Protein 6M6E (pdb70)

Organism: Homo sapiens (NCBI:txid9606)

Radius of gyration: 13.68 Å; Cα contacts (8 Å, |Δi|>4): 289; chains: 1; bounding box: 31×34×41 Å

InterPro domains:
  IPR002209 Fibroblast growth factor family [PF00167] (55-140)
  IPR002209 Fibroblast growth factor family [PR00263] (81-95)
  IPR002209 Fibroblast growth factor family [PR00263] (118-137)
  IPR002209 Fibroblast growth factor family [PS00247] (108-132)
  IPR002209 Fibroblast growth factor family [PTHR11486] (35-166)
  IPR002209 Fibroblast growth factor family [SM00442] (43-168)
  IPR008996 Cytokine IL1/FGF [SSF50353] (43-172)
  IPR035444 Fibroblast growth factor 15/19/21 [PIRSF037961] (11-208)

Secondary structure (DSSP, 8-state):
--EEEEEEEEGGGGSS--EEEE-TTS-EEEESS--GGGEEEEEEEETTEEEEEETTT--EEEE-TTS-EEEESS--HHHH-EEEEE-TTS-EEEE-TTT-PBP--TT---SSS--S--PPPPEEEEE-

Nearest PDB structures (foldseek):
  6m6e-assembly1_A  TM=9.588E-01  e=4.450E-23  Homo sapiens
  6m6f-assembly1_A  TM=9.032E-01  e=1.555E-20  Homo sapiens
  5w21-assembly1_B  TM=8.613E-01  e=1.515E-10  Homo sapiens
  2p23-assembly1_A  TM=8.622E-01  e=3.550E-10  Homo sapiens
  2p39-assembly1_A  TM=8.482E-01  e=6.046E-10  Homo sapiens

Solvent-accessible surface area: 7706 Å² total; per-residue (Å²): 93,156,74,149,95,58,38,9,43,5,49,97,8,120,140,98,117,22,26,1,21,0,91,108,126,5,69,7,7,35,16,92,102,101,30,82,26,0,24,2,24,31,86,64,67,121,146,32,14,6,5,8,31,1,66,118,17,62,46,44,0,0,5,108,108,95,2,35,7,76,6,20,100,153,95,69,72,106,14,0,1,0,118,77,58,111,65,184,117,42,69,24,7,12,39,3,84,32,145,37,42,29,2,21,44,51,67,61,112,98,84,186,201,103,88,103,103,146,51,58,23,100,0,58,22,45,121,59

Foldseek 3Di:
DQKFKWFKAFPCVVVNGWGWFADLVFAIATDNDPDLRRIWIWHDDDVQKIFTAGPVNRFTWFADPVLATTTHNDDDLLTRIWGWDADPVGWIATAGPNVRRGHAYPPPDDDPDDPPDDDGTTIDIGGD

Sequence (128 aa):
GQVRQRYLYTDDAQQTEAHLEIREDGTVGGAADQSPESLLQLKALKPGVIQILGVKTSRFLCQRPDGALYGSLHFDPEACSFRELLLEDGYNVYQSEAHGLPLHLPGNKSPHRDPAPRGPARFLPLPGGQVRQRYLYTDDAQQTEAHLEIREDGTVGGAADQSPESLLQLKALKPGVIQILGVKTSRFLCQRPDGALYGSLHFDPEACSFRELLLEDGYNVYQSEAHGLPLHLPGNKSPHRDPAPRGPARFLPLPGGQVRQRYLYTDDAQQTEAHLEIREDGTVGGAADQSPESLLQLKALKPGVIQILGVKTSRFLCQRPDGALYGSLHFDPEACSFRELLLEDGYNVYQSEAHGLPLHLPGNKSPHRDPAPRGPARFLPLPGGQVRQRYLYTDDAQQTEAHLEIREDGTVGGAADQSPESLLQLKALKPGVIQILGVKTSRFLCQRPDGALYGSLHFDPEACSFRELLLEDGYNVYQSEAHGLPLHLPGNKSPHRDPAPRGPARFLPLPGGQVRQRYLYTDDAQQTEAHLEIREDGTVGGAADQSPESLLQLKALKPGVIQILGVKTSRFLCQRPDGALYGSLHFDPEACSFRELLLEDGYNVYQSEAHGLPLHLPGNKSPHRDPAPRGPARFLPLPGGQVRQRYLYTDDAQQTEAHLEIREDGTVGGAADQSPESLLQLKALKPGVIQILGVKTSRFLCQRPDGALYGSLHFDPEACSFRELLLEDGYNVYQSEAHGLPLHLPGNKSPHRDPAPRGPARFLPLPGGQVRQRYLYTDDAQQTEAHLEIREDGTVGGAADQSPESLLQLKALKPGVIQILGVKTSRFLCQRPDGALYGSLHFDPEACSFRELLLEDGYNVYQSEAHGLPLHLPGNKSPHRDPAPRGPARFLPLPGGQVRQRYLYTDDAQQTEAHLEIREDGTVGGAADQSPESLLQLKALKPGVIQILGVKTSRFLCQRPDGALYGSLHFDPEACSFRELLLEDGYNVYQSEAHGLPLHLPGNKSPHRDPAPRGPARFLPLPGGQVRQRYLYTDDAQQTEAHLEIREDGTVGGAADQSPESLLQLKALKPGVIQILGVKTSRFLCQRPDGALYGSLHFDPEACSFRELLLEDGYNVYQSEAHGLPLHLPGNKSPHRDPAPRGPARFLPLPGGQVRQRYLYTDDAQQTEAHLEIREDGTVGGAADQSPESLLQLKALKPGVIQILGVKTSRFLCQRPDGALYGSLHFDPEACSFRELLLEDGYNVYQSEAHGLPLHLPGNKSPHRDPAPRGPARFLPLPG

Structure (mmCIF, N/CA/C/O backbone):
data_6M6E
#
_entry.id   6M6E
#
loop_
_atom_site.group_PDB
_atom_site.id
_atom_site.type_symbol
_atom_site.label_atom_id
_atom_site.label_alt_id
_atom_site.label_comp_id
_atom_site.label_asym_id
_atom_site.label_entity_id
_atom_site.label_seq_id
_atom_site.pdbx_PDB_ins_code
_atom_site.Cartn_x
_atom_site.Cartn_y
_atom_site.Cartn_z
_atom_site.occupancy
_atom_site.B_iso_or_equiv
_atom_site.auth_seq_id
_atom_site.auth_comp_id
_atom_site.auth_asym_id
_atom_site.auth_atom_id
_atom_site.pdbx_PDB_model_num
ATOM 1 N N . GLY A 1 1 ? 91.118 -16.662 -15.369 1.00 0.00 14 GLY A N 1
ATOM 2 C CA . GLY A 1 1 ? 91.113 -17.195 -13.977 1.00 0.00 14 GLY A CA 1
ATOM 3 C C . GLY A 1 1 ? 92.425 -16.836 -13.290 1.00 0.00 14 GLY A C 1
ATOM 4 O O . GLY A 1 1 ? 92.934 -17.598 -12.467 1.00 0.00 14 GLY A O 1
ATOM 10 N N . GLN A 1 2 ? 92.970 -15.672 -13.632 1.00 0.00 15 GLN A N 1
ATOM 11 C CA . GLN A 1 2 ? 94.225 -15.228 -13.038 1.00 0.00 15 GLN A CA 1
ATOM 12 C C . GLN A 1 2 ? 94.055 -15.042 -11.534 1.00 0.00 15 GLN A C 1
ATOM 13 O O . GLN A 1 2 ? 94.940 -15.387 -10.750 1.00 0.00 15 GLN A O 1
ATOM 27 N N . VAL A 1 3 ? 92.903 -14.504 -11.136 1.00 0.00 16 VAL A N 1
ATOM 28 C CA . VAL A 1 3 ? 92.599 -14.283 -9.723 1.00 0.00 16 VAL A CA 1
ATOM 29 C C . VAL A 1 3 ? 91.204 -14.804 -9.398 1.00 0.00 16 VAL A C 1
ATOM 30 O O . VAL A 1 3 ? 90.272 -14.664 -10.192 1.00 0.00 16 VAL A O 1
ATOM 43 N N . ARG A 1 4 ? 91.074 -15.415 -8.223 1.00 0.00 17 ARG A N 1
ATOM 44 C CA . ARG A 1 4 ? 89.793 -15.974 -7.780 1.00 0.00 17 ARG A CA 1
ATOM 45 C C . ARG A 1 4 ? 89.546 -15.666 -6.307 1.00 0.00 17 ARG A C 1
ATOM 46 O O . ARG A 1 4 ? 90.483 -15.497 -5.530 1.00 0.00 17 ARG A O 1
ATOM 67 N N . GLN A 1 5 ? 88.267 -15.596 -5.934 1.00 0.00 18 GLN A N 1
ATOM 68 C CA . GLN A 1 5 ? 87.881 -15.310 -4.551 1.00 0.00 18 GLN A CA 1
ATOM 69 C C . GLN A 1 5 ? 87.444 -16.589 -3.847 1.00 0.00 18 GLN A C 1
ATOM 70 O O . GLN A 1 5 ? 86.491 -17.240 -4.273 1.00 0.00 18 GLN A O 1
ATOM 84 N N . ARG A 1 6 ? 88.130 -16.951 -2.762 1.00 0.00 19 ARG A N 1
ATOM 85 C CA . ARG A 1 6 ? 87.767 -18.162 -2.022 1.00 0.00 19 ARG A CA 1
ATOM 86 C C . ARG A 1 6 ? 88.082 -18.023 -0.531 1.00 0.00 19 ARG A C 1
ATOM 87 O O . ARG A 1 6 ? 89.007 -17.309 -0.146 1.00 0.00 19 ARG A O 1
ATOM 108 N N . TYR A 1 7 ? 87.317 -18.736 0.302 1.00 0.00 20 TYR A N 1
ATOM 109 C CA . TYR A 1 7 ? 87.533 -18.713 1.749 1.00 0.00 20 TYR A CA 1
ATOM 110 C C . TYR A 1 7 ? 88.503 -19.820 2.126 1.00 0.00 20 TYR A C 1
ATOM 111 O O . TYR A 1 7 ? 88.402 -20.926 1.609 1.00 0.00 20 TYR A O 1
ATOM 129 N N . LEU A 1 8 ? 89.427 -19.538 3.036 1.00 0.00 21 LEU A N 1
ATOM 130 C CA . LEU A 1 8 ? 90.392 -20.555 3.466 1.00 0.00 21 LEU A CA 1
ATOM 131 C C . LEU A 1 8 ? 89.900 -21.261 4.731 1.00 0.00 21 LEU A C 1
ATOM 132 O O . LEU A 1 8 ? 89.814 -20.656 5.801 1.00 0.00 21 LEU A O 1
ATOM 148 N N . TYR A 1 9 ? 89.594 -22.552 4.594 1.00 0.00 22 TYR A N 1
ATOM 149 C CA . TYR A 1 9 ? 89.126 -23.361 5.723 1.00 0.00 22 TYR A CA 1
ATOM 150 C C . TYR A 1 9 ? 89.900 -24.668 5.765 1.00 0.00 22 TYR A C 1
ATOM 151 O O . TYR A 1 9 ? 90.079 -25.319 4.741 1.00 0.00 22 TYR A O 1
ATOM 169 N N . THR A 1 10 ? 90.362 -25.045 6.957 1.00 0.00 23 THR A N 1
ATOM 170 C CA . THR A 1 10 ? 91.135 -26.288 7.115 1.00 0.00 23 THR A CA 1
ATOM 171 C C . THR A 1 10 ? 90.369 -27.326 7.928 1.00 0.00 23 THR A C 1
ATOM 172 O O . THR A 1 10 ? 89.485 -26.992 8.717 1.00 0.00 23 THR A O 1
ATOM 183 N N . ASP A 1 11 ? 90.716 -28.595 7.710 1.00 0.00 24 ASP A N 1
ATOM 184 C CA . ASP A 1 11 ? 90.060 -29.697 8.407 1.00 0.00 24 ASP A CA 1
ATOM 185 C C . ASP A 1 11 ? 90.492 -29.749 9.867 1.00 0.00 24 ASP A C 1
ATOM 186 O O . ASP A 1 11 ? 89.847 -30.398 10.690 1.00 0.00 24 ASP A O 1
ATOM 195 N N . ASP A 1 12 ? 91.576 -29.052 10.188 1.00 0.00 25 ASP A N 1
ATOM 196 C CA . ASP A 1 12 ? 92.064 -29.022 11.558 1.00 0.00 25 ASP A CA 1
ATOM 197 C C . ASP A 1 12 ? 90.996 -28.403 12.448 1.00 0.00 25 ASP A C 1
ATOM 198 O O . ASP A 1 12 ? 90.839 -28.770 13.612 1.00 0.00 25 ASP A O 1
ATOM 207 N N . ALA A 1 13 ? 90.264 -27.461 11.869 1.00 0.00 26 ALA A N 1
ATOM 208 C CA . ALA A 1 13 ? 89.194 -26.775 12.574 1.00 0.00 26 ALA A CA 1
ATOM 209 C C . ALA A 1 13 ? 88.058 -27.739 12.903 1.00 0.00 26 ALA A C 1
ATOM 210 O O . ALA A 1 13 ? 87.125 -27.386 13.615 1.00 0.00 26 ALA A O 1
ATOM 217 N N . GLN A 1 14 ? 88.123 -28.953 12.368 1.00 0.00 27 GLN A N 1
ATOM 218 C CA . GLN A 1 14 ? 87.064 -29.924 12.623 1.00 0.00 27 GLN A CA 1
ATOM 219 C C . GLN A 1 14 ? 86.809 -30.037 14.124 1.00 0.00 27 GLN A C 1
ATOM 220 O O . GLN A 1 14 ? 85.661 -30.137 14.560 1.00 0.00 27 GLN A O 1
ATOM 234 N N . GLN A 1 15 ? 87.876 -29.993 14.916 1.00 0.00 28 GLN A N 1
ATOM 235 C CA . GLN A 1 15 ? 87.733 -30.065 16.368 1.00 0.00 28 GLN A CA 1
ATOM 236 C C . GLN A 1 15 ? 86.979 -28.832 16.862 1.00 0.00 28 GLN A C 1
ATOM 237 O O . GLN A 1 15 ? 86.117 -28.918 17.735 1.00 0.00 28 GLN A O 1
ATOM 251 N N . THR A 1 16 ? 87.310 -27.684 16.271 1.00 0.00 29 THR A N 1
ATOM 252 C CA . THR A 1 16 ? 86.668 -26.413 16.614 1.00 0.00 29 THR A CA 1
ATOM 253 C C . THR A 1 16 ? 86.370 -25.644 15.333 1.00 0.00 29 THR A C 1
ATOM 254 O O . THR A 1 16 ? 87.226 -24.924 14.817 1.00 0.00 29 THR A O 1
ATOM 265 N N . GLU A 1 17 ? 85.162 -25.824 14.805 1.00 0.00 30 GLU A N 1
ATOM 266 C CA . GLU A 1 17 ? 84.774 -25.167 13.560 1.00 0.00 30 GLU A CA 1
ATOM 267 C C . GLU A 1 17 ? 85.260 -23.723 13.524 1.00 0.00 30 GLU A C 1
ATOM 268 O O . GLU A 1 17 ? 84.918 -22.913 14.385 1.00 0.00 30 GLU A O 1
ATOM 280 N N . ALA A 1 18 ? 86.066 -23.417 12.510 1.00 0.00 31 ALA A N 1
ATOM 281 C CA . ALA A 1 18 ? 86.607 -22.075 12.348 1.00 0.00 31 ALA A CA 1
ATOM 282 C C . ALA A 1 18 ? 87.264 -21.917 10.981 1.00 0.00 31 ALA A C 1
ATOM 283 O O . ALA A 1 18 ? 87.721 -22.892 10.384 1.00 0.00 31 ALA A O 1
ATOM 290 N N . HIS A 1 19 ? 87.314 -20.675 10.501 1.00 0.00 32 HIS A N 1
ATOM 291 C CA . HIS A 1 19 ? 87.922 -20.361 9.207 1.00 0.00 32 HIS A CA 1
ATOM 292 C C . HIS A 1 19 ? 89.014 -19.314 9.399 1.00 0.00 32 HIS A C 1
ATOM 293 O O . HIS A 1 19 ? 88.953 -18.517 10.334 1.00 0.00 32 HIS A O 1
ATOM 307 N N . LEU A 1 20 ? 90.007 -19.307 8.517 1.00 0.00 33 LEU A N 1
ATOM 308 C CA . LEU A 1 20 ? 91.085 -18.333 8.632 1.00 0.00 33 LEU A CA 1
ATOM 309 C C . LEU A 1 20 ? 90.508 -16.935 8.492 1.00 0.00 33 LEU A C 1
ATOM 310 O O . LEU A 1 20 ? 89.766 -16.657 7.553 1.00 0.00 33 LEU A O 1
ATOM 326 N N . GLU A 1 21 ? 90.834 -16.061 9.441 1.00 0.00 34 GLU A N 1
ATOM 327 C CA . GLU A 1 21 ? 90.325 -14.689 9.424 1.00 0.00 34 GLU A CA 1
ATOM 328 C C . GLU A 1 21 ? 91.454 -13.687 9.641 1.00 0.00 34 GLU A C 1
ATOM 329 O O . GLU A 1 21 ? 92.303 -13.874 10.513 1.00 0.00 34 GLU A O 1
ATOM 341 N N . ILE A 1 22 ? 91.444 -12.604 8.857 1.00 0.00 35 ILE A N 1
ATOM 342 C CA . ILE A 1 22 ? 92.463 -11.556 8.991 1.00 0.00 35 ILE A CA 1
ATOM 343 C C . ILE A 1 22 ? 91.863 -10.347 9.699 1.00 0.00 35 ILE A C 1
ATOM 344 O O . ILE A 1 22 ? 90.828 -9.820 9.286 1.00 0.00 35 ILE A O 1
ATOM 360 N N . ARG A 1 23 ? 92.515 -9.924 10.772 1.00 0.00 36 ARG A N 1
ATOM 361 C CA . ARG A 1 23 ? 92.045 -8.784 11.550 1.00 0.00 36 ARG A CA 1
ATOM 362 C C . ARG A 1 23 ? 92.418 -7.473 10.869 1.00 0.00 36 ARG A C 1
ATOM 363 O O . ARG A 1 23 ? 93.368 -7.410 10.089 1.00 0.00 36 ARG A O 1
ATOM 384 N N . GLU A 1 24 ? 91.666 -6.431 11.191 1.00 0.00 37 GLU A N 1
ATOM 385 C CA . GLU A 1 24 ? 91.918 -5.111 10.634 1.00 0.00 37 GLU A CA 1
ATOM 386 C C . GLU A 1 24 ? 93.220 -4.580 11.196 1.00 0.00 37 GLU A C 1
ATOM 387 O O . GLU A 1 24 ? 93.903 -3.767 10.572 1.00 0.00 37 GLU A O 1
ATOM 399 N N . ASP A 1 25 ? 93.550 -5.054 12.389 1.00 0.00 38 ASP A N 1
ATOM 400 C CA . ASP A 1 25 ? 94.771 -4.641 13.056 1.00 0.00 38 ASP A CA 1
ATOM 401 C C . ASP A 1 25 ? 95.968 -5.290 12.381 1.00 0.00 38 ASP A C 1
ATOM 402 O O . ASP A 1 25 ? 97.119 -4.960 12.669 1.00 0.00 38 ASP A O 1
ATOM 411 N N . GLY A 1 26 ? 95.681 -6.217 11.469 1.00 0.00 39 GLY A N 1
ATOM 412 C CA . GLY A 1 26 ? 96.734 -6.920 10.737 1.00 0.00 39 GLY A CA 1
ATOM 413 C C . GLY A 1 26 ? 97.034 -8.279 11.362 1.00 0.00 39 GLY A C 1
ATOM 414 O O . GLY A 1 26 ? 97.853 -9.036 10.843 1.00 0.00 39 GLY A O 1
ATOM 418 N N . THR A 1 27 ? 96.361 -8.599 12.467 1.00 0.00 40 THR A N 1
ATOM 419 C CA . THR A 1 27 ? 96.579 -9.890 13.116 1.00 0.00 40 THR A CA 1
ATOM 420 C C . THR A 1 27 ? 95.782 -10.970 12.388 1.00 0.00 40 THR A C 1
ATOM 421 O O . THR A 1 27 ? 94.912 -10.663 11.573 1.00 0.00 40 THR A O 1
ATOM 432 N N . VAL A 1 28 ? 96.101 -12.235 12.659 1.00 0.00 41 VAL A N 1
ATOM 433 C CA . VAL A 1 28 ? 95.421 -13.353 11.996 1.00 0.00 41 VAL A CA 1
ATOM 434 C C . VAL A 1 28 ? 94.965 -14.389 13.016 1.00 0.00 41 VAL A C 1
ATOM 435 O O . VAL A 1 28 ? 95.463 -14.432 14.140 1.00 0.00 41 VAL A O 1
ATOM 448 N N . GLY A 1 29 ? 94.008 -15.221 12.612 1.00 0.00 42 GLY A N 1
ATOM 449 C CA . GLY A 1 29 ? 93.489 -16.253 13.498 1.00 0.00 42 GLY A CA 1
ATOM 450 C C . GLY A 1 29 ? 92.185 -16.827 12.960 1.00 0.00 42 GLY A C 1
ATOM 451 O O . GLY A 1 29 ? 91.727 -16.450 11.882 1.00 0.00 42 GLY A O 1
ATOM 455 N N . GLY A 1 30 ? 91.589 -17.741 13.718 1.00 0.00 43 GLY A N 1
ATOM 456 C CA . GLY A 1 30 ? 90.333 -18.359 13.309 1.00 0.00 43 GLY A CA 1
ATOM 457 C C . GLY A 1 30 ? 89.147 -17.502 13.736 1.00 0.00 43 GLY A C 1
ATOM 458 O O . GLY A 1 30 ? 89.309 -16.519 14.459 1.00 0.00 43 GLY A O 1
ATOM 462 N N . ALA A 1 31 ? 87.953 -17.882 13.286 1.00 0.00 44 ALA A N 1
ATOM 463 C CA . ALA A 1 31 ? 86.735 -17.145 13.624 1.00 0.00 44 ALA A CA 1
ATOM 464 C C . ALA A 1 31 ? 85.591 -18.113 13.902 1.00 0.00 44 ALA A C 1
ATOM 465 O O . ALA A 1 31 ? 85.629 -19.269 13.482 1.00 0.00 44 ALA A O 1
ATOM 472 N N . ALA A 1 32 ? 84.582 -17.640 14.621 1.00 0.00 45 ALA A N 1
ATOM 473 C CA . ALA A 1 32 ? 83.441 -18.481 14.956 1.00 0.00 45 ALA A CA 1
ATOM 474 C C . ALA A 1 32 ? 82.747 -18.986 13.696 1.00 0.00 45 ALA A C 1
ATOM 475 O O . ALA A 1 32 ? 82.334 -20.143 13.627 1.00 0.00 45 ALA A O 1
ATOM 482 N N . ASP A 1 33 ? 82.622 -18.109 12.701 1.00 0.00 46 ASP A N 1
ATOM 483 C CA . ASP A 1 33 ? 81.972 -18.466 11.436 1.00 0.00 46 ASP A CA 1
ATOM 484 C C . ASP A 1 33 ? 82.655 -17.762 10.269 1.00 0.00 46 ASP A C 1
ATOM 485 O O . ASP A 1 33 ? 83.594 -16.988 10.463 1.00 0.00 46 ASP A O 1
ATOM 494 N N . GLN A 1 34 ? 82.170 -18.020 9.059 1.00 0.00 47 GLN A N 1
ATOM 495 C CA . GLN A 1 34 ? 82.740 -17.386 7.876 1.00 0.00 47 GLN A CA 1
ATOM 496 C C . GLN A 1 34 ? 82.540 -15.878 7.959 1.00 0.00 47 GLN A C 1
ATOM 497 O O . GLN A 1 34 ? 81.427 -15.380 7.784 1.00 0.00 47 GLN A O 1
ATOM 511 N N . SER A 1 35 ? 83.620 -15.154 8.247 1.00 0.00 48 SER A N 1
ATOM 512 C CA . SER A 1 35 ? 83.555 -13.698 8.372 1.00 0.00 48 SER A CA 1
ATOM 513 C C . SER A 1 35 ? 84.045 -13.031 7.077 1.00 0.00 48 SER A C 1
ATOM 514 O O . SER A 1 35 ? 84.778 -13.651 6.308 1.00 0.00 48 SER A O 1
ATOM 522 N N . PRO A 1 36 ? 83.677 -11.793 6.809 1.00 0.00 49 PRO A N 1
ATOM 523 C CA . PRO A 1 36 ? 84.131 -11.090 5.566 1.00 0.00 49 PRO A CA 1
ATOM 524 C C . PRO A 1 36 ? 85.655 -11.110 5.417 1.00 0.00 49 PRO A C 1
ATOM 525 O O . PRO A 1 36 ? 86.179 -11.186 4.306 1.00 0.00 49 PRO A O 1
ATOM 536 N N . GLU A 1 37 ? 86.353 -11.017 6.542 1.00 0.00 50 GLU A N 1
ATOM 537 C CA . GLU A 1 37 ? 87.818 -10.998 6.526 1.00 0.00 50 GLU A CA 1
ATOM 538 C C . GLU A 1 37 ? 88.389 -12.378 6.188 1.00 0.00 50 GLU A C 1
ATOM 539 O O . GLU A 1 37 ? 89.591 -12.512 5.966 1.00 0.00 50 GLU A O 1
ATOM 551 N N . SER A 1 38 ? 87.533 -13.397 6.129 1.00 0.00 51 SER A N 1
ATOM 552 C CA . SER A 1 38 ? 88.000 -14.736 5.790 1.00 0.00 51 SER A CA 1
ATOM 553 C C . SER A 1 38 ? 88.118 -14.865 4.278 1.00 0.00 51 SER A C 1
ATOM 554 O O . SER A 1 38 ? 88.676 -15.834 3.762 1.00 0.00 51 SER A O 1
ATOM 562 N N . LEU A 1 39 ? 87.589 -13.868 3.576 1.00 0.00 52 LEU A N 1
ATOM 563 C CA . LEU A 1 39 ? 87.630 -13.847 2.122 1.00 0.00 52 LEU A CA 1
ATOM 564 C C . LEU A 1 39 ? 88.995 -13.342 1.663 1.00 0.00 52 LEU A C 1
ATOM 565 O O . LEU A 1 39 ? 89.383 -12.216 1.977 1.00 0.00 52 LEU A O 1
ATOM 581 N N . LEU A 1 40 ? 89.721 -14.180 0.927 1.00 0.00 53 LEU A N 1
ATOM 582 C CA . LEU A 1 40 ? 91.052 -13.810 0.442 1.00 0.00 53 LEU A CA 1
ATOM 583 C C . LEU A 1 40 ? 91.122 -13.908 -1.075 1.00 0.00 53 LEU A C 1
ATOM 584 O O . LEU A 1 40 ? 90.773 -14.937 -1.656 1.00 0.00 53 LEU A O 1
ATOM 600 N N . GLN A 1 41 ? 91.597 -12.844 -1.710 1.00 0.00 54 GLN A N 1
ATOM 601 C CA . GLN A 1 41 ? 91.732 -12.847 -3.164 1.00 0.00 54 GLN A CA 1
ATOM 602 C C . GLN A 1 41 ? 92.937 -13.685 -3.550 1.00 0.00 54 GLN A C 1
ATOM 603 O O . GLN A 1 41 ? 94.076 -13.272 -3.338 1.00 0.00 54 GLN A O 1
ATOM 617 N N . LEU A 1 42 ? 92.695 -14.852 -4.129 1.00 0.00 55 LEU A N 1
ATOM 618 C CA . LEU A 1 42 ? 93.789 -15.709 -4.542 1.00 0.00 55 LEU A CA 1
ATOM 619 C C . LEU A 1 42 ? 94.315 -15.222 -5.878 1.00 0.00 55 LEU A C 1
ATOM 620 O O . LEU A 1 42 ? 93.633 -15.310 -6.894 1.00 0.00 55 LEU A O 1
ATOM 636 N N . LYS A 1 43 ? 95.533 -14.686 -5.861 1.00 0.00 56 LYS A N 1
ATOM 637 C CA . LYS A 1 43 ? 96.156 -14.153 -7.071 1.00 0.00 56 LYS A CA 1
ATOM 638 C C . LYS A 1 43 ? 97.367 -14.978 -7.476 1.00 0.00 56 LYS A C 1
ATOM 639 O O . LYS A 1 43 ? 98.156 -15.401 -6.636 1.00 0.00 56 LYS A O 1
ATOM 658 N N . ALA A 1 44 ? 97.500 -15.205 -8.777 1.00 0.00 57 ALA A N 1
ATOM 659 C CA . ALA A 1 44 ? 98.619 -15.985 -9.306 1.00 0.00 57 ALA A CA 1
ATOM 660 C C . ALA A 1 44 ? 99.748 -15.069 -9.771 1.00 0.00 57 ALA A C 1
ATOM 661 O O . ALA A 1 44 ? 99.545 -14.211 -10.630 1.00 0.00 57 ALA A O 1
ATOM 668 N N . LEU A 1 45 ? 100.945 -15.263 -9.214 1.00 0.00 58 LEU A N 1
ATOM 669 C CA . LEU A 1 45 ? 102.099 -14.450 -9.606 1.00 0.00 58 LEU A CA 1
ATOM 670 C C . LEU A 1 45 ? 102.838 -15.138 -10.743 1.00 0.00 58 LEU A C 1
ATOM 671 O O . LEU A 1 45 ? 102.853 -14.669 -11.881 1.00 0.00 58 LEU A O 1
ATOM 687 N N . LYS A 1 46 ? 103.445 -16.270 -10.402 1.00 0.00 59 LYS A N 1
ATOM 688 C CA . LYS A 1 46 ? 104.201 -17.082 -11.352 1.00 0.00 59 LYS A CA 1
ATOM 689 C C . LYS A 1 46 ? 103.721 -18.525 -11.239 1.00 0.00 59 LYS A C 1
ATOM 690 O O . LYS A 1 46 ? 103.272 -18.933 -10.171 1.00 0.00 59 LYS A O 1
ATOM 709 N N . PRO A 1 47 ? 103.796 -19.316 -12.281 1.00 0.00 60 PRO A N 1
ATOM 710 C CA . PRO A 1 47 ? 103.344 -20.727 -12.199 1.00 0.00 60 PRO A CA 1
ATOM 711 C C . PRO A 1 47 ? 103.901 -21.398 -10.939 1.00 0.00 60 PRO A C 1
ATOM 712 O O . PRO A 1 47 ? 105.108 -21.603 -10.815 1.00 0.00 60 PRO A O 1
ATOM 723 N N . GLY A 1 48 ? 103.006 -21.741 -10.012 1.00 0.00 61 GLY A N 1
ATOM 724 C CA . GLY A 1 48 ? 103.404 -22.393 -8.762 1.00 0.00 61 GLY A CA 1
ATOM 725 C C . GLY A 1 48 ? 103.437 -21.410 -7.590 1.00 0.00 61 GLY A C 1
ATOM 726 O O . GLY A 1 48 ? 103.432 -21.827 -6.433 1.00 0.00 61 GLY A O 1
ATOM 730 N N . VAL A 1 49 ? 103.474 -20.106 -7.885 1.00 0.00 62 VAL A N 1
ATOM 731 C CA . VAL A 1 49 ? 103.515 -19.079 -6.835 1.00 0.00 62 VAL A CA 1
ATOM 732 C C . VAL A 1 49 ? 102.271 -18.199 -6.899 1.00 0.00 62 VAL A C 1
ATOM 733 O O . VAL A 1 49 ? 101.843 -17.789 -7.977 1.00 0.00 62 VAL A O 1
ATOM 746 N N . ILE A 1 50 ? 101.679 -17.931 -5.732 1.00 0.00 63 ILE A N 1
ATOM 747 C CA . ILE A 1 50 ? 100.463 -17.120 -5.652 1.00 0.00 63 ILE A CA 1
ATOM 748 C C . ILE A 1 50 ? 100.556 -16.074 -4.538 1.00 0.00 63 ILE A C 1
ATOM 749 O O . ILE A 1 50 ? 101.450 -16.118 -3.693 1.00 0.00 63 ILE A O 1
ATOM 765 N N . GLN A 1 51 ? 99.597 -15.145 -4.547 1.00 0.00 64 GLN A N 1
ATOM 766 C CA . GLN A 1 51 ? 99.511 -14.078 -3.542 1.00 0.00 64 GLN A CA 1
ATOM 767 C C . GLN A 1 51 ? 98.087 -14.041 -2.992 1.00 0.00 64 GLN A C 1
ATOM 768 O O . GLN A 1 51 ? 97.141 -14.418 -3.685 1.00 0.00 64 GLN A O 1
ATOM 782 N N . ILE A 1 52 ? 97.938 -13.591 -1.748 1.00 0.00 65 ILE A N 1
ATOM 783 C CA . ILE A 1 52 ? 96.618 -13.517 -1.114 1.00 0.00 65 ILE A CA 1
ATOM 784 C C . ILE A 1 52 ? 96.391 -12.138 -0.501 1.00 0.00 65 ILE A C 1
ATOM 785 O O . ILE A 1 52 ? 97.183 -11.664 0.315 1.00 0.00 65 ILE A O 1
ATOM 801 N N . LEU A 1 53 ? 95.302 -11.498 -0.925 1.00 0.00 66 LEU A N 1
ATOM 802 C CA . LEU A 1 53 ? 94.942 -10.156 -0.458 1.00 0.00 66 LEU A CA 1
ATOM 803 C C . LEU A 1 53 ? 93.502 -10.156 0.065 1.00 0.00 66 LEU A C 1
ATOM 804 O O . LEU A 1 53 ? 92.563 -10.433 -0.680 1.00 0.00 66 LEU A O 1
ATOM 820 N N . GLY A 1 54 ? 93.341 -9.839 1.350 1.00 0.00 67 GLY A N 1
ATOM 821 C CA . GLY A 1 54 ? 92.015 -9.800 1.968 1.00 0.00 67 GLY A CA 1
ATOM 822 C C . GLY A 1 54 ? 91.202 -8.629 1.427 1.00 0.00 67 GLY A C 1
ATOM 823 O O . GLY A 1 54 ? 91.706 -7.514 1.324 1.00 0.00 67 GLY A O 1
ATOM 827 N N . VAL A 1 55 ? 89.949 -8.887 1.066 1.00 0.00 68 VAL A N 1
ATOM 828 C CA . VAL A 1 55 ? 89.098 -7.839 0.518 1.00 0.00 68 VAL A CA 1
ATOM 829 C C . VAL A 1 55 ? 88.630 -6.852 1.589 1.00 0.00 68 VAL A C 1
ATOM 830 O O . VAL A 1 55 ? 88.627 -5.640 1.367 1.00 0.00 68 VAL A O 1
ATOM 843 N N . LYS A 1 56 ? 88.210 -7.372 2.736 1.00 0.00 69 LYS A N 1
ATOM 844 C CA . LYS A 1 56 ? 87.712 -6.522 3.817 1.00 0.00 69 LYS A CA 1
ATOM 845 C C . LYS A 1 56 ? 88.788 -5.604 4.387 1.00 0.00 69 LYS A C 1
ATOM 846 O O . LYS A 1 56 ? 88.557 -4.409 4.574 1.00 0.00 69 LYS A O 1
ATOM 865 N N . THR A 1 57 ? 89.951 -6.165 4.695 1.00 0.00 70 THR A N 1
ATOM 866 C CA . THR A 1 57 ? 91.037 -5.378 5.282 1.00 0.00 70 THR A CA 1
ATOM 867 C C . THR A 1 57 ? 91.938 -4.774 4.214 1.00 0.00 70 THR A C 1
ATOM 868 O O . THR A 1 57 ? 92.705 -3.853 4.492 1.00 0.00 70 THR A O 1
ATOM 879 N N . SER A 1 58 ? 91.862 -5.296 2.997 1.00 0.00 71 SER A N 1
ATOM 880 C CA . SER A 1 58 ? 92.706 -4.785 1.926 1.00 0.00 71 SER A CA 1
ATOM 881 C C . SER A 1 58 ? 94.172 -4.946 2.312 1.00 0.00 71 SER A C 1
ATOM 882 O O . SER A 1 58 ? 95.037 -4.206 1.842 1.00 0.00 71 SER A O 1
ATOM 890 N N . ARG A 1 59 ? 94.440 -5.928 3.177 1.00 0.00 72 ARG A N 1
ATOM 891 C CA . ARG A 1 59 ? 95.795 -6.209 3.639 1.00 0.00 72 ARG A CA 1
ATOM 892 C C . ARG A 1 59 ? 96.344 -7.442 2.946 1.00 0.00 72 ARG A C 1
ATOM 893 O O . ARG A 1 59 ? 95.614 -8.397 2.684 1.00 0.00 72 ARG A O 1
ATOM 914 N N . PHE A 1 60 ? 97.640 -7.425 2.672 1.00 0.00 73 PHE A N 1
ATOM 915 C CA . PHE A 1 60 ? 98.286 -8.558 2.027 1.00 0.00 73 PHE A CA 1
ATOM 916 C C . PHE A 1 60 ? 98.779 -9.521 3.099 1.00 0.00 73 PHE A C 1
ATOM 917 O O . PHE A 1 60 ? 99.609 -9.161 3.933 1.00 0.00 73 PHE A O 1
ATOM 934 N N . LEU A 1 61 ? 98.251 -10.740 3.088 1.00 0.00 74 LEU A N 1
ATOM 935 C CA . LEU A 1 61 ? 98.641 -11.728 4.084 1.00 0.00 74 LEU A CA 1
ATOM 936 C C . LEU A 1 61 ? 100.056 -12.212 3.793 1.00 0.00 74 LEU A C 1
ATOM 937 O O . LEU A 1 61 ? 100.302 -12.871 2.783 1.00 0.00 74 LEU A O 1
ATOM 953 N N . CYS A 1 62 ? 100.984 -11.877 4.685 1.00 0.00 75 CYS A N 1
ATOM 954 C CA . CYS A 1 62 ? 102.380 -12.275 4.524 1.00 0.00 75 CYS A CA 1
ATOM 955 C C . CYS A 1 62 ? 102.898 -12.897 5.810 1.00 0.00 75 CYS A C 1
ATOM 956 O O . CYS A 1 62 ? 102.451 -12.547 6.901 1.00 0.00 75 CYS A O 1
ATOM 963 N N . GLN A 1 63 ? 103.839 -13.834 5.679 1.00 0.00 76 GLN A N 1
ATOM 964 C CA . GLN A 1 63 ? 104.407 -14.515 6.842 1.00 0.00 76 GLN A CA 1
ATOM 965 C C . GLN A 1 63 ? 105.805 -13.994 7.146 1.00 0.00 76 GLN A C 1
ATOM 966 O O . GLN A 1 63 ? 106.650 -13.885 6.256 1.00 0.00 76 GLN A O 1
ATOM 980 N N . ARG A 1 64 ? 106.038 -13.672 8.414 1.00 0.00 77 ARG A N 1
ATOM 981 C CA . ARG A 1 64 ? 107.331 -13.161 8.840 1.00 0.00 77 ARG A CA 1
ATOM 982 C C . ARG A 1 64 ? 108.349 -14.307 8.905 1.00 0.00 77 ARG A C 1
ATOM 983 O O . ARG A 1 64 ? 107.953 -15.471 8.967 1.00 0.00 77 ARG A O 1
ATOM 1004 N N . PRO A 1 65 ? 109.642 -14.034 8.899 1.00 0.00 78 PRO A N 1
ATOM 1005 C CA . PRO A 1 65 ? 110.662 -15.122 8.968 1.00 0.00 78 PRO A CA 1
ATOM 1006 C C . PRO A 1 65 ? 110.417 -16.058 10.152 1.00 0.00 78 PRO A C 1
ATOM 1007 O O . PRO A 1 65 ? 110.710 -17.250 10.077 1.00 0.00 78 PRO A O 1
ATOM 1018 N N . ASP A 1 66 ? 109.878 -15.515 11.241 1.00 0.00 79 ASP A N 1
ATOM 1019 C CA . ASP A 1 66 ? 109.607 -16.331 12.417 1.00 0.00 79 ASP A CA 1
ATOM 1020 C C . ASP A 1 66 ? 108.529 -17.360 12.096 1.00 0.00 79 ASP A C 1
ATOM 1021 O O . ASP A 1 66 ? 108.435 -18.397 12.750 1.00 0.00 79 ASP A O 1
ATOM 1030 N N . GLY A 1 67 ? 107.730 -17.075 11.064 1.00 0.00 80 GLY A N 1
ATOM 1031 C CA . GLY A 1 67 ? 106.672 -17.998 10.641 1.00 0.00 80 GLY A CA 1
ATOM 1032 C C . GLY A 1 67 ? 105.282 -17.530 11.069 1.00 0.00 80 GLY A C 1
ATOM 1033 O O . GLY A 1 67 ? 104.310 -18.276 10.934 1.00 0.00 80 GLY A O 1
ATOM 1037 N N . ALA A 1 68 ? 105.170 -16.304 11.583 1.00 0.00 81 ALA A N 1
ATOM 1038 C CA . ALA A 1 68 ? 103.860 -15.794 12.008 1.00 0.00 81 ALA A CA 1
ATOM 1039 C C . ALA A 1 68 ? 103.149 -15.107 10.844 1.00 0.00 81 ALA A C 1
ATOM 1040 O O . ALA A 1 68 ? 103.786 -14.492 9.994 1.00 0.00 81 ALA A O 1
ATOM 1047 N N . LEU A 1 69 ? 101.824 -15.225 10.822 1.00 0.00 82 LEU A N 1
ATOM 1048 C CA . LEU A 1 69 ? 101.004 -14.626 9.763 1.00 0.00 82 LEU A CA 1
ATOM 1049 C C . LEU A 1 69 ? 100.470 -13.258 10.190 1.00 0.00 82 LEU A C 1
ATOM 1050 O O . LEU A 1 69 ? 100.016 -13.085 11.322 1.00 0.00 82 LEU A O 1
ATOM 1066 N N . TYR A 1 70 ? 100.521 -12.292 9.274 1.00 0.00 83 TYR A N 1
ATOM 1067 C CA . TYR A 1 70 ? 100.030 -10.947 9.566 1.00 0.00 83 TYR A CA 1
ATOM 1068 C C . TYR A 1 70 ? 99.684 -10.205 8.274 1.00 0.00 83 TYR A C 1
ATOM 1069 O O . TYR A 1 70 ? 100.356 -10.375 7.256 1.00 0.00 83 TYR A O 1
ATOM 1087 N N . GLY A 1 71 ? 98.650 -9.368 8.326 1.00 0.00 84 GLY A N 1
ATOM 1088 C CA . GLY A 1 71 ? 98.251 -8.589 7.157 1.00 0.00 84 GLY A CA 1
ATOM 1089 C C . GLY A 1 71 ? 99.158 -7.371 7.005 1.00 0.00 84 GLY A C 1
ATOM 1090 O O . GLY A 1 71 ? 99.541 -6.751 7.998 1.00 0.00 84 GLY A O 1
ATOM 1094 N N . SER A 1 72 ? 99.509 -7.030 5.763 1.00 0.00 85 SER A N 1
ATOM 1095 C CA . SER A 1 72 ? 100.388 -5.883 5.508 1.00 0.00 85 SER A CA 1
ATOM 1096 C C . SER A 1 72 ? 99.809 -4.971 4.435 1.00 0.00 85 SER A C 1
ATOM 1097 O O . SER A 1 72 ? 99.191 -5.432 3.476 1.00 0.00 85 SER A O 1
ATOM 1105 N N . LEU A 1 73 ? 100.017 -3.671 4.614 1.00 0.00 86 LEU A N 1
ATOM 1106 C CA . LEU A 1 73 ? 99.525 -2.676 3.667 1.00 0.00 86 LEU A CA 1
ATOM 1107 C C . LEU A 1 73 ? 100.289 -2.758 2.348 1.00 0.00 86 LEU A C 1
ATOM 1108 O O . LEU A 1 73 ? 99.718 -2.565 1.273 1.00 0.00 86 LEU A O 1
ATOM 1124 N N . HIS A 1 74 ? 101.592 -3.013 2.443 1.00 0.00 87 HIS A N 1
ATOM 1125 C CA . HIS A 1 74 ? 102.448 -3.084 1.260 1.00 0.00 87 HIS A CA 1
ATOM 1126 C C . HIS A 1 74 ? 102.628 -4.524 0.800 1.00 0.00 87 HIS A C 1
ATOM 1127 O O . HIS A 1 74 ? 102.377 -5.467 1.551 1.00 0.00 87 HIS A O 1
ATOM 1141 N N . PHE A 1 75 ? 103.059 -4.681 -0.450 1.00 0.00 88 PHE A N 1
ATOM 1142 C CA . PHE A 1 75 ? 103.270 -6.005 -1.031 1.00 0.00 88 PHE A CA 1
ATOM 1143 C C . PHE A 1 75 ? 104.737 -6.420 -0.919 1.00 0.00 88 PHE A C 1
ATOM 1144 O O . PHE A 1 75 ? 105.642 -5.643 -1.220 1.00 0.00 88 PHE A O 1
ATOM 1161 N N . ASP A 1 76 ? 104.956 -7.660 -0.489 1.00 0.00 89 ASP A N 1
ATOM 1162 C CA . ASP A 1 76 ? 106.306 -8.208 -0.339 1.00 0.00 89 ASP A CA 1
ATOM 1163 C C . ASP A 1 76 ? 106.310 -9.659 -0.842 1.00 0.00 89 ASP A C 1
ATOM 1164 O O . ASP A 1 76 ? 105.793 -10.533 -0.155 1.00 0.00 89 ASP A O 1
ATOM 1173 N N . PRO A 1 77 ? 106.824 -9.955 -2.017 1.00 0.00 90 PRO A N 1
ATOM 1174 C CA . PRO A 1 77 ? 106.784 -11.353 -2.538 1.00 0.00 90 PRO A CA 1
ATOM 1175 C C . PRO A 1 77 ? 107.633 -12.327 -1.717 1.00 0.00 90 PRO A C 1
ATOM 1176 O O . PRO A 1 77 ? 107.328 -13.515 -1.646 1.00 0.00 90 PRO A O 1
ATOM 1187 N N . GLU A 1 78 ? 108.694 -11.829 -1.103 1.00 0.00 91 GLU A N 1
ATOM 1188 C CA . GLU A 1 78 ? 109.566 -12.690 -0.309 1.00 0.00 91 GLU A CA 1
ATOM 1189 C C . GLU A 1 78 ? 108.806 -13.319 0.858 1.00 0.00 91 GLU A C 1
ATOM 1190 O O . GLU A 1 78 ? 109.195 -14.371 1.362 1.00 0.00 91 GLU A O 1
ATOM 1202 N N . ALA A 1 79 ? 107.724 -12.671 1.293 1.00 0.00 92 ALA A N 1
ATOM 1203 C CA . ALA A 1 79 ? 106.925 -13.180 2.417 1.00 0.00 92 ALA A CA 1
ATOM 1204 C C . ALA A 1 79 ? 105.455 -13.342 2.029 1.00 0.00 92 ALA A C 1
ATOM 1205 O O . ALA A 1 79 ? 104.745 -14.170 2.599 1.00 0.00 92 ALA A O 1
ATOM 1212 N N . CYS A 1 80 ? 104.996 -12.534 1.075 1.00 0.00 93 CYS A N 1
ATOM 1213 C CA . CYS A 1 80 ? 103.600 -12.587 0.641 1.00 0.00 93 CYS A CA 1
ATOM 1214 C C . CYS A 1 80 ? 103.395 -13.604 -0.482 1.00 0.00 93 CYS A C 1
ATOM 1215 O O . CYS A 1 80 ? 102.304 -13.700 -1.047 1.00 0.00 93 CYS A O 1
ATOM 1222 N N . SER A 1 81 ? 104.438 -14.374 -0.797 1.00 0.00 94 SER A N 1
ATOM 1223 C CA . SER A 1 81 ? 104.350 -15.393 -1.846 1.00 0.00 94 SER A CA 1
ATOM 1224 C C . SER A 1 81 ? 104.377 -16.778 -1.220 1.00 0.00 94 SER A C 1
ATOM 1225 O O . SER A 1 81 ? 105.044 -16.996 -0.208 1.00 0.00 94 SER A O 1
ATOM 1233 N N . PHE A 1 82 ? 103.643 -17.715 -1.815 1.00 0.00 95 PHE A N 1
ATOM 1234 C CA . PHE A 1 82 ? 103.586 -19.075 -1.293 1.00 0.00 95 PHE A CA 1
ATOM 1235 C C . PHE A 1 82 ? 103.504 -20.093 -2.419 1.00 0.00 95 PHE A C 1
ATOM 1236 O O . PHE A 1 82 ? 102.910 -19.833 -3.465 1.00 0.00 95 PHE A O 1
ATOM 1253 N N . ARG A 1 83 ? 104.078 -21.267 -2.182 1.00 0.00 96 ARG A N 1
ATOM 1254 C CA . ARG A 1 83 ? 104.039 -22.340 -3.162 1.00 0.00 96 ARG A CA 1
ATOM 1255 C C . ARG A 1 83 ? 102.794 -23.180 -2.902 1.00 0.00 96 ARG A C 1
ATOM 1256 O O . ARG A 1 83 ? 102.519 -23.554 -1.761 1.00 0.00 96 ARG A O 1
ATOM 1277 N N . GLU A 1 84 ? 102.020 -23.445 -3.948 1.00 0.00 97 GLU A N 1
ATOM 1278 C CA . GLU A 1 84 ? 100.782 -24.209 -3.790 1.00 0.00 97 GLU A CA 1
ATOM 1279 C C . GLU A 1 84 ? 101.015 -25.707 -3.967 1.00 0.00 97 GLU A C 1
ATOM 1280 O O . GLU A 1 84 ? 101.386 -26.173 -5.044 1.00 0.00 97 GLU A O 1
ATOM 1292 N N . LEU A 1 85 ? 100.768 -26.460 -2.894 1.00 0.00 98 LEU A N 1
ATOM 1293 C CA . LEU A 1 85 ? 100.922 -27.912 -2.924 1.00 0.00 98 LEU A CA 1
ATOM 1294 C C . LEU A 1 85 ? 99.550 -28.554 -3.050 1.00 0.00 98 LEU A C 1
ATOM 1295 O O . LEU A 1 85 ? 98.771 -28.562 -2.098 1.00 0.00 98 LEU A O 1
ATOM 1311 N N . LEU A 1 86 ? 99.253 -29.088 -4.228 1.00 0.00 99 LEU A N 1
ATOM 1312 C CA . LEU A 1 86 ? 97.958 -29.726 -4.463 1.00 0.00 99 LEU A CA 1
ATOM 1313 C C . LEU A 1 86 ? 98.108 -31.243 -4.351 1.00 0.00 99 LEU A C 1
ATOM 1314 O O . LEU A 1 86 ? 98.916 -31.852 -5.052 1.00 0.00 99 LEU A O 1
ATOM 1330 N N . LEU A 1 87 ? 97.329 -31.839 -3.454 1.00 0.00 100 LEU A N 1
ATOM 1331 C CA . LEU A 1 87 ? 97.377 -33.282 -3.233 1.00 0.00 100 LEU A CA 1
ATOM 1332 C C . LEU A 1 87 ? 96.276 -33.987 -4.015 1.00 0.00 100 LEU A C 1
ATOM 1333 O O . LEU A 1 87 ? 95.159 -33.484 -4.130 1.00 0.00 100 LEU A O 1
ATOM 1349 N N . GLU A 1 88 ? 96.604 -35.159 -4.545 1.00 0.00 101 GLU A N 1
ATOM 1350 C CA . GLU A 1 88 ? 95.639 -35.936 -5.310 1.00 0.00 101 GLU A CA 1
ATOM 1351 C C . GLU A 1 88 ? 94.472 -36.279 -4.409 1.00 0.00 101 GLU A C 1
ATOM 1352 O O . GLU A 1 88 ? 93.353 -36.513 -4.864 1.00 0.00 101 GLU A O 1
ATOM 1364 N N . ASP A 1 89 ? 94.759 -36.290 -3.118 1.00 0.00 102 ASP A N 1
ATOM 1365 C CA . ASP A 1 89 ? 93.750 -36.585 -2.120 1.00 0.00 102 ASP A CA 1
ATOM 1366 C C . ASP A 1 89 ? 92.702 -35.480 -2.116 1.00 0.00 102 ASP A C 1
ATOM 1367 O O . ASP A 1 89 ? 91.652 -35.599 -1.485 1.00 0.00 102 ASP A O 1
ATOM 1376 N N . GLY A 1 90 ? 92.994 -34.406 -2.853 1.00 0.00 103 GLY A N 1
ATOM 1377 C CA . GLY A 1 90 ? 92.071 -33.278 -2.960 1.00 0.00 103 GLY A CA 1
ATOM 1378 C C . GLY A 1 90 ? 92.322 -32.221 -1.887 1.00 0.00 103 GLY A C 1
ATOM 1379 O O . GLY A 1 90 ? 91.432 -31.427 -1.580 1.00 0.00 103 GLY A O 1
ATOM 1383 N N . TYR A 1 91 ? 93.533 -32.198 -1.326 1.00 0.00 104 TYR A N 1
ATOM 1384 C CA . TYR A 1 91 ? 93.878 -31.208 -0.295 1.00 0.00 104 TYR A CA 1
ATOM 1385 C C . TYR A 1 91 ? 94.871 -30.190 -0.847 1.00 0.00 104 TYR A C 1
ATOM 1386 O O . TYR A 1 91 ? 95.760 -30.533 -1.626 1.00 0.00 104 TYR A O 1
ATOM 1404 N N . ASN A 1 92 ? 94.702 -28.929 -0.446 1.00 0.00 105 ASN A N 1
ATOM 1405 C CA . ASN A 1 92 ? 95.575 -27.844 -0.905 1.00 0.00 105 ASN A CA 1
ATOM 1406 C C . ASN A 1 92 ? 96.313 -27.228 0.283 1.00 0.00 105 ASN A C 1
ATOM 1407 O O . ASN A 1 92 ? 95.746 -27.089 1.368 1.00 0.00 105 ASN A O 1
ATOM 1418 N N . VAL A 1 93 ? 97.579 -26.858 0.080 1.00 0.00 106 VAL A N 1
ATOM 1419 C CA . VAL A 1 93 ? 98.377 -26.256 1.154 1.00 0.00 106 VAL A CA 1
ATOM 1420 C C . VAL A 1 93 ? 99.253 -25.130 0.612 1.00 0.00 106 VAL A C 1
ATOM 1421 O O . VAL A 1 93 ? 99.532 -25.068 -0.586 1.00 0.00 106 VAL A O 1
ATOM 1434 N N . TYR A 1 94 ? 99.682 -24.237 1.505 1.00 0.00 107 TYR A N 1
ATOM 1435 C CA . TYR A 1 94 ? 100.527 -23.103 1.117 1.00 0.00 107 TYR A CA 1
ATOM 1436 C C . TYR A 1 94 ? 101.769 -23.022 2.002 1.00 0.00 107 TYR A C 1
ATOM 1437 O O . TYR A 1 94 ? 101.702 -23.239 3.213 1.00 0.00 107 TYR A O 1
ATOM 1455 N N . GLN A 1 95 ? 102.904 -22.711 1.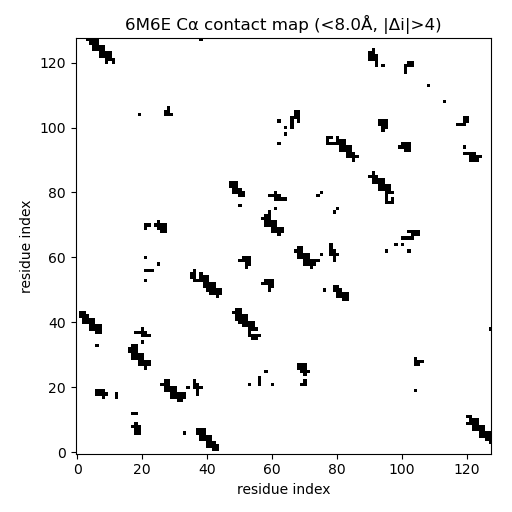380 1.00 0.00 108 GLN A N 1
ATOM 1456 C CA . GLN A 1 95 ? 104.176 -22.603 2.093 1.00 0.00 108 GLN A CA 1
ATOM 1457 C C . GLN A 1 95 ? 105.048 -21.527 1.447 1.00 0.00 108 GLN A C 1
ATOM 1458 O O . GLN A 1 95 ? 105.039 -21.367 0.229 1.00 0.00 108 GLN A O 1
ATOM 1472 N N . SER A 1 96 ? 105.795 -20.790 2.264 1.00 0.00 109 SER A N 1
ATOM 1473 C CA . SER A 1 96 ? 106.656 -19.733 1.738 1.00 0.00 109 SER A CA 1
ATOM 1474 C C . SER A 1 96 ? 107.841 -20.333 0.990 1.00 0.00 109 SER A C 1
ATOM 1475 O O . SER A 1 96 ? 108.506 -21.233 1.492 1.00 0.00 109 SER A O 1
ATOM 1483 N N . GLU A 1 97 ? 108.099 -19.825 -0.212 1.00 0.00 110 GLU A N 1
ATOM 1484 C CA . GLU A 1 97 ? 109.208 -20.319 -1.022 1.00 0.00 110 GLU A CA 1
ATOM 1485 C C . GLU A 1 97 ? 110.511 -19.604 -0.673 1.00 0.00 110 GLU A C 1
ATOM 1486 O O . GLU A 1 97 ? 111.599 -20.081 -0.997 1.00 0.00 110 GLU A O 1
ATOM 1498 N N . ALA A 1 98 ? 110.391 -18.447 -0.036 1.00 0.00 111 ALA A N 1
ATOM 1499 C CA . ALA A 1 98 ? 111.563 -17.656 0.327 1.00 0.00 111 ALA A CA 1
ATOM 1500 C C . ALA A 1 98 ? 112.516 -18.442 1.231 1.00 0.00 111 ALA A C 1
ATOM 1501 O O . ALA A 1 98 ? 113.715 -18.508 0.961 1.00 0.00 111 ALA A O 1
ATOM 1508 N N . HIS A 1 99 ? 111.987 -19.026 2.308 1.00 0.00 112 HIS A N 1
ATOM 1509 C CA . HIS A 1 99 ? 112.812 -19.790 3.247 1.00 0.00 112 HIS A CA 1
ATOM 1510 C C . HIS A 1 99 ? 112.200 -21.160 3.547 1.00 0.00 112 HIS A C 1
ATOM 1511 O O . HIS A 1 99 ? 112.712 -21.902 4.386 1.00 0.00 112 HIS A O 1
ATOM 1525 N N . GLY A 1 100 ? 111.114 -21.497 2.863 1.00 0.00 113 GLY A N 1
ATOM 1526 C CA . GLY A 1 100 ? 110.471 -22.787 3.083 1.00 0.00 113 GLY A CA 1
ATOM 1527 C C . GLY A 1 100 ? 109.692 -22.799 4.395 1.00 0.00 113 GLY A C 1
ATOM 1528 O O . GLY A 1 100 ? 109.481 -23.857 4.990 1.00 0.00 113 GLY A O 1
ATOM 1532 N N . LEU A 1 101 ? 109.259 -21.624 4.842 1.00 0.00 114 LEU A N 1
ATOM 1533 C CA . LEU A 1 101 ? 108.498 -21.529 6.085 1.00 0.00 114 LEU A CA 1
ATOM 1534 C C . LEU A 1 101 ? 107.055 -21.994 5.837 1.00 0.00 114 LEU A C 1
ATOM 1535 O O . LEU A 1 101 ? 106.408 -21.504 4.913 1.00 0.00 114 LEU A O 1
ATOM 1551 N N . PRO A 1 102 ? 106.529 -22.921 6.615 1.00 0.00 115 PRO A N 1
ATOM 1552 C CA . PRO A 1 102 ? 105.136 -23.419 6.413 1.00 0.00 115 PRO A CA 1
ATOM 1553 C C . PRO A 1 102 ? 104.094 -22.405 6.878 1.00 0.00 115 PRO A C 1
ATOM 1554 O O . PRO A 1 102 ? 104.341 -21.628 7.801 1.00 0.00 115 PRO A O 1
ATOM 1565 N N . LEU A 1 103 ? 102.926 -22.421 6.238 1.00 0.00 116 LEU A N 1
ATOM 1566 C CA . LEU A 1 103 ? 101.850 -21.498 6.601 1.00 0.00 116 LEU A CA 1
ATOM 1567 C C . LEU A 1 103 ? 100.965 -22.123 7.673 1.00 0.00 116 LEU A C 1
ATOM 1568 O O . LEU A 1 103 ? 100.465 -23.237 7.509 1.00 0.00 116 LEU A O 1
ATOM 1584 N N . HIS A 1 104 ? 100.776 -21.396 8.773 1.00 0.00 117 HIS A N 1
ATOM 1585 C CA . HIS A 1 104 ? 99.949 -21.884 9.875 1.00 0.00 117 HIS A CA 1
ATOM 1586 C C . HIS A 1 104 ? 99.361 -20.711 10.653 1.00 0.00 117 HIS A C 1
ATOM 1587 O O . HIS A 1 104 ? 99.907 -19.608 10.638 1.00 0.00 117 HIS A O 1
ATOM 1601 N N . LEU A 1 105 ? 98.240 -20.953 11.325 1.00 0.00 118 LEU A N 1
ATOM 1602 C CA . LEU A 1 105 ? 97.585 -19.900 12.093 1.00 0.00 118 LEU A CA 1
ATOM 1603 C C . LEU A 1 105 ? 98.379 -19.577 13.367 1.00 0.00 118 LEU A C 1
ATOM 1604 O O . LEU A 1 105 ? 98.983 -20.469 13.963 1.00 0.00 118 LEU A O 1
ATOM 1620 N N . PRO A 1 106 ? 98.385 -18.334 13.803 1.00 0.00 119 PRO A N 1
ATOM 1621 C CA . PRO A 1 106 ? 99.117 -17.917 15.040 1.00 0.00 119 PRO A CA 1
ATOM 1622 C C . PRO A 1 106 ? 98.419 -18.401 16.309 1.00 0.00 119 PRO A C 1
ATOM 1623 O O . PRO A 1 106 ? 97.211 -18.635 16.314 1.00 0.00 119 PRO A O 1
ATOM 1634 N N . GLY A 1 107 ? 99.195 -18.557 17.381 1.00 0.00 120 GLY A N 1
ATOM 1635 C CA . GLY A 1 107 ? 98.655 -19.023 18.658 1.00 0.00 120 GLY A CA 1
ATOM 1636 C C . GLY A 1 107 ? 98.851 -20.526 18.797 1.00 0.00 120 GLY A C 1
ATOM 1637 O O . GLY A 1 107 ? 98.538 -21.114 19.832 1.00 0.00 120 GLY A O 1
ATOM 1641 N N . ASN A 1 108 ? 99.377 -21.136 17.742 1.00 0.00 121 ASN A N 1
ATOM 1642 C CA . ASN A 1 108 ? 99.624 -22.572 17.733 1.00 0.00 121 ASN A CA 1
ATOM 1643 C C . ASN A 1 108 ? 100.778 -22.924 18.669 1.00 0.00 121 ASN A C 1
ATOM 1644 O O . ASN A 1 108 ? 100.975 -24.089 19.015 1.00 0.00 121 ASN A O 1
ATOM 1655 N N . LYS A 1 109 ? 101.539 -21.909 19.070 1.00 0.00 122 LYS A N 1
ATOM 1656 C CA . LYS A 1 109 ? 102.677 -22.116 19.964 1.00 0.00 122 LYS A CA 1
ATOM 1657 C C . LYS A 1 109 ? 102.228 -22.072 21.421 1.00 0.00 122 LYS A C 1
ATOM 1658 O O . LYS A 1 109 ? 102.823 -21.375 22.243 1.00 0.00 122 LYS A O 1
ATOM 1677 N N . SER A 1 110 ? 101.171 -22.816 21.733 1.00 0.00 123 SER A N 1
ATOM 1678 C CA . SER A 1 110 ? 100.647 -22.852 23.093 1.00 0.00 123 SER A CA 1
ATOM 1679 C C . SER A 1 110 ? 101.594 -23.601 24.038 1.00 0.00 123 SER A C 1
ATOM 1680 O O . SER A 1 110 ? 101.759 -23.207 25.192 1.00 0.00 123 SER A O 1
ATOM 1688 N N . PRO A 1 111 ? 102.215 -24.663 23.581 1.00 0.00 124 PRO A N 1
ATOM 1689 C CA . PRO A 1 111 ? 103.156 -25.462 24.422 1.00 0.00 124 PRO A CA 1
ATOM 1690 C C . PRO A 1 111 ? 104.348 -24.627 24.895 1.00 0.00 124 PRO A C 1
ATOM 1691 O O . PRO A 1 111 ? 104.788 -23.709 24.203 1.00 0.00 124 PRO A O 1
ATOM 1702 N N . HIS A 1 112 ? 104.865 -24.953 26.075 1.00 0.00 125 HIS A N 1
ATOM 1703 C CA . HIS A 1 112 ? 106.006 -24.228 26.621 1.00 0.00 125 HIS A CA 1
ATOM 1704 C C . HIS A 1 112 ? 107.222 -24.410 25.719 1.00 0.00 125 HIS A C 1
ATOM 1705 O O . HIS A 1 112 ? 107.955 -23.460 25.446 1.00 0.00 125 HIS A O 1
ATOM 1719 N N . ARG A 1 113 ? 107.422 -25.640 25.253 1.00 0.00 126 ARG A N 1
ATOM 1720 C CA . ARG A 1 113 ? 108.543 -25.944 24.373 1.00 0.00 126 ARG A CA 1
ATOM 1721 C C . ARG A 1 113 ? 108.240 -25.485 22.952 1.00 0.00 126 ARG A C 1
ATOM 1722 O O . ARG A 1 113 ? 107.079 -25.300 22.585 1.00 0.00 126 ARG A O 1
ATOM 1743 N N . ASP A 1 114 ? 109.291 -25.307 22.150 1.00 0.00 127 ASP A N 1
ATOM 1744 C CA . ASP A 1 114 ? 109.132 -24.873 20.759 1.00 0.00 127 ASP A CA 1
ATOM 1745 C C . ASP A 1 114 ? 109.975 -25.742 19.828 1.00 0.00 127 ASP A C 1
ATOM 1746 O O . ASP A 1 114 ? 111.035 -25.320 19.364 1.00 0.00 127 ASP A O 1
ATOM 1755 N N . PRO A 1 115 ? 109.525 -26.936 19.544 1.00 0.00 128 PRO A N 1
ATOM 1756 C CA . PRO A 1 115 ? 110.256 -27.878 18.642 1.00 0.00 128 PRO A CA 1
ATOM 1757 C C . PRO A 1 115 ? 110.428 -27.289 17.241 1.00 0.00 128 PRO A C 1
ATOM 1758 O O . PRO A 1 115 ? 109.544 -26.595 16.738 1.00 0.00 128 PRO A O 1
ATOM 1769 N N . ALA A 1 116 ? 111.569 -27.564 16.618 1.00 0.00 129 ALA A N 1
ATOM 1770 C CA . ALA A 1 116 ? 111.830 -27.045 15.282 1.00 0.00 129 ALA A CA 1
ATOM 1771 C C . ALA A 1 116 ? 110.857 -27.664 14.276 1.00 0.00 129 ALA A C 1
ATOM 1772 O O . ALA A 1 116 ? 110.280 -26.959 13.449 1.00 0.00 129 ALA A O 1
ATOM 1779 N N . PRO A 1 117 ? 110.657 -28.956 14.336 1.00 0.00 130 PRO A N 1
ATOM 1780 C CA . PRO A 1 117 ? 109.719 -29.659 13.410 1.00 0.00 130 PRO A CA 1
ATOM 1781 C C . PRO A 1 117 ? 108.290 -29.133 13.552 1.00 0.00 130 PRO A C 1
ATOM 1782 O O . PRO A 1 117 ? 107.819 -28.886 14.664 1.00 0.00 130 PRO A O 1
ATOM 1793 N N . ARG A 1 118 ? 107.607 -28.967 12.426 1.00 0.00 131 ARG A N 1
ATOM 1794 C CA . ARG A 1 118 ? 106.235 -28.471 12.442 1.00 0.00 131 ARG A CA 1
ATOM 1795 C C . ARG A 1 118 ? 105.522 -28.853 11.150 1.00 0.00 131 ARG A C 1
ATOM 1796 O O . ARG A 1 118 ? 106.013 -28.566 10.058 1.00 0.00 131 ARG A O 1
ATOM 1817 N N . GLY A 1 119 ? 104.363 -29.494 11.272 1.00 0.00 132 GLY A N 1
ATOM 1818 C CA . GLY A 1 119 ? 103.603 -29.899 10.092 1.00 0.00 132 GLY A CA 1
ATOM 1819 C C . GLY A 1 119 ? 102.657 -28.775 9.652 1.00 0.00 132 GLY A C 1
ATOM 1820 O O . GLY A 1 119 ? 102.059 -28.107 10.496 1.00 0.00 132 GLY A O 1
ATOM 1824 N N . PRO A 1 120 ? 102.495 -28.553 8.366 1.00 0.00 133 PRO A N 1
ATOM 1825 C CA . PRO A 1 120 ? 101.586 -27.486 7.846 1.00 0.00 133 PRO A CA 1
ATOM 1826 C C . PRO A 1 120 ? 100.112 -27.862 7.988 1.00 0.00 133 PRO A C 1
ATOM 1827 O O . PRO A 1 120 ? 99.761 -29.042 8.019 1.00 0.00 133 PRO A O 1
ATOM 1838 N N . ALA A 1 121 ? 99.255 -26.849 8.065 1.00 0.00 134 ALA A N 1
ATOM 1839 C CA . ALA A 1 121 ? 97.819 -27.077 8.195 1.00 0.00 134 ALA A CA 1
ATOM 1840 C C . ALA A 1 121 ? 97.196 -27.273 6.818 1.00 0.00 134 ALA A C 1
ATOM 1841 O O . ALA A 1 121 ? 97.371 -26.443 5.926 1.00 0.00 134 ALA A O 1
ATOM 1848 N N . ARG A 1 122 ? 96.455 -28.365 6.649 1.00 0.00 135 ARG A N 1
ATOM 1849 C CA . ARG A 1 122 ? 95.806 -28.628 5.372 1.00 0.00 135 ARG A CA 1
ATOM 1850 C C . ARG A 1 122 ? 94.646 -27.660 5.199 1.00 0.00 135 ARG A C 1
ATOM 1851 O O . ARG A 1 122 ? 93.808 -27.533 6.090 1.00 0.00 135 ARG A O 1
ATOM 1872 N N . PHE A 1 123 ? 94.603 -26.971 4.057 1.00 0.00 136 PHE A N 1
ATOM 1873 C CA . PHE A 1 123 ? 93.539 -26.000 3.787 1.00 0.00 136 PHE A CA 1
ATOM 1874 C C . PHE A 1 123 ? 92.645 -26.464 2.640 1.00 0.00 136 PHE A C 1
ATOM 1875 O O . PHE A 1 123 ? 93.100 -27.058 1.662 1.00 0.00 136 PHE A O 1
ATOM 1892 N N . LEU A 1 124 ? 91.360 -26.162 2.792 1.00 0.00 137 LEU A N 1
ATOM 1893 C CA . LEU A 1 124 ? 90.340 -26.502 1.811 1.00 0.00 137 LEU A CA 1
ATOM 1894 C C . LEU A 1 124 ? 89.645 -25.214 1.353 1.00 0.00 137 LEU A C 1
ATOM 1895 O O . LEU A 1 124 ? 88.669 -24.784 1.970 1.00 0.00 137 LEU A O 1
ATOM 1911 N N . PRO A 1 125 ? 90.126 -24.578 0.311 1.00 0.00 138 PRO A N 1
ATOM 1912 C CA . PRO A 1 125 ? 89.507 -23.318 -0.192 1.00 0.00 138 PRO A CA 1
ATOM 1913 C C . PRO A 1 125 ? 88.043 -23.517 -0.595 1.00 0.00 138 PRO A C 1
ATOM 1914 O O . PRO A 1 125 ? 87.698 -24.509 -1.237 1.00 0.00 138 PRO A O 1
ATOM 1925 N N . LEU A 1 126 ? 87.185 -22.564 -0.212 1.00 0.00 139 LEU A N 1
ATOM 1926 C CA . LEU A 1 126 ? 85.752 -22.633 -0.537 1.00 0.00 139 LEU A CA 1
ATOM 1927 C C . LEU A 1 126 ? 85.409 -21.528 -1.546 1.00 0.00 139 LEU A C 1
ATOM 1928 O O . LEU A 1 126 ? 85.973 -20.441 -1.466 1.00 0.00 139 LEU A O 1
ATOM 1944 N N . PRO A 1 127 ? 84.500 -21.743 -2.474 1.00 0.00 140 PRO A N 1
ATOM 1945 C CA . PRO A 1 127 ? 84.140 -20.677 -3.454 1.00 0.00 140 PRO A CA 1
ATOM 1946 C C . PRO A 1 127 ? 83.791 -19.361 -2.751 1.00 0.00 140 PRO A C 1
ATOM 1947 O O . PRO A 1 127 ? 82.985 -19.342 -1.820 1.00 0.00 140 PRO A O 1
ATOM 1958 N N . GLY A 1 128 ? 84.395 -18.266 -3.206 1.00 0.00 141 GLY A N 1
ATOM 1959 C CA . GLY A 1 128 ? 84.129 -16.960 -2.612 1.00 0.00 141 GLY A CA 1
ATOM 1960 C C . GLY A 1 128 ? 82.658 -16.590 -2.761 1.00 0.00 141 GLY A C 1
ATOM 1961 O O . GLY A 1 128 ? 82.061 -17.004 -3.742 1.00 0.00 141 GLY A O 1
ATOM 1966 N N . GLY A 1 1 ? 90.157 -17.876 -15.064 1.00 0.00 14 GLY A N 2
ATOM 1967 C CA . GLY A 1 1 ? 90.507 -16.510 -14.579 1.00 0.00 14 GLY A CA 2
ATOM 1968 C C . GLY A 1 1 ? 91.838 -16.551 -13.835 1.00 0.00 14 GLY A C 2
ATOM 1969 O O . GLY A 1 1 ? 92.110 -17.479 -13.073 1.00 0.00 14 GLY A O 2
ATOM 1975 N N . GLN A 1 2 ? 92.660 -15.533 -14.065 1.00 0.00 15 GLN A N 2
ATOM 1976 C CA . GLN A 1 2 ? 93.963 -15.445 -13.416 1.00 0.00 15 GLN A CA 2
ATOM 1977 C C . GLN A 1 2 ? 93.802 -15.267 -11.911 1.00 0.00 15 GLN A C 2
ATOM 1978 O O . GLN A 1 2 ? 94.606 -15.770 -11.127 1.00 0.00 15 GLN A O 2
ATOM 1992 N N . VAL A 1 3 ? 92.758 -14.541 -11.515 1.00 0.00 16 VAL A N 2
ATOM 1993 C CA . VAL A 1 3 ? 92.482 -14.285 -10.100 1.00 0.00 16 VAL A CA 2
ATOM 1994 C C . VAL A 1 3 ? 91.087 -14.773 -9.736 1.00 0.00 16 VAL A C 2
ATOM 1995 O O . VAL A 1 3 ? 90.120 -14.521 -10.454 1.00 0.00 16 VAL A O 2
ATOM 2008 N N . ARG A 1 4 ? 90.995 -15.477 -8.609 1.00 0.00 17 ARG A N 2
ATOM 2009 C CA . ARG A 1 4 ? 89.707 -16.010 -8.142 1.00 0.00 17 ARG A CA 2
ATOM 2010 C C . ARG A 1 4 ? 89.518 -15.757 -6.648 1.00 0.00 17 ARG A C 2
ATOM 2011 O O . ARG A 1 4 ? 90.481 -15.698 -5.882 1.00 0.00 17 ARG A O 2
ATOM 2032 N N . GLN A 1 5 ? 88.256 -15.613 -6.251 1.00 0.00 18 GLN A N 2
ATOM 2033 C CA . GLN A 1 5 ? 87.894 -15.370 -4.857 1.00 0.00 18 GLN A CA 2
ATOM 2034 C C . GLN A 1 5 ? 87.623 -16.689 -4.143 1.00 0.00 18 GLN A C 2
ATOM 2035 O O . GLN A 1 5 ? 86.849 -17.513 -4.629 1.00 0.00 18 GLN A O 2
ATOM 2049 N N . ARG A 1 6 ? 88.262 -16.897 -2.991 1.00 0.00 19 ARG A N 2
ATOM 2050 C CA . ARG A 1 6 ? 88.062 -18.137 -2.240 1.00 0.00 19 ARG A CA 2
ATOM 2051 C C . ARG A 1 6 ? 88.231 -17.919 -0.736 1.00 0.00 19 ARG A C 2
ATOM 2052 O O . ARG A 1 6 ? 89.012 -17.073 -0.302 1.00 0.00 19 ARG A O 2
ATOM 2073 N N . TYR A 1 7 ? 87.522 -18.730 0.052 1.00 0.00 20 TYR A N 2
ATOM 2074 C CA . TYR A 1 7 ? 87.622 -18.670 1.509 1.00 0.00 20 TYR A CA 2
ATOM 2075 C C . TYR A 1 7 ? 88.695 -19.652 1.958 1.00 0.00 20 TYR A C 2
ATOM 2076 O O . TYR A 1 7 ? 88.759 -20.765 1.439 1.00 0.00 20 TYR A O 2
ATOM 2094 N N . LEU A 1 8 ? 89.532 -19.263 2.919 1.00 0.00 21 LEU A N 2
ATOM 2095 C CA . LEU A 1 8 ? 90.580 -20.167 3.398 1.00 0.00 21 LEU A CA 2
ATOM 2096 C C . LEU A 1 8 ? 90.128 -20.822 4.703 1.00 0.00 21 LEU A C 2
ATOM 2097 O O . LEU A 1 8 ? 90.117 -20.192 5.760 1.00 0.00 21 LEU A O 2
ATOM 2113 N N . TYR A 1 9 ? 89.741 -22.091 4.603 1.00 0.00 22 TYR A N 2
ATOM 2114 C CA . TYR A 1 9 ? 89.263 -22.855 5.758 1.00 0.00 22 TYR A CA 2
ATOM 2115 C C . TYR A 1 9 ? 89.934 -24.225 5.793 1.00 0.00 22 TYR A C 2
ATOM 2116 O O . TYR A 1 9 ? 90.146 -24.842 4.754 1.00 0.00 22 TYR A O 2
ATOM 2134 N N . THR A 1 10 ? 90.252 -24.701 6.999 1.00 0.00 23 THR A N 2
ATOM 2135 C CA . THR A 1 10 ? 90.886 -26.014 7.162 1.00 0.00 23 THR A CA 2
ATOM 2136 C C . THR A 1 10 ? 89.900 -27.019 7.743 1.00 0.00 23 THR A C 2
ATOM 2137 O O . THR A 1 10 ? 88.909 -26.645 8.371 1.00 0.00 23 THR A O 2
ATOM 2148 N N . ASP A 1 11 ? 90.173 -28.298 7.508 1.00 0.00 24 ASP A N 2
ATOM 2149 C CA . ASP A 1 11 ? 89.301 -29.367 7.987 1.00 0.00 24 ASP A CA 2
ATOM 2150 C C . ASP A 1 11 ? 89.490 -29.610 9.478 1.00 0.00 24 ASP A C 2
ATOM 2151 O O . ASP A 1 11 ? 89.142 -30.672 9.995 1.00 0.00 24 ASP A O 2
ATOM 2160 N N . ASP A 1 12 ? 90.042 -28.620 10.163 1.00 0.00 25 ASP A N 2
ATOM 2161 C CA . ASP A 1 12 ? 90.273 -28.732 11.599 1.00 0.00 25 ASP A CA 2
ATOM 2162 C C . ASP A 1 12 ? 88.952 -28.653 12.364 1.00 0.00 25 ASP A C 2
ATOM 2163 O O . ASP A 1 12 ? 88.932 -28.349 13.556 1.00 0.00 25 ASP A O 2
ATOM 2172 N N . ALA A 1 13 ? 87.851 -28.927 11.668 1.00 0.00 26 ALA A N 2
ATOM 2173 C CA . ALA A 1 13 ? 86.530 -28.884 12.288 1.00 0.00 26 ALA A CA 2
ATOM 2174 C C . ALA A 1 13 ? 86.364 -30.022 13.290 1.00 0.00 26 ALA A C 2
ATOM 2175 O O . ALA A 1 13 ? 85.421 -30.032 14.082 1.00 0.00 26 ALA A O 2
ATOM 2182 N N . GLN A 1 14 ? 87.283 -30.982 13.250 1.00 0.00 27 GLN A N 2
ATOM 2183 C CA . GLN A 1 14 ? 87.221 -32.121 14.158 1.00 0.00 27 GLN A CA 2
ATOM 2184 C C . GLN A 1 14 ? 87.160 -31.632 15.600 1.00 0.00 27 GLN A C 2
ATOM 2185 O O . GLN A 1 14 ? 86.354 -32.112 16.397 1.00 0.00 27 GLN A O 2
ATOM 2199 N N . GLN A 1 15 ? 88.014 -30.665 15.926 1.00 0.00 28 GLN A N 2
ATOM 2200 C CA . GLN A 1 15 ? 88.047 -30.104 17.273 1.00 0.00 28 GLN A CA 2
ATOM 2201 C C . GLN A 1 15 ? 87.091 -28.920 17.375 1.00 0.00 28 GLN A C 2
ATOM 2202 O O . GLN A 1 15 ? 86.345 -28.792 18.346 1.00 0.00 28 GLN A O 2
ATOM 2216 N N . THR A 1 16 ? 87.118 -28.061 16.363 1.00 0.00 29 THR A N 2
ATOM 2217 C CA . THR A 1 16 ? 86.249 -26.890 16.340 1.00 0.00 29 THR A CA 2
ATOM 2218 C C . THR A 1 16 ? 86.261 -26.244 14.957 1.00 0.00 29 THR A C 2
ATOM 2219 O O . THR A 1 16 ? 87.303 -26.180 14.305 1.00 0.00 29 THR A O 2
ATOM 2230 N N . GLU A 1 17 ? 85.102 -25.768 14.514 1.00 0.00 30 GLU A N 2
ATOM 2231 C CA . GLU A 1 17 ? 85.000 -25.126 13.208 1.00 0.00 30 GLU A CA 2
ATOM 2232 C C . GLU A 1 17 ? 85.603 -23.727 13.261 1.00 0.00 30 GLU A C 2
ATOM 2233 O O . GLU A 1 17 ? 85.377 -22.983 14.215 1.00 0.00 30 GLU A O 2
ATOM 2245 N N . ALA A 1 18 ? 86.366 -23.371 12.233 1.00 0.00 31 ALA A N 2
ATOM 2246 C CA . ALA A 1 18 ? 86.982 -22.052 12.190 1.00 0.00 31 ALA A CA 2
ATOM 2247 C C . ALA A 1 18 ? 87.539 -21.737 10.804 1.00 0.00 31 ALA A C 2
ATOM 2248 O O . ALA A 1 18 ? 88.120 -22.598 10.142 1.00 0.00 31 ALA A O 2
ATOM 2255 N N . HIS A 1 19 ? 87.374 -20.482 10.386 1.00 0.00 32 HIS A N 2
ATOM 2256 C CA . HIS A 1 19 ? 87.871 -20.013 9.089 1.00 0.00 32 HIS A CA 2
ATOM 2257 C C . HIS A 1 19 ? 88.922 -18.933 9.316 1.00 0.00 32 HIS A C 2
ATOM 2258 O O . HIS A 1 19 ? 88.865 -18.215 10.312 1.00 0.00 32 HIS A O 2
ATOM 2272 N N . LEU A 1 20 ? 89.881 -18.813 8.403 1.00 0.00 33 LEU A N 2
ATOM 2273 C CA . LEU A 1 20 ? 90.922 -17.805 8.561 1.00 0.00 33 LEU A CA 2
ATOM 2274 C C . LEU A 1 20 ? 90.329 -16.423 8.325 1.00 0.00 33 LEU A C 2
ATOM 2275 O O . LEU A 1 20 ? 89.593 -16.211 7.363 1.00 0.00 33 LEU A O 2
ATOM 2291 N N . GLU A 1 21 ? 90.643 -15.486 9.219 1.00 0.00 34 GLU A N 2
ATOM 2292 C CA . GLU A 1 21 ? 90.121 -14.121 9.110 1.00 0.00 34 GLU A CA 2
ATOM 2293 C C . GLU A 1 21 ? 91.229 -13.088 9.286 1.00 0.00 34 GLU A C 2
ATOM 2294 O O . GLU A 1 21 ? 92.075 -13.216 10.171 1.00 0.00 34 GLU A O 2
ATOM 2306 N N . ILE A 1 22 ? 91.195 -12.041 8.457 1.00 0.00 35 ILE A N 2
ATOM 2307 C CA . ILE A 1 22 ? 92.176 -10.956 8.550 1.00 0.00 35 ILE A CA 2
ATOM 2308 C C . ILE A 1 22 ? 91.482 -9.707 9.073 1.00 0.00 35 ILE A C 2
ATOM 2309 O O . ILE A 1 22 ? 90.487 -9.257 8.507 1.00 0.00 35 ILE A O 2
ATOM 2325 N N . ARG A 1 23 ? 92.012 -9.146 10.152 1.00 0.00 36 ARG A N 2
ATOM 2326 C CA . ARG A 1 23 ? 91.433 -7.942 10.738 1.00 0.00 36 ARG A CA 2
ATOM 2327 C C . ARG A 1 23 ? 92.020 -6.703 10.075 1.00 0.00 36 ARG A C 2
ATOM 2328 O O . ARG A 1 23 ? 93.106 -6.745 9.496 1.00 0.00 36 ARG A O 2
ATOM 2349 N N . GLU A 1 24 ? 91.295 -5.599 10.180 1.00 0.00 37 GLU A N 2
ATOM 2350 C CA . GLU A 1 24 ? 91.743 -4.343 9.610 1.00 0.00 37 GLU A CA 2
ATOM 2351 C C . GLU A 1 24 ? 92.955 -3.859 10.384 1.00 0.00 37 GLU A C 2
ATOM 2352 O O . GLU A 1 24 ? 93.786 -3.110 9.867 1.00 0.00 37 GLU A O 2
ATOM 2364 N N . ASP A 1 25 ? 93.049 -4.312 11.627 1.00 0.00 38 ASP A N 2
ATOM 2365 C CA . ASP A 1 25 ? 94.161 -3.947 12.483 1.00 0.00 38 ASP A CA 2
ATOM 2366 C C . ASP A 1 25 ? 95.436 -4.580 11.954 1.00 0.00 38 ASP A C 2
ATOM 2367 O O . ASP A 1 25 ? 96.541 -4.220 12.355 1.00 0.00 38 ASP A O 2
ATOM 2376 N N . GLY A 1 26 ? 95.263 -5.537 11.045 1.00 0.00 39 GLY A N 2
ATOM 2377 C CA . GLY A 1 26 ? 96.393 -6.239 10.448 1.00 0.00 39 GLY A CA 2
ATOM 2378 C C . GLY A 1 26 ? 96.669 -7.541 11.184 1.00 0.00 39 GLY A C 2
ATOM 2379 O O . GLY A 1 26 ? 97.615 -8.257 10.856 1.00 0.00 39 GLY A O 2
ATOM 2383 N N . THR A 1 27 ? 95.834 -7.855 12.176 1.00 0.00 40 THR A N 2
ATOM 2384 C CA . THR A 1 27 ? 96.015 -9.094 12.929 1.00 0.00 40 THR A CA 2
ATOM 2385 C C . THR A 1 27 ? 95.384 -10.254 12.164 1.00 0.00 40 THR A C 2
ATOM 2386 O O . THR A 1 27 ? 94.530 -10.046 11.302 1.00 0.00 40 THR A O 2
ATOM 2397 N N . VAL A 1 28 ? 95.824 -11.478 12.463 1.00 0.00 41 VAL A N 2
ATOM 2398 C CA . VAL A 1 28 ? 95.314 -12.670 11.773 1.00 0.00 41 VAL A CA 2
ATOM 2399 C C . VAL A 1 28 ? 94.871 -13.731 12.778 1.00 0.00 41 VAL A C 2
ATOM 2400 O O . VAL A 1 28 ? 95.522 -13.942 13.801 1.00 0.00 41 VAL A O 2
ATOM 2413 N N . GLY A 1 29 ? 93.757 -14.396 12.477 1.00 0.00 42 GLY A N 2
ATOM 2414 C CA . GLY A 1 29 ? 93.247 -15.435 13.365 1.00 0.00 42 GLY A CA 2
ATOM 2415 C C . GLY A 1 29 ? 92.026 -16.127 12.771 1.00 0.00 42 GLY A C 2
ATOM 2416 O O . GLY A 1 29 ? 91.596 -15.811 11.662 1.00 0.00 42 GLY A O 2
ATOM 2420 N N . GLY A 1 30 ? 91.480 -17.084 13.517 1.00 0.00 43 GLY A N 2
ATOM 2421 C CA . GLY A 1 30 ? 90.316 -17.829 13.055 1.00 0.00 43 GLY A CA 2
ATOM 2422 C C . GLY A 1 30 ? 89.026 -17.044 13.276 1.00 0.00 43 GLY A C 2
ATOM 2423 O O . GLY A 1 30 ? 89.035 -15.974 13.886 1.00 0.00 43 GLY A O 2
ATOM 2427 N N . ALA A 1 31 ? 87.916 -17.587 12.775 1.00 0.00 44 ALA A N 2
ATOM 2428 C CA . ALA A 1 31 ? 86.609 -16.937 12.915 1.00 0.00 44 ALA A CA 2
ATOM 2429 C C . ALA A 1 31 ? 85.526 -17.982 13.177 1.00 0.00 44 ALA A C 2
ATOM 2430 O O . ALA A 1 31 ? 85.579 -19.091 12.651 1.00 0.00 44 ALA A O 2
ATOM 2437 N N . ALA A 1 32 ? 84.543 -17.614 13.991 1.00 0.00 45 ALA A N 2
ATOM 2438 C CA . ALA A 1 32 ? 83.452 -18.524 14.318 1.00 0.00 45 ALA A CA 2
ATOM 2439 C C . ALA A 1 32 ? 82.656 -18.898 13.071 1.00 0.00 45 ALA A C 2
ATOM 2440 O O . ALA A 1 32 ? 82.052 -19.969 13.008 1.00 0.00 45 ALA A O 2
ATOM 2447 N N . ASP A 1 33 ? 82.647 -18.003 12.085 1.00 0.00 46 ASP A N 2
ATOM 2448 C CA . ASP A 1 33 ? 81.905 -18.241 10.846 1.00 0.00 46 ASP A CA 2
ATOM 2449 C C . ASP A 1 33 ? 82.593 -17.584 9.656 1.00 0.00 46 ASP A C 2
ATOM 2450 O O . ASP A 1 33 ? 83.562 -16.842 9.815 1.00 0.00 46 ASP A O 2
ATOM 2459 N N . GLN A 1 34 ? 82.070 -17.852 8.463 1.00 0.00 47 GLN A N 2
ATOM 2460 C CA . GLN A 1 34 ? 82.626 -17.271 7.250 1.00 0.00 47 GLN A CA 2
ATOM 2461 C C . GLN A 1 34 ? 82.343 -15.775 7.233 1.00 0.00 47 GLN A C 2
ATOM 2462 O O . GLN A 1 34 ? 81.286 -15.336 6.782 1.00 0.00 47 GLN A O 2
ATOM 2476 N N . SER A 1 35 ? 83.289 -15.000 7.749 1.00 0.00 48 SER A N 2
ATOM 2477 C CA . SER A 1 35 ? 83.141 -13.549 7.816 1.00 0.00 48 SER A CA 2
ATOM 2478 C C . SER A 1 35 ? 83.620 -12.901 6.510 1.00 0.00 48 SER A C 2
ATOM 2479 O O . SER A 1 35 ? 84.490 -13.449 5.840 1.00 0.00 48 SER A O 2
ATOM 2487 N N . PRO A 1 36 ? 83.107 -11.750 6.133 1.00 0.00 49 PRO A N 2
ATOM 2488 C CA . PRO A 1 36 ? 83.561 -11.070 4.883 1.00 0.00 49 PRO A CA 2
ATOM 2489 C C . PRO A 1 36 ? 85.086 -10.962 4.811 1.00 0.00 49 PRO A C 2
ATOM 2490 O O . PRO A 1 36 ? 85.674 -11.047 3.733 1.00 0.00 49 PRO A O 2
ATOM 2501 N N . GLU A 1 37 ? 85.715 -10.760 5.965 1.00 0.00 50 GLU A N 2
ATOM 2502 C CA . GLU A 1 37 ? 87.172 -10.621 6.021 1.00 0.00 50 GLU A CA 2
ATOM 2503 C C . GLU A 1 37 ? 87.871 -11.975 5.828 1.00 0.00 50 GLU A C 2
ATOM 2504 O O . GLU A 1 37 ? 89.095 -12.031 5.721 1.00 0.00 50 GLU A O 2
ATOM 2516 N N . SER A 1 38 ? 87.097 -13.059 5.770 1.00 0.00 51 SER A N 2
ATOM 2517 C CA . SER A 1 38 ? 87.679 -14.383 5.570 1.00 0.00 51 SER A CA 2
ATOM 2518 C C . SER A 1 38 ? 87.930 -14.612 4.088 1.00 0.00 51 SER A C 2
ATOM 2519 O O . SER A 1 38 ? 88.619 -15.554 3.696 1.00 0.00 51 SER A O 2
ATOM 2527 N N . LEU A 1 39 ? 87.354 -13.738 3.272 1.00 0.00 52 LEU A N 2
ATOM 2528 C CA . LEU A 1 39 ? 87.500 -13.832 1.831 1.00 0.00 52 LEU A CA 2
ATOM 2529 C C . LEU A 1 39 ? 88.853 -13.279 1.405 1.00 0.00 52 LEU A C 2
ATOM 2530 O O . LEU A 1 39 ? 89.178 -12.128 1.692 1.00 0.00 52 LEU A O 2
ATOM 2546 N N . LEU A 1 40 ? 89.632 -14.100 0.708 1.00 0.00 53 LEU A N 2
ATOM 2547 C CA . LEU A 1 40 ? 90.947 -13.680 0.234 1.00 0.00 53 LEU A CA 2
ATOM 2548 C C . LEU A 1 40 ? 91.018 -13.787 -1.281 1.00 0.00 53 LEU A C 2
ATOM 2549 O O . LEU A 1 40 ? 90.693 -14.829 -1.851 1.00 0.00 53 LEU A O 2
ATOM 2565 N N . GLN A 1 41 ? 91.464 -12.721 -1.929 1.00 0.00 54 GLN A N 2
ATOM 2566 C CA . GLN A 1 41 ? 91.592 -12.742 -3.380 1.00 0.00 54 GLN A CA 2
ATOM 2567 C C . GLN A 1 41 ? 92.801 -13.581 -3.755 1.00 0.00 54 GLN A C 2
ATOM 2568 O O . GLN A 1 41 ? 93.934 -13.243 -3.416 1.00 0.00 54 GLN A O 2
ATOM 2582 N N . LEU A 1 42 ? 92.551 -14.678 -4.455 1.00 0.00 55 LEU A N 2
ATOM 2583 C CA . LEU A 1 42 ? 93.625 -15.563 -4.872 1.00 0.00 55 LEU A CA 2
ATOM 2584 C C . LEU A 1 42 ? 94.173 -15.075 -6.202 1.00 0.00 55 LEU A C 2
ATOM 2585 O O . LEU A 1 42 ? 93.493 -15.139 -7.222 1.00 0.00 55 LEU A O 2
ATOM 2601 N N . LYS A 1 43 ? 95.409 -14.587 -6.178 1.00 0.00 56 LYS A N 2
ATOM 2602 C CA . LYS A 1 43 ? 96.057 -14.078 -7.387 1.00 0.00 56 LYS A CA 2
ATOM 2603 C C . LYS A 1 43 ? 97.246 -14.949 -7.762 1.00 0.00 56 LYS A C 2
ATOM 2604 O O . LYS A 1 43 ? 98.021 -15.370 -6.904 1.00 0.00 56 LYS A O 2
ATOM 2623 N N . ALA A 1 44 ? 97.379 -15.216 -9.058 1.00 0.00 57 ALA A N 2
ATOM 2624 C CA . ALA A 1 44 ? 98.475 -16.039 -9.560 1.00 0.00 57 ALA A CA 2
ATOM 2625 C C . ALA A 1 44 ? 99.629 -15.158 -10.022 1.00 0.00 57 ALA A C 2
ATOM 2626 O O . ALA A 1 44 ? 99.534 -14.481 -11.045 1.00 0.00 57 ALA A O 2
ATOM 2633 N N . LEU A 1 45 ? 100.716 -15.162 -9.256 1.00 0.00 58 LEU A N 2
ATOM 2634 C CA . LEU A 1 45 ? 101.875 -14.348 -9.597 1.00 0.00 58 LEU A CA 2
ATOM 2635 C C . LEU A 1 45 ? 102.692 -15.026 -10.689 1.00 0.00 58 LEU A C 2
ATOM 2636 O O . LEU A 1 45 ? 102.694 -14.598 -11.843 1.00 0.00 58 LEU A O 2
ATOM 2652 N N . LYS A 1 46 ? 103.385 -16.096 -10.307 1.00 0.00 59 LYS A N 2
ATOM 2653 C CA . LYS A 1 46 ? 104.215 -16.861 -11.239 1.00 0.00 59 LYS A CA 2
ATOM 2654 C C . LYS A 1 46 ? 103.793 -18.330 -11.195 1.00 0.00 59 LYS A C 2
ATOM 2655 O O . LYS A 1 46 ? 103.204 -18.763 -10.209 1.00 0.00 59 LYS A O 2
ATOM 2674 N N . PRO A 1 47 ? 104.074 -19.113 -12.211 1.00 0.00 60 PRO A N 2
ATOM 2675 C CA . PRO A 1 47 ? 103.695 -20.552 -12.199 1.00 0.00 60 PRO A CA 2
ATOM 2676 C C . PRO A 1 47 ? 104.083 -21.219 -10.880 1.00 0.00 60 PRO A C 2
ATOM 2677 O O . PRO A 1 47 ? 105.263 -21.441 -10.607 1.00 0.00 60 PRO A O 2
ATOM 2688 N N . GLY A 1 48 ? 103.076 -21.537 -10.070 1.00 0.00 61 GLY A N 2
ATOM 2689 C CA . GLY A 1 48 ? 103.304 -22.184 -8.778 1.00 0.00 61 GLY A CA 2
ATOM 2690 C C . GLY A 1 48 ? 103.307 -21.171 -7.632 1.00 0.00 61 GLY A C 2
ATOM 2691 O O . GLY A 1 48 ? 103.239 -21.556 -6.466 1.00 0.00 61 GLY A O 2
ATOM 2695 N N . VAL A 1 49 ? 103.385 -19.877 -7.961 1.00 0.00 62 VAL A N 2
ATOM 2696 C CA . VAL A 1 49 ? 103.397 -18.822 -6.937 1.00 0.00 62 VAL A CA 2
ATOM 2697 C C . VAL A 1 49 ? 102.124 -17.995 -7.017 1.00 0.00 62 VAL A C 2
ATOM 2698 O O . VAL A 1 49 ? 101.730 -17.541 -8.093 1.00 0.00 62 VAL A O 2
ATOM 2711 N N . ILE A 1 50 ? 101.481 -17.802 -5.868 1.00 0.00 63 ILE A N 2
ATOM 2712 C CA . ILE A 1 50 ? 100.243 -17.027 -5.800 1.00 0.00 63 ILE A CA 2
ATOM 2713 C C . ILE A 1 50 ? 100.308 -16.010 -4.665 1.00 0.00 63 ILE A C 2
ATOM 2714 O O . ILE A 1 50 ? 101.168 -16.091 -3.788 1.00 0.00 63 ILE A O 2
ATOM 2730 N N . GLN A 1 51 ? 99.374 -15.060 -4.686 1.00 0.00 64 GLN A N 2
ATOM 2731 C CA . GLN A 1 51 ? 99.291 -14.019 -3.653 1.00 0.00 64 GLN A CA 2
ATOM 2732 C C . GLN A 1 51 ? 97.871 -13.974 -3.094 1.00 0.00 64 GLN A C 2
ATOM 2733 O O . GLN A 1 51 ? 96.912 -14.326 -3.781 1.00 0.00 64 GLN A O 2
ATOM 2747 N N . ILE A 1 52 ? 97.747 -13.544 -1.839 1.00 0.00 65 ILE A N 2
ATOM 2748 C CA . ILE A 1 52 ? 96.445 -13.460 -1.173 1.00 0.00 65 ILE A CA 2
ATOM 2749 C C . ILE A 1 52 ? 96.218 -12.054 -0.627 1.00 0.00 65 ILE A C 2
ATOM 2750 O O . ILE A 1 52 ? 97.064 -11.495 0.071 1.00 0.00 65 ILE A O 2
ATOM 2766 N N . LEU A 1 53 ? 95.069 -11.485 -0.984 1.00 0.00 66 LEU A N 2
ATOM 2767 C CA . LEU A 1 53 ? 94.699 -10.130 -0.575 1.00 0.00 66 LEU A CA 2
ATOM 2768 C C . LEU A 1 53 ? 93.253 -10.119 -0.074 1.00 0.00 66 LEU A C 2
ATOM 2769 O O . LEU A 1 53 ? 92.331 -10.469 -0.810 1.00 0.00 66 LEU A O 2
ATOM 2785 N N . GLY A 1 54 ? 93.066 -9.723 1.186 1.00 0.00 67 GLY A N 2
ATOM 2786 C CA . GLY A 1 54 ? 91.728 -9.679 1.785 1.00 0.00 67 GLY A CA 2
ATOM 2787 C C . GLY A 1 54 ? 90.893 -8.550 1.188 1.00 0.00 67 GLY A C 2
ATOM 2788 O O . GLY A 1 54 ? 91.312 -7.395 1.188 1.00 0.00 67 GLY A O 2
ATOM 2792 N N . VAL A 1 55 ? 89.711 -8.884 0.676 1.00 0.00 68 VAL A N 2
ATOM 2793 C CA . VAL A 1 55 ? 88.850 -7.875 0.072 1.00 0.00 68 VAL A CA 2
ATOM 2794 C C . VAL A 1 55 ? 88.325 -6.871 1.097 1.00 0.00 68 VAL A C 2
ATOM 2795 O O . VAL A 1 55 ? 88.261 -5.673 0.822 1.00 0.00 68 VAL A O 2
ATOM 2808 N N . LYS A 1 56 ? 87.918 -7.361 2.261 1.00 0.00 69 LYS A N 2
ATOM 2809 C CA . LYS A 1 56 ? 87.367 -6.485 3.292 1.00 0.00 69 LYS A CA 2
ATOM 2810 C C . LYS A 1 56 ? 88.395 -5.490 3.819 1.00 0.00 69 LYS A C 2
ATOM 2811 O O . LYS A 1 56 ? 88.108 -4.300 3.943 1.00 0.00 69 LYS A O 2
ATOM 2830 N N . THR A 1 57 ? 89.577 -5.986 4.168 1.00 0.00 70 THR A N 2
ATOM 2831 C CA . THR A 1 57 ? 90.624 -5.130 4.733 1.00 0.00 70 THR A CA 2
ATOM 2832 C C . THR A 1 57 ? 91.567 -4.585 3.666 1.00 0.00 70 THR A C 2
ATOM 2833 O O . THR A 1 57 ? 92.294 -3.620 3.910 1.00 0.00 70 THR A O 2
ATOM 2844 N N . SER A 1 58 ? 91.566 -5.195 2.487 1.00 0.00 71 SER A N 2
ATOM 2845 C CA . SER A 1 58 ? 92.444 -4.739 1.416 1.00 0.00 71 SER A CA 2
ATOM 2846 C C . SER A 1 58 ? 93.904 -4.845 1.860 1.00 0.00 71 SER A C 2
ATOM 2847 O O . SER A 1 58 ? 94.757 -4.072 1.422 1.00 0.00 71 SER A O 2
ATOM 2855 N N . ARG A 1 59 ? 94.180 -5.812 2.734 1.00 0.00 72 ARG A N 2
ATOM 2856 C CA . ARG A 1 59 ? 95.529 -6.036 3.248 1.00 0.00 72 ARG A CA 2
ATOM 2857 C C . ARG A 1 59 ? 96.134 -7.300 2.646 1.00 0.00 72 ARG A C 2
ATOM 2858 O O . ARG A 1 59 ? 95.453 -8.313 2.491 1.00 0.00 72 ARG A O 2
ATOM 2879 N N . PHE A 1 60 ? 97.421 -7.232 2.323 1.00 0.00 73 PHE A N 2
ATOM 2880 C CA . PHE A 1 60 ? 98.123 -8.374 1.748 1.00 0.00 73 PHE A CA 2
ATOM 2881 C C . PHE A 1 60 ? 98.668 -9.253 2.866 1.00 0.00 73 PHE A C 2
ATOM 2882 O O . PHE A 1 60 ? 99.541 -8.836 3.626 1.00 0.00 73 PHE A O 2
ATOM 2899 N N . LEU A 1 61 ? 98.135 -10.465 2.974 1.00 0.00 74 LEU A N 2
ATOM 2900 C CA . LEU A 1 61 ? 98.568 -11.379 4.022 1.00 0.00 74 LEU A CA 2
ATOM 2901 C C . LEU A 1 61 ? 100.012 -11.813 3.777 1.00 0.00 74 LEU A C 2
ATOM 2902 O O . LEU A 1 61 ? 100.286 -12.605 2.876 1.00 0.00 74 LEU A O 2
ATOM 2918 N N . CYS A 1 62 ? 100.934 -11.294 4.596 1.00 0.00 75 CYS A N 2
ATOM 2919 C CA . CYS A 1 62 ? 102.355 -11.631 4.470 1.00 0.00 75 CYS A CA 2
ATOM 2920 C C . CYS A 1 62 ? 102.876 -12.223 5.783 1.00 0.00 75 CYS A C 2
ATOM 2921 O O . CYS A 1 62 ? 102.445 -11.827 6.866 1.00 0.00 75 CYS A O 2
ATOM 2928 N N . GLN A 1 63 ? 103.799 -13.185 5.679 1.00 0.00 76 GLN A N 2
ATOM 2929 C CA . GLN A 1 63 ? 104.370 -13.846 6.860 1.00 0.00 76 GLN A CA 2
ATOM 2930 C C . GLN A 1 63 ? 105.787 -13.349 7.142 1.00 0.00 76 GLN A C 2
ATOM 2931 O O . GLN A 1 63 ? 106.623 -13.275 6.244 1.00 0.00 76 GLN A O 2
ATOM 2945 N N . ARG A 1 64 ? 106.048 -13.016 8.405 1.00 0.00 77 ARG A N 2
ATOM 2946 C CA . ARG A 1 64 ? 107.370 -12.527 8.815 1.00 0.00 77 ARG A CA 2
ATOM 2947 C C . ARG A 1 64 ? 108.308 -13.714 9.091 1.00 0.00 77 ARG A C 2
ATOM 2948 O O . ARG A 1 64 ? 107.851 -14.852 9.189 1.00 0.00 77 ARG A O 2
ATOM 2969 N N . PRO A 1 65 ? 109.598 -13.477 9.235 1.00 0.00 78 PRO A N 2
ATOM 2970 C CA . PRO A 1 65 ? 110.579 -14.569 9.526 1.00 0.00 78 PRO A CA 2
ATOM 2971 C C . PRO A 1 65 ? 110.154 -15.420 10.724 1.00 0.00 78 PRO A C 2
ATOM 2972 O O . PRO A 1 65 ? 110.388 -16.628 10.753 1.00 0.00 78 PRO A O 2
ATOM 2983 N N . ASP A 1 66 ? 109.530 -14.781 11.704 1.00 0.00 79 ASP A N 2
ATOM 2984 C CA . ASP A 1 66 ? 109.077 -15.489 12.892 1.00 0.00 79 ASP A CA 2
ATOM 2985 C C . ASP A 1 66 ? 107.956 -16.457 12.527 1.00 0.00 79 ASP A C 2
ATOM 2986 O O . ASP A 1 66 ? 107.533 -17.272 13.347 1.00 0.00 79 ASP A O 2
ATOM 2995 N N . GLY A 1 67 ? 107.481 -16.357 11.288 1.00 0.00 80 GLY A N 2
ATOM 2996 C CA . GLY A 1 67 ? 106.409 -17.224 10.811 1.00 0.00 80 GLY A CA 2
ATOM 2997 C C . GLY A 1 67 ? 105.043 -16.668 11.196 1.00 0.00 80 GLY A C 2
ATOM 2998 O O . GLY A 1 67 ? 104.019 -17.324 11.007 1.00 0.00 80 GLY A O 2
ATOM 3002 N N . ALA A 1 68 ? 105.034 -15.454 11.737 1.00 0.00 81 ALA A N 2
ATOM 3003 C CA . ALA A 1 68 ? 103.785 -14.821 12.145 1.00 0.00 81 ALA A CA 2
ATOM 3004 C C . ALA A 1 68 ? 103.067 -14.234 10.927 1.00 0.00 81 ALA A C 2
ATOM 3005 O O . ALA A 1 68 ? 103.687 -13.633 10.055 1.00 0.00 81 ALA A O 2
ATOM 3012 N N . LEU A 1 69 ? 101.752 -14.419 10.880 1.00 0.00 82 LEU A N 2
ATOM 3013 C CA . LEU A 1 69 ? 100.940 -13.913 9.773 1.00 0.00 82 LEU A CA 2
ATOM 3014 C C . LEU A 1 69 ? 100.322 -12.562 10.130 1.00 0.00 82 LEU A C 2
ATOM 3015 O O . LEU A 1 69 ? 99.792 -12.385 11.227 1.00 0.00 82 LEU A O 2
ATOM 3031 N N . TYR A 1 70 ? 100.380 -11.614 9.193 1.00 0.00 83 TYR A N 2
ATOM 3032 C CA . TYR A 1 70 ? 99.808 -10.289 9.427 1.00 0.00 83 TYR A CA 2
ATOM 3033 C C . TYR A 1 70 ? 99.420 -9.625 8.105 1.00 0.00 83 TYR A C 2
ATOM 3034 O O . TYR A 1 70 ? 100.062 -9.846 7.078 1.00 0.00 83 TYR A O 2
ATOM 3052 N N . GLY A 1 71 ? 98.385 -8.788 8.140 1.00 0.00 84 GLY A N 2
ATOM 3053 C CA . GLY A 1 71 ? 97.949 -8.076 6.942 1.00 0.00 84 GLY A CA 2
ATOM 3054 C C . GLY A 1 71 ? 98.776 -6.807 6.763 1.00 0.00 84 GLY A C 2
ATOM 3055 O O . GLY A 1 71 ? 99.147 -6.158 7.743 1.00 0.00 84 GLY A O 2
ATOM 3059 N N . SER A 1 72 ? 99.079 -6.457 5.512 1.00 0.00 85 SER A N 2
ATOM 3060 C CA . SER A 1 72 ? 99.885 -5.267 5.223 1.00 0.00 85 SER A CA 2
ATOM 3061 C C . SER A 1 72 ? 99.259 -4.436 4.108 1.00 0.00 85 SER A C 2
ATOM 3062 O O . SER A 1 72 ? 98.492 -4.945 3.291 1.00 0.00 85 SER A O 2
ATOM 3070 N N . LEU A 1 73 ? 99.603 -3.149 4.082 1.00 0.00 86 LEU A N 2
ATOM 3071 C CA . LEU A 1 73 ? 99.085 -2.235 3.066 1.00 0.00 86 LEU A CA 2
ATOM 3072 C C . LEU A 1 73 ? 99.985 -2.246 1.837 1.00 0.00 86 LEU A C 2
ATOM 3073 O O . LEU A 1 73 ? 99.627 -1.710 0.788 1.00 0.00 86 LEU A O 2
ATOM 3089 N N . HIS A 1 74 ? 101.166 -2.849 1.977 1.00 0.00 87 HIS A N 2
ATOM 3090 C CA . HIS A 1 74 ? 102.133 -2.918 0.879 1.00 0.00 87 HIS A CA 2
ATOM 3091 C C . HIS A 1 74 ? 102.358 -4.362 0.452 1.00 0.00 87 HIS A C 2
ATOM 3092 O O . HIS A 1 74 ? 102.289 -5.280 1.270 1.00 0.00 87 HIS A O 2
ATOM 3106 N N . PHE A 1 75 ? 102.626 -4.558 -0.837 1.00 0.00 88 PHE A N 2
ATOM 3107 C CA . PHE A 1 75 ? 102.861 -5.897 -1.376 1.00 0.00 88 PHE A CA 2
ATOM 3108 C C . PHE A 1 75 ? 104.353 -6.237 -1.332 1.00 0.00 88 PHE A C 2
ATOM 3109 O O . PHE A 1 75 ? 105.194 -5.450 -1.767 1.00 0.00 88 PHE A O 2
ATOM 3126 N N . ASP A 1 76 ? 104.665 -7.415 -0.789 1.00 0.00 89 ASP A N 2
ATOM 3127 C CA . ASP A 1 76 ? 106.052 -7.874 -0.661 1.00 0.00 89 ASP A CA 2
ATOM 3128 C C . ASP A 1 76 ? 106.163 -9.352 -1.055 1.00 0.00 89 ASP A C 2
ATOM 3129 O O . ASP A 1 76 ? 105.878 -10.226 -0.242 1.00 0.00 89 ASP A O 2
ATOM 3138 N N . PRO A 1 77 ? 106.556 -9.660 -2.272 1.00 0.00 90 PRO A N 2
ATOM 3139 C CA . PRO A 1 77 ? 106.672 -11.079 -2.731 1.00 0.00 90 PRO A CA 2
ATOM 3140 C C . PRO A 1 77 ? 107.526 -11.926 -1.788 1.00 0.00 90 PRO A C 2
ATOM 3141 O O . PRO A 1 77 ? 107.230 -13.091 -1.530 1.00 0.00 90 PRO A O 2
ATOM 3152 N N . GLU A 1 78 ? 108.603 -11.326 -1.314 1.00 0.00 91 GLU A N 2
ATOM 3153 C CA . GLU A 1 78 ? 109.546 -12.007 -0.433 1.00 0.00 91 GLU A CA 2
ATOM 3154 C C . GLU A 1 78 ? 108.864 -12.576 0.811 1.00 0.00 91 GLU A C 2
ATOM 3155 O O . GLU A 1 78 ? 109.413 -13.463 1.465 1.00 0.00 91 GLU A O 2
ATOM 3167 N N . ALA A 1 79 ? 107.679 -12.068 1.149 1.00 0.00 92 ALA A N 2
ATOM 3168 C CA . ALA A 1 79 ? 106.967 -12.551 2.340 1.00 0.00 92 ALA A CA 2
ATOM 3169 C C . ALA A 1 79 ? 105.484 -12.784 2.069 1.00 0.00 92 ALA A C 2
ATOM 3170 O O . ALA A 1 79 ? 104.812 -13.459 2.849 1.00 0.00 92 ALA A O 2
ATOM 3177 N N . CYS A 1 80 ? 104.965 -12.219 0.976 1.00 0.00 93 CYS A N 2
ATOM 3178 C CA . CYS A 1 80 ? 103.543 -12.371 0.641 1.00 0.00 93 CYS A CA 2
ATOM 3179 C C . CYS A 1 80 ? 103.341 -13.320 -0.548 1.00 0.00 93 CYS A C 2
ATOM 3180 O O . CYS A 1 80 ? 102.248 -13.393 -1.110 1.00 0.00 93 CYS A O 2
ATOM 3187 N N . SER A 1 81 ? 104.386 -14.072 -0.905 1.00 0.00 94 SER A N 2
ATOM 3188 C CA . SER A 1 81 ? 104.297 -15.046 -2.000 1.00 0.00 94 SER A CA 2
ATOM 3189 C C . SER A 1 81 ? 104.435 -16.453 -1.427 1.00 0.00 94 SER A C 2
ATOM 3190 O O . SER A 1 81 ? 105.384 -16.739 -0.697 1.00 0.00 94 SER A O 2
ATOM 3198 N N . PHE A 1 82 ? 103.475 -17.326 -1.738 1.00 0.00 95 PHE A N 2
ATOM 3199 C CA . PHE A 1 82 ? 103.498 -18.697 -1.219 1.00 0.00 95 PHE A CA 2
ATOM 3200 C C . PHE A 1 82 ? 103.294 -19.706 -2.341 1.00 0.00 95 PHE A C 2
ATOM 3201 O O . PHE A 1 82 ? 102.550 -19.453 -3.288 1.00 0.00 95 PHE A O 2
ATOM 3218 N N . ARG A 1 83 ? 103.939 -20.864 -2.214 1.00 0.00 96 ARG A N 2
ATOM 3219 C CA . ARG A 1 83 ? 103.798 -21.918 -3.211 1.00 0.00 96 ARG A CA 2
ATOM 3220 C C . ARG A 1 83 ? 102.625 -22.813 -2.836 1.00 0.00 96 ARG A C 2
ATOM 3221 O O . ARG A 1 83 ? 102.345 -23.017 -1.655 1.00 0.00 96 ARG A O 2
ATOM 3242 N N . GLU A 1 84 ? 101.925 -23.327 -3.841 1.00 0.00 97 GLU A N 2
ATOM 3243 C CA . GLU A 1 84 ? 100.760 -24.182 -3.596 1.00 0.00 97 GLU A CA 2
ATOM 3244 C C . GLU A 1 84 ? 101.143 -25.659 -3.588 1.00 0.00 97 GLU A C 2
ATOM 3245 O O . GLU A 1 84 ? 101.667 -26.187 -4.568 1.00 0.00 97 GLU A O 2
ATOM 3257 N N . LEU A 1 85 ? 100.871 -26.326 -2.466 1.00 0.00 98 LEU A N 2
ATOM 3258 C CA . LEU A 1 85 ? 101.179 -27.750 -2.324 1.00 0.00 98 LEU A CA 2
ATOM 3259 C C . LEU A 1 85 ? 99.886 -28.553 -2.317 1.00 0.00 98 LEU A C 2
ATOM 3260 O O . LEU A 1 85 ? 99.118 -28.493 -1.356 1.00 0.00 98 LEU A O 2
ATOM 3276 N N . LEU A 1 86 ? 99.644 -29.308 -3.386 1.00 0.00 99 LEU A N 2
ATOM 3277 C CA . LEU A 1 86 ? 98.429 -30.122 -3.479 1.00 0.00 99 LEU A CA 2
ATOM 3278 C C . LEU A 1 86 ? 98.743 -31.578 -3.149 1.00 0.00 99 LEU A C 2
ATOM 3279 O O . LEU A 1 86 ? 99.553 -32.223 -3.814 1.00 0.00 99 LEU A O 2
ATOM 3295 N N . LEU A 1 87 ? 98.081 -32.084 -2.115 1.00 0.00 100 LEU A N 2
ATOM 3296 C CA . LEU A 1 87 ? 98.274 -33.461 -1.688 1.00 0.00 100 LEU A CA 2
ATOM 3297 C C . LEU A 1 87 ? 97.434 -34.392 -2.547 1.00 0.00 100 LEU A C 2
ATOM 3298 O O . LEU A 1 87 ? 96.322 -34.050 -2.948 1.00 0.00 100 LEU A O 2
ATOM 3314 N N . GLU A 1 88 ? 97.962 -35.575 -2.810 1.00 0.00 101 GLU A N 2
ATOM 3315 C CA . GLU A 1 88 ? 97.235 -36.550 -3.602 1.00 0.00 101 GLU A CA 2
ATOM 3316 C C . GLU A 1 88 ? 95.928 -36.864 -2.900 1.00 0.00 101 GLU A C 2
ATOM 3317 O O . GLU A 1 88 ? 94.960 -37.311 -3.515 1.00 0.00 101 GLU A O 2
ATOM 3329 N N . ASP A 1 89 ? 95.913 -36.599 -1.599 1.00 0.00 102 ASP A N 2
ATOM 3330 C CA . ASP A 1 89 ? 94.726 -36.819 -0.791 1.00 0.00 102 ASP A CA 2
ATOM 3331 C C . ASP A 1 89 ? 93.686 -35.749 -1.115 1.00 0.00 102 ASP A C 2
ATOM 3332 O O . ASP A 1 89 ? 92.505 -35.899 -0.800 1.00 0.00 102 ASP A O 2
ATOM 3341 N N . GLY A 1 90 ? 94.138 -34.672 -1.764 1.00 0.00 103 GLY A N 2
ATOM 3342 C CA . GLY A 1 90 ? 93.249 -33.577 -2.152 1.00 0.00 103 GLY A CA 2
ATOM 3343 C C . GLY A 1 90 ? 93.324 -32.391 -1.190 1.00 0.00 103 GLY A C 2
ATOM 3344 O O . GLY A 1 90 ? 92.491 -31.487 -1.262 1.00 0.00 103 GLY A O 2
ATOM 3348 N N . TYR A 1 91 ? 94.322 -32.371 -0.297 1.00 0.00 104 TYR A N 2
ATOM 3349 C CA . TYR A 1 91 ? 94.460 -31.250 0.641 1.00 0.00 104 TYR A CA 2
ATOM 3350 C C . TYR A 1 91 ? 95.409 -30.207 0.061 1.00 0.00 104 TYR A C 2
ATOM 3351 O O . TYR A 1 91 ? 96.347 -30.548 -0.661 1.00 0.00 104 TYR A O 2
ATOM 3369 N N . ASN A 1 92 ? 95.152 -28.933 0.361 1.00 0.00 105 ASN A N 2
ATOM 3370 C CA . ASN A 1 92 ? 95.980 -27.838 -0.155 1.00 0.00 105 ASN A CA 2
ATOM 3371 C C . ASN A 1 92 ? 96.666 -27.094 0.985 1.00 0.00 105 ASN A C 2
ATOM 3372 O O . ASN A 1 92 ? 96.047 -26.784 2.002 1.00 0.00 105 ASN A O 2
ATOM 3383 N N . VAL A 1 93 ? 97.952 -26.803 0.800 1.00 0.00 106 VAL A N 2
ATOM 3384 C CA . VAL A 1 93 ? 98.730 -26.082 1.807 1.00 0.00 106 VAL A CA 2
ATOM 3385 C C . VAL A 1 93 ? 99.570 -25.002 1.134 1.00 0.00 106 VAL A C 2
ATOM 3386 O O . VAL A 1 93 ? 99.856 -25.082 -0.061 1.00 0.00 106 VAL A O 2
ATOM 3399 N N . TYR A 1 94 ? 99.957 -23.985 1.903 1.00 0.00 107 TYR A N 2
ATOM 3400 C CA . TYR A 1 94 ? 100.763 -22.883 1.367 1.00 0.00 107 TYR A CA 2
ATOM 3401 C C . TYR A 1 94 ? 102.019 -22.671 2.205 1.00 0.00 107 TYR A C 2
ATOM 3402 O O . TYR A 1 94 ? 102.012 -22.875 3.419 1.00 0.00 107 TYR A O 2
ATOM 3420 N N . GLN A 1 95 ? 103.101 -22.280 1.536 1.00 0.00 108 GLN A N 2
ATOM 3421 C CA . GLN A 1 95 ? 104.384 -22.057 2.201 1.00 0.00 108 GLN A CA 2
ATOM 3422 C C . GLN A 1 95 ? 105.154 -20.933 1.509 1.00 0.00 108 GLN A C 2
ATOM 3423 O O . GLN A 1 95 ? 105.239 -20.893 0.283 1.00 0.00 108 GLN A O 2
ATOM 3437 N N . SER A 1 96 ? 105.722 -20.027 2.299 1.00 0.00 109 SER A N 2
ATOM 3438 C CA . SER A 1 96 ? 106.489 -18.917 1.739 1.00 0.00 109 SER A CA 2
ATOM 3439 C C . SER A 1 96 ? 107.678 -19.453 0.946 1.00 0.00 109 SER A C 2
ATOM 3440 O O . SER A 1 96 ? 108.638 -19.956 1.520 1.00 0.00 109 SER A O 2
ATOM 3448 N N . GLU A 1 97 ? 107.595 -19.361 -0.378 1.00 0.00 110 GLU A N 2
ATOM 3449 C CA . GLU A 1 97 ? 108.657 -19.863 -1.247 1.00 0.00 110 GLU A CA 2
ATOM 3450 C C . GLU A 1 97 ? 109.965 -19.094 -1.067 1.00 0.00 110 GLU A C 2
ATOM 3451 O O . GLU A 1 97 ? 111.047 -19.675 -1.161 1.00 0.00 110 GLU A O 2
ATOM 3463 N N . ALA A 1 98 ? 109.871 -17.791 -0.841 1.00 0.00 111 ALA A N 2
ATOM 3464 C CA . ALA A 1 98 ? 111.069 -16.970 -0.690 1.00 0.00 111 ALA A CA 2
ATOM 3465 C C . ALA A 1 98 ? 111.944 -17.440 0.472 1.00 0.00 111 ALA A C 2
ATOM 3466 O O . ALA A 1 98 ? 113.154 -17.600 0.317 1.00 0.00 111 ALA A O 2
ATOM 3473 N N . HIS A 1 99 ? 111.338 -17.636 1.640 1.00 0.00 112 HIS A N 2
ATOM 3474 C CA . HIS A 1 99 ? 112.086 -18.061 2.826 1.00 0.00 112 HIS A CA 2
ATOM 3475 C C . HIS A 1 99 ? 111.833 -19.529 3.165 1.00 0.00 112 HIS A C 2
ATOM 3476 O O . HIS A 1 99 ? 112.585 -20.131 3.930 1.00 0.00 112 HIS A O 2
ATOM 3490 N N . GLY A 1 100 ? 110.771 -20.099 2.608 1.00 0.00 113 GLY A N 2
ATOM 3491 C CA . GLY A 1 100 ? 110.443 -21.496 2.882 1.00 0.00 113 GLY A CA 2
ATOM 3492 C C . GLY A 1 100 ? 109.718 -21.629 4.219 1.00 0.00 113 GLY A C 2
ATOM 3493 O O . GLY A 1 100 ? 109.667 -22.713 4.801 1.00 0.00 113 GLY A O 2
ATOM 3497 N N . LEU A 1 101 ? 109.161 -20.520 4.701 1.00 0.00 114 LEU A N 2
ATOM 3498 C CA . LEU A 1 101 ? 108.445 -20.530 5.973 1.00 0.00 114 LEU A CA 2
ATOM 3499 C C . LEU A 1 101 ? 107.061 -21.175 5.799 1.00 0.00 114 LEU A C 2
ATOM 3500 O O . LEU A 1 101 ? 106.318 -20.785 4.899 1.00 0.00 114 LEU A O 2
ATOM 3516 N N . PRO A 1 102 ? 106.683 -22.134 6.625 1.00 0.00 115 PRO A N 2
ATOM 3517 C CA . PRO A 1 102 ? 105.348 -22.789 6.504 1.00 0.00 115 PRO A CA 2
ATOM 3518 C C . PRO A 1 102 ? 104.224 -21.838 6.905 1.00 0.00 115 PRO A C 2
ATOM 3519 O O . PRO A 1 102 ? 104.395 -21.008 7.797 1.00 0.00 115 PRO A O 2
ATOM 3530 N N . LEU A 1 103 ? 103.074 -21.955 6.243 1.00 0.00 116 LEU A N 2
ATOM 3531 C CA . LEU A 1 103 ? 101.939 -21.085 6.550 1.00 0.00 116 LEU A CA 2
ATOM 3532 C C . LEU A 1 103 ? 101.031 -21.748 7.578 1.00 0.00 116 LEU A C 2
ATOM 3533 O O . LEU A 1 103 ? 100.559 -22.868 7.382 1.00 0.00 116 LEU A O 2
ATOM 3549 N N . HIS A 1 104 ? 100.804 -21.045 8.683 1.00 0.00 117 HIS A N 2
ATOM 3550 C CA . HIS A 1 104 ? 99.967 -21.558 9.761 1.00 0.00 117 HIS A CA 2
ATOM 3551 C C . HIS A 1 104 ? 99.402 -20.404 10.584 1.00 0.00 117 HIS A C 2
ATOM 3552 O O . HIS A 1 104 ? 99.913 -19.285 10.525 1.00 0.00 117 HIS A O 2
ATOM 3566 N N . LEU A 1 105 ? 98.353 -20.676 11.352 1.00 0.00 118 LEU A N 2
ATOM 3567 C CA . LEU A 1 105 ? 97.745 -19.639 12.179 1.00 0.00 118 LEU A CA 2
ATOM 3568 C C . LEU A 1 105 ? 98.701 -19.246 13.310 1.00 0.00 118 LEU A C 2
ATOM 3569 O O . LEU A 1 105 ? 99.486 -20.073 13.772 1.00 0.00 118 LEU A O 2
ATOM 3585 N N . PRO A 1 106 ? 98.665 -18.010 13.759 1.00 0.00 119 PRO A N 2
ATOM 3586 C CA . PRO A 1 106 ? 99.569 -17.527 14.851 1.00 0.00 119 PRO A CA 2
ATOM 3587 C C . PRO A 1 106 ? 99.293 -18.217 16.185 1.00 0.00 119 PRO A C 2
ATOM 3588 O O . PRO A 1 106 ? 98.194 -18.714 16.429 1.00 0.00 119 PRO A O 2
ATOM 3599 N N . GLY A 1 107 ? 100.316 -18.248 17.040 1.00 0.00 120 GLY A N 2
ATOM 3600 C CA . GLY A 1 107 ? 100.210 -18.886 18.352 1.00 0.00 120 GLY A CA 2
ATOM 3601 C C . GLY A 1 107 ? 101.076 -20.136 18.403 1.00 0.00 120 GLY A C 2
ATOM 3602 O O . GLY A 1 107 ? 100.890 -21.001 19.259 1.00 0.00 120 GLY A O 2
ATOM 3606 N N . ASN A 1 108 ? 102.030 -20.219 17.481 1.00 0.00 121 ASN A N 2
ATOM 3607 C CA . ASN A 1 108 ? 102.933 -21.362 17.426 1.00 0.00 121 ASN A CA 2
ATOM 3608 C C . ASN A 1 108 ? 104.063 -21.186 18.432 1.00 0.00 121 ASN A C 2
ATOM 3609 O O . ASN A 1 108 ? 105.237 -21.149 18.065 1.00 0.00 121 ASN A O 2
ATOM 3620 N N . LYS A 1 109 ? 103.695 -21.076 19.704 1.00 0.00 122 LYS A N 2
ATOM 3621 C CA . LYS A 1 109 ? 104.682 -20.904 20.761 1.00 0.00 122 LYS A CA 2
ATOM 3622 C C . LYS A 1 109 ? 105.591 -22.124 20.841 1.00 0.00 122 LYS A C 2
ATOM 3623 O O . LYS A 1 109 ? 106.805 -21.997 21.003 1.00 0.00 122 LYS A O 2
ATOM 3642 N N . SER A 1 110 ? 104.997 -23.309 20.727 1.00 0.00 123 SER A N 2
ATOM 3643 C CA . SER A 1 110 ? 105.769 -24.543 20.791 1.00 0.00 123 SER A CA 2
ATOM 3644 C C . SER A 1 110 ? 106.587 -24.582 22.079 1.00 0.00 123 SER A C 2
ATOM 3645 O O . SER A 1 110 ? 107.786 -24.302 22.072 1.00 0.00 123 SER A O 2
ATOM 3653 N N . PRO A 1 111 ? 105.963 -24.920 23.179 1.00 0.00 124 PRO A N 2
ATOM 3654 C CA . PRO A 1 111 ? 106.650 -24.992 24.503 1.00 0.00 124 PRO A CA 2
ATOM 3655 C C . PRO A 1 111 ? 107.819 -25.976 24.483 1.00 0.00 124 PRO A C 2
ATOM 3656 O O . PRO A 1 111 ? 107.772 -27.000 23.802 1.00 0.00 124 PRO A O 2
ATOM 3667 N N . HIS A 1 112 ? 108.869 -25.651 25.230 1.00 0.00 125 HIS A N 2
ATOM 3668 C CA . HIS A 1 112 ? 110.049 -26.503 25.286 1.00 0.00 125 HIS A CA 2
ATOM 3669 C C . HIS A 1 112 ? 109.643 -27.954 25.517 1.00 0.00 125 HIS A C 2
ATOM 3670 O O . HIS A 1 112 ? 108.504 -28.235 25.889 1.00 0.00 125 HIS A O 2
ATOM 3684 N N . ARG A 1 113 ? 110.574 -28.874 25.283 1.00 0.00 126 ARG A N 2
ATOM 3685 C CA . ARG A 1 113 ? 110.290 -30.293 25.463 1.00 0.00 126 ARG A CA 2
ATOM 3686 C C . ARG A 1 113 ? 109.155 -30.729 24.543 1.00 0.00 126 ARG A C 2
ATOM 3687 O O . ARG A 1 113 ? 108.105 -31.176 25.004 1.00 0.00 126 ARG A O 2
ATOM 3708 N N . ASP A 1 114 ? 109.371 -30.595 23.239 1.00 0.00 127 ASP A N 2
ATOM 3709 C CA . ASP A 1 114 ? 108.357 -30.980 22.255 1.00 0.00 127 ASP A CA 2
ATOM 3710 C C . ASP A 1 114 ? 109.008 -31.527 20.987 1.00 0.00 127 ASP A C 2
ATOM 3711 O O . ASP A 1 114 ? 108.995 -30.877 19.941 1.00 0.00 127 ASP A O 2
ATOM 3720 N N . PRO A 1 115 ? 109.563 -32.707 21.061 1.00 0.00 128 PRO A N 2
ATOM 3721 C CA . PRO A 1 115 ? 110.225 -33.363 19.893 1.00 0.00 128 PRO A CA 2
ATOM 3722 C C . PRO A 1 115 ? 109.232 -33.649 18.761 1.00 0.00 128 PRO A C 2
ATOM 3723 O O . PRO A 1 115 ? 108.068 -33.959 19.011 1.00 0.00 128 PRO A O 2
ATOM 3734 N N . ALA A 1 116 ? 109.705 -33.562 17.523 1.00 0.00 129 ALA A N 2
ATOM 3735 C CA . ALA A 1 116 ? 108.851 -33.834 16.371 1.00 0.00 129 ALA A CA 2
ATOM 3736 C C . ALA A 1 116 ? 107.620 -32.931 16.362 1.00 0.00 129 ALA A C 2
ATOM 3737 O O . ALA A 1 116 ? 106.515 -33.374 16.673 1.00 0.00 129 ALA A O 2
ATOM 3744 N N . PRO A 1 117 ? 107.786 -31.688 15.999 1.00 0.00 130 PRO A N 2
ATOM 3745 C CA . PRO A 1 117 ? 106.659 -30.710 15.930 1.00 0.00 130 PRO A CA 2
ATOM 3746 C C . PRO A 1 117 ? 105.601 -31.144 14.911 1.00 0.00 130 PRO A C 2
ATOM 3747 O O . PRO A 1 117 ? 105.923 -31.776 13.905 1.00 0.00 130 PRO A O 2
ATOM 3758 N N . ARG A 1 118 ? 104.345 -30.797 15.173 1.00 0.00 131 ARG A N 2
ATOM 3759 C CA . ARG A 1 118 ? 103.264 -31.158 14.261 1.00 0.00 131 ARG A CA 2
ATOM 3760 C C . ARG A 1 118 ? 103.371 -30.351 12.970 1.00 0.00 131 ARG A C 2
ATOM 3761 O O . ARG A 1 118 ? 103.782 -29.191 12.982 1.00 0.00 131 ARG A O 2
ATOM 3782 N N . GLY A 1 119 ? 103.005 -30.982 11.860 1.00 0.00 132 GLY A N 2
ATOM 3783 C CA . GLY A 1 119 ? 103.067 -30.326 10.560 1.00 0.00 132 GLY A CA 2
ATOM 3784 C C . GLY A 1 119 ? 102.098 -29.150 10.488 1.00 0.00 132 GLY A C 2
ATOM 3785 O O . GLY A 1 119 ? 101.332 -28.904 11.421 1.00 0.00 132 GLY A O 2
ATOM 3789 N N . PRO A 1 120 ? 102.119 -28.428 9.397 1.00 0.00 133 PRO A N 2
ATOM 3790 C CA . PRO A 1 120 ? 101.225 -27.249 9.187 1.00 0.00 133 PRO A CA 2
ATOM 3791 C C . PRO A 1 120 ? 99.769 -27.674 9.004 1.00 0.00 133 PRO A C 2
ATOM 3792 O O . PRO A 1 120 ? 99.490 -28.791 8.569 1.00 0.00 133 PRO A O 2
ATOM 3803 N N . ALA A 1 121 ? 98.845 -26.781 9.345 1.00 0.00 134 ALA A N 2
ATOM 3804 C CA . ALA A 1 121 ? 97.426 -27.088 9.216 1.00 0.00 134 ALA A CA 2
ATOM 3805 C C . ALA A 1 121 ? 97.036 -27.197 7.747 1.00 0.00 134 ALA A C 2
ATOM 3806 O O . ALA A 1 121 ? 97.376 -26.333 6.939 1.00 0.00 134 ALA A O 2
ATOM 3813 N N . ARG A 1 122 ? 96.309 -28.257 7.410 1.00 0.00 135 ARG A N 2
ATOM 3814 C CA . ARG A 1 122 ? 95.867 -28.459 6.037 1.00 0.00 135 ARG A CA 2
ATOM 3815 C C . ARG A 1 122 ? 94.712 -27.513 5.752 1.00 0.00 135 ARG A C 2
ATOM 3816 O O . ARG A 1 122 ? 93.747 -27.464 6.513 1.00 0.00 135 ARG A O 2
ATOM 3837 N N . PHE A 1 123 ? 94.818 -26.748 4.667 1.00 0.00 136 PHE A N 2
ATOM 3838 C CA . PHE A 1 123 ? 93.777 -25.781 4.313 1.00 0.00 136 PHE A CA 2
ATOM 3839 C C . PHE A 1 123 ? 92.937 -26.250 3.129 1.00 0.00 136 PHE A C 2
ATOM 3840 O O . PHE A 1 123 ? 93.451 -26.688 2.101 1.00 0.00 136 PHE A O 2
ATOM 3857 N N . LEU A 1 124 ? 91.624 -26.132 3.310 1.00 0.00 137 LEU A N 2
ATOM 3858 C CA . LEU A 1 124 ? 90.643 -26.509 2.301 1.00 0.00 137 LEU A CA 2
ATOM 3859 C C . LEU A 1 124 ? 90.048 -25.225 1.701 1.00 0.00 137 LEU A C 2
ATOM 3860 O O . LEU A 1 124 ? 89.216 -24.581 2.341 1.00 0.00 137 LEU A O 2
ATOM 3876 N N . PRO A 1 125 ? 90.459 -24.811 0.523 1.00 0.00 138 PRO A N 2
ATOM 3877 C CA . PRO A 1 125 ? 89.935 -23.557 -0.084 1.00 0.00 138 PRO A CA 2
ATOM 3878 C C . PRO A 1 125 ? 88.528 -23.739 -0.654 1.00 0.00 138 PRO A C 2
ATOM 3879 O O . PRO A 1 125 ? 88.257 -24.711 -1.358 1.00 0.00 138 PRO A O 2
ATOM 3890 N N . LEU A 1 126 ? 87.634 -22.795 -0.341 1.00 0.00 139 LEU A N 2
ATOM 3891 C CA . LEU A 1 126 ? 86.244 -22.851 -0.826 1.00 0.00 139 LEU A CA 2
ATOM 3892 C C . LEU A 1 126 ? 86.023 -21.789 -1.913 1.00 0.00 139 LEU A C 2
ATOM 3893 O O . LEU A 1 126 ? 86.675 -20.748 -1.899 1.00 0.00 139 LEU A O 2
ATOM 3909 N N . PRO A 1 127 ? 85.117 -22.017 -2.839 1.00 0.00 140 PRO A N 2
ATOM 3910 C CA . PRO A 1 127 ? 84.825 -21.030 -3.921 1.00 0.00 140 PRO A CA 2
ATOM 3911 C C . PRO A 1 127 ? 84.181 -19.763 -3.354 1.00 0.00 140 PRO A C 2
ATOM 3912 O O . PRO A 1 127 ? 83.146 -19.829 -2.692 1.00 0.00 140 PRO A O 2
ATOM 3923 N N . GLY A 1 128 ? 84.800 -18.615 -3.617 1.00 0.00 141 GLY A N 2
ATOM 3924 C CA . GLY A 1 128 ? 84.272 -17.349 -3.123 1.00 0.00 141 GLY A CA 2
ATOM 3925 C C . GLY A 1 128 ? 82.774 -17.241 -3.395 1.00 0.00 141 GLY A C 2
ATOM 3926 O O . GLY A 1 128 ? 82.005 -17.634 -2.534 1.00 0.00 141 GLY A O 2
ATOM 3931 N N . GLY A 1 1 ? 91.076 -16.616 -16.074 1.00 0.00 1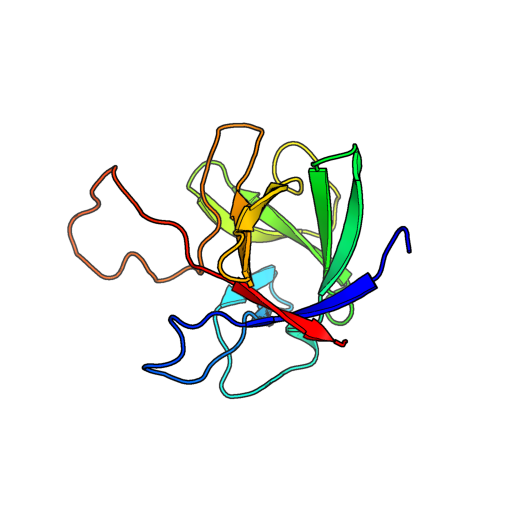4 GLY A N 3
ATOM 3932 C CA . GLY A 1 1 ? 90.641 -15.842 -14.878 1.00 0.00 14 GLY A CA 3
ATOM 3933 C C . GLY A 1 1 ? 91.864 -15.381 -14.092 1.00 0.00 14 GLY A C 3
ATOM 3934 O O . GLY A 1 1 ? 91.844 -14.318 -13.474 1.00 0.00 14 GLY A O 3
ATOM 3940 N N . GLN A 1 2 ? 92.920 -16.194 -14.118 1.00 0.00 15 GLN A N 3
ATOM 3941 C CA . GLN A 1 2 ? 94.155 -15.873 -13.403 1.00 0.00 15 GLN A CA 3
ATOM 3942 C C . GLN A 1 2 ? 93.886 -15.709 -11.910 1.00 0.00 15 GLN A C 3
ATOM 3943 O O . GLN A 1 2 ? 94.254 -16.565 -11.105 1.00 0.00 15 GLN A O 3
ATOM 3957 N N . VAL A 1 3 ? 93.240 -14.605 -11.548 1.00 0.00 16 VAL A N 3
ATOM 3958 C CA . VAL A 1 3 ? 92.918 -14.330 -10.147 1.00 0.00 16 VAL A CA 3
ATOM 3959 C C . VAL A 1 3 ? 91.525 -14.850 -9.811 1.00 0.00 16 VAL A C 3
ATOM 3960 O O . VAL A 1 3 ? 90.575 -14.667 -10.571 1.00 0.00 16 VAL A O 3
ATOM 3973 N N . ARG A 1 4 ? 91.425 -15.509 -8.659 1.00 0.00 17 ARG A N 3
ATOM 3974 C CA . ARG A 1 4 ? 90.152 -16.075 -8.202 1.00 0.00 17 ARG A CA 3
ATOM 3975 C C . ARG A 1 4 ? 89.935 -15.772 -6.724 1.00 0.00 17 ARG A C 3
ATOM 3976 O O . ARG A 1 4 ? 90.883 -15.474 -5.999 1.00 0.00 17 ARG A O 3
ATOM 3997 N N . GLN A 1 5 ? 88.679 -15.851 -6.277 1.00 0.00 18 GLN A N 3
ATOM 3998 C CA . GLN A 1 5 ? 88.345 -15.584 -4.872 1.00 0.00 18 GLN A CA 3
ATOM 3999 C C . GLN A 1 5 ? 87.770 -16.832 -4.201 1.00 0.00 18 GLN A C 3
ATOM 4000 O O . GLN A 1 5 ? 86.829 -17.446 -4.704 1.00 0.00 18 GLN A O 3
ATOM 4014 N N . ARG A 1 6 ? 88.353 -17.209 -3.060 1.00 0.00 19 ARG A N 3
ATOM 4015 C CA . ARG A 1 6 ? 87.898 -18.392 -2.323 1.00 0.00 19 ARG A CA 3
ATOM 4016 C C . ARG A 1 6 ? 88.127 -18.213 -0.820 1.00 0.00 19 ARG A C 3
ATOM 4017 O O . ARG A 1 6 ? 88.988 -17.435 -0.406 1.00 0.00 19 ARG A O 3
ATOM 4038 N N . TYR A 1 7 ? 87.369 -18.951 -0.002 1.00 0.00 20 TYR A N 3
ATOM 4039 C CA . TYR A 1 7 ? 87.522 -18.876 1.452 1.00 0.00 20 TYR A CA 3
ATOM 4040 C C . TYR A 1 7 ? 88.562 -19.888 1.910 1.00 0.00 20 TYR A C 3
ATOM 4041 O O . TYR A 1 7 ? 88.624 -20.997 1.382 1.00 0.00 20 TYR A O 3
ATOM 4059 N N . LEU A 1 8 ? 89.364 -19.522 2.912 1.00 0.00 21 LEU A N 3
ATOM 4060 C CA . LEU A 1 8 ? 90.375 -20.440 3.443 1.00 0.00 21 LEU A CA 3
ATOM 4061 C C . LEU A 1 8 ? 89.845 -21.101 4.713 1.00 0.00 21 LEU A C 3
ATOM 4062 O O . LEU A 1 8 ? 89.641 -20.445 5.734 1.00 0.00 21 LEU A O 3
ATOM 4078 N N . TYR A 1 9 ? 89.632 -22.411 4.629 1.00 0.00 22 TYR A N 3
ATOM 4079 C CA . TYR A 1 9 ? 89.126 -23.193 5.755 1.00 0.00 22 TYR A CA 3
ATOM 4080 C C . TYR A 1 9 ? 89.946 -24.465 5.893 1.00 0.00 22 TYR A C 3
ATOM 4081 O O . TYR A 1 9 ? 90.268 -25.109 4.901 1.00 0.00 22 TYR A O 3
ATOM 4099 N N . THR A 1 10 ? 90.284 -24.821 7.126 1.00 0.00 23 THR A N 3
ATOM 4100 C CA . THR A 1 10 ? 91.087 -26.027 7.382 1.00 0.00 23 THR A CA 3
ATOM 4101 C C . THR A 1 10 ? 90.337 -27.020 8.258 1.00 0.00 23 THR A C 3
ATOM 4102 O O . THR A 1 10 ? 89.441 -26.652 9.011 1.00 0.00 23 THR A O 3
ATOM 4113 N N . ASP A 1 11 ? 90.720 -28.289 8.135 1.00 0.00 24 ASP A N 3
ATOM 4114 C CA . ASP A 1 11 ? 90.097 -29.358 8.905 1.00 0.00 24 ASP A CA 3
ATOM 4115 C C . ASP A 1 11 ? 90.329 -29.143 10.398 1.00 0.00 24 ASP A C 3
ATOM 4116 O O . ASP A 1 11 ? 89.448 -29.409 11.219 1.00 0.00 24 ASP A O 3
ATOM 4125 N N . ASP A 1 12 ? 91.514 -28.652 10.744 1.00 0.00 25 ASP A N 3
ATOM 4126 C CA . ASP A 1 12 ? 91.840 -28.402 12.141 1.00 0.00 25 ASP A CA 3
ATOM 4127 C C . ASP A 1 12 ? 90.758 -27.536 12.765 1.00 0.00 25 ASP A C 3
ATOM 4128 O O . ASP A 1 12 ? 90.679 -27.396 13.986 1.00 0.00 25 ASP A O 3
ATOM 4137 N N . ALA A 1 13 ? 89.926 -26.956 11.907 1.00 0.00 26 ALA A N 3
ATOM 4138 C CA . ALA A 1 13 ? 88.839 -26.099 12.356 1.00 0.00 26 ALA A CA 3
ATOM 4139 C C . ALA A 1 13 ? 87.844 -26.892 13.191 1.00 0.00 26 ALA A C 3
ATOM 4140 O O . ALA A 1 13 ? 87.154 -26.338 14.047 1.00 0.00 26 ALA A O 3
ATOM 4147 N N . GLN A 1 14 ? 87.770 -28.192 12.929 1.00 0.00 27 GLN A N 3
ATOM 4148 C CA . GLN A 1 14 ? 86.853 -29.057 13.654 1.00 0.00 27 GLN A CA 3
ATOM 4149 C C . GLN A 1 14 ? 87.158 -29.016 15.145 1.00 0.00 27 GLN A C 3
ATOM 4150 O O . GLN A 1 14 ? 86.366 -29.481 15.965 1.00 0.00 27 GLN A O 3
ATOM 4164 N N . GLN A 1 15 ? 88.311 -28.450 15.488 1.00 0.00 28 GLN A N 3
ATOM 4165 C CA . GLN A 1 15 ? 88.716 -28.343 16.882 1.00 0.00 28 GLN A CA 3
ATOM 4166 C C . GLN A 1 15 ? 87.709 -27.496 17.653 1.00 0.00 28 GLN A C 3
ATOM 4167 O O . GLN A 1 15 ? 87.408 -27.774 18.812 1.00 0.00 28 GLN A O 3
ATOM 4181 N N . THR A 1 16 ? 87.189 -26.464 16.993 1.00 0.00 29 THR A N 3
ATOM 4182 C CA . THR A 1 16 ? 86.207 -25.583 17.615 1.00 0.00 29 THR A CA 3
ATOM 4183 C C . THR A 1 16 ? 85.459 -24.780 16.556 1.00 0.00 29 THR A C 3
ATOM 4184 O O . THR A 1 16 ? 84.966 -23.685 16.835 1.00 0.00 29 THR A O 3
ATOM 4195 N N . GLU A 1 17 ? 85.380 -25.322 15.342 1.00 0.00 30 GLU A N 3
ATOM 4196 C CA . GLU A 1 17 ? 84.690 -24.633 14.254 1.00 0.00 30 GLU A CA 3
ATOM 4197 C C . GLU A 1 17 ? 85.316 -23.258 14.037 1.00 0.00 30 GLU A C 3
ATOM 4198 O O . GLU A 1 17 ? 85.122 -22.347 14.842 1.00 0.00 30 GLU A O 3
ATOM 4210 N N . ALA A 1 18 ? 86.082 -23.112 12.956 1.00 0.00 31 ALA A N 3
ATOM 4211 C CA . ALA A 1 18 ? 86.737 -21.836 12.677 1.00 0.00 31 ALA A CA 3
ATOM 4212 C C . ALA A 1 18 ? 87.185 -21.713 11.221 1.00 0.00 31 ALA A C 3
ATOM 4213 O O . ALA A 1 18 ? 87.439 -22.708 10.541 1.00 0.00 31 ALA A O 3
ATOM 4220 N N . HIS A 1 19 ? 87.286 -20.462 10.763 1.00 0.00 32 HIS A N 3
ATOM 4221 C CA . HIS A 1 19 ? 87.713 -20.145 9.397 1.00 0.00 32 HIS A CA 3
ATOM 4222 C C . HIS A 1 19 ? 88.777 -19.049 9.453 1.00 0.00 32 HIS A C 3
ATOM 4223 O O . HIS A 1 19 ? 88.719 -18.179 10.320 1.00 0.00 32 HIS A O 3
ATOM 4237 N N . LEU A 1 20 ? 89.750 -19.081 8.543 1.00 0.00 33 LEU A N 3
ATOM 4238 C CA . LEU A 1 20 ? 90.800 -18.061 8.563 1.00 0.00 33 LEU A CA 3
ATOM 4239 C C . LEU A 1 20 ? 90.197 -16.690 8.290 1.00 0.00 33 LEU A C 3
ATOM 4240 O O . LEU A 1 20 ? 89.437 -16.507 7.338 1.00 0.00 33 LEU A O 3
ATOM 4256 N N . GLU A 1 21 ? 90.529 -15.730 9.149 1.00 0.00 34 GLU A N 3
ATOM 4257 C CA . GLU A 1 21 ? 90.001 -14.372 9.021 1.00 0.00 34 GLU A CA 3
ATOM 4258 C C . GLU A 1 21 ? 91.107 -13.329 9.166 1.00 0.00 34 GLU A C 3
ATOM 4259 O O . GLU A 1 21 ? 91.944 -13.420 10.063 1.00 0.00 34 GLU A O 3
ATOM 4271 N N . ILE A 1 22 ? 91.086 -12.314 8.292 1.00 0.00 35 ILE A N 3
ATOM 4272 C CA . ILE A 1 22 ? 92.074 -11.231 8.355 1.00 0.00 35 ILE A CA 3
ATOM 4273 C C . ILE A 1 22 ? 91.396 -9.967 8.879 1.00 0.00 35 ILE A C 3
ATOM 4274 O O . ILE A 1 22 ? 90.363 -9.540 8.359 1.00 0.00 35 ILE A O 3
ATOM 4290 N N . ARG A 1 23 ? 91.975 -9.383 9.924 1.00 0.00 36 ARG A N 3
ATOM 4291 C CA . ARG A 1 23 ? 91.420 -8.177 10.536 1.00 0.00 36 ARG A CA 3
ATOM 4292 C C . ARG A 1 23 ? 92.006 -6.925 9.903 1.00 0.00 36 ARG A C 3
ATOM 4293 O O . ARG A 1 23 ? 93.086 -6.950 9.312 1.00 0.00 36 ARG A O 3
ATOM 4314 N N . GLU A 1 24 ? 91.281 -5.826 10.060 1.00 0.00 37 GLU A N 3
ATOM 4315 C CA . GLU A 1 24 ? 91.718 -4.548 9.541 1.00 0.00 37 GLU A CA 3
ATOM 4316 C C . GLU A 1 24 ? 92.955 -4.106 10.301 1.00 0.00 37 GLU A C 3
ATOM 4317 O O . GLU A 1 24 ? 93.809 -3.396 9.769 1.00 0.00 37 GLU A O 3
ATOM 4329 N N . ASP A 1 25 ? 93.048 -4.548 11.549 1.00 0.00 38 ASP A N 3
ATOM 4330 C CA . ASP A 1 25 ? 94.191 -4.204 12.377 1.00 0.00 38 ASP A CA 3
ATOM 4331 C C . ASP A 1 25 ? 95.433 -4.884 11.826 1.00 0.00 38 ASP A C 3
ATOM 4332 O O . ASP A 1 25 ? 96.558 -4.588 12.230 1.00 0.00 38 ASP A O 3
ATOM 4341 N N . GLY A 1 26 ? 95.209 -5.798 10.885 1.00 0.00 39 GLY A N 3
ATOM 4342 C CA . GLY A 1 26 ? 96.295 -6.531 10.250 1.00 0.00 39 GLY A CA 3
ATOM 4343 C C . GLY A 1 26 ? 96.566 -7.849 10.961 1.00 0.00 39 GLY A C 3
ATOM 4344 O O . GLY A 1 26 ? 97.506 -8.564 10.609 1.00 0.00 39 GLY A O 3
ATOM 4348 N N . THR A 1 27 ? 95.746 -8.185 11.957 1.00 0.00 40 THR A N 3
ATOM 4349 C CA . THR A 1 27 ? 95.944 -9.441 12.676 1.00 0.00 40 THR A CA 3
ATOM 4350 C C . THR A 1 27 ? 95.332 -10.595 11.882 1.00 0.00 40 THR A C 3
ATOM 4351 O O . THR A 1 27 ? 94.460 -10.386 11.038 1.00 0.00 40 THR A O 3
ATOM 4362 N N . VAL A 1 28 ? 95.810 -11.811 12.144 1.00 0.00 41 VAL A N 3
ATOM 4363 C CA . VAL A 1 28 ? 95.325 -13.004 11.436 1.00 0.00 41 VAL A CA 3
ATOM 4364 C C . VAL A 1 28 ? 94.987 -14.117 12.420 1.00 0.00 41 VAL A C 3
ATOM 4365 O O . VAL A 1 28 ? 95.733 -14.367 13.367 1.00 0.00 41 VAL A O 3
ATOM 4378 N N . GLY A 1 29 ? 93.858 -14.780 12.194 1.00 0.00 42 GLY A N 3
ATOM 4379 C CA . GLY A 1 29 ? 93.437 -15.864 13.074 1.00 0.00 42 GLY A CA 3
ATOM 4380 C C . GLY A 1 29 ? 92.094 -16.433 12.637 1.00 0.00 42 GLY A C 3
ATOM 4381 O O . GLY A 1 29 ? 91.532 -16.017 11.625 1.00 0.00 42 GLY A O 3
ATOM 4385 N N . GLY A 1 30 ? 91.587 -17.393 13.403 1.00 0.00 43 GLY A N 3
ATOM 4386 C CA . GLY A 1 30 ? 90.310 -18.017 13.084 1.00 0.00 43 GLY A CA 3
ATOM 4387 C C . GLY A 1 30 ? 89.142 -17.114 13.472 1.00 0.00 43 GLY A C 3
ATOM 4388 O O . GLY A 1 30 ? 89.340 -16.029 14.015 1.00 0.00 43 GLY A O 3
ATOM 4392 N N . ALA A 1 31 ? 87.923 -17.571 13.195 1.00 0.00 44 ALA A N 3
ATOM 4393 C CA . ALA A 1 31 ? 86.720 -16.802 13.519 1.00 0.00 44 ALA A CA 3
ATOM 4394 C C . ALA A 1 31 ? 85.583 -17.744 13.899 1.00 0.00 44 ALA A C 3
ATOM 4395 O O . ALA A 1 31 ? 85.675 -18.945 13.682 1.00 0.00 44 ALA A O 3
ATOM 4402 N N . ALA A 1 32 ? 84.514 -17.196 14.467 1.00 0.00 45 ALA A N 3
ATOM 4403 C CA . ALA A 1 32 ? 83.377 -18.019 14.864 1.00 0.00 45 ALA A CA 3
ATOM 4404 C C . ALA A 1 32 ? 82.792 -18.740 13.653 1.00 0.00 45 ALA A C 3
ATOM 4405 O O . ALA A 1 32 ? 82.325 -19.874 13.760 1.00 0.00 45 ALA A O 3
ATOM 4412 N N . ASP A 1 33 ? 82.816 -18.076 12.503 1.00 0.00 46 ASP A N 3
ATOM 4413 C CA . ASP A 1 33 ? 82.281 -18.670 11.283 1.00 0.00 46 ASP A CA 3
ATOM 4414 C C . ASP A 1 33 ? 82.792 -17.925 10.054 1.00 0.00 46 ASP A C 3
ATOM 4415 O O . ASP A 1 33 ? 83.408 -16.866 10.171 1.00 0.00 46 ASP A O 3
ATOM 4424 N N . GLN A 1 34 ? 82.522 -18.478 8.876 1.00 0.00 47 GLN A N 3
ATOM 4425 C CA . GLN A 1 34 ? 82.948 -17.848 7.638 1.00 0.00 47 GLN A CA 3
ATOM 4426 C C . GLN A 1 34 ? 82.498 -16.394 7.622 1.00 0.00 47 GLN A C 3
ATOM 4427 O O . GLN A 1 34 ? 81.354 -16.089 7.284 1.00 0.00 47 GLN A O 3
ATOM 4441 N N . SER A 1 35 ? 83.406 -15.507 7.999 1.00 0.00 48 SER A N 3
ATOM 4442 C CA . SER A 1 35 ? 83.115 -14.074 8.045 1.00 0.00 48 SER A CA 3
ATOM 4443 C C . SER A 1 35 ? 83.512 -13.420 6.715 1.00 0.00 48 SER A C 3
ATOM 4444 O O . SER A 1 35 ? 84.424 -13.900 6.051 1.00 0.00 48 SER A O 3
ATOM 4452 N N . PRO A 1 36 ? 82.870 -12.346 6.304 1.00 0.00 49 PRO A N 3
ATOM 4453 C CA . PRO A 1 36 ? 83.230 -11.664 5.024 1.00 0.00 49 PRO A CA 3
ATOM 4454 C C . PRO A 1 36 ? 84.741 -11.444 4.880 1.00 0.00 49 PRO A C 3
ATOM 4455 O O . PRO A 1 36 ? 85.267 -11.424 3.767 1.00 0.00 49 PRO A O 3
ATOM 4466 N N . GLU A 1 37 ? 85.429 -11.261 6.007 1.00 0.00 50 GLU A N 3
ATOM 4467 C CA . GLU A 1 37 ? 86.877 -11.023 5.984 1.00 0.00 50 GLU A CA 3
ATOM 4468 C C . GLU A 1 37 ? 87.650 -12.324 5.726 1.00 0.00 50 GLU A C 3
ATOM 4469 O O . GLU A 1 37 ? 88.867 -12.298 5.538 1.00 0.00 50 GLU A O 3
ATOM 4481 N N . SER A 1 38 ? 86.949 -13.457 5.708 1.00 0.00 51 SER A N 3
ATOM 4482 C CA . SER A 1 38 ? 87.602 -14.736 5.456 1.00 0.00 51 SER A CA 3
ATOM 4483 C C . SER A 1 38 ? 87.803 -14.920 3.959 1.00 0.00 51 SER A C 3
ATOM 4484 O O . SER A 1 38 ? 88.479 -15.851 3.516 1.00 0.00 51 SER A O 3
ATOM 4492 N N . LEU A 1 39 ? 87.207 -14.019 3.187 1.00 0.00 52 LEU A N 3
ATOM 4493 C CA . LEU A 1 39 ? 87.309 -14.063 1.739 1.00 0.00 52 LEU A CA 3
ATOM 4494 C C . LEU A 1 39 ? 88.661 -13.506 1.312 1.00 0.00 52 LEU A C 3
ATOM 4495 O O . LEU A 1 39 ? 88.983 -12.352 1.600 1.00 0.00 52 LEU A O 3
ATOM 4511 N N . LEU A 1 40 ? 89.451 -14.328 0.634 1.00 0.00 53 LEU A N 3
ATOM 4512 C CA . LEU A 1 40 ? 90.776 -13.905 0.187 1.00 0.00 53 LEU A CA 3
ATOM 4513 C C . LEU A 1 40 ? 90.904 -14.038 -1.320 1.00 0.00 53 LEU A C 3
ATOM 4514 O O . LEU A 1 40 ? 90.671 -15.110 -1.881 1.00 0.00 53 LEU A O 3
ATOM 4530 N N . GLN A 1 41 ? 91.303 -12.954 -1.968 1.00 0.00 54 GLN A N 3
ATOM 4531 C CA . GLN A 1 41 ? 91.490 -12.979 -3.413 1.00 0.00 54 GLN A CA 3
ATOM 4532 C C . GLN A 1 41 ? 92.828 -13.622 -3.734 1.00 0.00 54 GLN A C 3
ATOM 4533 O O . GLN A 1 41 ? 93.882 -13.129 -3.333 1.00 0.00 54 GLN A O 3
ATOM 4547 N N . LEU A 1 42 ? 92.773 -14.739 -4.451 1.00 0.00 55 LEU A N 3
ATOM 4548 C CA . LEU A 1 42 ? 93.974 -15.469 -4.816 1.00 0.00 55 LEU A CA 3
ATOM 4549 C C . LEU A 1 42 ? 94.521 -14.953 -6.131 1.00 0.00 55 LEU A C 3
ATOM 4550 O O . LEU A 1 42 ? 93.843 -14.988 -7.156 1.00 0.00 55 LEU A O 3
ATOM 4566 N N . LYS A 1 43 ? 95.756 -14.468 -6.089 1.00 0.00 56 LYS A N 3
ATOM 4567 C CA . LYS A 1 43 ? 96.413 -13.932 -7.276 1.00 0.00 56 LYS A CA 3
ATOM 4568 C C . LYS A 1 43 ? 97.661 -14.737 -7.585 1.00 0.00 56 LYS A C 3
ATOM 4569 O O . LYS A 1 43 ? 98.577 -14.826 -6.767 1.00 0.00 56 LYS A O 3
ATOM 4588 N N . ALA A 1 44 ? 97.691 -15.318 -8.770 1.00 0.00 57 ALA A N 3
ATOM 4589 C CA . ALA A 1 44 ? 98.836 -16.112 -9.179 1.00 0.00 57 ALA A CA 3
ATOM 4590 C C . ALA A 1 44 ? 99.994 -15.197 -9.547 1.00 0.00 57 ALA A C 3
ATOM 4591 O O . ALA A 1 44 ? 100.022 -14.635 -10.641 1.00 0.00 57 ALA A O 3
ATOM 4598 N N . LEU A 1 45 ? 100.952 -15.037 -8.633 1.00 0.00 58 LEU A N 3
ATOM 4599 C CA . LEU A 1 45 ? 102.088 -14.170 -8.919 1.00 0.00 58 LEU A CA 3
ATOM 4600 C C . LEU A 1 45 ? 102.916 -14.754 -10.050 1.00 0.00 58 LEU A C 3
ATOM 4601 O O . LEU A 1 45 ? 103.254 -14.070 -11.015 1.00 0.00 58 LEU A O 3
ATOM 4617 N N . LYS A 1 46 ? 103.238 -16.037 -9.911 1.00 0.00 59 LYS A N 3
ATOM 4618 C CA . LYS A 1 46 ? 104.030 -16.753 -10.898 1.00 0.00 59 LYS A CA 3
ATOM 4619 C C . LYS A 1 46 ? 103.614 -18.223 -10.875 1.00 0.00 59 LYS A C 3
ATOM 4620 O O . LYS A 1 46 ? 103.089 -18.688 -9.865 1.00 0.00 59 LYS A O 3
ATOM 4639 N N . PRO A 1 47 ? 103.825 -18.978 -11.925 1.00 0.00 60 PRO A N 3
ATOM 4640 C CA . PRO A 1 47 ? 103.431 -20.412 -11.911 1.00 0.00 60 PRO A CA 3
ATOM 4641 C C . PRO A 1 47 ? 103.969 -21.113 -10.662 1.00 0.00 60 PRO A C 3
ATOM 4642 O O . PRO A 1 47 ? 105.173 -21.332 -10.530 1.00 0.00 60 PRO A O 3
ATOM 4653 N N . GLY A 1 48 ? 103.065 -21.458 -9.746 1.00 0.00 61 GLY A N 3
ATOM 4654 C CA . GLY A 1 48 ? 103.446 -22.129 -8.504 1.00 0.00 61 GLY A CA 3
ATOM 4655 C C . GLY A 1 48 ? 103.446 -21.159 -7.321 1.00 0.00 61 GLY A C 3
ATOM 4656 O O . GLY A 1 48 ? 103.378 -21.582 -6.169 1.00 0.00 61 GLY A O 3
ATOM 4660 N N . VAL A 1 49 ? 103.517 -19.853 -7.609 1.00 0.00 62 VAL A N 3
ATOM 4661 C CA . VAL A 1 49 ? 103.520 -18.831 -6.552 1.00 0.00 62 VAL A CA 3
ATOM 4662 C C . VAL A 1 49 ? 102.220 -18.037 -6.591 1.00 0.00 62 VAL A C 3
ATOM 4663 O O . VAL A 1 49 ? 101.799 -17.571 -7.649 1.00 0.00 62 VAL A O 3
ATOM 4676 N N . ILE A 1 50 ? 101.575 -17.902 -5.431 1.00 0.00 63 ILE A N 3
ATOM 4677 C CA . ILE A 1 50 ? 100.309 -17.177 -5.342 1.00 0.00 63 ILE A CA 3
ATOM 4678 C C . ILE A 1 50 ? 100.334 -16.152 -4.220 1.00 0.00 63 ILE A C 3
ATOM 4679 O O . ILE A 1 50 ? 101.218 -16.163 -3.364 1.00 0.00 63 ILE A O 3
ATOM 4695 N N . GLN A 1 51 ? 99.339 -15.271 -4.244 1.00 0.00 64 GLN A N 3
ATOM 4696 C CA . GLN A 1 51 ? 99.194 -14.215 -3.245 1.00 0.00 64 GLN A CA 3
ATOM 4697 C C . GLN A 1 51 ? 97.735 -14.147 -2.806 1.00 0.00 64 GLN A C 3
ATOM 4698 O O . GLN A 1 51 ? 96.829 -14.359 -3.612 1.00 0.00 64 GLN A O 3
ATOM 4712 N N . ILE A 1 52 ? 97.512 -13.843 -1.528 1.00 0.00 65 ILE A N 3
ATOM 4713 C CA . ILE A 1 52 ? 96.152 -13.738 -0.989 1.00 0.00 65 ILE A CA 3
ATOM 4714 C C . ILE A 1 52 ? 95.908 -12.319 -0.494 1.00 0.00 65 ILE A C 3
ATOM 4715 O O . ILE A 1 52 ? 96.719 -11.751 0.238 1.00 0.00 65 ILE A O 3
ATOM 4731 N N . LEU A 1 53 ? 94.788 -11.749 -0.930 1.00 0.00 66 LEU A N 3
ATOM 4732 C CA . LEU A 1 53 ? 94.417 -10.385 -0.575 1.00 0.00 66 LEU A CA 3
ATOM 4733 C C . LEU A 1 53 ? 92.979 -10.363 -0.058 1.00 0.00 66 LEU A C 3
ATOM 4734 O O . LEU A 1 53 ? 92.050 -10.741 -0.767 1.00 0.00 66 LEU A O 3
ATOM 4750 N N . GLY A 1 54 ? 92.802 -9.920 1.184 1.00 0.00 67 GLY A N 3
ATOM 4751 C CA . GLY A 1 54 ? 91.469 -9.861 1.782 1.00 0.00 67 GLY A CA 3
ATOM 4752 C C . GLY A 1 54 ? 90.656 -8.719 1.182 1.00 0.00 67 GLY A C 3
ATOM 4753 O O . GLY A 1 54 ? 91.115 -7.581 1.136 1.00 0.00 67 GLY A O 3
ATOM 4757 N N . VAL A 1 55 ? 89.452 -9.027 0.712 1.00 0.00 68 VAL A N 3
ATOM 4758 C CA . VAL A 1 55 ? 88.601 -8.014 0.098 1.00 0.00 68 VAL A CA 3
ATOM 4759 C C . VAL A 1 55 ? 88.089 -6.994 1.112 1.00 0.00 68 VAL A C 3
ATOM 4760 O O . VAL A 1 55 ? 87.989 -5.806 0.806 1.00 0.00 68 VAL A O 3
ATOM 4773 N N . LYS A 1 56 ? 87.741 -7.458 2.303 1.00 0.00 69 LYS A N 3
ATOM 4774 C CA . LYS A 1 56 ? 87.214 -6.564 3.332 1.00 0.00 69 LYS A CA 3
ATOM 4775 C C . LYS A 1 56 ? 88.245 -5.541 3.805 1.00 0.00 69 LYS A C 3
ATOM 4776 O O . LYS A 1 56 ? 87.951 -4.350 3.887 1.00 0.00 69 LYS A O 3
ATOM 4795 N N . THR A 1 57 ? 89.438 -6.012 4.153 1.00 0.00 70 THR A N 3
ATOM 4796 C CA . THR A 1 57 ? 90.486 -5.121 4.660 1.00 0.00 70 THR A CA 3
ATOM 4797 C C . THR A 1 57 ? 91.401 -4.614 3.551 1.00 0.00 70 THR A C 3
ATOM 4798 O O . THR A 1 57 ? 92.034 -3.567 3.692 1.00 0.00 70 THR A O 3
ATOM 4809 N N . SER A 1 58 ? 91.480 -5.356 2.456 1.00 0.00 71 SER A N 3
ATOM 4810 C CA . SER A 1 58 ? 92.345 -4.957 1.350 1.00 0.00 71 SER A CA 3
ATOM 4811 C C . SER A 1 58 ? 93.810 -5.107 1.754 1.00 0.00 71 SER A C 3
ATOM 4812 O O . SER A 1 58 ? 94.678 -4.394 1.251 1.00 0.00 71 SER A O 3
ATOM 4820 N N . ARG A 1 59 ? 94.080 -6.043 2.665 1.00 0.00 72 ARG A N 3
ATOM 4821 C CA . ARG A 1 59 ? 95.441 -6.285 3.137 1.00 0.00 72 ARG A CA 3
ATOM 4822 C C . ARG A 1 59 ? 96.022 -7.551 2.515 1.00 0.00 72 ARG A C 3
ATOM 4823 O O . ARG A 1 59 ? 95.338 -8.567 2.390 1.00 0.00 72 ARG A O 3
ATOM 4844 N N . PHE A 1 60 ? 97.299 -7.487 2.156 1.00 0.00 73 PHE A N 3
ATOM 4845 C CA . PHE A 1 60 ? 97.988 -8.638 1.580 1.00 0.00 73 PHE A CA 3
ATOM 4846 C C . PHE A 1 60 ? 98.586 -9.471 2.711 1.00 0.00 73 PHE A C 3
ATOM 4847 O O . PHE A 1 60 ? 99.406 -8.980 3.486 1.00 0.00 73 PHE A O 3
ATOM 4864 N N . LEU A 1 61 ? 98.147 -10.721 2.825 1.00 0.00 74 LEU A N 3
ATOM 4865 C CA . LEU A 1 61 ? 98.624 -11.587 3.901 1.00 0.00 74 LEU A CA 3
ATOM 4866 C C . LEU A 1 61 ? 100.102 -11.929 3.702 1.00 0.00 74 LEU A C 3
ATOM 4867 O O . LEU A 1 61 ? 100.478 -12.540 2.700 1.00 0.00 74 LEU A O 3
ATOM 4883 N N . CYS A 1 62 ? 100.939 -11.533 4.667 1.00 0.00 75 CYS A N 3
ATOM 4884 C CA . CYS A 1 62 ? 102.377 -11.800 4.599 1.00 0.00 75 CYS A CA 3
ATOM 4885 C C . CYS A 1 62 ? 102.882 -12.402 5.907 1.00 0.00 75 CYS A C 3
ATOM 4886 O O . CYS A 1 62 ? 102.390 -12.071 6.986 1.00 0.00 75 CYS A O 3
ATOM 4893 N N . GLN A 1 63 ? 103.866 -13.295 5.794 1.00 0.00 76 GLN A N 3
ATOM 4894 C CA . GLN A 1 63 ? 104.451 -13.959 6.960 1.00 0.00 76 GLN A CA 3
ATOM 4895 C C . GLN A 1 63 ? 105.834 -13.389 7.264 1.00 0.00 76 GLN A C 3
ATOM 4896 O O . GLN A 1 63 ? 106.664 -13.241 6.369 1.00 0.00 76 GLN A O 3
ATOM 4910 N N . ARG A 1 64 ? 106.078 -13.072 8.535 1.00 0.00 77 ARG A N 3
ATOM 4911 C CA . ARG A 1 64 ? 107.374 -12.517 8.945 1.00 0.00 77 ARG A CA 3
ATOM 4912 C C . ARG A 1 64 ? 108.356 -13.658 9.259 1.00 0.00 77 ARG A C 3
ATOM 4913 O O . ARG A 1 64 ? 107.945 -14.813 9.370 1.00 0.00 77 ARG A O 3
ATOM 4934 N N . PRO A 1 65 ? 109.631 -13.365 9.421 1.00 0.00 78 PRO A N 3
ATOM 4935 C CA . PRO A 1 65 ? 110.650 -14.413 9.740 1.00 0.00 78 PRO A CA 3
ATOM 4936 C C . PRO A 1 65 ? 110.237 -15.264 10.941 1.00 0.00 78 PRO A C 3
ATOM 4937 O O . PRO A 1 65 ? 110.543 -16.455 11.003 1.00 0.00 78 PRO A O 3
ATOM 4948 N N . ASP A 1 66 ? 109.540 -14.642 11.886 1.00 0.00 79 ASP A N 3
ATOM 4949 C CA . ASP A 1 66 ? 109.085 -15.346 13.078 1.00 0.00 79 ASP A CA 3
ATOM 4950 C C . ASP A 1 66 ? 108.009 -16.359 12.715 1.00 0.00 79 ASP A C 3
ATOM 4951 O O . ASP A 1 66 ? 107.645 -17.212 13.524 1.00 0.00 79 ASP A O 3
ATOM 4960 N N . GLY A 1 67 ? 107.507 -16.265 11.487 1.00 0.00 80 GLY A N 3
ATOM 4961 C CA . GLY A 1 67 ? 106.473 -17.180 11.015 1.00 0.00 80 GLY A CA 3
ATOM 4962 C C . GLY A 1 67 ? 105.082 -16.646 11.340 1.00 0.00 80 GLY A C 3
ATOM 4963 O O . GLY A 1 67 ? 104.077 -17.304 11.069 1.00 0.00 80 GLY A O 3
ATOM 4967 N N . ALA A 1 68 ? 105.029 -15.451 11.923 1.00 0.00 81 ALA A N 3
ATOM 4968 C CA . ALA A 1 68 ? 103.753 -14.843 12.283 1.00 0.00 81 ALA A CA 3
ATOM 4969 C C . ALA A 1 68 ? 103.065 -14.282 11.040 1.00 0.00 81 ALA A C 3
ATOM 4970 O O . ALA A 1 68 ? 103.717 -13.770 10.134 1.00 0.00 81 ALA A O 3
ATOM 4977 N N . LEU A 1 69 ? 101.740 -14.391 11.005 1.00 0.00 82 LEU A N 3
ATOM 4978 C CA . LEU A 1 69 ? 100.957 -13.903 9.867 1.00 0.00 82 LEU A CA 3
ATOM 4979 C C . LEU A 1 69 ? 100.343 -12.538 10.176 1.00 0.00 82 LEU A C 3
ATOM 4980 O O . LEU A 1 69 ? 99.824 -12.313 11.269 1.00 0.00 82 LEU A O 3
ATOM 4996 N N . TYR A 1 70 ? 100.382 -11.638 9.197 1.00 0.00 83 TYR A N 3
ATOM 4997 C CA . TYR A 1 70 ? 99.800 -10.310 9.373 1.00 0.00 83 TYR A CA 3
ATOM 4998 C C . TYR A 1 70 ? 99.411 -9.715 8.021 1.00 0.00 83 TYR A C 3
ATOM 4999 O O . TYR A 1 70 ? 100.115 -9.899 7.029 1.00 0.00 83 TYR A O 3
ATOM 5017 N N . GLY A 1 71 ? 98.301 -8.986 7.990 1.00 0.00 84 GLY A N 3
ATOM 5018 C CA . GLY A 1 71 ? 97.855 -8.354 6.754 1.00 0.00 84 GLY A CA 3
ATOM 5019 C C . GLY A 1 71 ? 98.602 -7.039 6.544 1.00 0.00 84 GLY A C 3
ATOM 5020 O O . GLY A 1 71 ? 98.866 -6.309 7.500 1.00 0.00 84 GLY A O 3
ATOM 5024 N N . SER A 1 72 ? 98.963 -6.743 5.294 1.00 0.00 85 SER A N 3
ATOM 5025 C CA . SER A 1 72 ? 99.706 -5.517 4.987 1.00 0.00 85 SER A CA 3
ATOM 5026 C C . SER A 1 72 ? 99.151 -4.821 3.749 1.00 0.00 85 SER A C 3
ATOM 5027 O O . SER A 1 72 ? 98.723 -5.468 2.798 1.00 0.00 85 SER A O 3
ATOM 5035 N N . LEU A 1 73 ? 99.182 -3.495 3.761 1.00 0.00 86 LEU A N 3
ATOM 5036 C CA . LEU A 1 73 ? 98.693 -2.719 2.628 1.00 0.00 86 LEU A CA 3
ATOM 5037 C C . LEU A 1 73 ? 99.660 -2.831 1.444 1.00 0.00 86 LEU A C 3
ATOM 5038 O O . LEU A 1 73 ? 99.241 -2.777 0.288 1.00 0.00 86 LEU A O 3
ATOM 5054 N N . HIS A 1 74 ? 100.953 -2.957 1.739 1.00 0.00 87 HIS A N 3
ATOM 5055 C CA . HIS A 1 74 ? 101.970 -3.044 0.688 1.00 0.00 87 HIS A CA 3
ATOM 5056 C C . HIS A 1 74 ? 102.382 -4.489 0.413 1.00 0.00 87 HIS A C 3
ATOM 5057 O O . HIS A 1 74 ? 102.718 -5.240 1.329 1.00 0.00 87 HIS A O 3
ATOM 5071 N N . PHE A 1 75 ? 102.359 -4.857 -0.865 1.00 0.00 88 PHE A N 3
ATOM 5072 C CA . PHE A 1 75 ? 102.736 -6.200 -1.297 1.00 0.00 88 PHE A CA 3
ATOM 5073 C C . PHE A 1 75 ? 104.251 -6.388 -1.226 1.00 0.00 88 PHE A C 3
ATOM 5074 O O . PHE A 1 75 ? 105.014 -5.537 -1.684 1.00 0.00 88 PHE A O 3
ATOM 5091 N N . ASP A 1 76 ? 104.674 -7.515 -0.649 1.00 0.00 89 ASP A N 3
ATOM 5092 C CA . ASP A 1 76 ? 106.097 -7.828 -0.513 1.00 0.00 89 ASP A CA 3
ATOM 5093 C C . ASP A 1 76 ? 106.346 -9.309 -0.841 1.00 0.00 89 ASP A C 3
ATOM 5094 O O . ASP A 1 76 ? 106.086 -10.172 -0.007 1.00 0.00 89 ASP A O 3
ATOM 5103 N N . PRO A 1 77 ? 106.827 -9.628 -2.025 1.00 0.00 90 PRO A N 3
ATOM 5104 C CA . PRO A 1 77 ? 107.081 -11.049 -2.427 1.00 0.00 90 PRO A CA 3
ATOM 5105 C C . PRO A 1 77 ? 107.913 -11.813 -1.397 1.00 0.00 90 PRO A C 3
ATOM 5106 O O . PRO A 1 77 ? 107.674 -12.990 -1.139 1.00 0.00 90 PRO A O 3
ATOM 5117 N N . GLU A 1 78 ? 108.906 -11.142 -0.840 1.00 0.00 91 GLU A N 3
ATOM 5118 C CA . GLU A 1 78 ? 109.792 -11.773 0.136 1.00 0.00 91 GLU A CA 3
ATOM 5119 C C . GLU A 1 78 ? 109.038 -12.328 1.343 1.00 0.00 91 GLU A C 3
ATOM 5120 O O . GLU A 1 78 ? 109.557 -13.192 2.053 1.00 0.00 91 GLU A O 3
ATOM 5132 N N . ALA A 1 79 ? 107.829 -11.831 1.595 1.00 0.00 92 ALA A N 3
ATOM 5133 C CA . ALA A 1 79 ? 107.046 -12.299 2.747 1.00 0.00 92 ALA A CA 3
ATOM 5134 C C . ALA A 1 79 ? 105.587 -12.550 2.378 1.00 0.00 92 ALA A C 3
ATOM 5135 O O . ALA A 1 79 ? 104.837 -13.133 3.161 1.00 0.00 92 ALA A O 3
ATOM 5142 N N . CYS A 1 80 ? 105.180 -12.085 1.199 1.00 0.00 93 CYS A N 3
ATOM 5143 C CA . CYS A 1 80 ? 103.793 -12.237 0.752 1.00 0.00 93 CYS A CA 3
ATOM 5144 C C . CYS A 1 80 ? 103.662 -13.268 -0.374 1.00 0.00 93 CYS A C 3
ATOM 5145 O O . CYS A 1 80 ? 102.588 -13.422 -0.953 1.00 0.00 93 CYS A O 3
ATOM 5152 N N . SER A 1 81 ? 104.748 -13.984 -0.674 1.00 0.00 94 SER A N 3
ATOM 5153 C CA . SER A 1 81 ? 104.723 -15.010 -1.725 1.00 0.00 94 SER A CA 3
ATOM 5154 C C . SER A 1 81 ? 104.769 -16.398 -1.103 1.00 0.00 94 SER A C 3
ATOM 5155 O O . SER A 1 81 ? 105.515 -16.635 -0.152 1.00 0.00 94 SER A O 3
ATOM 5163 N N . PHE A 1 82 ? 103.963 -17.317 -1.636 1.00 0.00 95 PHE A N 3
ATOM 5164 C CA . PHE A 1 82 ? 103.921 -18.680 -1.111 1.00 0.00 95 PHE A CA 3
ATOM 5165 C C . PHE A 1 82 ? 103.797 -19.697 -2.234 1.00 0.00 95 PHE A C 3
ATOM 5166 O O . PHE A 1 82 ? 103.091 -19.474 -3.216 1.00 0.00 95 PHE A O 3
ATOM 5183 N N . ARG A 1 83 ? 104.459 -20.835 -2.064 1.00 0.00 96 ARG A N 3
ATOM 5184 C CA . ARG A 1 83 ? 104.382 -21.898 -3.056 1.00 0.00 96 ARG A CA 3
ATOM 5185 C C . ARG A 1 83 ? 103.095 -22.686 -2.857 1.00 0.00 96 ARG A C 3
ATOM 5186 O O . ARG A 1 83 ? 102.646 -22.884 -1.726 1.00 0.00 96 ARG A O 3
ATOM 5207 N N . GLU A 1 84 ? 102.497 -23.114 -3.963 1.00 0.00 97 GLU A N 3
ATOM 5208 C CA . GLU A 1 84 ? 101.246 -23.864 -3.914 1.00 0.00 97 GLU A CA 3
ATOM 5209 C C . GLU A 1 84 ? 101.528 -25.355 -3.827 1.00 0.00 97 GLU A C 3
ATOM 5210 O O . GLU A 1 84 ? 102.133 -25.937 -4.728 1.00 0.00 97 GLU A O 3
ATOM 5222 N N . LEU A 1 85 ? 101.072 -25.970 -2.737 1.00 0.00 98 LEU A N 3
ATOM 5223 C CA . LEU A 1 85 ? 101.261 -27.404 -2.522 1.00 0.00 98 LEU A CA 3
ATOM 5224 C C . LEU A 1 85 ? 99.925 -28.106 -2.688 1.00 0.00 98 LEU A C 3
ATOM 5225 O O . LEU A 1 85 ? 98.960 -27.764 -2.011 1.00 0.00 98 LEU A O 3
ATOM 5241 N N . LEU A 1 86 ? 99.865 -29.081 -3.593 1.00 0.00 99 LEU A N 3
ATOM 5242 C CA . LEU A 1 86 ? 98.621 -29.818 -3.842 1.00 0.00 99 LEU A CA 3
ATOM 5243 C C . LEU A 1 86 ? 98.806 -31.290 -3.467 1.00 0.00 99 LEU A C 3
ATOM 5244 O O . LEU A 1 86 ? 99.659 -31.980 -4.024 1.00 0.00 99 LEU A O 3
ATOM 5260 N N . LEU A 1 87 ? 97.989 -31.761 -2.526 1.00 0.00 100 LEU A N 3
ATOM 5261 C CA . LEU A 1 87 ? 98.056 -33.152 -2.086 1.00 0.00 100 LEU A CA 3
ATOM 5262 C C . LEU A 1 87 ? 97.197 -34.029 -2.984 1.00 0.00 100 LEU A C 3
ATOM 5263 O O . LEU A 1 87 ? 96.169 -33.593 -3.503 1.00 0.00 100 LEU A O 3
ATOM 5279 N N . GLU A 1 88 ? 97.621 -35.272 -3.142 1.00 0.00 101 GLU A N 3
ATOM 5280 C CA . GLU A 1 88 ? 96.884 -36.226 -3.950 1.00 0.00 101 GLU A CA 3
ATOM 5281 C C . GLU A 1 88 ? 95.552 -36.487 -3.284 1.00 0.00 101 GLU A C 3
ATOM 5282 O O . GLU A 1 88 ? 94.558 -36.805 -3.937 1.00 0.00 101 GLU A O 3
ATOM 5294 N N . ASP A 1 89 ? 95.555 -36.342 -1.966 1.00 0.00 102 ASP A N 3
ATOM 5295 C CA . ASP A 1 89 ? 94.350 -36.553 -1.183 1.00 0.00 102 ASP A CA 3
ATOM 5296 C C . ASP A 1 89 ? 93.331 -35.459 -1.478 1.00 0.00 102 ASP A C 3
ATOM 5297 O O . ASP A 1 89 ? 92.179 -35.542 -1.055 1.00 0.00 102 ASP A O 3
ATOM 5306 N N . GLY A 1 90 ? 93.760 -34.435 -2.218 1.00 0.00 103 GLY A N 3
ATOM 5307 C CA . GLY A 1 90 ? 92.865 -33.333 -2.574 1.00 0.00 103 GLY A CA 3
ATOM 5308 C C . GLY A 1 90 ? 92.942 -32.181 -1.574 1.00 0.00 103 GLY A C 3
ATOM 5309 O O . GLY A 1 90 ? 92.021 -31.368 -1.490 1.00 0.00 103 GLY A O 3
ATOM 5313 N N . TYR A 1 91 ? 94.049 -32.094 -0.831 1.00 0.00 104 TYR A N 3
ATOM 5314 C CA . TYR A 1 91 ? 94.236 -31.010 0.142 1.00 0.00 104 TYR A CA 3
ATOM 5315 C C . TYR A 1 91 ? 95.331 -30.071 -0.347 1.00 0.00 104 TYR A C 3
ATOM 5316 O O . TYR A 1 91 ? 96.235 -30.488 -1.068 1.00 0.00 104 TYR A O 3
ATOM 5334 N N . ASN A 1 92 ? 95.236 -28.795 0.032 1.00 0.00 105 ASN A N 3
ATOM 5335 C CA . ASN A 1 92 ? 96.221 -27.799 -0.394 1.00 0.00 105 ASN A CA 3
ATOM 5336 C C . ASN A 1 92 ? 96.788 -27.032 0.797 1.00 0.00 105 ASN A C 3
ATOM 5337 O O . ASN A 1 92 ? 96.099 -26.800 1.789 1.00 0.00 105 ASN A O 3
ATOM 5348 N N . VAL A 1 93 ? 98.058 -26.642 0.677 1.00 0.00 106 VAL A N 3
ATOM 5349 C CA . VAL A 1 93 ? 98.742 -25.895 1.729 1.00 0.00 106 VAL A CA 3
ATOM 5350 C C . VAL A 1 93 ? 99.635 -24.825 1.095 1.00 0.00 106 VAL A C 3
ATOM 5351 O O . VAL A 1 93 ? 99.947 -24.901 -0.093 1.00 0.00 106 VAL A O 3
ATOM 5364 N N . TYR A 1 94 ? 100.036 -23.826 1.883 1.00 0.00 107 TYR A N 3
ATOM 5365 C CA . TYR A 1 94 ? 100.889 -22.741 1.376 1.00 0.00 107 TYR A CA 3
ATOM 5366 C C . TYR A 1 94 ? 102.111 -22.556 2.270 1.00 0.00 107 TYR A C 3
ATOM 5367 O O . TYR A 1 94 ? 102.024 -22.681 3.491 1.00 0.00 107 TYR A O 3
ATOM 5385 N N . GLN A 1 95 ? 103.256 -22.265 1.652 1.00 0.00 108 GLN A N 3
ATOM 5386 C CA . GLN A 1 95 ? 104.503 -22.074 2.399 1.00 0.00 108 GLN A CA 3
ATOM 5387 C C . GLN A 1 95 ? 105.329 -20.938 1.804 1.00 0.00 108 GLN A C 3
ATOM 5388 O O . GLN A 1 95 ? 105.471 -20.831 0.587 1.00 0.00 108 GLN A O 3
ATOM 5402 N N . SER A 1 96 ? 105.885 -20.096 2.672 1.00 0.00 109 SER A N 3
ATOM 5403 C CA . SER A 1 96 ? 106.707 -18.981 2.222 1.00 0.00 109 SER A CA 3
ATOM 5404 C C . SER A 1 96 ? 107.970 -19.510 1.548 1.00 0.00 109 SER A C 3
ATOM 5405 O O . SER A 1 96 ? 108.829 -20.095 2.204 1.00 0.00 109 SER A O 3
ATOM 5413 N N . GLU A 1 97 ? 108.070 -19.318 0.235 1.00 0.00 110 GLU A N 3
ATOM 5414 C CA . GLU A 1 97 ? 109.226 -19.799 -0.508 1.00 0.00 110 GLU A CA 3
ATOM 5415 C C . GLU A 1 97 ? 110.490 -19.003 -0.182 1.00 0.00 110 GLU A C 3
ATOM 5416 O O . GLU A 1 97 ? 111.585 -19.563 -0.151 1.00 0.00 110 GLU A O 3
ATOM 5428 N N . ALA A 1 98 ? 110.353 -17.697 0.033 1.00 0.00 111 ALA A N 3
ATOM 5429 C CA . ALA A 1 98 ? 111.524 -16.871 0.321 1.00 0.00 111 ALA A CA 3
ATOM 5430 C C . ALA A 1 98 ? 112.214 -17.292 1.617 1.00 0.00 111 ALA A C 3
ATOM 5431 O O . ALA A 1 98 ? 113.442 -17.377 1.670 1.00 0.00 111 ALA A O 3
ATOM 5438 N N . HIS A 1 99 ? 111.429 -17.527 2.668 1.00 0.00 112 HIS A N 3
ATOM 5439 C CA . HIS A 1 99 ? 111.985 -17.907 3.970 1.00 0.00 112 HIS A CA 3
ATOM 5440 C C . HIS A 1 99 ? 111.824 -19.398 4.256 1.00 0.00 112 HIS A C 3
ATOM 5441 O O . HIS A 1 99 ? 112.528 -19.946 5.103 1.00 0.00 112 HIS A O 3
ATOM 5455 N N . GLY A 1 100 ? 110.902 -20.055 3.564 1.00 0.00 113 GLY A N 3
ATOM 5456 C CA . GLY A 1 100 ? 110.686 -21.481 3.787 1.00 0.00 113 GLY A CA 3
ATOM 5457 C C . GLY A 1 100 ? 109.943 -21.721 5.098 1.00 0.00 113 GLY A C 3
ATOM 5458 O O . GLY A 1 100 ? 110.008 -22.809 5.669 1.00 0.00 113 GLY A O 3
ATOM 5462 N N . LEU A 1 101 ? 109.231 -20.700 5.569 1.00 0.00 114 LEU A N 3
ATOM 5463 C CA . LEU A 1 101 ? 108.472 -20.812 6.812 1.00 0.00 114 LEU A CA 3
ATOM 5464 C C . LEU A 1 101 ? 107.054 -21.319 6.509 1.00 0.00 114 LEU A C 3
ATOM 5465 O O . LEU A 1 101 ? 106.286 -20.605 5.865 1.00 0.00 114 LEU A O 3
ATOM 5481 N N . PRO A 1 102 ? 106.665 -22.503 6.949 1.00 0.00 115 PRO A N 3
ATOM 5482 C CA . PRO A 1 102 ? 105.283 -23.001 6.683 1.00 0.00 115 PRO A CA 3
ATOM 5483 C C . PRO A 1 102 ? 104.226 -22.017 7.178 1.00 0.00 115 PRO A C 3
ATOM 5484 O O . PRO A 1 102 ? 104.412 -21.347 8.194 1.00 0.00 115 PRO A O 3
ATOM 5495 N N . LEU A 1 103 ? 103.123 -21.931 6.445 1.00 0.00 116 LEU A N 3
ATOM 5496 C CA . LEU A 1 103 ? 102.038 -21.024 6.811 1.00 0.00 116 LEU A CA 3
ATOM 5497 C C . LEU A 1 103 ? 101.131 -21.680 7.847 1.00 0.00 116 LEU A C 3
ATOM 5498 O O . LEU A 1 103 ? 100.678 -22.811 7.666 1.00 0.00 116 LEU A O 3
ATOM 5514 N N . HIS A 1 104 ? 100.876 -20.966 8.943 1.00 0.00 117 HIS A N 3
ATOM 5515 C CA . HIS A 1 104 ? 100.030 -21.497 10.009 1.00 0.00 117 HIS A CA 3
ATOM 5516 C C . HIS A 1 104 ? 99.355 -20.376 10.796 1.00 0.00 117 HIS A C 3
ATOM 5517 O O . HIS A 1 104 ? 99.776 -19.221 10.745 1.00 0.00 117 HIS A O 3
ATOM 5531 N N . LEU A 1 105 ? 98.315 -20.739 11.542 1.00 0.00 118 LEU A N 3
ATOM 5532 C CA . LEU A 1 105 ? 97.593 -19.770 12.360 1.00 0.00 118 LEU A CA 3
ATOM 5533 C C . LEU A 1 105 ? 98.444 -19.403 13.584 1.00 0.00 118 LEU A C 3
ATOM 5534 O O . LEU A 1 105 ? 99.396 -20.121 13.896 1.00 0.00 118 LEU A O 3
ATOM 5550 N N . PRO A 1 106 ? 98.157 -18.321 14.292 1.00 0.00 119 PRO A N 3
ATOM 5551 C CA . PRO A 1 106 ? 98.975 -17.933 15.484 1.00 0.00 119 PRO A CA 3
ATOM 5552 C C . PRO A 1 106 ? 98.988 -19.021 16.559 1.00 0.00 119 PRO A C 3
ATOM 5553 O O . PRO A 1 106 ? 98.016 -19.755 16.732 1.00 0.00 119 PRO A O 3
ATOM 5564 N N . GLY A 1 107 ? 100.105 -19.112 17.279 1.00 0.00 120 GLY A N 3
ATOM 5565 C CA . GLY A 1 107 ? 100.261 -20.107 18.340 1.00 0.00 120 GLY A CA 3
ATOM 5566 C C . GLY A 1 107 ? 101.162 -21.250 17.884 1.00 0.00 120 GLY A C 3
ATOM 5567 O O . GLY A 1 107 ? 101.707 -21.985 18.708 1.00 0.00 120 GLY A O 3
ATOM 5571 N N . ASN A 1 108 ? 101.323 -21.376 16.564 1.00 0.00 121 ASN A N 3
ATOM 5572 C CA . ASN A 1 108 ? 102.172 -22.416 15.971 1.00 0.00 121 ASN A CA 3
ATOM 5573 C C . ASN A 1 108 ? 102.239 -23.675 16.840 1.00 0.00 121 ASN A C 3
ATOM 5574 O O . ASN A 1 108 ? 101.298 -24.469 16.881 1.00 0.00 121 ASN A O 3
ATOM 5585 N N . LYS A 1 109 ? 103.369 -23.848 17.522 1.00 0.00 122 LYS A N 3
ATOM 5586 C CA . LYS A 1 109 ? 103.586 -25.007 18.388 1.00 0.00 122 LYS A CA 3
ATOM 5587 C C . LYS A 1 109 ? 104.417 -24.605 19.603 1.00 0.00 122 LYS A C 3
ATOM 5588 O O . LYS A 1 109 ? 104.995 -23.519 19.637 1.00 0.00 122 LYS A O 3
ATOM 5607 N N . SER A 1 110 ? 104.466 -25.485 20.598 1.00 0.00 123 SER A N 3
ATOM 5608 C CA . SER A 1 110 ? 105.223 -25.216 21.820 1.00 0.00 123 SER A CA 3
ATOM 5609 C C . SER A 1 110 ? 106.536 -24.478 21.509 1.00 0.00 123 SER A C 3
ATOM 5610 O O . SER A 1 110 ? 107.187 -24.770 20.505 1.00 0.00 123 SER A O 3
ATOM 5618 N N . PRO A 1 111 ? 106.943 -23.546 22.345 1.00 0.00 124 PRO A N 3
ATOM 5619 C CA . PRO A 1 111 ? 108.215 -22.781 22.141 1.00 0.00 124 PRO A CA 3
ATOM 5620 C C . PRO A 1 111 ? 109.448 -23.633 22.445 1.00 0.00 124 PRO A C 3
ATOM 5621 O O . PRO A 1 111 ? 109.363 -24.616 23.179 1.00 0.00 124 PRO A O 3
ATOM 5632 N N . HIS A 1 112 ? 110.595 -23.242 21.893 1.00 0.00 125 HIS A N 3
ATOM 5633 C CA . HIS A 1 112 ? 111.834 -23.976 22.136 1.00 0.00 125 HIS A CA 3
ATOM 5634 C C . HIS A 1 112 ? 111.677 -25.450 21.768 1.00 0.00 125 HIS A C 3
ATOM 5635 O O . HIS A 1 112 ? 111.770 -25.820 20.598 1.00 0.00 125 HIS A O 3
ATOM 5649 N N . ARG A 1 113 ? 111.442 -26.288 22.772 1.00 0.00 126 ARG A N 3
ATOM 5650 C CA . ARG A 1 113 ? 111.282 -27.718 22.534 1.00 0.00 126 ARG A CA 3
ATOM 5651 C C . ARG A 1 113 ? 109.900 -27.996 21.954 1.00 0.00 126 ARG A C 3
ATOM 5652 O O . ARG A 1 113 ? 108.902 -27.432 22.405 1.00 0.00 126 ARG A O 3
ATOM 5673 N N . ASP A 1 114 ? 109.850 -28.862 20.943 1.00 0.00 127 ASP A N 3
ATOM 5674 C CA . ASP A 1 114 ? 108.587 -29.211 20.287 1.00 0.00 127 ASP A CA 3
ATOM 5675 C C . ASP A 1 114 ? 108.426 -30.733 20.204 1.00 0.00 127 ASP A C 3
ATOM 5676 O O . ASP A 1 114 ? 108.823 -31.343 19.209 1.00 0.00 127 ASP A O 3
ATOM 5685 N N . PRO A 1 115 ? 107.860 -31.361 21.211 1.00 0.00 128 PRO A N 3
ATOM 5686 C CA . PRO A 1 115 ? 107.664 -32.838 21.213 1.00 0.00 128 PRO A CA 3
ATOM 5687 C C . PRO A 1 115 ? 106.459 -33.242 20.366 1.00 0.00 128 PRO A C 3
ATOM 5688 O O . PRO A 1 115 ? 105.572 -32.427 20.112 1.00 0.00 128 PRO A O 3
ATOM 5699 N N . ALA A 1 116 ? 106.433 -34.493 19.921 1.00 0.00 129 ALA A N 3
ATOM 5700 C CA . ALA A 1 116 ? 105.328 -34.960 19.095 1.00 0.00 129 ALA A CA 3
ATOM 5701 C C . ALA A 1 116 ? 105.188 -34.054 17.869 1.00 0.00 129 ALA A C 3
ATOM 5702 O O . ALA A 1 116 ? 104.423 -33.090 17.891 1.00 0.00 129 ALA A O 3
ATOM 5709 N N . PRO A 1 117 ? 105.929 -34.325 16.820 1.00 0.00 130 PRO A N 3
ATOM 5710 C CA . PRO A 1 117 ? 105.904 -33.494 15.574 1.00 0.00 130 PRO A CA 3
ATOM 5711 C C . PRO A 1 117 ? 104.510 -33.352 14.959 1.00 0.00 130 PRO A C 3
ATOM 5712 O O . PRO A 1 117 ? 103.715 -34.293 14.947 1.00 0.00 130 PRO A O 3
ATOM 5723 N N . ARG A 1 118 ? 104.241 -32.157 14.436 1.00 0.00 131 ARG A N 3
ATOM 5724 C CA . ARG A 1 118 ? 102.962 -31.853 13.795 1.00 0.00 131 ARG A CA 3
ATOM 5725 C C . ARG A 1 118 ? 103.209 -31.098 12.491 1.00 0.00 131 ARG A C 3
ATOM 5726 O O . ARG A 1 118 ? 104.030 -30.183 12.444 1.00 0.00 131 ARG A O 3
ATOM 5747 N N . GLY A 1 119 ? 102.509 -31.491 11.432 1.00 0.00 132 GLY A N 3
ATOM 5748 C CA . GLY A 1 119 ? 102.680 -30.841 10.135 1.00 0.00 132 GLY A CA 3
ATOM 5749 C C . GLY A 1 119 ? 101.865 -29.555 10.048 1.00 0.00 132 GLY A C 3
ATOM 5750 O O . GLY A 1 119 ? 101.102 -29.229 10.956 1.00 0.00 132 GLY A O 3
ATOM 5754 N N . PRO A 1 120 ? 102.012 -28.826 8.973 1.00 0.00 133 PRO A N 3
ATOM 5755 C CA . PRO A 1 120 ? 101.271 -27.546 8.761 1.00 0.00 133 PRO A CA 3
ATOM 5756 C C . PRO A 1 120 ? 99.767 -27.781 8.636 1.00 0.00 133 PRO A C 3
ATOM 5757 O O . PRO A 1 120 ? 99.329 -28.865 8.251 1.00 0.00 133 PRO A O 3
ATOM 5768 N N . ALA A 1 121 ? 98.985 -26.762 8.971 1.00 0.00 134 ALA A N 3
ATOM 5769 C CA . ALA A 1 121 ? 97.535 -26.878 8.897 1.00 0.00 134 ALA A CA 3
ATOM 5770 C C . ALA A 1 121 ? 97.085 -27.091 7.457 1.00 0.00 134 ALA A C 3
ATOM 5771 O O . ALA A 1 121 ? 97.480 -26.352 6.555 1.00 0.00 134 ALA A O 3
ATOM 5778 N N . ARG A 1 122 ? 96.239 -28.092 7.253 1.00 0.00 135 ARG A N 3
ATOM 5779 C CA . ARG A 1 122 ? 95.720 -28.380 5.925 1.00 0.00 135 ARG A CA 3
ATOM 5780 C C . ARG A 1 122 ? 94.586 -27.409 5.629 1.00 0.00 135 ARG A C 3
ATOM 5781 O O . ARG A 1 122 ? 93.660 -27.283 6.429 1.00 0.00 135 ARG A O 3
ATOM 5802 N N . PHE A 1 123 ? 94.656 -26.709 4.494 1.00 0.00 136 PHE A N 3
ATOM 5803 C CA . PHE A 1 123 ? 93.617 -25.734 4.131 1.00 0.00 136 PHE A CA 3
ATOM 5804 C C . PHE A 1 123 ? 92.862 -26.160 2.873 1.00 0.00 136 PHE A C 3
ATOM 5805 O O . PHE A 1 123 ? 93.442 -26.688 1.926 1.00 0.00 136 PHE A O 3
ATOM 5822 N N . LEU A 1 124 ? 91.553 -25.908 2.894 1.00 0.00 137 LEU A N 3
ATOM 5823 C CA . LEU A 1 124 ? 90.666 -26.236 1.786 1.00 0.00 137 LEU A CA 3
ATOM 5824 C C . LEU A 1 124 ? 90.064 -24.938 1.214 1.00 0.00 137 LEU A C 3
ATOM 5825 O O . LEU A 1 124 ? 89.326 -24.247 1.917 1.00 0.00 137 LEU A O 3
ATOM 5841 N N . PRO A 1 125 ? 90.343 -24.581 -0.021 1.00 0.00 138 PRO A N 3
ATOM 5842 C CA . PRO A 1 125 ? 89.790 -23.334 -0.622 1.00 0.00 138 PRO A CA 3
ATOM 5843 C C . PRO A 1 125 ? 88.349 -23.531 -1.095 1.00 0.00 138 PRO A C 3
ATOM 5844 O O . PRO A 1 125 ? 88.096 -24.307 -2.017 1.00 0.00 138 PRO A O 3
ATOM 5855 N N . LEU A 1 126 ? 87.404 -22.829 -0.455 1.00 0.00 139 LEU A N 3
ATOM 5856 C CA . LEU A 1 126 ? 85.989 -22.947 -0.827 1.00 0.00 139 LEU A CA 3
ATOM 5857 C C . LEU A 1 126 ? 85.635 -21.896 -1.897 1.00 0.00 139 LEU A C 3
ATOM 5858 O O . LEU A 1 126 ? 86.026 -20.735 -1.761 1.00 0.00 139 LEU A O 3
ATOM 5874 N N . PRO A 1 127 ? 84.903 -22.240 -2.938 1.00 0.00 140 PRO A N 3
ATOM 5875 C CA . PRO A 1 127 ? 84.523 -21.240 -3.977 1.00 0.00 140 PRO A CA 3
ATOM 5876 C C . PRO A 1 127 ? 83.983 -19.951 -3.351 1.00 0.00 140 PRO A C 3
ATOM 5877 O O . PRO A 1 127 ? 83.085 -19.990 -2.510 1.00 0.00 140 PRO A O 3
ATOM 5888 N N . GLY A 1 128 ? 84.534 -18.814 -3.764 1.00 0.00 141 GLY A N 3
ATOM 5889 C CA . GLY A 1 128 ? 84.095 -17.527 -3.230 1.00 0.00 141 GLY A CA 3
ATOM 5890 C C . GLY A 1 128 ? 82.575 -17.418 -3.261 1.00 0.00 141 GLY A C 3
ATOM 5891 O O . GLY A 1 128 ? 81.951 -18.275 -3.864 1.00 0.00 141 GLY A O 3
ATOM 5896 N N . GLY A 1 1 ? 90.776 -13.266 -15.786 1.00 0.00 14 GLY A N 4
ATOM 5897 C CA . GLY A 1 1 ? 91.314 -12.671 -14.530 1.00 0.00 14 GLY A CA 4
ATOM 5898 C C . GLY A 1 1 ? 92.206 -13.692 -13.829 1.00 0.00 14 GLY A C 4
ATOM 5899 O O . GLY A 1 1 ? 91.759 -14.785 -13.486 1.00 0.00 14 GLY A O 4
ATOM 5905 N N . GLN A 1 2 ? 93.468 -13.329 -13.622 1.00 0.00 15 GLN A N 4
ATOM 5906 C CA . GLN A 1 2 ? 94.408 -14.228 -12.962 1.00 0.00 15 GLN A CA 4
ATOM 5907 C C . GLN A 1 2 ? 94.150 -14.258 -11.459 1.00 0.00 15 GLN A C 4
ATOM 5908 O O . GLN A 1 2 ? 94.879 -14.904 -10.705 1.00 0.00 15 GLN A O 4
ATOM 5922 N N . VAL A 1 3 ? 93.112 -13.540 -11.028 1.00 0.00 16 VAL A N 4
ATOM 5923 C CA . VAL A 1 3 ? 92.751 -13.463 -9.613 1.00 0.00 16 VAL A CA 4
ATOM 5924 C C . VAL A 1 3 ? 91.298 -13.878 -9.398 1.00 0.00 16 VAL A C 4
ATOM 5925 O O . VAL A 1 3 ? 90.412 -13.532 -10.179 1.00 0.00 16 VAL A O 4
ATOM 5938 N N . ARG A 1 4 ? 91.073 -14.626 -8.319 1.00 0.00 17 ARG A N 4
ATOM 5939 C CA . ARG A 1 4 ? 89.733 -15.102 -7.972 1.00 0.00 17 ARG A CA 4
ATOM 5940 C C . ARG A 1 4 ? 89.504 -15.000 -6.465 1.00 0.00 17 ARG A C 4
ATOM 5941 O O . ARG A 1 4 ? 90.439 -15.131 -5.676 1.00 0.00 17 ARG A O 4
ATOM 5962 N N . GLN A 1 5 ? 88.255 -14.747 -6.074 1.00 0.00 18 GLN A N 4
ATOM 5963 C CA . GLN A 1 5 ? 87.909 -14.607 -4.658 1.00 0.00 18 GLN A CA 4
ATOM 5964 C C . GLN A 1 5 ? 87.467 -15.943 -4.068 1.00 0.00 18 GLN A C 4
ATOM 5965 O O . GLN A 1 5 ? 86.547 -16.578 -4.584 1.00 0.00 18 GLN A O 4
ATOM 5979 N N . ARG A 1 6 ? 88.118 -16.369 -2.982 1.00 0.00 19 ARG A N 4
ATOM 5980 C CA . ARG A 1 6 ? 87.758 -17.634 -2.338 1.00 0.00 19 ARG A CA 4
ATOM 5981 C C . ARG A 1 6 ? 88.050 -17.602 -0.833 1.00 0.00 19 ARG A C 4
ATOM 5982 O O . ARG A 1 6 ? 88.939 -16.885 -0.375 1.00 0.00 19 ARG A O 4
ATOM 6003 N N . TYR A 1 7 ? 87.307 -18.414 -0.077 1.00 0.00 20 TYR A N 4
ATOM 6004 C CA . TYR A 1 7 ? 87.493 -18.513 1.371 1.00 0.00 20 TYR A CA 4
ATOM 6005 C C . TYR A 1 7 ? 88.492 -19.624 1.678 1.00 0.00 20 TYR A C 4
ATOM 6006 O O . TYR A 1 7 ? 88.483 -20.655 1.008 1.00 0.00 20 TYR A O 4
ATOM 6024 N N . LEU A 1 8 ? 89.336 -19.439 2.700 1.00 0.00 21 LEU A N 4
ATOM 6025 C CA . LEU A 1 8 ? 90.305 -20.480 3.070 1.00 0.00 21 LEU A CA 4
ATOM 6026 C C . LEU A 1 8 ? 89.837 -21.153 4.362 1.00 0.00 21 LEU A C 4
ATOM 6027 O O . LEU A 1 8 ? 89.729 -20.510 5.407 1.00 0.00 21 LEU A O 4
ATOM 6043 N N . TYR A 1 9 ? 89.534 -22.447 4.267 1.00 0.00 22 TYR A N 4
ATOM 6044 C CA . TYR A 1 9 ? 89.045 -23.220 5.415 1.00 0.00 22 TYR A CA 4
ATOM 6045 C C . TYR A 1 9 ? 89.842 -24.512 5.567 1.00 0.00 22 TYR A C 4
ATOM 6046 O O . TYR A 1 9 ? 90.204 -25.147 4.580 1.00 0.00 22 TYR A O 4
ATOM 6064 N N . THR A 1 10 ? 90.115 -24.890 6.811 1.00 0.00 23 THR A N 4
ATOM 6065 C CA . THR A 1 10 ? 90.882 -26.108 7.095 1.00 0.00 23 THR A CA 4
ATOM 6066 C C . THR A 1 10 ? 90.126 -27.009 8.063 1.00 0.00 23 THR A C 4
ATOM 6067 O O . THR A 1 10 ? 89.246 -26.554 8.794 1.00 0.00 23 THR A O 4
ATOM 6078 N N . ASP A 1 11 ? 90.466 -28.294 8.051 1.00 0.00 24 ASP A N 4
ATOM 6079 C CA . ASP A 1 11 ? 89.806 -29.262 8.920 1.00 0.00 24 ASP A CA 4
ATOM 6080 C C . ASP A 1 11 ? 89.841 -28.794 10.368 1.00 0.00 24 ASP A C 4
ATOM 6081 O O . ASP A 1 11 ? 90.910 -28.659 10.966 1.00 0.00 24 ASP A O 4
ATOM 6090 N N . ASP A 1 12 ? 88.658 -28.548 10.927 1.00 0.00 25 ASP A N 4
ATOM 6091 C CA . ASP A 1 12 ? 88.538 -28.094 12.310 1.00 0.00 25 ASP A CA 4
ATOM 6092 C C . ASP A 1 12 ? 88.297 -29.278 13.240 1.00 0.00 25 ASP A C 4
ATOM 6093 O O . ASP A 1 12 ? 88.086 -29.106 14.439 1.00 0.00 25 ASP A O 4
ATOM 6102 N N . ALA A 1 13 ? 88.323 -30.481 12.677 1.00 0.00 26 ALA A N 4
ATOM 6103 C CA . ALA A 1 13 ? 88.103 -31.689 13.464 1.00 0.00 26 ALA A CA 4
ATOM 6104 C C . ALA A 1 13 ? 89.375 -32.100 14.201 1.00 0.00 26 ALA A C 4
ATOM 6105 O O . ALA A 1 13 ? 89.349 -32.367 15.402 1.00 0.00 26 ALA A O 4
ATOM 6112 N N . GLN A 1 14 ? 90.486 -32.160 13.469 1.00 0.00 27 GLN A N 4
ATOM 6113 C CA . GLN A 1 14 ? 91.769 -32.555 14.054 1.00 0.00 27 GLN A CA 4
ATOM 6114 C C . GLN A 1 14 ? 92.557 -31.337 14.539 1.00 0.00 27 GLN A C 4
ATOM 6115 O O . GLN A 1 14 ? 93.137 -31.358 15.624 1.00 0.00 27 GLN A O 4
ATOM 6129 N N . GLN A 1 15 ? 92.587 -30.288 13.724 1.00 0.00 28 GLN A N 4
ATOM 6130 C CA . GLN A 1 15 ? 93.325 -29.079 14.080 1.00 0.00 28 GLN A CA 4
ATOM 6131 C C . GLN A 1 15 ? 92.561 -28.257 15.118 1.00 0.00 28 GLN A C 4
ATOM 6132 O O . GLN A 1 15 ? 93.135 -27.396 15.784 1.00 0.00 28 GLN A O 4
ATOM 6146 N N . THR A 1 16 ? 91.265 -28.525 15.246 1.00 0.00 29 THR A N 4
ATOM 6147 C CA . THR A 1 16 ? 90.430 -27.801 16.202 1.00 0.00 29 THR A CA 4
ATOM 6148 C C . THR A 1 16 ? 90.548 -26.295 15.989 1.00 0.00 29 THR A C 4
ATOM 6149 O O . THR A 1 16 ? 90.938 -25.557 16.895 1.00 0.00 29 THR A O 4
ATOM 6160 N N . GLU A 1 17 ? 90.202 -25.846 14.782 1.00 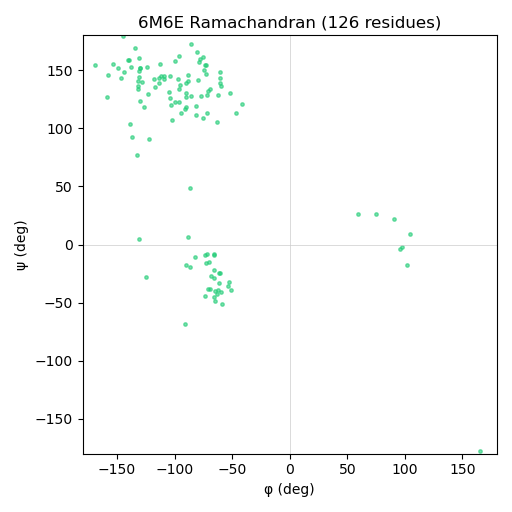0.00 30 GLU A N 4
ATOM 6161 C CA . GLU A 1 17 ? 90.259 -24.423 14.432 1.00 0.00 30 GLU A CA 4
ATOM 6162 C C . GLU A 1 17 ? 89.042 -24.048 13.582 1.00 0.00 30 GLU A C 4
ATOM 6163 O O . GLU A 1 17 ? 87.972 -24.635 13.743 1.00 0.00 30 GLU A O 4
ATOM 6175 N N . ALA A 1 18 ? 89.189 -23.068 12.692 1.00 0.00 31 ALA A N 4
ATOM 6176 C CA . ALA A 1 18 ? 88.066 -22.649 11.861 1.00 0.00 31 ALA A CA 4
ATOM 6177 C C . ALA A 1 18 ? 88.523 -21.757 10.712 1.00 0.00 31 ALA A C 4
ATOM 6178 O O . ALA A 1 18 ? 89.713 -21.486 10.553 1.00 0.00 31 ALA A O 4
ATOM 6185 N N . HIS A 1 19 ? 87.556 -21.309 9.912 1.00 0.00 32 HIS A N 4
ATOM 6186 C CA . HIS A 1 19 ? 87.838 -20.449 8.763 1.00 0.00 32 HIS A CA 4
ATOM 6187 C C . HIS A 1 19 ? 88.919 -19.428 9.106 1.00 0.00 32 HIS A C 4
ATOM 6188 O O . HIS A 1 19 ? 88.879 -18.795 10.159 1.00 0.00 32 HIS A O 4
ATOM 6202 N N . LEU A 1 20 ? 89.886 -19.289 8.209 1.00 0.00 33 LEU A N 4
ATOM 6203 C CA . LEU A 1 20 ? 90.993 -18.366 8.417 1.00 0.00 33 LEU A CA 4
ATOM 6204 C C . LEU A 1 20 ? 90.556 -16.931 8.153 1.00 0.00 33 LEU A C 4
ATOM 6205 O O . LEU A 1 20 ? 90.044 -16.618 7.079 1.00 0.00 33 LEU A O 4
ATOM 6221 N N . GLU A 1 21 ? 90.769 -16.056 9.138 1.00 0.00 34 GLU A N 4
ATOM 6222 C CA . GLU A 1 21 ? 90.400 -14.643 8.997 1.00 0.00 34 GLU A CA 4
ATOM 6223 C C . GLU A 1 21 ? 91.560 -13.732 9.362 1.00 0.00 34 GLU A C 4
ATOM 6224 O O . GLU A 1 21 ? 92.320 -14.012 10.288 1.00 0.00 34 GLU A O 4
ATOM 6236 N N . ILE A 1 22 ? 91.676 -12.625 8.633 1.00 0.00 35 ILE A N 4
ATOM 6237 C CA . ILE A 1 22 ? 92.737 -11.651 8.891 1.00 0.00 35 ILE A CA 4
ATOM 6238 C C . ILE A 1 22 ? 92.180 -10.459 9.658 1.00 0.00 35 ILE A C 4
ATOM 6239 O O . ILE A 1 22 ? 91.297 -9.751 9.177 1.00 0.00 35 ILE A O 4
ATOM 6255 N N . ARG A 1 23 ? 92.709 -10.248 10.857 1.00 0.00 36 ARG A N 4
ATOM 6256 C CA . ARG A 1 23 ? 92.274 -9.141 11.701 1.00 0.00 36 ARG A CA 4
ATOM 6257 C C . ARG A 1 23 ? 92.847 -7.826 11.187 1.00 0.00 36 ARG A C 4
ATOM 6258 O O . ARG A 1 23 ? 93.894 -7.800 10.539 1.00 0.00 36 ARG A O 4
ATOM 6279 N N . GLU A 1 24 ? 92.162 -6.736 11.505 1.00 0.00 37 GLU A N 4
ATOM 6280 C CA . GLU A 1 24 ? 92.611 -5.417 11.102 1.00 0.00 37 GLU A CA 4
ATOM 6281 C C . GLU A 1 24 ? 93.903 -5.087 11.829 1.00 0.00 37 GLU A C 4
ATOM 6282 O O . GLU A 1 24 ? 94.723 -4.307 11.348 1.00 0.00 37 GLU A O 4
ATOM 6294 N N . ASP A 1 25 ? 94.072 -5.694 13.000 1.00 0.00 38 ASP A N 4
ATOM 6295 C CA . ASP A 1 25 ? 95.262 -5.467 13.798 1.00 0.00 38 ASP A CA 4
ATOM 6296 C C . ASP A 1 25 ? 96.461 -6.132 13.139 1.00 0.00 38 ASP A C 4
ATOM 6297 O O . ASP A 1 25 ? 97.605 -5.920 13.540 1.00 0.00 38 ASP A O 4
ATOM 6306 N N . GLY A 1 26 ? 96.183 -6.941 12.120 1.00 0.00 39 GLY A N 4
ATOM 6307 C CA . GLY A 1 26 ? 97.233 -7.644 11.392 1.00 0.00 39 GLY A CA 4
ATOM 6308 C C . GLY A 1 26 ? 97.458 -9.038 11.966 1.00 0.00 39 GLY A C 4
ATOM 6309 O O . GLY A 1 26 ? 98.361 -9.752 11.534 1.00 0.00 39 GLY A O 4
ATOM 6313 N N . THR A 1 27 ? 96.625 -9.436 12.929 1.00 0.00 40 THR A N 4
ATOM 6314 C CA . THR A 1 27 ? 96.757 -10.766 13.522 1.00 0.00 40 THR A CA 4
ATOM 6315 C C . THR A 1 27 ? 96.013 -11.784 12.661 1.00 0.00 40 THR A C 4
ATOM 6316 O O . THR A 1 27 ? 95.115 -11.423 11.900 1.00 0.00 40 THR A O 4
ATOM 6327 N N . VAL A 1 28 ? 96.405 -13.056 12.762 1.00 0.00 41 VAL A N 4
ATOM 6328 C CA . VAL A 1 28 ? 95.782 -14.119 11.959 1.00 0.00 41 VAL A CA 4
ATOM 6329 C C . VAL A 1 28 ? 95.358 -15.298 12.835 1.00 0.00 41 VAL A C 4
ATOM 6330 O O . VAL A 1 28 ? 96.090 -15.720 13.729 1.00 0.00 41 VAL A O 4
ATOM 6343 N N . GLY A 1 29 ? 94.168 -15.824 12.558 1.00 0.00 42 GLY A N 4
ATOM 6344 C CA . GLY A 1 29 ? 93.638 -16.957 13.308 1.00 0.00 42 GLY A CA 4
ATOM 6345 C C . GLY A 1 29 ? 92.345 -17.456 12.673 1.00 0.00 42 GLY A C 4
ATOM 6346 O O . GLY A 1 29 ? 91.990 -17.040 11.571 1.00 0.00 42 GLY A O 4
ATOM 6350 N N . GLY A 1 30 ? 91.644 -18.351 13.362 1.00 0.00 43 GLY A N 4
ATOM 6351 C CA . GLY A 1 30 ? 90.396 -18.893 12.836 1.00 0.00 43 GLY A CA 4
ATOM 6352 C C . GLY A 1 30 ? 89.241 -17.919 13.051 1.00 0.00 43 GLY A C 4
ATOM 6353 O O . GLY A 1 30 ? 89.423 -16.840 13.615 1.00 0.00 43 GLY A O 4
ATOM 6357 N N . ALA A 1 31 ? 88.050 -18.303 12.589 1.00 0.00 44 ALA A N 4
ATOM 6358 C CA . ALA A 1 31 ? 86.863 -17.456 12.724 1.00 0.00 44 ALA A CA 4
ATOM 6359 C C . ALA A 1 31 ? 85.648 -18.286 13.133 1.00 0.00 44 ALA A C 4
ATOM 6360 O O . ALA A 1 31 ? 85.529 -19.450 12.761 1.00 0.00 44 ALA A O 4
ATOM 6367 N N . ALA A 1 32 ? 84.747 -17.677 13.895 1.00 0.00 45 ALA A N 4
ATOM 6368 C CA . ALA A 1 32 ? 83.548 -18.374 14.339 1.00 0.00 45 ALA A CA 4
ATOM 6369 C C . ALA A 1 32 ? 82.702 -18.808 13.145 1.00 0.00 45 ALA A C 4
ATOM 6370 O O . ALA A 1 32 ? 82.097 -19.879 13.162 1.00 0.00 45 ALA A O 4
ATOM 6377 N N . ASP A 1 33 ? 82.657 -17.969 12.111 1.00 0.00 46 ASP A N 4
ATOM 6378 C CA . ASP A 1 33 ? 81.869 -18.282 10.917 1.00 0.00 46 ASP A CA 4
ATOM 6379 C C . ASP A 1 33 ? 82.486 -17.654 9.672 1.00 0.00 46 ASP A C 4
ATOM 6380 O O . ASP A 1 33 ? 83.443 -16.883 9.759 1.00 0.00 46 ASP A O 4
ATOM 6389 N N . GLN A 1 34 ? 81.927 -17.991 8.514 1.00 0.00 47 GLN A N 4
ATOM 6390 C CA . GLN A 1 34 ? 82.421 -17.457 7.250 1.00 0.00 47 GLN A CA 4
ATOM 6391 C C . GLN A 1 34 ? 81.884 -16.049 7.014 1.00 0.00 47 GLN A C 4
ATOM 6392 O O . GLN A 1 34 ? 80.714 -15.874 6.673 1.00 0.00 47 GLN A O 4
ATOM 6406 N N . SER A 1 35 ? 82.748 -15.048 7.189 1.00 0.00 48 SER A N 4
ATOM 6407 C CA . SER A 1 35 ? 82.359 -13.648 6.983 1.00 0.00 48 SER A CA 4
ATOM 6408 C C . SER A 1 35 ? 83.325 -12.975 5.997 1.00 0.00 48 SER A C 4
ATOM 6409 O O . SER A 1 35 ? 84.382 -13.527 5.690 1.00 0.00 48 SER A O 4
ATOM 6417 N N . PRO A 1 36 ? 83.000 -11.796 5.513 1.00 0.00 49 PRO A N 4
ATOM 6418 C CA . PRO A 1 36 ? 83.888 -11.055 4.567 1.00 0.00 49 PRO A CA 4
ATOM 6419 C C . PRO A 1 36 ? 85.332 -11.022 5.067 1.00 0.00 49 PRO A C 4
ATOM 6420 O O . PRO A 1 36 ? 86.280 -11.013 4.281 1.00 0.00 49 PRO A O 4
ATOM 6431 N N . GLU A 1 37 ? 85.476 -11.007 6.384 1.00 0.00 50 GLU A N 4
ATOM 6432 C CA . GLU A 1 37 ? 86.788 -10.981 7.017 1.00 0.00 50 GLU A CA 4
ATOM 6433 C C . GLU A 1 37 ? 87.618 -12.196 6.593 1.00 0.00 50 GLU A C 4
ATOM 6434 O O . GLU A 1 37 ? 88.850 -12.152 6.597 1.00 0.00 50 GLU A O 4
ATOM 6446 N N . SER A 1 38 ? 86.931 -13.289 6.247 1.00 0.00 51 SER A N 4
ATOM 6447 C CA . SER A 1 38 ? 87.603 -14.523 5.841 1.00 0.00 51 SER A CA 4
ATOM 6448 C C . SER A 1 38 ? 87.861 -14.547 4.336 1.00 0.00 51 SER A C 4
ATOM 6449 O O . SER A 1 38 ? 88.608 -15.390 3.840 1.00 0.00 51 SER A O 4
ATOM 6457 N N . LEU A 1 39 ? 87.237 -13.625 3.621 1.00 0.00 52 LEU A N 4
ATOM 6458 C CA . LEU A 1 39 ? 87.397 -13.546 2.178 1.00 0.00 52 LEU A CA 4
ATOM 6459 C C . LEU A 1 39 ? 88.804 -13.076 1.834 1.00 0.00 52 LEU A C 4
ATOM 6460 O O . LEU A 1 39 ? 89.248 -12.023 2.296 1.00 0.00 52 LEU A O 4
ATOM 6476 N N . LEU A 1 40 ? 89.496 -13.858 1.014 1.00 0.00 53 LEU A N 4
ATOM 6477 C CA . LEU A 1 40 ? 90.854 -13.520 0.603 1.00 0.00 53 LEU A CA 4
ATOM 6478 C C . LEU A 1 40 ? 90.966 -13.530 -0.916 1.00 0.00 53 LEU A C 4
ATOM 6479 O O . LEU A 1 40 ? 90.623 -14.517 -1.566 1.00 0.00 53 LEU A O 4
ATOM 6495 N N . GLN A 1 41 ? 91.467 -12.434 -1.472 1.00 0.00 54 GLN A N 4
ATOM 6496 C CA . GLN A 1 41 ? 91.645 -12.340 -2.919 1.00 0.00 54 GLN A CA 4
ATOM 6497 C C . GLN A 1 41 ? 92.935 -13.038 -3.315 1.00 0.00 54 GLN A C 4
ATOM 6498 O O . GLN A 1 41 ? 94.024 -12.566 -2.998 1.00 0.00 54 GLN A O 4
ATOM 6512 N N . LEU A 1 42 ? 92.805 -14.166 -4.002 1.00 0.00 55 LEU A N 4
ATOM 6513 C CA . LEU A 1 42 ? 93.962 -14.936 -4.431 1.00 0.00 55 LEU A CA 4
ATOM 6514 C C . LEU A 1 42 ? 94.437 -14.433 -5.791 1.00 0.00 55 LEU A C 4
ATOM 6515 O O . LEU A 1 42 ? 93.684 -14.435 -6.759 1.00 0.00 55 LEU A O 4
ATOM 6531 N N . LYS A 1 43 ? 95.703 -14.017 -5.854 1.00 0.00 56 LYS A N 4
ATOM 6532 C CA . LYS A 1 43 ? 96.289 -13.526 -7.100 1.00 0.00 56 LYS A CA 4
ATOM 6533 C C . LYS A 1 43 ? 97.515 -14.355 -7.442 1.00 0.00 56 LYS A C 4
ATOM 6534 O O . LYS A 1 43 ? 98.341 -14.644 -6.577 1.00 0.00 56 LYS A O 4
ATOM 6553 N N . ALA A 1 44 ? 97.626 -14.740 -8.705 1.00 0.00 57 ALA A N 4
ATOM 6554 C CA . ALA A 1 44 ? 98.757 -15.549 -9.154 1.00 0.00 57 ALA A CA 4
ATOM 6555 C C . ALA A 1 44 ? 99.885 -14.667 -9.679 1.00 0.00 57 ALA A C 4
ATOM 6556 O O . ALA A 1 44 ? 99.669 -13.826 -10.552 1.00 0.00 57 ALA A O 4
ATOM 6563 N N . LEU A 1 45 ? 101.094 -14.867 -9.145 1.00 0.00 58 LEU A N 4
ATOM 6564 C CA . LEU A 1 45 ? 102.253 -14.084 -9.580 1.00 0.00 58 LEU A CA 4
ATOM 6565 C C . LEU A 1 45 ? 102.995 -14.838 -10.679 1.00 0.00 58 LEU A C 4
ATOM 6566 O O . LEU A 1 45 ? 103.215 -14.324 -11.775 1.00 0.00 58 LEU A O 4
ATOM 6582 N N . LYS A 1 46 ? 103.372 -16.070 -10.355 1.00 0.00 59 LYS A N 4
ATOM 6583 C CA . LYS A 1 46 ? 104.093 -16.944 -11.276 1.00 0.00 59 LYS A CA 4
ATOM 6584 C C . LYS A 1 46 ? 103.485 -18.342 -11.207 1.00 0.00 59 LYS A C 4
ATOM 6585 O O . LYS A 1 46 ? 102.913 -18.711 -10.182 1.00 0.00 59 LYS A O 4
ATOM 6604 N N . PRO A 1 47 ? 103.582 -19.132 -12.248 1.00 0.00 60 PRO A N 4
ATOM 6605 C CA . PRO A 1 47 ? 103.007 -20.505 -12.231 1.00 0.00 60 PRO A CA 4
ATOM 6606 C C . PRO A 1 47 ? 103.450 -21.281 -10.988 1.00 0.00 60 PRO A C 4
ATOM 6607 O O . PRO A 1 47 ? 104.608 -21.685 -10.871 1.00 0.00 60 PRO A O 4
ATOM 6618 N N . GLY A 1 48 ? 102.508 -21.489 -10.068 1.00 0.00 61 GLY A N 4
ATOM 6619 C CA . GLY A 1 48 ? 102.781 -22.223 -8.831 1.00 0.00 61 GLY A CA 4
ATOM 6620 C C . GLY A 1 48 ? 102.907 -21.286 -7.626 1.00 0.00 61 GLY A C 4
ATOM 6621 O O . GLY A 1 48 ? 102.772 -21.725 -6.483 1.00 0.00 61 GLY A O 4
ATOM 6625 N N . VAL A 1 49 ? 103.170 -19.998 -7.875 1.00 0.00 62 VAL A N 4
ATOM 6626 C CA . VAL A 1 49 ? 103.316 -19.025 -6.786 1.00 0.00 62 VAL A CA 4
ATOM 6627 C C . VAL A 1 49 ? 102.141 -18.062 -6.766 1.00 0.00 62 VAL A C 4
ATOM 6628 O O . VAL A 1 49 ? 101.773 -17.491 -7.793 1.00 0.00 62 VAL A O 4
ATOM 6641 N N . ILE A 1 50 ? 101.545 -17.893 -5.586 1.00 0.00 63 ILE A N 4
ATOM 6642 C CA . ILE A 1 50 ? 100.396 -17.005 -5.436 1.00 0.00 63 ILE A CA 4
ATOM 6643 C C . ILE A 1 50 ? 100.483 -16.196 -4.149 1.00 0.00 63 ILE A C 4
ATOM 6644 O O . ILE A 1 50 ? 101.247 -16.525 -3.242 1.00 0.00 63 ILE A O 4
ATOM 6660 N N . GLN A 1 51 ? 99.640 -15.169 -4.057 1.00 0.00 64 GLN A N 4
ATOM 6661 C CA . GLN A 1 51 ? 99.559 -14.341 -2.851 1.00 0.00 64 GLN A CA 4
ATOM 6662 C C . GLN A 1 51 ? 98.090 -14.067 -2.552 1.00 0.00 64 GLN A C 4
ATOM 6663 O O . GLN A 1 51 ? 97.245 -14.146 -3.444 1.00 0.00 64 GLN A O 4
ATOM 6677 N N . ILE A 1 52 ? 97.784 -13.750 -1.295 1.00 0.00 65 ILE A N 4
ATOM 6678 C CA . ILE A 1 52 ? 96.402 -13.476 -0.889 1.00 0.00 65 ILE A CA 4
ATOM 6679 C C . ILE A 1 52 ? 96.282 -12.092 -0.240 1.00 0.00 65 ILE A C 4
ATOM 6680 O O . ILE A 1 52 ? 97.141 -11.675 0.537 1.00 0.00 65 ILE A O 4
ATOM 6696 N N . LEU A 1 53 ? 95.195 -11.393 -0.583 1.00 0.00 66 LEU A N 4
ATOM 6697 C CA . LEU A 1 53 ? 94.917 -10.051 -0.064 1.00 0.00 66 LEU A CA 4
ATOM 6698 C C . LEU A 1 53 ? 93.476 -10.008 0.462 1.00 0.00 66 LEU A C 4
ATOM 6699 O O . LEU A 1 53 ? 92.532 -10.301 -0.272 1.00 0.00 66 LEU A O 4
ATOM 6715 N N . GLY A 1 54 ? 93.319 -9.676 1.744 1.00 0.00 67 GLY A N 4
ATOM 6716 C CA . GLY A 1 54 ? 91.992 -9.637 2.371 1.00 0.00 67 GLY A CA 4
ATOM 6717 C C . GLY A 1 54 ? 91.171 -8.436 1.920 1.00 0.00 67 GLY A C 4
ATOM 6718 O O . GLY A 1 54 ? 91.652 -7.308 1.929 1.00 0.00 67 GLY A O 4
ATOM 6722 N N . VAL A 1 55 ? 89.919 -8.687 1.536 1.00 0.00 68 VAL A N 4
ATOM 6723 C CA . VAL A 1 55 ? 89.048 -7.608 1.089 1.00 0.00 68 VAL A CA 4
ATOM 6724 C C . VAL A 1 55 ? 88.674 -6.690 2.247 1.00 0.00 68 VAL A C 4
ATOM 6725 O O . VAL A 1 55 ? 88.645 -5.468 2.100 1.00 0.00 68 VAL A O 4
ATOM 6738 N N . LYS A 1 56 ? 88.364 -7.292 3.389 1.00 0.00 69 LYS A N 4
ATOM 6739 C CA . LYS A 1 56 ? 87.960 -6.532 4.566 1.00 0.00 69 LYS A CA 4
ATOM 6740 C C . LYS A 1 56 ? 89.068 -5.629 5.101 1.00 0.00 69 LYS A C 4
ATOM 6741 O O . LYS A 1 56 ? 88.831 -4.457 5.396 1.00 0.00 69 LYS A O 4
ATOM 6760 N N . THR A 1 57 ? 90.258 -6.189 5.287 1.00 0.00 70 THR A N 4
ATOM 6761 C CA . THR A 1 57 ? 91.371 -5.427 5.861 1.00 0.00 70 THR A CA 4
ATOM 6762 C C . THR A 1 57 ? 92.302 -4.836 4.804 1.00 0.00 70 THR A C 4
ATOM 6763 O O . THR A 1 57 ? 93.117 -3.971 5.119 1.00 0.00 70 THR A O 4
ATOM 6774 N N . SER A 1 58 ? 92.211 -5.321 3.568 1.00 0.00 71 SER A N 4
ATOM 6775 C CA . SER A 1 58 ? 93.092 -4.834 2.506 1.00 0.00 71 SER A CA 4
ATOM 6776 C C . SER A 1 58 ? 94.547 -5.089 2.891 1.00 0.00 71 SER A C 4
ATOM 6777 O O . SER A 1 58 ? 95.447 -4.348 2.498 1.00 0.00 71 SER A O 4
ATOM 6785 N N . ARG A 1 59 ? 94.760 -6.156 3.662 1.00 0.00 72 ARG A N 4
ATOM 6786 C CA . ARG A 1 59 ? 96.095 -6.541 4.113 1.00 0.00 72 ARG A CA 4
ATOM 6787 C C . ARG A 1 59 ? 96.607 -7.743 3.324 1.00 0.00 72 ARG A C 4
ATOM 6788 O O . ARG A 1 59 ? 95.866 -8.693 3.075 1.00 0.00 72 ARG A O 4
ATOM 6809 N N . PHE A 1 60 ? 97.889 -7.718 2.975 1.00 0.00 73 PHE A N 4
ATOM 6810 C CA . PHE A 1 60 ? 98.495 -8.833 2.258 1.00 0.00 73 PHE A CA 4
ATOM 6811 C C . PHE A 1 60 ? 99.035 -9.823 3.284 1.00 0.00 73 PHE A C 4
ATOM 6812 O O . PHE A 1 60 ? 99.854 -9.463 4.130 1.00 0.00 73 PHE A O 4
ATOM 6829 N N . LEU A 1 61 ? 98.548 -11.060 3.235 1.00 0.00 74 LEU A N 4
ATOM 6830 C CA . LEU A 1 61 ? 98.976 -12.067 4.203 1.00 0.00 74 LEU A CA 4
ATOM 6831 C C . LEU A 1 61 ? 100.405 -12.519 3.894 1.00 0.00 74 LEU A C 4
ATOM 6832 O O . LEU A 1 61 ? 100.681 -13.046 2.816 1.00 0.00 74 LEU A O 4
ATOM 6848 N N . CYS A 1 62 ? 101.311 -12.300 4.848 1.00 0.00 75 CYS A N 4
ATOM 6849 C CA . CYS A 1 62 ? 102.715 -12.676 4.681 1.00 0.00 75 CYS A CA 4
ATOM 6850 C C . CYS A 1 62 ? 103.230 -13.398 5.924 1.00 0.00 75 CYS A C 4
ATOM 6851 O O . CYS A 1 62 ? 102.814 -13.101 7.043 1.00 0.00 75 CYS A O 4
ATOM 6858 N N . GLN A 1 63 ? 104.122 -14.366 5.708 1.00 0.00 76 GLN A N 4
ATOM 6859 C CA . GLN A 1 63 ? 104.688 -15.166 6.798 1.00 0.00 76 GLN A CA 4
ATOM 6860 C C . GLN A 1 63 ? 106.120 -14.738 7.101 1.00 0.00 76 GLN A C 4
ATOM 6861 O O . GLN A 1 63 ? 106.940 -14.589 6.196 1.00 0.00 76 GLN A O 4
ATOM 6875 N N . ARG A 1 64 ? 106.409 -14.527 8.386 1.00 0.00 77 ARG A N 4
ATOM 6876 C CA . ARG A 1 64 ? 107.745 -14.094 8.813 1.00 0.00 77 ARG A CA 4
ATOM 6877 C C . ARG A 1 64 ? 108.663 -15.310 9.016 1.00 0.00 77 ARG A C 4
ATOM 6878 O O . ARG A 1 64 ? 108.197 -16.449 8.986 1.00 0.00 77 ARG A O 4
ATOM 6899 N N . PRO A 1 65 ? 109.947 -15.095 9.228 1.00 0.00 78 PRO A N 4
ATOM 6900 C CA . PRO A 1 65 ? 110.916 -16.215 9.445 1.00 0.00 78 PRO A CA 4
ATOM 6901 C C . PRO A 1 65 ? 110.494 -17.132 10.594 1.00 0.00 78 PRO A C 4
ATOM 6902 O O . PRO A 1 65 ? 110.780 -18.330 10.581 1.00 0.00 78 PRO A O 4
ATOM 6913 N N . ASP A 1 66 ? 109.828 -16.557 11.594 1.00 0.00 79 ASP A N 4
ATOM 6914 C CA . ASP A 1 66 ? 109.390 -17.327 12.750 1.00 0.00 79 ASP A CA 4
ATOM 6915 C C . ASP A 1 66 ? 108.232 -18.243 12.375 1.00 0.00 79 ASP A C 4
ATOM 6916 O O . ASP A 1 66 ? 107.815 -19.089 13.167 1.00 0.00 79 ASP A O 4
ATOM 6925 N N . GLY A 1 67 ? 107.724 -18.074 11.161 1.00 0.00 80 GLY A N 4
ATOM 6926 C CA . GLY A 1 67 ? 106.621 -18.894 10.679 1.00 0.00 80 GLY A CA 4
ATOM 6927 C C . GLY A 1 67 ? 105.272 -18.325 11.105 1.00 0.00 80 GLY A C 4
ATOM 6928 O O . GLY A 1 67 ? 104.236 -18.964 10.923 1.00 0.00 80 GLY A O 4
ATOM 6932 N N . ALA A 1 68 ? 105.284 -17.119 11.665 1.00 0.00 81 ALA A N 4
ATOM 6933 C CA . ALA A 1 68 ? 104.044 -16.481 12.101 1.00 0.00 81 ALA A CA 4
ATOM 6934 C C . ALA A 1 68 ? 103.368 -15.790 10.921 1.00 0.00 81 ALA A C 4
ATOM 6935 O O . ALA A 1 68 ? 104.033 -15.353 9.986 1.00 0.00 81 ALA A O 4
ATOM 6942 N N . LEU A 1 69 ? 102.039 -15.709 10.961 1.00 0.00 82 LEU A N 4
ATOM 6943 C CA . LEU A 1 69 ? 101.267 -15.081 9.880 1.00 0.00 82 LEU A CA 4
ATOM 6944 C C . LEU A 1 69 ? 100.734 -13.718 10.316 1.00 0.00 82 LEU A C 4
ATOM 6945 O O . LEU A 1 69 ? 100.232 -13.564 11.430 1.00 0.00 82 LEU A O 4
ATOM 6961 N N . TYR A 1 70 ? 100.833 -12.734 9.422 1.00 0.00 83 TYR A N 4
ATOM 6962 C CA . TYR A 1 70 ? 100.344 -11.391 9.719 1.00 0.00 83 TYR A CA 4
ATOM 6963 C C . TYR A 1 70 ? 99.908 -10.683 8.438 1.00 0.00 83 TYR A C 4
ATOM 6964 O O . TYR A 1 70 ? 100.469 -10.914 7.368 1.00 0.00 83 TYR A O 4
ATOM 6982 N N . GLY A 1 71 ? 98.915 -9.804 8.560 1.00 0.00 84 GLY A N 4
ATOM 6983 C CA . GLY A 1 71 ? 98.416 -9.044 7.415 1.00 0.00 84 GLY A CA 4
ATOM 6984 C C . GLY A 1 71 ? 99.040 -7.650 7.397 1.00 0.00 84 GLY A C 4
ATOM 6985 O O . GLY A 1 71 ? 99.182 -7.016 8.443 1.00 0.00 84 GLY A O 4
ATOM 6989 N N . SER A 1 72 ? 99.433 -7.180 6.209 1.00 0.00 85 SER A N 4
ATOM 6990 C CA . SER A 1 72 ? 100.065 -5.863 6.081 1.00 0.00 85 SER A CA 4
ATOM 6991 C C . SER A 1 72 ? 99.585 -5.134 4.829 1.00 0.00 85 SER A C 4
ATOM 6992 O O . SER A 1 72 ? 99.147 -5.754 3.868 1.00 0.00 85 SER A O 4
ATOM 7000 N N . LEU A 1 73 ? 99.693 -3.809 4.840 1.00 0.00 86 LEU A N 4
ATOM 7001 C CA . LEU A 1 73 ? 99.282 -3.014 3.684 1.00 0.00 86 LEU A CA 4
ATOM 7002 C C . LEU A 1 73 ? 100.346 -3.098 2.590 1.00 0.00 86 LEU A C 4
ATOM 7003 O O . LEU A 1 73 ? 100.094 -2.736 1.440 1.00 0.00 86 LEU A O 4
ATOM 7019 N N . HIS A 1 74 ? 101.538 -3.570 2.956 1.00 0.00 87 HIS A N 4
ATOM 7020 C CA . HIS A 1 74 ? 102.641 -3.687 1.999 1.00 0.00 87 HIS A CA 4
ATOM 7021 C C . HIS A 1 74 ? 102.776 -5.115 1.480 1.00 0.00 87 HIS A C 4
ATOM 7022 O O . HIS A 1 74 ? 102.543 -6.082 2.205 1.00 0.00 87 HIS A O 4
ATOM 7036 N N . PHE A 1 75 ? 103.156 -5.227 0.208 1.00 0.00 88 PHE A N 4
ATOM 7037 C CA . PHE A 1 75 ? 103.332 -6.526 -0.445 1.00 0.00 88 PHE A CA 4
ATOM 7038 C C . PHE A 1 75 ? 104.818 -6.894 -0.500 1.00 0.00 88 PHE A C 4
ATOM 7039 O O . PHE A 1 75 ? 105.655 -6.081 -0.891 1.00 0.00 88 PHE A O 4
ATOM 7056 N N . ASP A 1 76 ? 105.136 -8.127 -0.095 1.00 0.00 89 ASP A N 4
ATOM 7057 C CA . ASP A 1 76 ? 106.522 -8.608 -0.088 1.00 0.00 89 ASP A CA 4
ATOM 7058 C C . ASP A 1 76 ? 106.580 -10.061 -0.577 1.00 0.00 89 ASP A C 4
ATOM 7059 O O . ASP A 1 76 ? 106.322 -10.975 0.197 1.00 0.00 89 ASP A O 4
ATOM 7068 N N . PRO A 1 77 ? 106.895 -10.300 -1.830 1.00 0.00 90 PRO A N 4
ATOM 7069 C CA . PRO A 1 77 ? 106.945 -11.689 -2.379 1.00 0.00 90 PRO A CA 4
ATOM 7070 C C . PRO A 1 77 ? 107.786 -12.640 -1.524 1.00 0.00 90 PRO A C 4
ATOM 7071 O O . PRO A 1 77 ? 107.428 -13.800 -1.331 1.00 0.00 90 PRO A O 4
ATOM 7082 N N . GLU A 1 78 ? 108.914 -12.144 -1.042 1.00 0.00 91 GLU A N 4
ATOM 7083 C CA . GLU A 1 78 ? 109.820 -12.962 -0.233 1.00 0.00 91 GLU A CA 4
ATOM 7084 C C . GLU A 1 78 ? 109.142 -13.505 1.025 1.00 0.00 91 GLU A C 4
ATOM 7085 O O . GLU A 1 78 ? 109.633 -14.456 1.635 1.00 0.00 91 GLU A O 4
ATOM 7097 N N . ALA A 1 79 ? 108.019 -12.908 1.414 1.00 0.00 92 ALA A N 4
ATOM 7098 C CA . ALA A 1 79 ? 107.289 -13.355 2.609 1.00 0.00 92 ALA A CA 4
ATOM 7099 C C . ALA A 1 79 ? 105.796 -13.461 2.325 1.00 0.00 92 ALA A C 4
ATOM 7100 O O . ALA A 1 79 ? 105.033 -13.975 3.143 1.00 0.00 92 ALA A O 4
ATOM 7107 N N . CYS A 1 80 ? 105.383 -12.951 1.169 1.00 0.00 93 CYS A N 4
ATOM 7108 C CA . CYS A 1 80 ? 103.977 -12.963 0.778 1.00 0.00 93 CYS A CA 4
ATOM 7109 C C . CYS A 1 80 ? 103.729 -13.954 -0.356 1.00 0.00 93 CYS A C 4
ATOM 7110 O O . CYS A 1 80 ? 102.623 -14.033 -0.891 1.00 0.00 93 CYS A O 4
ATOM 7117 N N . SER A 1 81 ? 104.761 -14.723 -0.711 1.00 0.00 94 SER A N 4
ATOM 7118 C CA . SER A 1 81 ? 104.644 -15.722 -1.776 1.00 0.00 94 SER A CA 4
ATOM 7119 C C . SER A 1 81 ? 104.621 -17.126 -1.185 1.00 0.00 94 SER A C 4
ATOM 7120 O O . SER A 1 81 ? 105.319 -17.410 -0.212 1.00 0.00 94 SER A O 4
ATO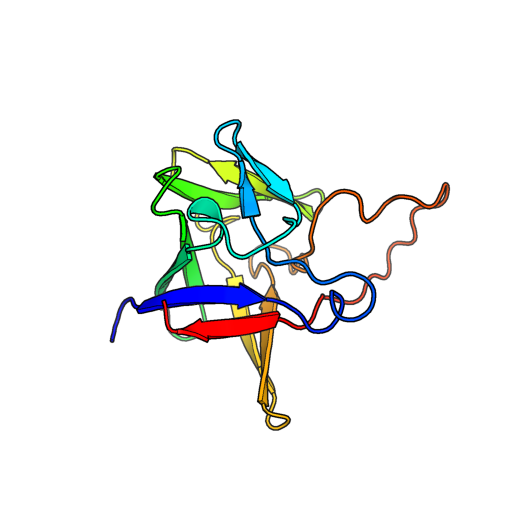M 7128 N N . PHE A 1 82 ? 103.819 -18.006 -1.782 1.00 0.00 95 PHE A N 4
ATOM 7129 C CA . PHE A 1 82 ? 103.723 -19.384 -1.308 1.00 0.00 95 PHE A CA 4
ATOM 7130 C C . PHE A 1 82 ? 103.488 -20.336 -2.473 1.00 0.00 95 PHE A C 4
ATOM 7131 O O . PHE A 1 82 ? 102.816 -19.989 -3.445 1.00 0.00 95 PHE A O 4
ATOM 7148 N N . ARG A 1 83 ? 104.024 -21.547 -2.360 1.00 0.00 96 ARG A N 4
ATOM 7149 C CA . ARG A 1 83 ? 103.844 -22.554 -3.401 1.00 0.00 96 ARG A CA 4
ATOM 7150 C C . ARG A 1 83 ? 102.577 -23.353 -3.121 1.00 0.00 96 ARG A C 4
ATOM 7151 O O . ARG A 1 83 ? 102.294 -23.694 -1.972 1.00 0.00 96 ARG A O 4
ATOM 7172 N N . GLU A 1 84 ? 101.809 -23.646 -4.167 1.00 0.00 97 GLU A N 4
ATOM 7173 C CA . GLU A 1 84 ? 100.567 -24.400 -3.999 1.00 0.00 97 GLU A CA 4
ATOM 7174 C C . GLU A 1 84 ? 100.839 -25.895 -4.105 1.00 0.00 97 GLU A C 4
ATOM 7175 O O . GLU A 1 84 ? 101.513 -26.353 -5.028 1.00 0.00 97 GLU A O 4
ATOM 7187 N N . LEU A 1 85 ? 100.320 -26.653 -3.139 1.00 0.00 98 LEU A N 4
ATOM 7188 C CA . LEU A 1 85 ? 100.513 -28.104 -3.108 1.00 0.00 98 LEU A CA 4
ATOM 7189 C C . LEU A 1 85 ? 99.157 -28.799 -3.163 1.00 0.00 98 LEU A C 4
ATOM 7190 O O . LEU A 1 85 ? 98.205 -28.337 -2.543 1.00 0.00 98 LEU A O 4
ATOM 7206 N N . LEU A 1 86 ? 99.072 -29.912 -3.897 1.00 0.00 99 LEU A N 4
ATOM 7207 C CA . LEU A 1 86 ? 97.811 -30.666 -4.007 1.00 0.00 99 LEU A CA 4
ATOM 7208 C C . LEU A 1 86 ? 97.980 -32.067 -3.422 1.00 0.00 99 LEU A C 4
ATOM 7209 O O . LEU A 1 86 ? 98.939 -32.775 -3.730 1.00 0.00 99 LEU A O 4
ATOM 7225 N N . LEU A 1 87 ? 97.030 -32.453 -2.573 1.00 0.00 100 LEU A N 4
ATOM 7226 C CA . LEU A 1 87 ? 97.055 -33.767 -1.931 1.00 0.00 100 LEU A CA 4
ATOM 7227 C C . LEU A 1 87 ? 96.106 -34.729 -2.640 1.00 0.00 100 LEU A C 4
ATOM 7228 O O . LEU A 1 87 ? 95.102 -34.317 -3.222 1.00 0.00 100 LEU A O 4
ATOM 7244 N N . GLU A 1 88 ? 96.434 -36.014 -2.580 1.00 0.00 101 GLU A N 4
ATOM 7245 C CA . GLU A 1 88 ? 95.610 -37.037 -3.214 1.00 0.00 101 GLU A CA 4
ATOM 7246 C C . GLU A 1 88 ? 94.197 -37.003 -2.648 1.00 0.00 101 GLU A C 4
ATOM 7247 O O . GLU A 1 88 ? 93.229 -37.305 -3.346 1.00 0.00 101 GLU A O 4
ATOM 7259 N N . ASP A 1 89 ? 94.086 -36.633 -1.378 1.00 0.00 102 ASP A N 4
ATOM 7260 C CA . ASP A 1 89 ? 92.788 -36.562 -0.725 1.00 0.00 102 ASP A CA 4
ATOM 7261 C C . ASP A 1 89 ? 91.966 -35.403 -1.284 1.00 0.00 102 ASP A C 4
ATOM 7262 O O . ASP A 1 89 ? 90.778 -35.277 -0.991 1.00 0.00 102 ASP A O 4
ATOM 7271 N N . GLY A 1 90 ? 92.602 -34.560 -2.098 1.00 0.00 103 GLY A N 4
ATOM 7272 C CA . GLY A 1 90 ? 91.913 -33.419 -2.699 1.00 0.00 103 GLY A CA 4
ATOM 7273 C C . GLY A 1 90 ? 92.031 -32.175 -1.826 1.00 0.00 103 GLY A C 4
ATOM 7274 O O . GLY A 1 90 ? 91.231 -31.248 -1.942 1.00 0.00 103 GLY A O 4
ATOM 7278 N N . TYR A 1 91 ? 93.046 -32.152 -0.962 1.00 0.00 104 TYR A N 4
ATOM 7279 C CA . TYR A 1 91 ? 93.279 -31.005 -0.081 1.00 0.00 104 TYR A CA 4
ATOM 7280 C C . TYR A 1 91 ? 94.452 -30.194 -0.613 1.00 0.00 104 TYR A C 4
ATOM 7281 O O . TYR A 1 91 ? 95.411 -30.759 -1.141 1.00 0.00 104 TYR A O 4
ATOM 7299 N N . ASN A 1 92 ? 94.372 -28.868 -0.486 1.00 0.00 105 ASN A N 4
ATOM 7300 C CA . ASN A 1 92 ? 95.438 -27.988 -0.977 1.00 0.00 105 ASN A CA 4
ATOM 7301 C C . ASN A 1 92 ? 96.127 -27.285 0.183 1.00 0.00 105 ASN A C 4
ATOM 7302 O O . ASN A 1 92 ? 95.487 -26.911 1.166 1.00 0.00 105 ASN A O 4
ATOM 7313 N N . VAL A 1 93 ? 97.443 -27.119 0.066 1.00 0.00 106 VAL A N 4
ATOM 7314 C CA . VAL A 1 93 ? 98.229 -26.472 1.115 1.00 0.00 106 VAL A CA 4
ATOM 7315 C C . VAL A 1 93 ? 99.177 -25.434 0.518 1.00 0.00 106 VAL A C 4
ATOM 7316 O O . VAL A 1 93 ? 99.452 -25.447 -0.683 1.00 0.00 106 VAL A O 4
ATOM 7329 N N . TYR A 1 94 ? 99.663 -24.526 1.364 1.00 0.00 107 TYR A N 4
ATOM 7330 C CA . TYR A 1 94 ? 100.571 -23.464 0.922 1.00 0.00 107 TYR A CA 4
ATOM 7331 C C . TYR A 1 94 ? 101.843 -23.451 1.771 1.00 0.00 107 TYR A C 4
ATOM 7332 O O . TYR A 1 94 ? 101.812 -23.768 2.961 1.00 0.00 107 TYR A O 4
ATOM 7350 N N . GLN A 1 95 ? 102.963 -23.092 1.142 1.00 0.00 108 GLN A N 4
ATOM 7351 C CA . GLN A 1 95 ? 104.256 -23.049 1.831 1.00 0.00 108 GLN A CA 4
ATOM 7352 C C . GLN A 1 95 ? 105.147 -21.962 1.224 1.00 0.00 108 GLN A C 4
ATOM 7353 O O . GLN A 1 95 ? 105.188 -21.798 0.005 1.00 0.00 108 GLN A O 4
ATOM 7367 N N . SER A 1 96 ? 105.856 -21.218 2.076 1.00 0.00 109 SER A N 4
ATOM 7368 C CA . SER A 1 96 ? 106.728 -20.149 1.592 1.00 0.00 109 SER A CA 4
ATOM 7369 C C . SER A 1 96 ? 107.914 -20.731 0.833 1.00 0.00 109 SER A C 4
ATOM 7370 O O . SER A 1 96 ? 108.615 -21.598 1.341 1.00 0.00 109 SER A O 4
ATOM 7378 N N . GLU A 1 97 ? 108.132 -20.250 -0.388 1.00 0.00 110 GLU A N 4
ATOM 7379 C CA . GLU A 1 97 ? 109.234 -20.738 -1.208 1.00 0.00 110 GLU A CA 4
ATOM 7380 C C . GLU A 1 97 ? 110.549 -20.049 -0.848 1.00 0.00 110 GLU A C 4
ATOM 7381 O O . GLU A 1 97 ? 111.630 -20.586 -1.093 1.00 0.00 110 GLU A O 4
ATOM 7393 N N . ALA A 1 98 ? 110.452 -18.848 -0.292 1.00 0.00 111 ALA A N 4
ATOM 7394 C CA . ALA A 1 98 ? 111.647 -18.089 0.064 1.00 0.00 111 ALA A CA 4
ATOM 7395 C C . ALA A 1 98 ? 112.498 -18.820 1.101 1.00 0.00 111 ALA A C 4
ATOM 7396 O O . ALA A 1 98 ? 113.720 -18.884 0.970 1.00 0.00 111 ALA A O 4
ATOM 7403 N N . HIS A 1 99 ? 111.856 -19.345 2.146 1.00 0.00 112 HIS A N 4
ATOM 7404 C CA . HIS A 1 99 ? 112.575 -20.041 3.218 1.00 0.00 112 HIS A CA 4
ATOM 7405 C C . HIS A 1 99 ? 112.125 -21.495 3.365 1.00 0.00 112 HIS A C 4
ATOM 7406 O O . HIS A 1 99 ? 112.810 -22.295 4.001 1.00 0.00 112 HIS A O 4
ATOM 7420 N N . GLY A 1 100 ? 110.979 -21.840 2.785 1.00 0.00 113 GLY A N 4
ATOM 7421 C CA . GLY A 1 100 ? 110.478 -23.212 2.882 1.00 0.00 113 GLY A CA 4
ATOM 7422 C C . GLY A 1 100 ? 109.720 -23.430 4.189 1.00 0.00 113 GLY A C 4
ATOM 7423 O O . GLY A 1 100 ? 109.521 -24.568 4.617 1.00 0.00 113 GLY A O 4
ATOM 7427 N N . LEU A 1 101 ? 109.292 -22.337 4.817 1.00 0.00 114 LEU A N 4
ATOM 7428 C CA . LEU A 1 101 ? 108.552 -22.426 6.073 1.00 0.00 114 LEU A CA 4
ATOM 7429 C C . LEU A 1 101 ? 107.109 -22.863 5.784 1.00 0.00 114 LEU A C 4
ATOM 7430 O O . LEU A 1 101 ? 106.472 -22.308 4.889 1.00 0.00 114 LEU A O 4
ATOM 7446 N N . PRO A 1 102 ? 106.571 -23.830 6.499 1.00 0.00 115 PRO A N 4
ATOM 7447 C CA . PRO A 1 102 ? 105.175 -24.298 6.257 1.00 0.00 115 PRO A CA 4
ATOM 7448 C C . PRO A 1 102 ? 104.151 -23.273 6.733 1.00 0.00 115 PRO A C 4
ATOM 7449 O O . PRO A 1 102 ? 104.372 -22.578 7.726 1.00 0.00 115 PRO A O 4
ATOM 7460 N N . LEU A 1 103 ? 103.034 -23.177 6.020 1.00 0.00 116 LEU A N 4
ATOM 7461 C CA . LEU A 1 103 ? 101.992 -22.221 6.386 1.00 0.00 116 LEU A CA 4
ATOM 7462 C C . LEU A 1 103 ? 101.039 -22.830 7.407 1.00 0.00 116 LEU A C 4
ATOM 7463 O O . LEU A 1 103 ? 100.454 -23.889 7.176 1.00 0.00 116 LEU A O 4
ATOM 7479 N N . HIS A 1 104 ? 100.897 -22.153 8.544 1.00 0.00 117 HIS A N 4
ATOM 7480 C CA . HIS A 1 104 ? 100.023 -22.628 9.611 1.00 0.00 117 HIS A CA 4
ATOM 7481 C C . HIS A 1 104 ? 99.601 -21.472 10.513 1.00 0.00 117 HIS A C 4
ATOM 7482 O O . HIS A 1 104 ? 100.304 -20.468 10.622 1.00 0.00 117 HIS A O 4
ATOM 7496 N N . LEU A 1 105 ? 98.448 -21.623 11.156 1.00 0.00 118 LEU A N 4
ATOM 7497 C CA . LEU A 1 105 ? 97.930 -20.589 12.047 1.00 0.00 118 LEU A CA 4
ATOM 7498 C C . LEU A 1 105 ? 98.858 -20.414 13.258 1.00 0.00 118 LEU A C 4
ATOM 7499 O O . LEU A 1 105 ? 99.506 -21.371 13.683 1.00 0.00 118 LEU A O 4
ATOM 7515 N N . PRO A 1 106 ? 98.945 -19.223 13.816 1.00 0.00 119 PRO A N 4
ATOM 7516 C CA . PRO A 1 106 ? 99.827 -18.950 14.995 1.00 0.00 119 PRO A CA 4
ATOM 7517 C C . PRO A 1 106 ? 99.323 -19.622 16.273 1.00 0.00 119 PRO A C 4
ATOM 7518 O O . PRO A 1 106 ? 98.133 -19.910 16.409 1.00 0.00 119 PRO A O 4
ATOM 7529 N N . GLY A 1 107 ? 100.246 -19.880 17.197 1.00 0.00 120 GLY A N 4
ATOM 7530 C CA . GLY A 1 107 ? 99.901 -20.532 18.457 1.00 0.00 120 GLY A CA 4
ATOM 7531 C C . GLY A 1 107 ? 99.960 -22.045 18.299 1.00 0.00 120 GLY A C 4
ATOM 7532 O O . GLY A 1 107 ? 99.391 -22.790 19.098 1.00 0.00 120 GLY A O 4
ATOM 7536 N N . ASN A 1 108 ? 100.651 -22.489 17.255 1.00 0.00 121 ASN A N 4
ATOM 7537 C CA . ASN A 1 108 ? 100.788 -23.915 16.977 1.00 0.00 121 ASN A CA 4
ATOM 7538 C C . ASN A 1 108 ? 101.038 -24.703 18.263 1.00 0.00 121 ASN A C 4
ATOM 7539 O O . ASN A 1 108 ? 102.009 -24.457 18.978 1.00 0.00 121 ASN A O 4
ATOM 7550 N N . LYS A 1 109 ? 100.151 -25.652 18.535 1.00 0.00 122 LYS A N 4
ATOM 7551 C CA . LYS A 1 109 ? 100.259 -26.493 19.723 1.00 0.00 122 LYS A CA 4
ATOM 7552 C C . LYS A 1 109 ? 100.574 -25.669 20.973 1.00 0.00 122 LYS A C 4
ATOM 7553 O O . LYS A 1 109 ? 99.665 -25.168 21.635 1.00 0.00 122 LYS A O 4
ATOM 7572 N N . SER A 1 110 ? 101.857 -25.547 21.312 1.00 0.00 123 SER A N 4
ATOM 7573 C CA . SER A 1 110 ? 102.247 -24.798 22.505 1.00 0.00 123 SER A CA 4
ATOM 7574 C C . SER A 1 110 ? 102.154 -23.288 22.256 1.00 0.00 123 SER A C 4
ATOM 7575 O O . SER A 1 110 ? 101.988 -22.862 21.113 1.00 0.00 123 SER A O 4
ATOM 7583 N N . PRO A 1 111 ? 102.260 -22.463 23.283 1.00 0.00 124 PRO A N 4
ATOM 7584 C CA . PRO A 1 111 ? 102.183 -20.978 23.118 1.00 0.00 124 PRO A CA 4
ATOM 7585 C C . PRO A 1 111 ? 103.383 -20.418 22.347 1.00 0.00 124 PRO A C 4
ATOM 7586 O O . PRO A 1 111 ? 104.159 -21.165 21.752 1.00 0.00 124 PRO A O 4
ATOM 7597 N N . HIS A 1 112 ? 103.520 -19.096 22.372 1.00 0.00 125 HIS A N 4
ATOM 7598 C CA . HIS A 1 112 ? 104.620 -18.430 21.686 1.00 0.00 125 HIS A CA 4
ATOM 7599 C C . HIS A 1 112 ? 105.922 -18.628 22.466 1.00 0.00 125 HIS A C 4
ATOM 7600 O O . HIS A 1 112 ? 106.002 -19.504 23.326 1.00 0.00 125 HIS A O 4
ATOM 7614 N N . ARG A 1 113 ? 106.936 -17.819 22.158 1.00 0.00 126 ARG A N 4
ATOM 7615 C CA . ARG A 1 113 ? 108.230 -17.915 22.834 1.00 0.00 126 ARG A CA 4
ATOM 7616 C C . ARG A 1 113 ? 108.984 -19.159 22.368 1.00 0.00 126 ARG A C 4
ATOM 7617 O O . ARG A 1 113 ? 110.207 -19.140 22.222 1.00 0.00 126 ARG A O 4
ATOM 7638 N N . ASP A 1 114 ? 108.244 -20.239 22.137 1.00 0.00 127 ASP A N 4
ATOM 7639 C CA . ASP A 1 114 ? 108.843 -21.494 21.688 1.00 0.00 127 ASP A CA 4
ATOM 7640 C C . ASP A 1 114 ? 107.868 -22.263 20.804 1.00 0.00 127 ASP A C 4
ATOM 7641 O O . ASP A 1 114 ? 107.280 -23.258 21.229 1.00 0.00 127 ASP A O 4
ATOM 7650 N N . PRO A 1 115 ? 107.689 -21.820 19.588 1.00 0.00 128 PRO A N 4
ATOM 7651 C CA . PRO A 1 115 ? 106.763 -22.477 18.617 1.00 0.00 128 PRO A CA 4
ATOM 7652 C C . PRO A 1 115 ? 107.149 -23.933 18.352 1.00 0.00 128 PRO A C 4
ATOM 7653 O O . PRO A 1 115 ? 108.330 -24.277 18.312 1.00 0.00 128 PRO A O 4
ATOM 7664 N N . ALA A 1 116 ? 106.136 -24.779 18.173 1.00 0.00 129 ALA A N 4
ATOM 7665 C CA . ALA A 1 116 ? 106.348 -26.204 17.913 1.00 0.00 129 ALA A CA 4
ATOM 7666 C C . ALA A 1 116 ? 105.750 -26.585 16.559 1.00 0.00 129 ALA A C 4
ATOM 7667 O O . ALA A 1 116 ? 104.689 -27.204 16.501 1.00 0.00 129 ALA A O 4
ATOM 7674 N N . PRO A 1 117 ? 106.393 -26.223 15.476 1.00 0.00 130 PRO A N 4
ATOM 7675 C CA . PRO A 1 117 ? 105.885 -26.535 14.110 1.00 0.00 130 PRO A CA 4
ATOM 7676 C C . PRO A 1 117 ? 106.085 -28.004 13.744 1.00 0.00 130 PRO A C 4
ATOM 7677 O O . PRO A 1 117 ? 106.982 -28.670 14.260 1.00 0.00 130 PRO A O 4
ATOM 7688 N N . ARG A 1 118 ? 105.237 -28.498 12.850 1.00 0.00 131 ARG A N 4
ATOM 7689 C CA . ARG A 1 118 ? 105.313 -29.887 12.416 1.00 0.00 131 ARG A CA 4
ATOM 7690 C C . ARG A 1 118 ? 104.583 -30.054 11.085 1.00 0.00 131 ARG A C 4
ATOM 7691 O O . ARG A 1 118 ? 104.974 -29.457 10.082 1.00 0.00 131 ARG A O 4
ATOM 7712 N N . GLY A 1 119 ? 103.519 -30.849 11.078 1.00 0.00 132 GLY A N 4
ATOM 7713 C CA . GLY A 1 119 ? 102.752 -31.049 9.856 1.00 0.00 132 GLY A CA 4
ATOM 7714 C C . GLY A 1 119 ? 101.989 -29.766 9.516 1.00 0.00 132 GLY A C 4
ATOM 7715 O O . GLY A 1 119 ? 101.509 -29.081 10.419 1.00 0.00 132 GLY A O 4
ATOM 7719 N N . PRO A 1 120 ? 101.868 -29.407 8.258 1.00 0.00 133 PRO A N 4
ATOM 7720 C CA . PRO A 1 120 ? 101.147 -28.162 7.857 1.00 0.00 133 PRO A CA 4
ATOM 7721 C C . PRO A 1 120 ? 99.627 -28.329 7.914 1.00 0.00 133 PRO A C 4
ATOM 7722 O O . PRO A 1 120 ? 99.109 -29.439 7.793 1.00 0.00 133 PRO A O 4
ATOM 7733 N N . ALA A 1 121 ? 98.921 -27.215 8.078 1.00 0.00 134 ALA A N 4
ATOM 7734 C CA . ALA A 1 121 ? 97.464 -27.245 8.130 1.00 0.00 134 ALA A CA 4
ATOM 7735 C C . ALA A 1 121 ? 96.887 -27.441 6.730 1.00 0.00 134 ALA A C 4
ATOM 7736 O O . ALA A 1 121 ? 97.275 -26.746 5.791 1.00 0.00 134 ALA A O 4
ATOM 7743 N N . ARG A 1 122 ? 95.944 -28.371 6.596 1.00 0.00 135 ARG A N 4
ATOM 7744 C CA . ARG A 1 122 ? 95.311 -28.618 5.303 1.00 0.00 135 ARG A CA 4
ATOM 7745 C C . ARG A 1 122 ? 94.192 -27.608 5.102 1.00 0.00 135 ARG A C 4
ATOM 7746 O O . ARG A 1 122 ? 93.398 -27.374 6.007 1.00 0.00 135 ARG A O 4
ATOM 7767 N N . PHE A 1 123 ? 94.143 -26.997 3.920 1.00 0.00 136 PHE A N 4
ATOM 7768 C CA . PHE A 1 123 ? 93.128 -25.983 3.618 1.00 0.00 136 PHE A CA 4
ATOM 7769 C C . PHE A 1 123 ? 92.306 -26.365 2.386 1.00 0.00 136 PHE A C 4
ATOM 7770 O O . PHE A 1 123 ? 92.771 -27.088 1.504 1.00 0.00 136 PHE A O 4
ATOM 7787 N N . LEU A 1 124 ? 91.074 -25.855 2.349 1.00 0.00 137 LEU A N 4
ATOM 7788 C CA . LEU A 1 124 ? 90.144 -26.103 1.251 1.00 0.00 137 LEU A CA 4
ATOM 7789 C C . LEU A 1 124 ? 89.616 -24.753 0.729 1.00 0.00 137 LEU A C 4
ATOM 7790 O O . LEU A 1 124 ? 88.934 -24.042 1.468 1.00 0.00 137 LEU A O 4
ATOM 7806 N N . PRO A 1 125 ? 89.901 -24.367 -0.496 1.00 0.00 138 PRO A N 4
ATOM 7807 C CA . PRO A 1 125 ? 89.414 -23.065 -1.037 1.00 0.00 138 PRO A CA 4
ATOM 7808 C C . PRO A 1 125 ? 87.950 -23.135 -1.475 1.00 0.00 138 PRO A C 4
ATOM 7809 O O . PRO A 1 125 ? 87.591 -23.928 -2.344 1.00 0.00 138 PRO A O 4
ATOM 7820 N N . LEU A 1 126 ? 87.106 -22.293 -0.866 1.00 0.00 139 LEU A N 4
ATOM 7821 C CA . LEU A 1 126 ? 85.675 -22.261 -1.201 1.00 0.00 139 LEU A CA 4
ATOM 7822 C C . LEU A 1 126 ? 85.386 -21.037 -2.084 1.00 0.00 139 LEU A C 4
ATOM 7823 O O . LEU A 1 126 ? 86.039 -20.009 -1.930 1.00 0.00 139 LEU A O 4
ATOM 7839 N N . PRO A 1 127 ? 84.433 -21.095 -2.991 1.00 0.00 140 PRO A N 4
ATOM 7840 C CA . PRO A 1 127 ? 84.126 -19.919 -3.858 1.00 0.00 140 PRO A CA 4
ATOM 7841 C C . PRO A 1 127 ? 83.899 -18.650 -3.032 1.00 0.00 140 PRO A C 4
ATOM 7842 O O . PRO A 1 127 ? 83.182 -18.670 -2.030 1.00 0.00 140 PRO A O 4
ATOM 7853 N N . GLY A 1 128 ? 84.513 -17.551 -3.457 1.00 0.00 141 GLY A N 4
ATOM 7854 C CA . GLY A 1 128 ? 84.367 -16.285 -2.747 1.00 0.00 141 GLY A CA 4
ATOM 7855 C C . GLY A 1 128 ? 82.896 -15.905 -2.618 1.00 0.00 141 GLY A C 4
ATOM 7856 O O . GLY A 1 128 ? 82.626 -14.790 -2.201 1.00 0.00 141 GLY A O 4
ATOM 7861 N N . GLY A 1 1 ? 91.686 -18.024 -13.580 1.00 0.00 14 GLY A N 5
ATOM 7862 C CA . GLY A 1 1 ? 91.318 -16.648 -14.020 1.00 0.00 14 GLY A CA 5
ATOM 7863 C C . GLY A 1 1 ? 92.254 -15.635 -13.372 1.00 0.00 14 GLY A C 5
ATOM 7864 O O . GLY A 1 1 ? 91.819 -14.569 -12.943 1.00 0.00 14 GLY A O 5
ATOM 7870 N N . GLN A 1 2 ? 93.539 -15.983 -13.308 1.00 0.00 15 GLN A N 5
ATOM 7871 C CA . GLN A 1 2 ? 94.551 -15.110 -12.712 1.00 0.00 15 GLN A CA 5
ATOM 7872 C C . GLN A 1 2 ? 94.284 -14.915 -11.222 1.00 0.00 15 GLN A C 5
ATOM 7873 O O . GLN A 1 2 ? 95.094 -15.305 -10.382 1.00 0.00 15 GLN A O 5
ATOM 7887 N N . VAL A 1 3 ? 93.140 -14.310 -10.901 1.00 0.00 16 VAL A N 5
ATOM 7888 C CA . VAL A 1 3 ? 92.760 -14.059 -9.509 1.00 0.00 16 VAL A CA 5
ATOM 7889 C C . VAL A 1 3 ? 91.389 -14.655 -9.216 1.00 0.00 16 VAL A C 5
ATOM 7890 O O . VAL A 1 3 ? 90.482 -14.605 -10.047 1.00 0.00 16 VAL A O 5
ATOM 7903 N N . ARG A 1 4 ? 91.258 -15.236 -8.028 1.00 0.00 17 ARG A N 5
ATOM 7904 C CA . ARG A 1 4 ? 89.998 -15.871 -7.617 1.00 0.00 17 ARG A CA 5
ATOM 7905 C C . ARG A 1 4 ? 89.690 -15.582 -6.149 1.00 0.00 17 ARG A C 5
ATOM 7906 O O . ARG A 1 4 ? 90.597 -15.357 -5.347 1.00 0.00 17 ARG A O 5
ATOM 7927 N N . GLN A 1 5 ? 88.399 -15.595 -5.801 1.00 0.00 18 GLN A N 5
ATOM 7928 C CA . GLN A 1 5 ? 87.966 -15.339 -4.421 1.00 0.00 18 GLN A CA 5
ATOM 7929 C C . GLN A 1 5 ? 87.448 -16.622 -3.779 1.00 0.00 18 GLN A C 5
ATOM 7930 O O . GLN A 1 5 ? 86.485 -17.225 -4.250 1.00 0.00 18 GLN A O 5
ATOM 7944 N N . ARG A 1 6 ? 88.119 -17.054 -2.709 1.00 0.00 19 ARG A N 5
ATOM 7945 C CA . ARG A 1 6 ? 87.744 -18.286 -2.012 1.00 0.00 19 ARG A CA 5
ATOM 7946 C C . ARG A 1 6 ? 88.050 -18.169 -0.516 1.00 0.00 19 ARG A C 5
ATOM 7947 O O . ARG A 1 6 ? 88.899 -17.378 -0.108 1.00 0.00 19 ARG A O 5
ATOM 7968 N N . TYR A 1 7 ? 87.358 -18.969 0.298 1.00 0.00 20 TYR A N 5
ATOM 7969 C CA . TYR A 1 7 ? 87.568 -18.959 1.748 1.00 0.00 20 TYR A CA 5
ATOM 7970 C C . TYR A 1 7 ? 88.618 -19.995 2.139 1.00 0.00 20 TYR A C 5
ATOM 7971 O O . TYR A 1 7 ? 88.641 -21.097 1.591 1.00 0.00 20 TYR A O 5
ATOM 7989 N N . LEU A 1 8 ? 89.473 -19.658 3.106 1.00 0.00 21 LEU A N 5
ATOM 7990 C CA . LEU A 1 8 ? 90.498 -20.598 3.573 1.00 0.00 21 LEU A CA 5
ATOM 7991 C C . LEU A 1 8 ? 90.027 -21.281 4.859 1.00 0.00 21 LEU A C 5
ATOM 7992 O O . LEU A 1 8 ? 89.867 -20.640 5.897 1.00 0.00 21 LEU A O 5
ATOM 8008 N N . TYR A 1 9 ? 89.807 -22.589 4.766 1.00 0.00 22 TYR A N 5
ATOM 8009 C CA . TYR A 1 9 ? 89.345 -23.385 5.906 1.00 0.00 22 TYR A CA 5
ATOM 8010 C C . TYR A 1 9 ? 90.142 -24.681 5.993 1.00 0.00 22 TYR A C 5
ATOM 8011 O O . TYR A 1 9 ? 90.472 -25.280 4.975 1.00 0.00 22 TYR A O 5
ATOM 8029 N N . THR A 1 10 ? 90.443 -25.113 7.218 1.00 0.00 23 THR A N 5
ATOM 8030 C CA . THR A 1 10 ? 91.210 -26.352 7.423 1.00 0.00 23 THR A CA 5
ATOM 8031 C C . THR A 1 10 ? 90.444 -27.332 8.306 1.00 0.00 23 THR A C 5
ATOM 8032 O O . THR A 1 10 ? 89.646 -26.935 9.153 1.00 0.00 23 THR A O 5
ATOM 8043 N N . ASP A 1 11 ? 90.694 -28.620 8.083 1.00 0.00 24 ASP A N 5
ATOM 8044 C CA . ASP A 1 11 ? 90.025 -29.673 8.841 1.00 0.00 24 ASP A CA 5
ATOM 8045 C C . ASP A 1 11 ? 90.452 -29.662 10.304 1.00 0.00 24 ASP A C 5
ATOM 8046 O O . ASP A 1 11 ? 89.727 -30.149 11.171 1.00 0.00 24 ASP A O 5
ATOM 8055 N N . ASP A 1 12 ? 91.625 -29.103 10.581 1.00 0.00 25 ASP A N 5
ATOM 8056 C CA . ASP A 1 12 ? 92.112 -29.038 11.954 1.00 0.00 25 ASP A CA 5
ATOM 8057 C C . ASP A 1 12 ? 91.158 -28.195 12.789 1.00 0.00 25 ASP A C 5
ATOM 8058 O O . ASP A 1 12 ? 90.905 -28.484 13.959 1.00 0.00 25 ASP A O 5
ATOM 8067 N N . ALA A 1 13 ? 90.639 -27.143 12.168 1.00 0.00 26 ALA A N 5
ATOM 8068 C CA . ALA A 1 13 ? 89.711 -26.238 12.832 1.00 0.00 26 ALA A CA 5
ATOM 8069 C C . ALA A 1 13 ? 88.311 -26.845 12.901 1.00 0.00 26 ALA A C 5
ATOM 8070 O O . ALA A 1 13 ? 87.428 -26.300 13.554 1.00 0.00 26 ALA A O 5
ATOM 8077 N N . GLN A 1 14 ? 88.109 -27.960 12.209 1.00 0.00 27 GLN A N 5
ATOM 8078 C CA . GLN A 1 14 ? 86.801 -28.610 12.193 1.00 0.00 27 GLN A CA 5
ATOM 8079 C C . GLN A 1 14 ? 86.315 -28.904 13.611 1.00 0.00 27 GLN A C 5
ATOM 8080 O O . GLN A 1 14 ? 85.122 -28.804 13.897 1.00 0.00 27 GLN A O 5
ATOM 8094 N N . GLN A 1 15 ? 87.239 -29.273 14.489 1.00 0.00 28 GLN A N 5
ATOM 8095 C CA . GLN A 1 15 ? 86.885 -29.585 15.871 1.00 0.00 28 GLN A CA 5
ATOM 8096 C C . GLN A 1 15 ? 86.250 -28.379 16.557 1.00 0.00 28 GLN A C 5
ATOM 8097 O O . GLN A 1 15 ? 85.306 -28.520 17.333 1.00 0.00 28 GLN A O 5
ATOM 8111 N N . THR A 1 16 ? 86.772 -27.190 16.261 1.00 0.00 29 THR A N 5
ATOM 8112 C CA . THR A 1 16 ? 86.252 -25.950 16.848 1.00 0.00 29 THR A CA 5
ATOM 8113 C C . THR A 1 16 ? 85.450 -25.163 15.815 1.00 0.00 29 THR A C 5
ATOM 8114 O O . THR A 1 16 ? 84.917 -24.095 16.113 1.00 0.00 29 THR A O 5
ATOM 8125 N N . GLU A 1 17 ? 85.380 -25.692 14.599 1.00 0.00 30 GLU A N 5
ATOM 8126 C CA . GLU A 1 17 ? 84.653 -25.024 13.526 1.00 0.00 30 GLU A CA 5
ATOM 8127 C C . GLU A 1 17 ? 85.110 -23.574 13.408 1.00 0.00 30 GLU A C 5
ATOM 8128 O O . GLU A 1 17 ? 84.493 -22.673 13.977 1.00 0.00 30 GLU A O 5
ATOM 8140 N N . ALA A 1 18 ? 86.202 -23.356 12.676 1.00 0.00 31 ALA A N 5
ATOM 8141 C CA . ALA A 1 18 ? 86.743 -22.009 12.499 1.00 0.00 31 ALA A CA 5
ATOM 8142 C C . ALA A 1 18 ? 87.398 -21.857 11.129 1.00 0.00 31 ALA A C 5
ATOM 8143 O O . ALA A 1 18 ? 87.868 -22.828 10.537 1.00 0.00 31 ALA A O 5
ATOM 8150 N N . HIS A 1 19 ? 87.429 -20.619 10.641 1.00 0.00 32 HIS A N 5
ATOM 8151 C CA . HIS A 1 19 ? 88.030 -20.305 9.342 1.00 0.00 32 HIS A CA 5
ATOM 8152 C C . HIS A 1 19 ? 89.094 -19.226 9.520 1.00 0.00 32 HIS A C 5
ATOM 8153 O O . HIS A 1 19 ? 89.021 -18.427 10.455 1.00 0.00 32 HIS A O 5
ATOM 8167 N N . LEU A 1 20 ? 90.076 -19.201 8.628 1.00 0.00 33 LEU A N 5
ATOM 8168 C CA . LEU A 1 20 ? 91.138 -18.205 8.717 1.00 0.00 33 LEU A CA 5
ATOM 8169 C C . LEU A 1 20 ? 90.549 -16.810 8.547 1.00 0.00 33 LEU A C 5
ATOM 8170 O O . LEU A 1 20 ? 89.757 -16.571 7.639 1.00 0.00 33 LEU A O 5
ATOM 8186 N N . GLU A 1 21 ? 90.931 -15.895 9.437 1.00 0.00 34 GLU A N 5
ATOM 8187 C CA . GLU A 1 21 ? 90.431 -14.519 9.394 1.00 0.00 34 GLU A CA 5
ATOM 8188 C C . GLU A 1 21 ? 91.581 -13.530 9.528 1.00 0.00 34 GLU A C 5
ATOM 8189 O O . GLU A 1 21 ? 92.578 -13.810 10.195 1.00 0.00 34 GLU A O 5
ATOM 8201 N N . ILE A 1 22 ? 91.427 -12.360 8.898 1.00 0.00 35 ILE A N 5
ATOM 8202 C CA . ILE A 1 22 ? 92.455 -11.316 8.966 1.00 0.00 35 ILE A CA 5
ATOM 8203 C C . ILE A 1 22 ? 91.866 -10.039 9.540 1.00 0.00 35 ILE A C 5
ATOM 8204 O O . ILE A 1 22 ? 90.832 -9.554 9.082 1.00 0.00 35 ILE A O 5
ATOM 8220 N N . ARG A 1 23 ? 92.534 -9.503 10.551 1.00 0.00 36 ARG A N 5
ATOM 8221 C CA . ARG A 1 23 ? 92.083 -8.277 11.198 1.00 0.00 36 ARG A CA 5
ATOM 8222 C C . ARG A 1 23 ? 92.631 -7.063 10.464 1.00 0.00 36 ARG A C 5
ATOM 8223 O O . ARG A 1 23 ? 93.656 -7.141 9.786 1.00 0.00 36 ARG A O 5
ATOM 8244 N N . GLU A 1 24 ? 91.956 -5.936 10.631 1.00 0.00 37 GLU A N 5
ATOM 8245 C CA . GLU A 1 24 ? 92.403 -4.700 10.004 1.00 0.00 37 GLU A CA 5
ATOM 8246 C C . GLU A 1 24 ? 93.648 -4.206 10.735 1.00 0.00 37 GLU A C 5
ATOM 8247 O O . GLU A 1 24 ? 94.437 -3.433 10.193 1.00 0.00 37 GLU A O 5
ATOM 8259 N N . ASP A 1 25 ? 93.820 -4.681 11.966 1.00 0.00 38 ASP A N 5
ATOM 8260 C CA . ASP A 1 25 ? 94.977 -4.307 12.763 1.00 0.00 38 ASP A CA 5
ATOM 8261 C C . ASP A 1 25 ? 96.214 -4.998 12.211 1.00 0.00 38 ASP A C 5
ATOM 8262 O O . ASP A 1 25 ? 97.339 -4.712 12.620 1.00 0.00 38 ASP A O 5
ATOM 8271 N N . GLY A 1 26 ? 95.987 -5.910 11.267 1.00 0.00 39 GLY A N 5
ATOM 8272 C CA . GLY A 1 26 ? 97.077 -6.649 10.639 1.00 0.00 39 GLY A CA 5
ATOM 8273 C C . GLY A 1 26 ? 97.321 -7.988 11.326 1.00 0.00 39 GLY A C 5
ATOM 8274 O O . GLY A 1 26 ? 98.207 -8.741 10.919 1.00 0.00 39 GLY A O 5
ATOM 8278 N N . THR A 1 27 ? 96.533 -8.301 12.356 1.00 0.00 40 THR A N 5
ATOM 8279 C CA . THR A 1 27 ? 96.703 -9.576 13.053 1.00 0.00 40 THR A CA 5
ATOM 8280 C C . THR A 1 27 ? 95.983 -10.686 12.291 1.00 0.00 40 THR A C 5
ATOM 8281 O O . THR A 1 27 ? 95.150 -10.415 11.427 1.00 0.00 40 THR A O 5
ATOM 8292 N N . VAL A 1 28 ? 96.319 -11.937 12.603 1.00 0.00 41 VAL A N 5
ATOM 8293 C CA . VAL A 1 28 ? 95.709 -13.087 11.926 1.00 0.00 41 VAL A CA 5
ATOM 8294 C C . VAL A 1 28 ? 95.241 -14.121 12.944 1.00 0.00 41 VAL A C 5
ATOM 8295 O O . VAL A 1 28 ? 95.727 -14.161 14.075 1.00 0.00 41 VAL A O 5
ATOM 8308 N N . GLY A 1 29 ? 94.302 -14.964 12.528 1.00 0.00 42 GLY A N 5
ATOM 8309 C CA . GLY A 1 29 ? 93.781 -16.003 13.406 1.00 0.00 42 GLY A CA 5
ATOM 8310 C C . GLY A 1 29 ? 92.469 -16.563 12.872 1.00 0.00 42 GLY A C 5
ATOM 8311 O O . GLY A 1 29 ? 91.959 -16.110 11.847 1.00 0.00 42 GLY A O 5
ATOM 8315 N N . GLY A 1 30 ? 91.927 -17.554 13.574 1.00 0.00 43 GLY A N 5
ATOM 8316 C CA . GLY A 1 30 ? 90.674 -18.172 13.161 1.00 0.00 43 GLY A CA 5
ATOM 8317 C C . GLY A 1 30 ? 89.485 -17.288 13.526 1.00 0.00 43 GLY A C 5
ATOM 8318 O O . GLY A 1 30 ? 89.649 -16.232 14.136 1.00 0.00 43 GLY A O 5
ATOM 8322 N N . ALA A 1 31 ? 88.287 -17.732 13.147 1.00 0.00 44 ALA A N 5
ATOM 8323 C CA . ALA A 1 31 ? 87.063 -16.978 13.436 1.00 0.00 44 ALA A CA 5
ATOM 8324 C C . ALA A 1 31 ? 85.936 -17.925 13.834 1.00 0.00 44 ALA A C 5
ATOM 8325 O O . ALA A 1 31 ? 85.936 -19.100 13.468 1.00 0.00 44 ALA A O 5
ATOM 8332 N N . ALA A 1 32 ? 84.981 -17.403 14.595 1.00 0.00 45 ALA A N 5
ATOM 8333 C CA . ALA A 1 32 ? 83.854 -18.206 15.053 1.00 0.00 45 ALA A CA 5
ATOM 8334 C C . ALA A 1 32 ? 83.000 -18.682 13.882 1.00 0.00 45 ALA A C 5
ATOM 8335 O O . ALA A 1 32 ? 82.483 -19.800 13.900 1.00 0.00 45 ALA A O 5
ATOM 8342 N N . ASP A 1 33 ? 82.842 -17.832 12.868 1.00 0.00 46 ASP A N 5
ATOM 8343 C CA . ASP A 1 33 ? 82.031 -18.189 11.704 1.00 0.00 46 ASP A CA 5
ATOM 8344 C C . ASP A 1 33 ? 82.621 -17.598 10.430 1.00 0.00 46 ASP A C 5
ATOM 8345 O O . ASP A 1 33 ? 83.330 -16.592 10.468 1.00 0.00 46 ASP A O 5
ATOM 8354 N N . GLN A 1 34 ? 82.308 -18.222 9.300 1.00 0.00 47 GLN A N 5
ATOM 8355 C CA . GLN A 1 34 ? 82.792 -17.745 8.019 1.00 0.00 47 GLN A CA 5
ATOM 8356 C C . GLN A 1 34 ? 82.287 -16.330 7.773 1.00 0.00 47 GLN A C 5
ATOM 8357 O O . GLN A 1 34 ? 81.099 -16.120 7.530 1.00 0.00 47 GLN A O 5
ATOM 8371 N N . SER A 1 35 ? 83.194 -15.360 7.847 1.00 0.00 48 SER A N 5
ATOM 8372 C CA . SER A 1 35 ? 82.833 -13.952 7.642 1.00 0.00 48 SER A CA 5
ATOM 8373 C C . SER A 1 35 ? 83.665 -13.354 6.506 1.00 0.00 48 SER A C 5
ATOM 8374 O O . SER A 1 35 ? 84.779 -13.808 6.264 1.00 0.00 48 SER A O 5
ATOM 8382 N N . PRO A 1 36 ? 83.175 -12.347 5.812 1.00 0.00 49 PRO A N 5
ATOM 8383 C CA . PRO A 1 36 ? 83.947 -11.710 4.708 1.00 0.00 49 PRO A CA 5
ATOM 8384 C C . PRO A 1 36 ? 85.408 -11.485 5.099 1.00 0.00 49 PRO A C 5
ATOM 8385 O O . PRO A 1 36 ? 86.277 -11.322 4.243 1.00 0.00 49 PRO A O 5
ATOM 8396 N N . GLU A 1 37 ? 85.662 -11.474 6.404 1.00 0.00 50 GLU A N 5
ATOM 8397 C CA . GLU A 1 37 ? 87.014 -11.265 6.913 1.00 0.00 50 GLU A CA 5
ATOM 8398 C C . GLU A 1 37 ? 87.910 -12.426 6.500 1.00 0.00 50 GLU A C 5
ATOM 8399 O O . GLU A 1 37 ? 89.126 -12.279 6.380 1.00 0.00 50 GLU A O 5
ATOM 8411 N N . SER A 1 38 ? 87.292 -13.589 6.309 1.00 0.00 51 SER A N 5
ATOM 8412 C CA . SER A 1 38 ? 88.019 -14.791 5.934 1.00 0.00 51 SER A CA 5
ATOM 8413 C C . SER A 1 38 ? 88.158 -14.903 4.420 1.00 0.00 51 SER A C 5
ATOM 8414 O O . SER A 1 38 ? 88.871 -15.771 3.919 1.00 0.00 51 SER A O 5
ATOM 8422 N N . LEU A 1 39 ? 87.469 -14.028 3.697 1.00 0.00 52 LEU A N 5
ATOM 8423 C CA . LEU A 1 39 ? 87.517 -14.046 2.244 1.00 0.00 52 LEU A CA 5
ATOM 8424 C C . LEU A 1 39 ? 88.866 -13.520 1.762 1.00 0.00 52 LEU A C 5
ATOM 8425 O O . LEU A 1 39 ? 89.242 -12.386 2.060 1.00 0.00 52 LEU A O 5
ATOM 8441 N N . LEU A 1 40 ? 89.586 -14.348 1.012 1.00 0.00 53 LEU A N 5
ATOM 8442 C CA . LEU A 1 40 ? 90.892 -13.958 0.485 1.00 0.00 53 LEU A CA 5
ATOM 8443 C C . LEU A 1 40 ? 90.907 -14.074 -1.027 1.00 0.00 53 LEU A C 5
ATOM 8444 O O . LEU A 1 40 ? 90.691 -15.157 -1.572 1.00 0.00 53 LEU A O 5
ATOM 8460 N N . GLN A 1 41 ? 91.210 -12.974 -1.710 1.00 0.00 54 GLN A N 5
ATOM 8461 C CA . GLN A 1 41 ? 91.299 -13.013 -3.170 1.00 0.00 54 GLN A CA 5
ATOM 8462 C C . GLN A 1 41 ? 92.745 -13.249 -3.546 1.00 0.00 54 GLN A C 5
ATOM 8463 O O . GLN A 1 41 ? 93.584 -12.353 -3.461 1.00 0.00 54 GLN A O 5
ATOM 8477 N N . LEU A 1 42 ? 93.035 -14.489 -3.920 1.00 0.00 55 LEU A N 5
ATOM 8478 C CA . LEU A 1 42 ? 94.391 -14.872 -4.264 1.00 0.00 55 LEU A CA 5
ATOM 8479 C C . LEU A 1 42 ? 94.732 -14.479 -5.690 1.00 0.00 55 LEU A C 5
ATOM 8480 O O . LEU A 1 42 ? 93.992 -14.780 -6.620 1.00 0.00 55 LEU A O 5
ATOM 8496 N N . LYS A 1 43 ? 95.871 -13.811 -5.857 1.00 0.00 56 LYS A N 5
ATOM 8497 C CA . LYS A 1 43 ? 96.321 -13.385 -7.184 1.00 0.00 56 LYS A CA 5
ATOM 8498 C C . LYS A 1 43 ? 97.483 -14.256 -7.640 1.00 0.00 56 LYS A C 5
ATOM 8499 O O . LYS A 1 43 ? 98.282 -14.719 -6.826 1.00 0.00 56 LYS A O 5
ATOM 8518 N N . ALA A 1 44 ? 97.564 -14.484 -8.945 1.00 0.00 57 ALA A N 5
ATOM 8519 C CA . ALA A 1 44 ? 98.625 -15.312 -9.512 1.00 0.00 57 ALA A CA 5
ATOM 8520 C C . ALA A 1 44 ? 99.796 -14.448 -9.973 1.00 0.00 57 ALA A C 5
ATOM 8521 O O . ALA A 1 44 ? 99.643 -13.601 -10.853 1.00 0.00 57 ALA A O 5
ATOM 8528 N N . LEU A 1 45 ? 100.972 -14.672 -9.380 1.00 0.00 58 LEU A N 5
ATOM 8529 C CA . LEU A 1 45 ? 102.163 -13.906 -9.752 1.00 0.00 58 LEU A CA 5
ATOM 8530 C C . LEU A 1 45 ? 102.935 -14.649 -10.833 1.00 0.00 58 LEU A C 5
ATOM 8531 O O . LEU A 1 45 ? 103.115 -14.154 -11.946 1.00 0.00 58 LEU A O 5
ATOM 8547 N N . LYS A 1 46 ? 103.385 -15.850 -10.483 1.00 0.00 59 LYS A N 5
ATOM 8548 C CA . LYS A 1 46 ? 104.142 -16.700 -11.398 1.00 0.00 59 LYS A CA 5
ATOM 8549 C C . LYS A 1 46 ? 103.585 -18.121 -11.338 1.00 0.00 59 LYS A C 5
ATOM 8550 O O . LYS A 1 46 ? 103.051 -18.523 -10.306 1.00 0.00 59 LYS A O 5
ATOM 8569 N N . PRO A 1 47 ? 103.688 -18.897 -12.390 1.00 0.00 60 PRO A N 5
ATOM 8570 C CA . PRO A 1 47 ? 103.170 -20.291 -12.376 1.00 0.00 60 PRO A CA 5
ATOM 8571 C C . PRO A 1 47 ? 103.524 -21.018 -11.077 1.00 0.00 60 PRO A C 5
ATOM 8572 O O . PRO A 1 47 ? 104.678 -21.384 -10.854 1.00 0.00 60 PRO A O 5
ATOM 8583 N N . GLY A 1 48 ? 102.518 -21.231 -10.231 1.00 0.00 61 GLY A N 5
ATOM 8584 C CA . GLY A 1 48 ? 102.716 -21.928 -8.959 1.00 0.00 61 GLY A CA 5
ATOM 8585 C C . GLY A 1 48 ? 102.820 -20.958 -7.781 1.00 0.00 61 GLY A C 5
ATOM 8586 O O . GLY A 1 48 ? 102.601 -21.352 -6.639 1.00 0.00 61 GLY A O 5
ATOM 8590 N N . VAL A 1 49 ? 103.146 -19.693 -8.056 1.00 0.00 62 VAL A N 5
ATOM 8591 C CA . VAL A 1 49 ? 103.269 -18.687 -6.993 1.00 0.00 62 VAL A CA 5
ATOM 8592 C C . VAL A 1 49 ? 102.078 -17.747 -7.016 1.00 0.00 62 VAL A C 5
ATOM 8593 O O . VAL A 1 49 ? 101.759 -17.151 -8.045 1.00 0.00 62 VAL A O 5
ATOM 8606 N N . ILE A 1 50 ? 101.416 -17.623 -5.869 1.00 0.00 63 ILE A N 5
ATOM 8607 C CA . ILE A 1 50 ? 100.249 -16.760 -5.748 1.00 0.00 63 ILE A CA 5
ATOM 8608 C C . ILE A 1 50 ? 100.362 -15.861 -4.520 1.00 0.00 63 ILE A C 5
ATOM 8609 O O . ILE A 1 50 ? 101.143 -16.122 -3.606 1.00 0.00 63 ILE A O 5
ATOM 8625 N N . GLN A 1 51 ? 99.554 -14.812 -4.519 1.00 0.00 64 GLN A N 5
ATOM 8626 C CA . GLN A 1 51 ? 99.508 -13.846 -3.418 1.00 0.00 64 GLN A CA 5
ATOM 8627 C C . GLN A 1 51 ? 98.140 -13.949 -2.760 1.00 0.00 64 GLN A C 5
ATOM 8628 O O . GLN A 1 51 ? 97.212 -14.429 -3.386 1.00 0.00 64 GLN A O 5
ATOM 8642 N N . ILE A 1 52 ? 98.010 -13.493 -1.514 1.00 0.00 65 ILE A N 5
ATOM 8643 C CA . ILE A 1 52 ? 96.719 -13.533 -0.816 1.00 0.00 65 ILE A CA 5
ATOM 8644 C C . ILE A 1 52 ? 96.411 -12.158 -0.224 1.00 0.00 65 ILE A C 5
ATOM 8645 O O . ILE A 1 52 ? 97.218 -11.584 0.508 1.00 0.00 65 ILE A O 5
ATOM 8661 N N . LEU A 1 53 ? 95.243 -11.630 -0.586 1.00 0.00 66 LEU A N 5
ATOM 8662 C CA . LEU A 1 53 ? 94.807 -10.306 -0.141 1.00 0.00 66 LEU A CA 5
ATOM 8663 C C . LEU A 1 53 ? 93.348 -10.368 0.323 1.00 0.00 66 LEU A C 5
ATOM 8664 O O . LEU A 1 53 ? 92.470 -10.785 -0.428 1.00 0.00 66 LEU A O 5
ATOM 8680 N N . GLY A 1 54 ? 93.099 -9.960 1.566 1.00 0.00 67 GLY A N 5
ATOM 8681 C CA . GLY A 1 54 ? 91.742 -9.979 2.116 1.00 0.00 67 GLY A CA 5
ATOM 8682 C C . GLY A 1 54 ? 90.912 -8.829 1.556 1.00 0.00 67 GLY A C 5
ATOM 8683 O O . GLY A 1 54 ? 91.346 -7.680 1.572 1.00 0.00 67 GLY A O 5
ATOM 8687 N N . VAL A 1 55 ? 89.721 -9.141 1.051 1.00 0.00 68 VAL A N 5
ATOM 8688 C CA . VAL A 1 55 ? 88.860 -8.113 0.473 1.00 0.00 68 VAL A CA 5
ATOM 8689 C C . VAL A 1 55 ? 88.319 -7.150 1.530 1.00 0.00 68 VAL A C 5
ATOM 8690 O O . VAL A 1 55 ? 88.257 -5.940 1.308 1.00 0.00 68 VAL A O 5
ATOM 8703 N N . LYS A 1 56 ? 87.901 -7.697 2.663 1.00 0.00 69 LYS A N 5
ATOM 8704 C CA . LYS A 1 56 ? 87.332 -6.884 3.736 1.00 0.00 69 LYS A CA 5
ATOM 8705 C C . LYS A 1 56 ? 88.341 -5.900 4.328 1.00 0.00 69 LYS A C 5
ATOM 8706 O O . LYS A 1 56 ? 88.018 -4.733 4.552 1.00 0.00 69 LYS A O 5
ATOM 8725 N N . THR A 1 57 ? 89.540 -6.382 4.635 1.00 0.00 70 THR A N 5
ATOM 8726 C CA . THR A 1 57 ? 90.562 -5.538 5.264 1.00 0.00 70 THR A CA 5
ATOM 8727 C C . THR A 1 57 ? 91.620 -5.058 4.272 1.00 0.00 70 THR A C 5
ATOM 8728 O O . THR A 1 57 ? 92.550 -4.350 4.659 1.00 0.00 70 THR A O 5
ATOM 8739 N N . SER A 1 58 ? 91.495 -5.439 3.003 1.00 0.00 71 SER A N 5
ATOM 8740 C CA . SER A 1 58 ? 92.483 -5.020 2.003 1.00 0.00 71 SER A CA 5
ATOM 8741 C C . SER A 1 58 ? 93.891 -5.176 2.572 1.00 0.00 71 SER A C 5
ATOM 8742 O O . SER A 1 58 ? 94.782 -4.367 2.309 1.00 0.00 71 SER A O 5
ATOM 8750 N N . ARG A 1 59 ? 94.066 -6.223 3.375 1.00 0.00 72 ARG A N 5
ATOM 8751 C CA . ARG A 1 59 ? 95.346 -6.511 4.022 1.00 0.00 72 ARG A CA 5
ATOM 8752 C C . ARG A 1 59 ? 96.055 -7.644 3.275 1.00 0.00 72 ARG A C 5
ATOM 8753 O O . ARG A 1 59 ? 95.441 -8.662 2.957 1.00 0.00 72 ARG A O 5
ATOM 8774 N N . PHE A 1 60 ? 97.349 -7.477 3.018 1.00 0.00 73 PHE A N 5
ATOM 8775 C CA . PHE A 1 60 ? 98.115 -8.512 2.329 1.00 0.00 73 PHE A CA 5
ATOM 8776 C C . PHE A 1 60 ? 98.695 -9.469 3.359 1.00 0.00 73 PHE A C 5
ATOM 8777 O O . PHE A 1 60 ? 99.538 -9.086 4.170 1.00 0.00 73 PHE A O 5
ATOM 8794 N N . LEU A 1 61 ? 98.225 -10.710 3.338 1.00 0.00 74 LEU A N 5
ATOM 8795 C CA . LEU A 1 61 ? 98.694 -11.698 4.297 1.00 0.00 74 LEU A CA 5
ATOM 8796 C C . LEU A 1 61 ? 100.110 -12.142 3.947 1.00 0.00 74 LEU A C 5
ATOM 8797 O O . LEU A 1 61 ? 100.322 -12.881 2.984 1.00 0.00 74 LEU A O 5
ATOM 8813 N N . CYS A 1 62 ? 101.080 -11.694 4.744 1.00 0.00 75 CYS A N 5
ATOM 8814 C CA . CYS A 1 62 ? 102.481 -12.053 4.528 1.00 0.00 75 CYS A CA 5
ATOM 8815 C C . CYS A 1 62 ? 103.007 -12.826 5.728 1.00 0.00 75 CYS A C 5
ATOM 8816 O O . CYS A 1 62 ? 102.480 -12.708 6.834 1.00 0.00 75 CYS A O 5
ATOM 8823 N N . GLN A 1 63 ? 104.034 -13.644 5.499 1.00 0.00 76 GLN A N 5
ATOM 8824 C CA . GLN A 1 63 ? 104.614 -14.468 6.560 1.00 0.00 76 GLN A CA 5
ATOM 8825 C C . GLN A 1 63 ? 105.945 -13.911 7.045 1.00 0.00 76 GLN A C 5
ATOM 8826 O O . GLN A 1 63 ? 106.814 -13.532 6.262 1.00 0.00 76 GLN A O 5
ATOM 8840 N N . ARG A 1 64 ? 106.075 -13.889 8.358 1.00 0.00 77 ARG A N 5
ATOM 8841 C CA . ARG A 1 64 ? 107.268 -13.407 9.023 1.00 0.00 77 ARG A CA 5
ATOM 8842 C C . ARG A 1 64 ? 108.376 -14.460 8.917 1.00 0.00 77 ARG A C 5
ATOM 8843 O O . ARG A 1 64 ? 108.088 -15.650 9.026 1.00 0.00 77 ARG A O 5
ATOM 8864 N N . PRO A 1 65 ? 109.624 -14.087 8.720 1.00 0.00 78 PRO A N 5
ATOM 8865 C CA . PRO A 1 65 ? 110.723 -15.093 8.633 1.00 0.00 78 PRO A CA 5
ATOM 8866 C C . PRO A 1 65 ? 110.656 -16.095 9.787 1.00 0.00 78 PRO A C 5
ATOM 8867 O O . PRO A 1 65 ? 111.028 -17.259 9.635 1.00 0.00 78 PRO A O 5
ATOM 8878 N N . ASP A 1 66 ? 110.183 -15.631 10.940 1.00 0.00 79 ASP A N 5
ATOM 8879 C CA . ASP A 1 66 ? 110.073 -16.486 12.116 1.00 0.00 79 ASP A CA 5
ATOM 8880 C C . ASP A 1 66 ? 108.958 -17.516 11.942 1.00 0.00 79 ASP A C 5
ATOM 8881 O O . ASP A 1 66 ? 108.847 -18.460 12.723 1.00 0.00 79 ASP A O 5
ATOM 8890 N N . GLY A 1 67 ? 108.139 -17.330 10.907 1.00 0.00 80 GLY A N 5
ATOM 8891 C CA . GLY A 1 67 ? 107.032 -18.251 10.627 1.00 0.00 80 GLY A CA 5
ATOM 8892 C C . GLY A 1 67 ? 105.694 -17.691 11.111 1.00 0.00 80 GLY A C 5
ATOM 8893 O O . GLY A 1 67 ? 104.696 -18.410 11.158 1.00 0.00 80 GLY A O 5
ATOM 8897 N N . ALA A 1 68 ? 105.671 -16.406 11.466 1.00 0.00 81 ALA A N 5
ATOM 8898 C CA . ALA A 1 68 ? 104.437 -15.774 11.939 1.00 0.00 81 ALA A CA 5
ATOM 8899 C C . ALA A 1 68 ? 103.658 -15.189 10.762 1.00 0.00 81 ALA A C 5
ATOM 8900 O O . ALA A 1 68 ? 104.218 -14.945 9.698 1.00 0.00 81 ALA A O 5
ATOM 8907 N N . LEU A 1 69 ? 102.360 -14.976 10.960 1.00 0.00 82 LEU A N 5
ATOM 8908 C CA . LEU A 1 69 ? 101.491 -14.423 9.909 1.00 0.00 82 LEU A CA 5
ATOM 8909 C C . LEU A 1 69 ? 100.931 -13.065 10.331 1.00 0.00 82 LEU A C 5
ATOM 8910 O O . LEU A 1 69 ? 100.600 -12.853 11.498 1.00 0.00 82 LEU A O 5
ATOM 8926 N N . TYR A 1 70 ? 100.826 -12.149 9.370 1.00 0.00 83 TYR A N 5
ATOM 8927 C CA . TYR A 1 70 ? 100.301 -10.818 9.655 1.00 0.00 83 TYR A CA 5
ATOM 8928 C C . TYR A 1 70 ? 99.908 -10.100 8.361 1.00 0.00 83 TYR A C 5
ATOM 8929 O O . TYR A 1 70 ? 100.593 -10.220 7.346 1.00 0.00 83 TYR A O 5
ATOM 8947 N N . GLY A 1 71 ? 98.820 -9.336 8.413 1.00 0.00 84 GLY A N 5
ATOM 8948 C CA . GLY A 1 71 ? 98.370 -8.583 7.247 1.00 0.00 84 GLY A CA 5
ATOM 8949 C C . GLY A 1 71 ? 99.187 -7.300 7.105 1.00 0.00 84 GLY A C 5
ATOM 8950 O O . GLY A 1 71 ? 99.659 -6.748 8.099 1.00 0.00 84 GLY A O 5
ATOM 8954 N N . SER A 1 72 ? 99.368 -6.832 5.869 1.00 0.00 85 SER A N 5
ATOM 8955 C CA . SER A 1 72 ? 100.150 -5.616 5.620 1.00 0.00 85 SER A CA 5
ATOM 8956 C C . SER A 1 72 ? 99.473 -4.724 4.583 1.00 0.00 85 SER A C 5
ATOM 8957 O O . SER A 1 72 ? 98.593 -5.166 3.847 1.00 0.00 85 SER A O 5
ATOM 8965 N N . LEU A 1 73 ? 99.898 -3.459 4.542 1.00 0.00 86 LEU A N 5
ATOM 8966 C CA . LEU A 1 73 ? 99.345 -2.488 3.597 1.00 0.00 86 LEU A CA 5
ATOM 8967 C C . LEU A 1 73 ? 100.174 -2.465 2.317 1.00 0.00 86 LEU A C 5
ATOM 8968 O O . LEU A 1 73 ? 99.863 -1.730 1.380 1.00 0.00 86 LEU A O 5
ATOM 8984 N N . HIS A 1 74 ? 101.244 -3.262 2.288 1.00 0.00 87 HIS A N 5
ATOM 8985 C CA . HIS A 1 74 ? 102.129 -3.315 1.122 1.00 0.00 87 HIS A CA 5
ATOM 8986 C C . HIS A 1 74 ? 102.385 -4.758 0.700 1.00 0.00 87 HIS A C 5
ATOM 8987 O O . HIS A 1 74 ? 102.240 -5.685 1.496 1.00 0.00 87 HIS A O 5
ATOM 9001 N N . PHE A 1 75 ? 102.769 -4.936 -0.563 1.00 0.00 88 PHE A N 5
ATOM 9002 C CA . PHE A 1 75 ? 103.050 -6.268 -1.103 1.00 0.00 88 PHE A CA 5
ATOM 9003 C C . PHE A 1 75 ? 104.551 -6.566 -1.045 1.00 0.00 88 PHE A C 5
ATOM 9004 O O . PHE A 1 75 ? 105.369 -5.793 -1.543 1.00 0.00 88 PHE A O 5
ATOM 9021 N N . ASP A 1 76 ? 104.896 -7.700 -0.433 1.00 0.00 89 ASP A N 5
ATOM 9022 C CA . ASP A 1 76 ? 106.294 -8.124 -0.300 1.00 0.00 89 ASP A CA 5
ATOM 9023 C C . ASP A 1 76 ? 106.447 -9.575 -0.777 1.00 0.00 89 ASP A C 5
ATOM 9024 O O . ASP A 1 76 ? 106.138 -10.498 -0.030 1.00 0.00 89 ASP A O 5
ATOM 9033 N N . PRO A 1 77 ? 106.893 -9.807 -1.994 1.00 0.00 90 PRO A N 5
ATOM 9034 C CA . PRO A 1 77 ? 107.041 -11.196 -2.531 1.00 0.00 90 PRO A CA 5
ATOM 9035 C C . PRO A 1 77 ? 107.846 -12.102 -1.598 1.00 0.00 90 PRO A C 5
ATOM 9036 O O . PRO A 1 77 ? 107.558 -13.289 -1.455 1.00 0.00 90 PRO A O 5
ATOM 9047 N N . GLU A 1 78 ? 108.871 -11.525 -0.998 1.00 0.00 91 GLU A N 5
ATOM 9048 C CA . GLU A 1 78 ? 109.757 -12.265 -0.105 1.00 0.00 91 GLU A CA 5
ATOM 9049 C C . GLU A 1 78 ? 108.992 -12.915 1.045 1.00 0.00 91 GLU A C 5
ATOM 9050 O O . GLU A 1 78 ? 109.407 -13.956 1.551 1.00 0.00 91 GLU A O 5
ATOM 9062 N N . ALA A 1 79 ? 107.898 -12.290 1.484 1.00 0.00 92 ALA A N 5
ATOM 9063 C CA . ALA A 1 79 ? 107.118 -12.825 2.609 1.00 0.00 92 ALA A CA 5
ATOM 9064 C C . ALA A 1 79 ? 105.656 -13.067 2.240 1.00 0.00 92 ALA A C 5
ATOM 9065 O O . ALA A 1 79 ? 104.946 -13.766 2.966 1.00 0.00 92 ALA A O 5
ATOM 9072 N N . CYS A 1 80 ? 105.193 -12.482 1.131 1.00 0.00 93 CYS A N 5
ATOM 9073 C CA . CYS A 1 80 ? 103.791 -12.641 0.716 1.00 0.00 93 CYS A CA 5
ATOM 9074 C C . CYS A 1 80 ? 103.651 -13.532 -0.526 1.00 0.00 93 CYS A C 5
ATOM 9075 O O . CYS A 1 80 ? 102.590 -13.567 -1.149 1.00 0.00 93 CYS A O 5
ATOM 9082 N N . SER A 1 81 ? 104.708 -14.274 -0.866 1.00 0.00 94 SER A N 5
ATOM 9083 C CA . SER A 1 81 ? 104.667 -15.188 -2.013 1.00 0.00 94 SER A CA 5
ATOM 9084 C C . SER A 1 81 ? 104.710 -16.627 -1.515 1.00 0.00 94 SER A C 5
ATOM 9085 O O . SER A 1 81 ? 105.612 -17.003 -0.768 1.00 0.00 94 SER A O 5
ATOM 9093 N N . PHE A 1 82 ? 103.720 -17.430 -1.913 1.00 0.00 95 PHE A N 5
ATOM 9094 C CA . PHE A 1 82 ? 103.654 -18.826 -1.476 1.00 0.00 95 PHE A CA 5
ATOM 9095 C C . PHE A 1 82 ? 103.413 -19.761 -2.654 1.00 0.00 95 PHE A C 5
ATOM 9096 O O . PHE A 1 82 ? 102.710 -19.413 -3.603 1.00 0.00 95 PHE A O 5
ATOM 9113 N N . ARG A 1 83 ? 103.973 -20.965 -2.566 1.00 0.00 96 ARG A N 5
ATOM 9114 C CA . ARG A 1 83 ? 103.788 -21.970 -3.608 1.00 0.00 96 ARG A CA 5
ATOM 9115 C C . ARG A 1 83 ? 102.628 -22.876 -3.209 1.00 0.00 96 ARG A C 5
ATOM 9116 O O . ARG A 1 83 ? 102.425 -23.137 -2.023 1.00 0.00 96 ARG A O 5
ATOM 9137 N N . GLU A 1 84 ? 101.849 -23.337 -4.186 1.00 0.00 97 GLU A N 5
ATOM 9138 C CA . GLU A 1 84 ? 100.700 -24.193 -3.888 1.00 0.00 97 GLU A CA 5
ATOM 9139 C C . GLU A 1 84 ? 101.095 -25.663 -3.906 1.00 0.00 97 GLU A C 5
ATOM 9140 O O . GLU A 1 84 ? 101.752 -26.133 -4.836 1.00 0.00 97 GLU A O 5
ATOM 9152 N N . LEU A 1 85 ? 100.688 -26.388 -2.863 1.00 0.00 98 LEU A N 5
ATOM 9153 C CA . LEU A 1 85 ? 100.996 -27.814 -2.746 1.00 0.00 98 LEU A CA 5
ATOM 9154 C C . LEU A 1 85 ? 99.710 -28.626 -2.762 1.00 0.00 98 LEU A C 5
ATOM 9155 O O . LEU A 1 85 ? 98.932 -28.580 -1.811 1.00 0.00 98 LEU A O 5
ATOM 9171 N N . LEU A 1 86 ? 99.486 -29.377 -3.840 1.00 0.00 99 LEU A N 5
ATOM 9172 C CA . LEU A 1 86 ? 98.279 -30.203 -3.951 1.00 0.00 99 LEU A CA 5
ATOM 9173 C C . LEU A 1 86 ? 98.575 -31.626 -3.487 1.00 0.00 99 LEU A C 5
ATOM 9174 O O . LEU A 1 86 ? 99.425 -32.316 -4.051 1.00 0.00 99 LEU A O 5
ATOM 9190 N N . LEU A 1 87 ? 97.860 -32.049 -2.452 1.00 0.00 100 LEU A N 5
ATOM 9191 C CA . LEU A 1 87 ? 98.033 -33.384 -1.893 1.00 0.00 100 LEU A CA 5
ATOM 9192 C C . LEU A 1 87 ? 97.122 -34.379 -2.601 1.00 0.00 100 LEU A C 5
ATOM 9193 O O . LEU A 1 87 ? 95.996 -34.052 -2.975 1.00 0.00 100 LEU A O 5
ATOM 9209 N N . GLU A 1 88 ? 97.619 -35.596 -2.769 1.00 0.00 101 GLU A N 5
ATOM 9210 C CA . GLU A 1 88 ? 96.846 -36.645 -3.422 1.00 0.00 101 GLU A CA 5
ATOM 9211 C C . GLU A 1 88 ? 95.545 -36.867 -2.667 1.00 0.00 101 GLU A C 5
ATOM 9212 O O . GLU A 1 88 ? 94.553 -37.329 -3.232 1.00 0.00 101 GLU A O 5
ATOM 9224 N N . ASP A 1 89 ? 95.563 -36.529 -1.385 1.00 0.00 102 ASP A N 5
ATOM 9225 C CA . ASP A 1 89 ? 94.390 -36.685 -0.542 1.00 0.00 102 ASP A CA 5
ATOM 9226 C C . ASP A 1 89 ? 93.305 -35.684 -0.933 1.00 0.00 102 ASP A C 5
ATOM 9227 O O . ASP A 1 89 ? 92.176 -35.766 -0.449 1.00 0.00 102 ASP A O 5
ATOM 9236 N N . GLY A 1 90 ? 93.649 -34.738 -1.810 1.00 0.00 103 GLY A N 5
ATOM 9237 C CA . GLY A 1 90 ? 92.685 -33.730 -2.248 1.00 0.00 103 GLY A CA 5
ATOM 9238 C C . GLY A 1 90 ? 92.749 -32.491 -1.363 1.00 0.00 103 GLY A C 5
ATOM 9239 O O . GLY A 1 90 ? 91.797 -31.713 -1.300 1.00 0.00 103 GLY A O 5
ATOM 9243 N N . TYR A 1 91 ? 93.880 -32.309 -0.679 1.00 0.00 104 TYR A N 5
ATOM 9244 C CA . TYR A 1 91 ? 94.067 -31.151 0.205 1.00 0.00 104 TYR A CA 5
ATOM 9245 C C . TYR A 1 91 ? 95.110 -30.209 -0.381 1.00 0.00 104 TYR A C 5
ATOM 9246 O O . TYR A 1 91 ? 96.003 -30.637 -1.114 1.00 0.00 104 TYR A O 5
ATOM 9264 N N . ASN A 1 92 ? 94.989 -28.920 -0.061 1.00 0.00 105 ASN A N 5
ATOM 9265 C CA . ASN A 1 92 ? 95.924 -27.909 -0.563 1.00 0.00 105 ASN A CA 5
ATOM 9266 C C . ASN A 1 92 ? 96.598 -27.188 0.597 1.00 0.00 105 ASN A C 5
ATOM 9267 O O . ASN A 1 92 ? 95.968 -26.898 1.614 1.00 0.00 105 ASN A O 5
ATOM 9278 N N . VAL A 1 93 ? 97.886 -26.893 0.429 1.00 0.00 106 VAL A N 5
ATOM 9279 C CA . VAL A 1 93 ? 98.656 -26.197 1.458 1.00 0.00 106 VAL A CA 5
ATOM 9280 C C . VAL A 1 93 ? 99.515 -25.114 0.815 1.00 0.00 106 VAL A C 5
ATOM 9281 O O . VAL A 1 93 ? 99.797 -25.166 -0.383 1.00 0.00 106 VAL A O 5
ATOM 9294 N N . TYR A 1 94 ? 99.924 -24.129 1.612 1.00 0.00 107 TYR A N 5
ATOM 9295 C CA . TYR A 1 94 ? 100.749 -23.027 1.107 1.00 0.00 107 TYR A CA 5
ATOM 9296 C C . TYR A 1 94 ? 102.039 -22.906 1.911 1.00 0.00 107 TYR A C 5
ATOM 9297 O O . TYR A 1 94 ? 102.050 -23.102 3.127 1.00 0.00 107 TYR A O 5
ATOM 9315 N N . GLN A 1 95 ? 103.127 -22.585 1.215 1.00 0.00 108 GLN A N 5
ATOM 9316 C CA . GLN A 1 95 ? 104.435 -22.438 1.851 1.00 0.00 108 GLN A CA 5
ATOM 9317 C C . GLN A 1 95 ? 105.217 -21.310 1.188 1.00 0.00 108 GLN A C 5
ATOM 9318 O O . GLN A 1 95 ? 105.217 -21.180 -0.036 1.00 0.00 108 GLN A O 5
ATOM 9332 N N . SER A 1 96 ? 105.882 -20.494 2.001 1.00 0.00 109 SER A N 5
ATOM 9333 C CA . SER A 1 96 ? 106.660 -19.383 1.471 1.00 0.00 109 SER A CA 5
ATOM 9334 C C . SER A 1 96 ? 107.859 -19.894 0.684 1.00 0.00 109 SER A C 5
ATOM 9335 O O . SER A 1 96 ? 108.819 -20.409 1.257 1.00 0.00 109 SER A O 5
ATOM 9343 N N . GLU A 1 97 ? 107.797 -19.740 -0.632 1.00 0.00 110 GLU A N 5
ATOM 9344 C CA . GLU A 1 97 ? 108.881 -20.176 -1.495 1.00 0.00 110 GLU A CA 5
ATOM 9345 C C . GLU A 1 97 ? 110.116 -19.320 -1.260 1.00 0.00 110 GLU A C 5
ATOM 9346 O O . GLU A 1 97 ? 111.238 -19.724 -1.569 1.00 0.00 110 GLU A O 5
ATOM 9358 N N . ALA A 1 98 ? 109.896 -18.127 -0.724 1.00 0.00 111 ALA A N 5
ATOM 9359 C CA . ALA A 1 98 ? 110.989 -17.199 -0.462 1.00 0.00 111 ALA A CA 5
ATOM 9360 C C . ALA A 1 98 ? 112.053 -17.839 0.427 1.00 0.00 111 ALA A C 5
ATOM 9361 O O . ALA A 1 98 ? 113.243 -17.784 0.115 1.00 0.00 111 ALA A O 5
ATOM 9368 N N . HIS A 1 99 ? 111.623 -18.445 1.537 1.00 0.00 112 HIS A N 5
ATOM 9369 C CA . HIS A 1 99 ? 112.555 -19.095 2.471 1.00 0.00 112 HIS A CA 5
ATOM 9370 C C . HIS A 1 99 ? 112.172 -20.555 2.708 1.00 0.00 112 HIS A C 5
ATOM 9371 O O . HIS A 1 99 ? 112.958 -21.327 3.257 1.00 0.00 112 HIS A O 5
ATOM 9385 N N . GLY A 1 100 ? 110.965 -20.931 2.291 1.00 0.00 113 GLY A N 5
ATOM 9386 C CA . GLY A 1 100 ? 110.499 -22.308 2.464 1.00 0.00 113 GLY A CA 5
ATOM 9387 C C . GLY A 1 100 ? 109.878 -22.524 3.845 1.00 0.00 113 GLY A C 5
ATOM 9388 O O . GLY A 1 100 ? 109.807 -23.653 4.330 1.00 0.00 113 GLY A O 5
ATOM 9392 N N . LEU A 1 101 ? 109.425 -21.441 4.469 1.00 0.00 114 LEU A N 5
ATOM 9393 C CA . LEU A 1 101 ? 108.805 -21.529 5.791 1.00 0.00 114 LEU A CA 5
ATOM 9394 C C . LEU A 1 101 ? 107.359 -22.053 5.672 1.00 0.00 114 LEU A C 5
ATOM 9395 O O . LEU A 1 101 ? 106.518 -21.372 5.086 1.00 0.00 114 LEU A O 5
ATOM 9411 N N . PRO A 1 102 ? 107.029 -23.221 6.205 1.00 0.00 115 PRO A N 5
ATOM 9412 C CA . PRO A 1 102 ? 105.628 -23.752 6.119 1.00 0.00 115 PRO A CA 5
ATOM 9413 C C . PRO A 1 102 ? 104.604 -22.777 6.711 1.00 0.00 115 PRO A C 5
ATOM 9414 O O . PRO A 1 102 ? 104.891 -22.080 7.684 1.00 0.00 115 PRO A O 5
ATOM 9425 N N . LEU A 1 103 ? 103.412 -22.735 6.115 1.00 0.00 116 LEU A N 5
ATOM 9426 C CA . LEU A 1 103 ? 102.357 -21.840 6.596 1.00 0.00 116 LEU A CA 5
ATOM 9427 C C . LEU A 1 103 ? 101.592 -22.470 7.755 1.00 0.00 116 LEU A C 5
ATOM 9428 O O . LEU A 1 103 ? 101.180 -23.627 7.688 1.00 0.00 116 LEU A O 5
ATOM 9444 N N . HIS A 1 104 ? 101.404 -21.689 8.817 1.00 0.00 117 HIS A N 5
ATOM 9445 C CA . HIS A 1 104 ? 100.681 -22.160 9.996 1.00 0.00 117 HIS A CA 5
ATOM 9446 C C . HIS A 1 104 ? 100.042 -20.979 10.727 1.00 0.00 117 HIS A C 5
ATOM 9447 O O . HIS A 1 104 ? 100.520 -19.849 10.627 1.00 0.00 117 HIS A O 5
ATOM 9461 N N . LEU A 1 105 ? 98.967 -21.245 11.464 1.00 0.00 118 LEU A N 5
ATOM 9462 C CA . LEU A 1 105 ? 98.284 -20.187 12.205 1.00 0.00 118 LEU A CA 5
ATOM 9463 C C . LEU A 1 105 ? 99.048 -19.874 13.497 1.00 0.00 118 LEU A C 5
ATOM 9464 O O . LEU A 1 105 ? 99.729 -20.749 14.032 1.00 0.00 118 LEU A O 5
ATOM 9480 N N . PRO A 1 106 ? 98.949 -18.670 14.028 1.00 0.00 119 PRO A N 5
ATOM 9481 C CA . PRO A 1 106 ? 99.655 -18.317 15.296 1.00 0.00 119 PRO A CA 5
ATOM 9482 C C . PRO A 1 106 ? 99.395 -19.346 16.397 1.00 0.00 119 PRO A C 5
ATOM 9483 O O . PRO A 1 106 ? 98.289 -19.873 16.522 1.00 0.00 119 PRO A O 5
ATOM 9494 N N . GLY A 1 107 ? 100.431 -19.633 17.182 1.00 0.00 120 GLY A N 5
ATOM 9495 C CA . GLY A 1 107 ? 100.326 -20.610 18.264 1.00 0.00 120 GLY A CA 5
ATOM 9496 C C . GLY A 1 107 ? 100.852 -21.963 17.804 1.00 0.00 120 GLY A C 5
ATOM 9497 O O . GLY A 1 107 ? 101.094 -22.858 18.614 1.00 0.00 120 GLY A O 5
ATOM 9501 N N . ASN A 1 108 ? 101.029 -22.102 16.493 1.00 0.00 121 ASN A N 5
ATOM 9502 C CA . ASN A 1 108 ? 101.531 -23.348 15.925 1.00 0.00 121 ASN A CA 5
ATOM 9503 C C . ASN A 1 108 ? 100.821 -24.545 16.557 1.00 0.00 121 ASN A C 5
ATOM 9504 O O . ASN A 1 108 ? 99.603 -24.529 16.735 1.00 0.00 121 ASN A O 5
ATOM 9515 N N . LYS A 1 109 ? 101.587 -25.582 16.901 1.00 0.00 122 LYS A N 5
ATOM 9516 C CA . LYS A 1 109 ? 101.019 -26.784 17.518 1.00 0.00 122 LYS A CA 5
ATOM 9517 C C . LYS A 1 109 ? 101.884 -27.215 18.699 1.00 0.00 122 LYS A C 5
ATOM 9518 O O . LYS A 1 109 ? 103.067 -27.509 18.536 1.00 0.00 122 LYS A O 5
ATOM 9537 N N . SER A 1 110 ? 101.292 -27.249 19.888 1.00 0.00 123 SER A N 5
ATOM 9538 C CA . SER A 1 110 ? 102.034 -27.641 21.079 1.00 0.00 123 SER A CA 5
ATOM 9539 C C . SER A 1 110 ? 103.320 -26.824 21.192 1.00 0.00 123 SER A C 5
ATOM 9540 O O . SER A 1 110 ? 104.415 -27.382 21.252 1.00 0.00 123 SER A O 5
ATOM 9548 N N . PRO A 1 111 ? 103.208 -25.518 21.203 1.00 0.00 124 PRO A N 5
ATOM 9549 C CA . PRO A 1 111 ? 104.392 -24.609 21.295 1.00 0.00 124 PRO A CA 5
ATOM 9550 C C . PRO A 1 111 ? 105.154 -24.785 22.610 1.00 0.00 124 PRO A C 5
ATOM 9551 O O . PRO A 1 111 ? 106.376 -24.644 22.652 1.00 0.00 124 PRO A O 5
ATOM 9562 N N . HIS A 1 112 ? 104.418 -25.095 23.678 1.00 0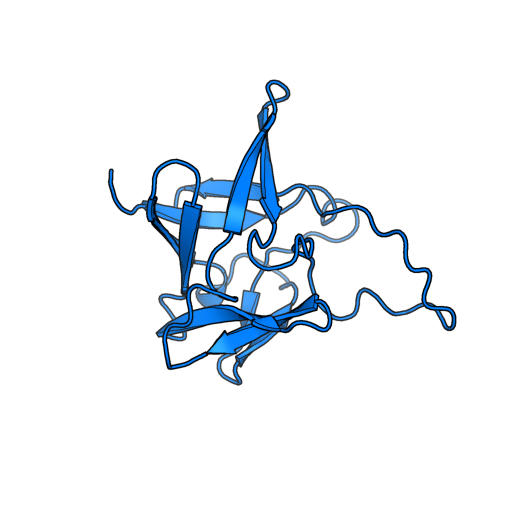.00 125 HIS A N 5
ATOM 9563 C CA . HIS A 1 112 ? 105.019 -25.289 24.999 1.00 0.00 125 HIS A CA 5
ATOM 9564 C C . HIS A 1 112 ? 106.185 -24.324 25.227 1.00 0.00 125 HIS A C 5
ATOM 9565 O O . HIS A 1 112 ? 106.041 -23.113 25.062 1.00 0.00 125 HIS A O 5
ATOM 9579 N N . ARG A 1 113 ? 107.337 -24.870 25.609 1.00 0.00 126 ARG A N 5
ATOM 9580 C CA . ARG A 1 113 ? 108.521 -24.056 25.862 1.00 0.00 126 ARG A CA 5
ATOM 9581 C C . ARG A 1 113 ? 109.095 -23.487 24.567 1.00 0.00 126 ARG A C 5
ATOM 9582 O O . ARG A 1 113 ? 109.601 -22.366 24.547 1.00 0.00 126 ARG A O 5
ATOM 9603 N N . ASP A 1 114 ? 109.028 -24.266 23.490 1.00 0.00 127 ASP A N 5
ATOM 9604 C CA . ASP A 1 114 ? 109.562 -23.824 22.199 1.00 0.00 127 ASP A CA 5
ATOM 9605 C C . ASP A 1 114 ? 108.720 -24.380 21.045 1.00 0.00 127 ASP A C 5
ATOM 9606 O O . ASP A 1 114 ? 108.117 -25.446 21.172 1.00 0.00 127 ASP A O 5
ATOM 9615 N N . PRO A 1 115 ? 108.669 -23.690 19.927 1.00 0.00 128 PRO A N 5
ATOM 9616 C CA . PRO A 1 115 ? 107.882 -24.146 18.741 1.00 0.00 128 PRO A CA 5
ATOM 9617 C C . PRO A 1 115 ? 108.472 -25.419 18.135 1.00 0.00 128 PRO A C 5
ATOM 9618 O O . PRO A 1 115 ? 109.688 -25.615 18.145 1.00 0.00 128 PRO A O 5
ATOM 9629 N N . ALA A 1 116 ? 107.600 -26.280 17.618 1.00 0.00 129 ALA A N 5
ATOM 9630 C CA . ALA A 1 116 ? 108.036 -27.536 17.015 1.00 0.00 129 ALA A CA 5
ATOM 9631 C C . ALA A 1 116 ? 106.849 -28.276 16.411 1.00 0.00 129 ALA A C 5
ATOM 9632 O O . ALA A 1 116 ? 106.615 -29.444 16.722 1.00 0.00 129 ALA A O 5
ATOM 9639 N N . PRO A 1 117 ? 106.097 -27.625 15.565 1.00 0.00 130 PRO A N 5
ATOM 9640 C CA . PRO A 1 117 ? 104.906 -28.244 14.911 1.00 0.00 130 PRO A CA 5
ATOM 9641 C C . PRO A 1 117 ? 105.297 -29.409 14.001 1.00 0.00 130 PRO A C 5
ATOM 9642 O O . PRO A 1 117 ? 106.303 -29.346 13.295 1.00 0.00 130 PRO A O 5
ATOM 9653 N N . ARG A 1 118 ? 104.486 -30.460 14.008 1.00 0.00 131 ARG A N 5
ATOM 9654 C CA . ARG A 1 118 ? 104.758 -31.616 13.161 1.00 0.00 131 ARG A CA 5
ATOM 9655 C C . ARG A 1 118 ? 104.738 -31.196 11.696 1.00 0.00 131 ARG A C 5
ATOM 9656 O O . ARG A 1 118 ? 105.776 -30.882 11.114 1.00 0.00 131 ARG A O 5
ATOM 9677 N N . GLY A 1 119 ? 103.543 -31.177 11.110 1.00 0.00 132 GLY A N 5
ATOM 9678 C CA . GLY A 1 119 ? 103.371 -30.779 9.710 1.00 0.00 132 GLY A CA 5
ATOM 9679 C C . GLY A 1 119 ? 102.481 -29.544 9.616 1.00 0.00 132 GLY A C 5
ATOM 9680 O O . GLY A 1 119 ? 101.832 -29.162 10.590 1.00 0.00 132 GLY A O 5
ATOM 9684 N N . PRO A 1 120 ? 102.440 -28.919 8.470 1.00 0.00 133 PRO A N 5
ATOM 9685 C CA . PRO A 1 120 ? 101.609 -27.698 8.247 1.00 0.00 133 PRO A CA 5
ATOM 9686 C C . PRO A 1 120 ? 100.114 -28.016 8.266 1.00 0.00 133 PRO A C 5
ATOM 9687 O O . PRO A 1 120 ? 99.707 -29.141 7.977 1.00 0.00 133 PRO A O 5
ATOM 9698 N N . ALA A 1 121 ? 99.303 -27.020 8.607 1.00 0.00 134 ALA A N 5
ATOM 9699 C CA . ALA A 1 121 ? 97.861 -27.213 8.653 1.00 0.00 134 ALA A CA 5
ATOM 9700 C C . ALA A 1 121 ? 97.298 -27.280 7.239 1.00 0.00 134 ALA A C 5
ATOM 9701 O O . ALA A 1 121 ? 97.519 -26.379 6.431 1.00 0.00 134 ALA A O 5
ATOM 9708 N N . ARG A 1 122 ? 96.570 -28.352 6.944 1.00 0.00 135 ARG A N 5
ATOM 9709 C CA . ARG A 1 122 ? 95.988 -28.514 5.619 1.00 0.00 135 ARG A CA 5
ATOM 9710 C C . ARG A 1 122 ? 94.798 -27.582 5.450 1.00 0.00 135 ARG A C 5
ATOM 9711 O O . ARG A 1 122 ? 93.910 -27.536 6.298 1.00 0.00 135 ARG A O 5
ATOM 9732 N N . PHE A 1 123 ? 94.789 -26.833 4.347 1.00 0.00 136 PHE A N 5
ATOM 9733 C CA . PHE A 1 123 ? 93.707 -25.884 4.064 1.00 0.00 136 PHE A CA 5
ATOM 9734 C C . PHE A 1 123 ? 92.909 -26.318 2.835 1.00 0.00 136 PHE A C 5
ATOM 9735 O O . PHE A 1 123 ? 93.448 -26.899 1.892 1.00 0.00 136 PHE A O 5
ATOM 9752 N N . LEU A 1 124 ? 91.613 -26.016 2.871 1.00 0.00 137 LEU A N 5
ATOM 9753 C CA . LEU A 1 124 ? 90.690 -26.342 1.789 1.00 0.00 137 LEU A CA 5
ATOM 9754 C C . LEU A 1 124 ? 90.054 -25.039 1.272 1.00 0.00 137 LEU A C 5
ATOM 9755 O O . LEU A 1 124 ? 89.410 -24.330 2.045 1.00 0.00 137 LEU A O 5
ATOM 9771 N N . PRO A 1 125 ? 90.220 -24.689 0.014 1.00 0.00 138 PRO A N 5
ATOM 9772 C CA . PRO A 1 125 ? 89.638 -23.431 -0.536 1.00 0.00 138 PRO A CA 5
ATOM 9773 C C . PRO A 1 125 ? 88.163 -23.592 -0.914 1.00 0.00 138 PRO A C 5
ATOM 9774 O O . PRO A 1 125 ? 87.830 -24.348 -1.827 1.00 0.00 138 PRO A O 5
ATOM 9785 N N . LEU A 1 126 ? 87.279 -22.870 -0.220 1.00 0.00 139 LEU A N 5
ATOM 9786 C CA . LEU A 1 126 ? 85.843 -22.945 -0.521 1.00 0.00 139 LEU A CA 5
ATOM 9787 C C . LEU A 1 126 ? 85.479 -21.842 -1.525 1.00 0.00 139 LEU A C 5
ATOM 9788 O O . LEU A 1 126 ? 86.096 -20.780 -1.522 1.00 0.00 139 LEU A O 5
ATOM 9804 N N . PRO A 1 127 ? 84.502 -22.055 -2.373 1.00 0.00 140 PRO A N 5
ATOM 9805 C CA . PRO A 1 127 ? 84.101 -21.028 -3.381 1.00 0.00 140 PRO A CA 5
ATOM 9806 C C . PRO A 1 127 ? 83.657 -19.725 -2.713 1.00 0.00 140 PRO A C 5
ATOM 9807 O O . PRO A 1 127 ? 82.780 -19.725 -1.849 1.00 0.00 140 PRO A O 5
ATOM 9818 N N . GLY A 1 128 ? 84.275 -18.621 -3.120 1.00 0.00 141 GLY A N 5
ATOM 9819 C CA . GLY A 1 128 ? 83.942 -17.318 -2.554 1.00 0.00 141 GLY A CA 5
ATOM 9820 C C . GLY A 1 128 ? 82.445 -17.047 -2.651 1.00 0.00 141 GLY A C 5
ATOM 9821 O O . GLY A 1 128 ? 81.838 -17.511 -3.603 1.00 0.00 141 GLY A O 5
ATOM 9826 N N . GLY A 1 1 ? 91.250 -13.553 -15.379 1.00 0.00 14 GLY A N 6
ATOM 9827 C CA . GLY A 1 1 ? 91.058 -14.929 -14.837 1.00 0.00 14 GLY A CA 6
ATOM 9828 C C . GLY A 1 1 ? 92.285 -15.334 -14.028 1.00 0.00 14 GLY A C 6
ATOM 9829 O O . GLY A 1 1 ? 92.354 -16.443 -13.499 1.00 0.00 14 GLY A O 6
ATOM 9835 N N . GLN A 1 2 ? 93.253 -14.428 -13.942 1.00 0.00 15 GLN A N 6
ATOM 9836 C CA . GLN A 1 2 ? 94.479 -14.693 -13.199 1.00 0.00 15 GLN A CA 6
ATOM 9837 C C . GLN A 1 2 ? 94.230 -14.630 -11.696 1.00 0.00 15 GLN A C 6
ATOM 9838 O O . GLN A 1 2 ? 95.005 -15.170 -10.906 1.00 0.00 15 GLN A O 6
ATOM 9852 N N . VAL A 1 3 ? 93.148 -13.954 -11.302 1.00 0.00 16 VAL A N 6
ATOM 9853 C CA . VAL A 1 3 ? 92.804 -13.803 -9.886 1.00 0.00 16 VAL A CA 6
ATOM 9854 C C . VAL A 1 3 ? 91.402 -14.328 -9.605 1.00 0.00 16 VAL A C 6
ATOM 9855 O O . VAL A 1 3 ? 90.477 -14.119 -10.391 1.00 0.00 16 VAL A O 6
ATOM 9868 N N . ARG A 1 4 ? 91.257 -15.019 -8.473 1.00 0.00 17 ARG A N 6
ATOM 9869 C CA . ARG A 1 4 ? 89.956 -15.586 -8.087 1.00 0.00 17 ARG A CA 6
ATOM 9870 C C . ARG A 1 4 ? 89.681 -15.380 -6.598 1.00 0.00 17 ARG A C 6
ATOM 9871 O O . ARG A 1 4 ? 90.602 -15.372 -5.780 1.00 0.00 17 ARG A O 6
ATOM 9892 N N . GLN A 1 5 ? 88.399 -15.230 -6.255 1.00 0.00 18 GLN A N 6
ATOM 9893 C CA . GLN A 1 5 ? 87.990 -15.043 -4.864 1.00 0.00 18 GLN A CA 6
ATOM 9894 C C . GLN A 1 5 ? 87.699 -16.395 -4.223 1.00 0.00 18 GLN A C 6
ATOM 9895 O O . GLN A 1 5 ? 86.880 -17.158 -4.735 1.00 0.00 18 GLN A O 6
ATOM 9909 N N . ARG A 1 6 ? 88.364 -16.699 -3.107 1.00 0.00 19 ARG A N 6
ATOM 9910 C CA . ARG A 1 6 ? 88.140 -17.979 -2.434 1.00 0.00 19 ARG A CA 6
ATOM 9911 C C . ARG A 1 6 ? 88.341 -17.863 -0.920 1.00 0.00 19 ARG A C 6
ATOM 9912 O O . ARG A 1 6 ? 89.124 -17.042 -0.444 1.00 0.00 19 ARG A O 6
ATOM 9933 N N . TYR A 1 7 ? 87.642 -18.722 -0.178 1.00 0.00 20 TYR A N 6
ATOM 9934 C CA . TYR A 1 7 ? 87.750 -18.760 1.280 1.00 0.00 20 TYR A CA 6
ATOM 9935 C C . TYR A 1 7 ? 88.790 -19.803 1.676 1.00 0.00 20 TYR A C 6
ATOM 9936 O O . TYR A 1 7 ? 88.855 -20.866 1.060 1.00 0.00 20 TYR A O 6
ATOM 9954 N N . LEU A 1 8 ? 89.590 -19.523 2.708 1.00 0.00 21 LEU A N 6
ATOM 9955 C CA . LEU A 1 8 ? 90.597 -20.491 3.160 1.00 0.00 21 LEU A CA 6
ATOM 9956 C C . LEU A 1 8 ? 90.077 -21.191 4.417 1.00 0.00 21 LEU A C 6
ATOM 9957 O O . LEU A 1 8 ? 89.848 -20.555 5.445 1.00 0.00 21 LEU A O 6
ATOM 9973 N N . TYR A 1 9 ? 89.866 -22.504 4.312 1.00 0.00 22 TYR A N 6
ATOM 9974 C CA . TYR A 1 9 ? 89.338 -23.295 5.428 1.00 0.00 22 TYR A CA 6
ATOM 9975 C C . TYR A 1 9 ? 90.157 -24.567 5.637 1.00 0.00 22 TYR A C 6
ATOM 9976 O O . TYR A 1 9 ? 90.575 -25.213 4.685 1.00 0.00 22 TYR A O 6
ATOM 9994 N N . THR A 1 10 ? 90.379 -24.913 6.900 1.00 0.00 23 THR A N 6
ATOM 9995 C CA . THR A 1 10 ? 91.154 -26.108 7.258 1.00 0.00 23 THR A CA 6
ATOM 9996 C C . THR A 1 10 ? 90.340 -27.008 8.190 1.00 0.00 23 THR A C 6
ATOM 9997 O O . THR A 1 10 ? 89.389 -26.562 8.831 1.00 0.00 23 THR A O 6
ATOM 10008 N N . ASP A 1 11 ? 90.733 -28.277 8.260 1.00 0.00 24 ASP A N 6
ATOM 10009 C CA . ASP A 1 11 ? 90.046 -29.236 9.117 1.00 0.00 24 ASP A CA 6
ATOM 10010 C C . ASP A 1 11 ? 90.270 -28.882 10.578 1.00 0.00 24 ASP A C 6
ATOM 10011 O O . ASP A 1 11 ? 91.279 -29.254 11.180 1.00 0.00 24 ASP A O 6
ATOM 10020 N N . ASP A 1 12 ? 89.317 -28.145 11.131 1.00 0.00 25 ASP A N 6
ATOM 10021 C CA . ASP A 1 12 ? 89.374 -27.698 12.522 1.00 0.00 25 ASP A CA 6
ATOM 10022 C C . ASP A 1 12 ? 88.370 -28.457 13.382 1.00 0.00 25 ASP A C 6
ATOM 10023 O O . ASP A 1 12 ? 87.919 -27.949 14.403 1.00 0.00 25 ASP A O 6
ATOM 10032 N N . ALA A 1 13 ? 88.008 -29.661 12.959 1.00 0.00 26 ALA A N 6
ATOM 10033 C CA . ALA A 1 13 ? 87.037 -30.454 13.705 1.00 0.00 26 ALA A CA 6
ATOM 10034 C C . ALA A 1 13 ? 87.366 -30.455 15.195 1.00 0.00 26 ALA A C 6
ATOM 10035 O O . ALA A 1 13 ? 86.474 -30.334 16.034 1.00 0.00 26 ALA A O 6
ATOM 10042 N N . GLN A 1 14 ? 88.646 -30.591 15.520 1.00 0.00 27 GLN A N 6
ATOM 10043 C CA . GLN A 1 14 ? 89.068 -30.603 16.915 1.00 0.00 27 GLN A CA 6
ATOM 10044 C C . GLN A 1 14 ? 88.815 -29.243 17.564 1.00 0.00 27 GLN A C 6
ATOM 10045 O O . GLN A 1 14 ? 88.330 -29.164 18.693 1.00 0.00 27 GLN A O 6
ATOM 10059 N N . GLN A 1 15 ? 89.141 -28.174 16.839 1.00 0.00 28 GLN A N 6
ATOM 10060 C CA . GLN A 1 15 ? 88.941 -26.814 17.344 1.00 0.00 28 GLN A CA 6
ATOM 10061 C C . GLN A 1 15 ? 87.535 -26.315 17.023 1.00 0.00 28 GLN A C 6
ATOM 10062 O O . GLN A 1 15 ? 87.173 -25.202 17.395 1.00 0.00 28 GLN A O 6
ATOM 10076 N N . THR A 1 16 ? 86.766 -27.143 16.320 1.00 0.00 29 THR A N 6
ATOM 10077 C CA . THR A 1 16 ? 85.397 -26.803 15.919 1.00 0.00 29 THR A CA 6
ATOM 10078 C C . THR A 1 16 ? 85.402 -25.877 14.705 1.00 0.00 29 THR A C 6
ATOM 10079 O O . THR A 1 16 ? 86.436 -25.320 14.337 1.00 0.00 29 THR A O 6
ATOM 10090 N N . GLU A 1 17 ? 84.239 -25.741 14.076 1.00 0.00 30 GLU A N 6
ATOM 10091 C CA . GLU A 1 17 ? 84.105 -24.906 12.885 1.00 0.00 30 GLU A CA 6
ATOM 10092 C C . GLU A 1 17 ? 84.867 -23.592 13.047 1.00 0.00 30 GLU A C 6
ATOM 10093 O O . GLU A 1 17 ? 84.631 -22.835 13.989 1.00 0.00 30 GLU A O 6
ATOM 10105 N N . ALA A 1 18 ? 85.778 -23.329 12.112 1.00 0.00 31 ALA A N 6
ATOM 10106 C CA . ALA A 1 18 ? 86.570 -22.104 12.145 1.00 0.00 31 ALA A CA 6
ATOM 10107 C C . ALA A 1 18 ? 87.297 -21.901 10.817 1.00 0.00 31 ALA A C 6
ATOM 10108 O O . ALA A 1 18 ? 87.871 -22.836 10.262 1.00 0.00 31 ALA A O 6
ATOM 10115 N N . HIS A 1 19 ? 87.273 -20.668 10.316 1.00 0.00 32 HIS A N 6
ATOM 10116 C CA . HIS A 1 19 ? 87.933 -20.332 9.052 1.00 0.00 32 HIS A CA 6
ATOM 10117 C C . HIS A 1 19 ? 89.073 -19.355 9.320 1.00 0.00 32 HIS A C 6
ATOM 10118 O O . HIS A 1 19 ? 89.209 -18.849 10.433 1.00 0.00 32 HIS A O 6
ATOM 10132 N N . LEU A 1 20 ? 89.897 -19.095 8.312 1.00 0.00 33 LEU A N 6
ATOM 10133 C CA . LEU A 1 20 ? 91.016 -18.176 8.491 1.00 0.00 33 LEU A CA 6
ATOM 10134 C C . LEU A 1 20 ? 90.515 -16.740 8.378 1.00 0.00 33 LEU A C 6
ATOM 10135 O O . LEU A 1 20 ? 89.884 -16.366 7.390 1.00 0.00 33 LEU A O 6
ATOM 10151 N N . GLU A 1 21 ? 90.775 -15.948 9.420 1.00 0.00 34 GLU A N 6
ATOM 10152 C CA . GLU A 1 21 ? 90.322 -14.552 9.467 1.00 0.00 34 GLU A CA 6
ATOM 10153 C C . GLU A 1 21 ? 91.485 -13.587 9.665 1.00 0.00 34 GLU A C 6
ATOM 10154 O O . GLU A 1 21 ? 92.374 -13.828 10.481 1.00 0.00 34 GLU A O 6
ATOM 10166 N N . ILE A 1 22 ? 91.446 -12.465 8.939 1.00 0.00 35 ILE A N 6
ATOM 10167 C CA . ILE A 1 22 ? 92.479 -11.433 9.072 1.00 0.00 35 ILE A CA 6
ATOM 10168 C C . ILE A 1 22 ? 91.890 -10.216 9.774 1.00 0.00 35 ILE A C 6
ATOM 10169 O O . ILE A 1 22 ? 90.918 -9.623 9.306 1.00 0.00 35 ILE A O 6
ATOM 10185 N N . ARG A 1 23 ? 92.490 -9.849 10.898 1.00 0.00 36 ARG A N 6
ATOM 10186 C CA . ARG A 1 23 ? 92.029 -8.701 11.667 1.00 0.00 36 ARG A CA 6
ATOM 10187 C C . ARG A 1 23 ? 92.467 -7.405 11.005 1.00 0.00 36 ARG A C 6
ATOM 10188 O O . ARG A 1 23 ? 93.426 -7.379 10.233 1.00 0.00 36 ARG A O 6
ATOM 10209 N N . GLU A 1 24 ? 91.772 -6.328 11.334 1.00 0.00 37 GLU A N 6
ATOM 10210 C CA . GLU A 1 24 ? 92.109 -5.026 10.789 1.00 0.00 37 GLU A CA 6
ATOM 10211 C C . GLU A 1 24 ? 93.428 -4.572 11.393 1.00 0.00 37 GLU A C 6
ATOM 10212 O O . GLU A 1 24 ? 94.180 -3.809 10.787 1.00 0.00 37 GLU A O 6
ATOM 10224 N N . ASP A 1 25 ? 93.696 -5.064 12.601 1.00 0.00 38 ASP A N 6
ATOM 10225 C CA . ASP A 1 25 ? 94.926 -4.726 13.302 1.00 0.00 38 ASP A CA 6
ATOM 10226 C C . ASP A 1 25 ? 96.101 -5.421 12.635 1.00 0.00 38 ASP A C 6
ATOM 10227 O O . ASP A 1 25 ? 97.260 -5.159 12.954 1.00 0.00 38 ASP A O 6
ATOM 10236 N N . GLY A 1 26 ? 95.785 -6.312 11.699 1.00 0.00 39 GLY A N 6
ATOM 10237 C CA . GLY A 1 26 ? 96.813 -7.052 10.974 1.00 0.00 39 GLY A CA 6
ATOM 10238 C C . GLY A 1 26 ? 97.073 -8.417 11.602 1.00 0.00 39 GLY A C 6
ATOM 10239 O O . GLY A 1 26 ? 97.899 -9.182 11.105 1.00 0.00 39 GLY A O 6
ATOM 10243 N N . THR A 1 27 ? 96.364 -8.740 12.684 1.00 0.00 40 THR A N 6
ATOM 10244 C CA . THR A 1 27 ? 96.552 -10.041 13.321 1.00 0.00 40 THR A CA 6
ATOM 10245 C C . THR A 1 27 ? 95.772 -11.101 12.546 1.00 0.00 40 THR A C 6
ATOM 10246 O O . THR A 1 27 ? 94.893 -10.772 11.750 1.00 0.00 40 THR A O 6
ATOM 10257 N N . VAL A 1 28 ? 96.115 -12.371 12.756 1.00 0.00 41 VAL A N 6
ATOM 10258 C CA . VAL A 1 28 ? 95.457 -13.470 12.040 1.00 0.00 41 VAL A CA 6
ATOM 10259 C C . VAL A 1 28 ? 95.040 -14.572 13.009 1.00 0.00 41 VAL A C 6
ATOM 10260 O O . VAL A 1 28 ? 95.564 -14.666 14.120 1.00 0.00 41 VAL A O 6
ATOM 10273 N N . GLY A 1 29 ? 94.097 -15.407 12.580 1.00 0.00 42 GLY A N 6
ATOM 10274 C CA . GLY A 1 29 ? 93.624 -16.499 13.420 1.00 0.00 42 GLY A CA 6
ATOM 10275 C C . GLY A 1 29 ? 92.372 -17.144 12.837 1.00 0.00 42 GLY A C 6
ATOM 10276 O O . GLY A 1 29 ? 92.078 -16.998 11.651 1.00 0.00 42 GLY A O 6
ATOM 10280 N N . GLY A 1 30 ? 91.641 -17.865 13.680 1.00 0.00 43 GLY A N 6
ATOM 10281 C CA . GLY A 1 30 ? 90.423 -18.537 13.246 1.00 0.00 43 GLY A CA 6
ATOM 10282 C C . GLY A 1 30 ? 89.282 -17.545 13.056 1.00 0.00 43 GLY A C 6
ATOM 10283 O O . GLY A 1 30 ? 89.445 -16.344 13.277 1.00 0.00 43 GLY A O 6
ATOM 10287 N N . ALA A 1 31 ? 88.126 -18.058 12.636 1.00 0.00 44 ALA A N 6
ATOM 10288 C CA . ALA A 1 31 ? 86.948 -17.220 12.403 1.00 0.00 44 ALA A CA 6
ATOM 10289 C C . ALA A 1 31 ? 85.716 -17.819 13.078 1.00 0.00 44 ALA A C 6
ATOM 10290 O O . ALA A 1 31 ? 85.551 -19.038 13.122 1.00 0.00 44 ALA A O 6
ATOM 10297 N N . ALA A 1 32 ? 84.840 -16.953 13.577 1.00 0.00 45 ALA A N 6
ATOM 10298 C CA . ALA A 1 32 ? 83.614 -17.412 14.212 1.00 0.00 45 ALA A CA 6
ATOM 10299 C C . ALA A 1 32 ? 82.717 -18.069 13.169 1.00 0.00 45 ALA A C 6
ATOM 10300 O O . ALA A 1 32 ? 82.045 -19.063 13.443 1.00 0.00 45 ALA A O 6
ATOM 10307 N N . ASP A 1 33 ? 82.722 -17.498 11.966 1.00 0.00 46 ASP A N 6
ATOM 10308 C CA . ASP A 1 33 ? 81.919 -18.020 10.867 1.00 0.00 46 ASP A CA 6
ATOM 10309 C C . ASP A 1 33 ? 82.432 -17.480 9.536 1.00 0.00 46 ASP A C 6
ATOM 10310 O O . ASP A 1 33 ? 83.202 -16.520 9.503 1.00 0.00 46 ASP A O 6
ATOM 10319 N N . GLN A 1 34 ? 81.989 -18.086 8.439 1.00 0.00 47 GLN A N 6
ATOM 10320 C CA . GLN A 1 34 ? 82.408 -17.636 7.117 1.00 0.00 47 GLN A CA 6
ATOM 10321 C C . GLN A 1 34 ? 81.943 -16.199 6.897 1.00 0.00 47 GLN A C 6
ATOM 10322 O O . GLN A 1 34 ? 80.771 -15.956 6.613 1.00 0.00 47 GLN A O 6
ATOM 10336 N N . SER A 1 35 ? 82.866 -15.246 7.048 1.00 0.00 48 SER A N 6
ATOM 10337 C CA . SER A 1 35 ? 82.538 -13.825 6.885 1.00 0.00 48 SER A CA 6
ATOM 10338 C C . SER A 1 35 ? 83.504 -13.168 5.887 1.00 0.00 48 SER A C 6
ATOM 10339 O O . SER A 1 35 ? 84.591 -13.690 5.650 1.00 0.00 48 SER A O 6
ATOM 10347 N N . PRO A 1 36 ? 83.145 -12.046 5.292 1.00 0.00 49 PRO A N 6
ATOM 10348 C CA . PRO A 1 36 ? 84.036 -11.358 4.307 1.00 0.00 49 PRO A CA 6
ATOM 10349 C C . PRO A 1 36 ? 85.481 -11.260 4.799 1.00 0.00 49 PRO A C 6
ATOM 10350 O O . PRO A 1 36 ? 86.421 -11.440 4.026 1.00 0.00 49 PRO A O 6
ATOM 10361 N N . GLU A 1 37 ? 85.651 -10.979 6.086 1.00 0.00 50 GLU A N 6
ATOM 10362 C CA . GLU A 1 37 ? 86.988 -10.866 6.661 1.00 0.00 50 GLU A CA 6
ATOM 10363 C C . GLU A 1 37 ? 87.813 -12.118 6.367 1.00 0.00 50 GLU A C 6
ATOM 10364 O O . GLU A 1 37 ? 89.044 -12.082 6.415 1.00 0.00 50 GLU A O 6
ATOM 10376 N N . SER A 1 38 ? 87.133 -13.227 6.065 1.00 0.00 51 SER A N 6
ATOM 10377 C CA . SER A 1 38 ? 87.816 -14.483 5.767 1.00 0.00 51 SER A CA 6
ATOM 10378 C C . SER A 1 38 ? 88.111 -14.609 4.272 1.00 0.00 51 SER A C 6
ATOM 10379 O O . SER A 1 38 ? 88.925 -15.434 3.860 1.00 0.00 51 SER A O 6
ATOM 10387 N N . LEU A 1 39 ? 87.432 -13.798 3.465 1.00 0.00 52 LEU A N 6
ATOM 10388 C CA . LEU A 1 39 ? 87.608 -13.835 2.018 1.00 0.00 52 LEU A CA 6
ATOM 10389 C C . LEU A 1 39 ? 88.976 -13.278 1.621 1.00 0.00 52 LEU A C 6
ATOM 10390 O O . LEU A 1 39 ? 89.336 -12.161 1.997 1.00 0.00 52 LEU A O 6
ATOM 10406 N N . LEU A 1 40 ? 89.726 -14.059 0.846 1.00 0.00 53 LEU A N 6
ATOM 10407 C CA . LEU A 1 40 ? 91.049 -13.638 0.387 1.00 0.00 53 LEU A CA 6
ATOM 10408 C C . LEU A 1 40 ? 91.124 -13.687 -1.135 1.00 0.00 53 LEU A C 6
ATOM 10409 O O . LEU A 1 40 ? 90.826 -14.715 -1.743 1.00 0.00 53 LEU A O 6
ATOM 10425 N N . GLN A 1 41 ? 91.548 -12.586 -1.745 1.00 0.00 54 GLN A N 6
ATOM 10426 C CA . GLN A 1 41 ? 91.684 -12.550 -3.202 1.00 0.00 54 GLN A CA 6
ATOM 10427 C C . GLN A 1 41 ? 92.956 -13.275 -3.603 1.00 0.00 54 GLN A C 6
ATOM 10428 O O . GLN A 1 41 ? 94.061 -12.829 -3.295 1.00 0.00 54 GLN A O 6
ATOM 10442 N N . LEU A 1 42 ? 92.794 -14.404 -4.282 1.00 0.00 55 LEU A N 6
ATOM 10443 C CA . LEU A 1 42 ? 93.933 -15.193 -4.705 1.00 0.00 55 LEU A CA 6
ATOM 10444 C C . LEU A 1 42 ? 94.461 -14.692 -6.032 1.00 0.00 55 LEU A C 6
ATOM 10445 O O . LEU A 1 42 ? 93.818 -14.846 -7.063 1.00 0.00 55 LEU A O 6
ATOM 10461 N N . LYS A 1 43 ? 95.647 -14.095 -5.990 1.00 0.00 56 LYS A N 6
ATOM 10462 C CA . LYS A 1 43 ? 96.288 -13.563 -7.194 1.00 0.00 56 LYS A CA 6
ATOM 10463 C C . LYS A 1 43 ? 97.455 -14.450 -7.598 1.00 0.00 56 LYS A C 6
ATOM 10464 O O . LYS A 1 43 ? 98.176 -14.963 -6.748 1.00 0.00 56 LYS A O 6
ATOM 10483 N N . ALA A 1 44 ? 97.629 -14.634 -8.901 1.00 0.00 57 ALA A N 6
ATOM 10484 C CA . ALA A 1 44 ? 98.711 -15.473 -9.414 1.00 0.00 57 ALA A CA 6
ATOM 10485 C C . ALA A 1 44 ? 99.959 -14.639 -9.683 1.00 0.00 57 ALA A C 6
ATOM 10486 O O . ALA A 1 44 ? 100.000 -13.860 -10.635 1.00 0.00 57 ALA A O 6
ATOM 10493 N N . LEU A 1 45 ? 100.981 -14.803 -8.842 1.00 0.00 58 LEU A N 6
ATOM 10494 C CA . LEU A 1 45 ? 102.221 -14.052 -9.022 1.00 0.00 58 LEU A CA 6
ATOM 10495 C C . LEU A 1 45 ? 103.059 -14.688 -10.127 1.00 0.00 58 LEU A C 6
ATOM 10496 O O . LEU A 1 45 ? 103.449 -14.028 -11.089 1.00 0.00 58 LEU A O 6
ATOM 10512 N N . LYS A 1 46 ? 103.307 -15.985 -9.979 1.00 0.00 59 LYS A N 6
ATOM 10513 C CA . LYS A 1 46 ? 104.077 -16.750 -10.956 1.00 0.00 59 LYS A CA 6
ATOM 10514 C C . LYS A 1 46 ? 103.478 -18.156 -11.052 1.00 0.00 59 LYS A C 6
ATOM 10515 O O . LYS A 1 46 ? 102.756 -18.570 -10.145 1.00 0.00 59 LYS A O 6
ATOM 10534 N N . PRO A 1 47 ? 103.747 -18.912 -12.093 1.00 0.00 60 PRO A N 6
ATOM 10535 C CA . PRO A 1 47 ? 103.184 -20.287 -12.198 1.00 0.00 60 PRO A CA 6
ATOM 10536 C C . PRO A 1 47 ? 103.489 -21.103 -10.940 1.00 0.00 60 PRO A C 6
ATOM 10537 O O . PRO A 1 47 ? 104.644 -21.416 -10.654 1.00 0.00 60 PRO A O 6
ATOM 10548 N N . GLY A 1 48 ? 102.438 -21.438 -10.196 1.00 0.00 61 GLY A N 6
ATOM 10549 C CA . GLY A 1 48 ? 102.585 -22.214 -8.966 1.00 0.00 61 GLY A CA 6
ATOM 10550 C C . GLY A 1 48 ? 102.704 -21.302 -7.745 1.00 0.00 61 GLY A C 6
ATOM 10551 O O . GLY A 1 48 ? 102.601 -21.762 -6.609 1.00 0.00 61 GLY A O 6
ATOM 10555 N N . VAL A 1 49 ? 102.914 -20.002 -7.982 1.00 0.00 62 VAL A N 6
ATOM 10556 C CA . VAL A 1 49 ? 103.037 -19.027 -6.891 1.00 0.00 62 VAL A CA 6
ATOM 10557 C C . VAL A 1 49 ? 101.861 -18.064 -6.932 1.00 0.00 62 VAL A C 6
ATOM 10558 O O . VAL A 1 49 ? 101.552 -17.495 -7.978 1.00 0.00 62 VAL A O 6
ATOM 10571 N N . ILE A 1 50 ? 101.200 -17.890 -5.789 1.00 0.00 63 ILE A N 6
ATOM 10572 C CA . ILE A 1 50 ? 100.045 -16.999 -5.701 1.00 0.00 63 ILE A CA 6
ATOM 10573 C C . ILE A 1 50 ? 100.159 -16.083 -4.487 1.00 0.00 63 ILE A C 6
ATOM 10574 O O . ILE A 1 50 ? 101.003 -16.288 -3.615 1.00 0.00 63 ILE A O 6
ATOM 10590 N N . GLN A 1 51 ? 99.289 -15.074 -4.439 1.00 0.00 64 GLN A N 6
ATOM 10591 C CA . GLN A 1 51 ? 99.266 -14.113 -3.332 1.00 0.00 64 GLN A CA 6
ATOM 10592 C C . GLN A 1 51 ? 97.860 -14.061 -2.747 1.00 0.00 64 GLN A C 6
ATOM 10593 O O . GLN A 1 51 ? 96.897 -14.463 -3.396 1.00 0.00 64 GLN A O 6
ATOM 10607 N N . ILE A 1 52 ? 97.750 -13.584 -1.509 1.00 0.00 65 ILE A N 6
ATOM 10608 C CA . ILE A 1 52 ? 96.457 -13.501 -0.827 1.00 0.00 65 ILE A CA 6
ATOM 10609 C C . ILE A 1 52 ? 96.242 -12.103 -0.248 1.00 0.00 65 ILE A C 6
ATOM 10610 O O . ILE A 1 52 ? 97.062 -11.596 0.517 1.00 0.00 65 ILE A O 6
ATOM 10626 N N . LEU A 1 53 ? 95.127 -11.489 -0.640 1.00 0.00 66 LEU A N 6
ATOM 10627 C CA . LEU A 1 53 ? 94.767 -10.141 -0.196 1.00 0.00 66 LEU A CA 6
ATOM 10628 C C . LEU A 1 53 ? 93.321 -10.134 0.303 1.00 0.00 66 LEU A C 6
ATOM 10629 O O . LEU A 1 53 ? 92.396 -10.441 -0.448 1.00 0.00 66 LEU A O 6
ATOM 10645 N N . GLY A 1 54 ? 93.133 -9.786 1.574 1.00 0.00 67 GLY A N 6
ATOM 10646 C CA . GLY A 1 54 ? 91.792 -9.744 2.162 1.00 0.00 67 GLY A CA 6
ATOM 10647 C C . GLY A 1 54 ? 90.991 -8.575 1.603 1.00 0.00 67 GLY A C 6
ATOM 10648 O O . GLY A 1 54 ? 91.465 -7.443 1.590 1.00 0.00 67 GLY A O 6
ATOM 10652 N N . VAL A 1 55 ? 89.778 -8.855 1.124 1.00 0.00 68 VAL A N 6
ATOM 10653 C CA . VAL A 1 55 ? 88.942 -7.810 0.544 1.00 0.00 68 VAL A CA 6
ATOM 10654 C C . VAL A 1 55 ? 88.492 -6.787 1.584 1.00 0.00 68 VAL A C 6
ATOM 10655 O O . VAL A 1 55 ? 88.599 -5.580 1.365 1.00 0.00 68 VAL A O 6
ATOM 10668 N N . LYS A 1 56 ? 87.973 -7.273 2.702 1.00 0.00 69 LYS A N 6
ATOM 10669 C CA . LYS A 1 56 ? 87.487 -6.393 3.757 1.00 0.00 69 LYS A CA 6
ATOM 10670 C C . LYS A 1 56 ? 88.612 -5.630 4.456 1.00 0.00 69 LYS A C 6
ATOM 10671 O O . LYS A 1 56 ? 88.461 -4.446 4.756 1.00 0.00 69 LYS A O 6
ATOM 10690 N N . THR A 1 57 ? 89.725 -6.299 4.742 1.00 0.00 70 THR A N 6
ATOM 10691 C CA . THR A 1 57 ? 90.831 -5.632 5.433 1.00 0.00 70 THR A CA 6
ATOM 10692 C C . THR A 1 57 ? 91.790 -4.984 4.438 1.00 0.00 70 THR A C 6
ATOM 10693 O O . THR A 1 57 ? 92.577 -4.111 4.803 1.00 0.00 70 THR A O 6
ATOM 10704 N N . SER A 1 58 ? 91.722 -5.405 3.180 1.00 0.00 71 SER A N 6
ATOM 10705 C CA . SER A 1 58 ? 92.597 -4.844 2.155 1.00 0.00 71 SER A CA 6
ATOM 10706 C C . SER A 1 58 ? 94.061 -5.016 2.556 1.00 0.00 71 SER A C 6
ATOM 10707 O O . SER A 1 58 ? 94.921 -4.236 2.146 1.00 0.00 71 SER A O 6
ATOM 10715 N N . ARG A 1 59 ? 94.334 -6.043 3.361 1.00 0.00 72 ARG A N 6
ATOM 10716 C CA . ARG A 1 59 ? 95.691 -6.324 3.824 1.00 0.00 72 ARG A CA 6
ATOM 10717 C C . ARG A 1 59 ? 96.282 -7.519 3.091 1.00 0.00 72 ARG A C 6
ATOM 10718 O O . ARG A 1 59 ? 95.580 -8.473 2.764 1.00 0.00 72 ARG A O 6
ATOM 10739 N N . PHE A 1 60 ? 97.589 -7.472 2.868 1.00 0.00 73 PHE A N 6
ATOM 10740 C CA . PHE A 1 60 ? 98.279 -8.568 2.200 1.00 0.00 73 PHE A CA 6
ATOM 10741 C C . PHE A 1 60 ? 98.812 -9.528 3.251 1.00 0.00 73 PHE A C 6
ATOM 10742 O O . PHE A 1 60 ? 99.719 -9.189 4.012 1.00 0.00 73 PHE A O 6
ATOM 10759 N N . LEU A 1 61 ? 98.230 -10.720 3.307 1.00 0.00 74 LEU A N 6
ATOM 10760 C CA . LEU A 1 61 ? 98.646 -11.702 4.295 1.00 0.00 74 LEU A CA 6
ATOM 10761 C C . LEU A 1 61 ? 100.056 -12.198 3.983 1.00 0.00 74 LEU A C 6
ATOM 10762 O O . LEU A 1 61 ? 100.256 -12.971 3.045 1.00 0.00 74 LEU A O 6
ATOM 10778 N N . CYS A 1 62 ? 101.030 -11.756 4.785 1.00 0.00 75 CYS A N 6
ATOM 10779 C CA . CYS A 1 62 ? 102.427 -12.159 4.595 1.00 0.00 75 CYS A CA 6
ATOM 10780 C C . CYS A 1 62 ? 102.961 -12.856 5.847 1.00 0.00 75 CYS A C 6
ATOM 10781 O O . CYS A 1 62 ? 102.532 -12.563 6.963 1.00 0.00 75 CYS A O 6
ATOM 10788 N N . GLN A 1 63 ? 103.898 -13.791 5.651 1.00 0.00 76 GLN A N 6
ATOM 10789 C CA . GLN A 1 63 ? 104.493 -14.543 6.759 1.00 0.00 76 GLN A CA 6
ATOM 10790 C C . GLN A 1 63 ? 105.913 -14.058 7.040 1.00 0.00 76 GLN A C 6
ATOM 10791 O O . GLN A 1 63 ? 106.718 -13.889 6.125 1.00 0.00 76 GLN A O 6
ATOM 10805 N N . ARG A 1 64 ? 106.208 -13.831 8.318 1.00 0.00 77 ARG A N 6
ATOM 10806 C CA . ARG A 1 64 ? 107.536 -13.353 8.730 1.00 0.00 77 ARG A CA 6
ATOM 10807 C C . ARG A 1 64 ? 108.471 -14.550 8.959 1.00 0.00 77 ARG A C 6
ATOM 10808 O O . ARG A 1 64 ? 108.016 -15.694 8.978 1.00 0.00 77 ARG A O 6
ATOM 10829 N N . PRO A 1 65 ? 109.754 -14.319 9.145 1.00 0.00 78 PRO A N 6
ATOM 10830 C CA . PRO A 1 65 ? 110.731 -15.428 9.384 1.00 0.00 78 PRO A CA 6
ATOM 10831 C C . PRO A 1 65 ? 110.291 -16.338 10.530 1.00 0.00 78 PRO A C 6
ATOM 10832 O O . PRO A 1 65 ? 110.531 -17.545 10.501 1.00 0.00 78 PRO A O 6
ATOM 10843 N N . ASP A 1 66 ? 109.647 -15.754 11.535 1.00 0.00 79 ASP A N 6
ATOM 10844 C CA . ASP A 1 66 ? 109.178 -16.530 12.676 1.00 0.00 79 ASP A CA 6
ATOM 10845 C C . ASP A 1 66 ? 108.050 -17.460 12.246 1.00 0.00 79 ASP A C 6
ATOM 10846 O O . ASP A 1 66 ? 107.632 -18.339 13.000 1.00 0.00 79 ASP A O 6
ATOM 10855 N N . GLY A 1 67 ? 107.563 -17.253 11.027 1.00 0.00 80 GLY A N 6
ATOM 10856 C CA . GLY A 1 67 ? 106.480 -18.068 10.490 1.00 0.00 80 GLY A CA 6
ATOM 10857 C C . GLY A 1 67 ? 105.129 -17.511 10.919 1.00 0.00 80 GLY A C 6
ATOM 10858 O O . GLY A 1 67 ? 104.084 -18.090 10.623 1.00 0.00 80 GLY A O 6
ATOM 10862 N N . ALA A 1 68 ? 105.160 -16.376 11.611 1.00 0.00 81 ALA A N 6
ATOM 10863 C CA . ALA A 1 68 ? 103.934 -15.737 12.071 1.00 0.00 81 ALA A CA 6
ATOM 10864 C C . ALA A 1 68 ? 103.210 -15.099 10.889 1.00 0.00 81 ALA A C 6
ATOM 10865 O O . ALA A 1 68 ? 103.838 -14.590 9.966 1.00 0.00 81 ALA A O 6
ATOM 10872 N N . LEU A 1 69 ? 101.885 -15.142 10.923 1.00 0.00 82 LEU A N 6
ATOM 10873 C CA . LEU A 1 69 ? 101.067 -14.575 9.851 1.00 0.00 82 LEU A CA 6
ATOM 10874 C C . LEU A 1 69 ? 100.544 -13.191 10.244 1.00 0.00 82 LEU A C 6
ATOM 10875 O O . LEU A 1 69 ? 100.153 -12.969 11.390 1.00 0.00 82 LEU A O 6
ATOM 10891 N N . TYR A 1 70 ? 100.530 -12.265 9.284 1.00 0.00 83 TYR A N 6
ATOM 10892 C CA . TYR A 1 70 ? 100.036 -10.916 9.554 1.00 0.00 83 TYR A CA 6
ATOM 10893 C C . TYR A 1 70 ? 99.608 -10.219 8.261 1.00 0.00 83 TYR A C 6
ATOM 10894 O O . TYR A 1 70 ? 100.157 -10.481 7.192 1.00 0.00 83 TYR A O 6
ATOM 10912 N N . GLY A 1 71 ? 98.632 -9.319 8.378 1.00 0.00 84 GLY A N 6
ATOM 10913 C CA . GLY A 1 71 ? 98.132 -8.562 7.229 1.00 0.00 84 GLY A CA 6
ATOM 10914 C C . GLY A 1 71 ? 98.788 -7.179 7.169 1.00 0.00 84 GLY A C 6
ATOM 10915 O O . GLY A 1 71 ? 99.031 -6.563 8.207 1.00 0.00 84 GLY A O 6
ATOM 10919 N N . SER A 1 72 ? 99.093 -6.695 5.958 1.00 0.00 85 SER A N 6
ATOM 10920 C CA . SER A 1 72 ? 99.741 -5.385 5.806 1.00 0.00 85 SER A CA 6
ATOM 10921 C C . SER A 1 72 ? 99.265 -4.652 4.549 1.00 0.00 85 SER A C 6
ATOM 10922 O O . SER A 1 72 ? 98.719 -5.260 3.632 1.00 0.00 85 SER A O 6
ATOM 10930 N N . LEU A 1 73 ? 99.498 -3.336 4.512 1.00 0.00 86 LEU A N 6
ATOM 10931 C CA . LEU A 1 73 ? 99.112 -2.522 3.357 1.00 0.00 86 LEU A CA 6
ATOM 10932 C C . LEU A 1 73 ? 100.183 -2.600 2.270 1.00 0.00 86 LEU A C 6
ATOM 10933 O O . LEU A 1 73 ? 99.933 -2.247 1.117 1.00 0.00 86 LEU A O 6
ATOM 10949 N N . HIS A 1 74 ? 101.380 -3.050 2.644 1.00 0.00 87 HIS A N 6
ATOM 10950 C CA . HIS A 1 74 ? 102.486 -3.152 1.690 1.00 0.00 87 HIS A CA 6
ATOM 10951 C C . HIS A 1 74 ? 102.647 -4.581 1.192 1.00 0.00 87 HIS A C 6
ATOM 10952 O O . HIS A 1 74 ? 102.361 -5.538 1.910 1.00 0.00 87 HIS A O 6
ATOM 10966 N N . PHE A 1 75 ? 103.101 -4.710 -0.054 1.00 0.00 88 PHE A N 6
ATOM 10967 C CA . PHE A 1 75 ? 103.295 -6.021 -0.670 1.00 0.00 88 PHE A CA 6
ATOM 10968 C C . PHE A 1 75 ? 104.762 -6.448 -0.594 1.00 0.00 88 PHE A C 6
ATOM 10969 O O . PHE A 1 75 ? 105.665 -5.676 -0.913 1.00 0.00 88 PHE A O 6
ATOM 10986 N N . ASP A 1 76 ? 104.978 -7.690 -0.168 1.00 0.00 89 ASP A N 6
ATOM 10987 C CA . ASP A 1 76 ? 106.324 -8.255 -0.042 1.00 0.00 89 ASP A CA 6
ATOM 10988 C C . ASP A 1 76 ? 106.338 -9.660 -0.653 1.00 0.00 89 ASP A C 6
ATOM 10989 O O . ASP A 1 76 ? 105.897 -10.601 -0.004 1.00 0.00 89 ASP A O 6
ATOM 10998 N N . PRO A 1 77 ? 106.789 -9.848 -1.875 1.00 0.00 90 PRO A N 6
ATOM 10999 C CA . PRO A 1 77 ? 106.757 -11.204 -2.497 1.00 0.00 90 PRO A CA 6
ATOM 11000 C C . PRO A 1 77 ? 107.622 -12.216 -1.745 1.00 0.00 90 PRO A C 6
ATOM 11001 O O . PRO A 1 77 ? 107.345 -13.418 -1.759 1.00 0.00 90 PRO A O 6
ATOM 11012 N N . GLU A 1 78 ? 108.660 -11.723 -1.090 1.00 0.00 91 GLU A N 6
ATOM 11013 C CA . GLU A 1 78 ? 109.562 -12.584 -0.338 1.00 0.00 91 GLU A CA 6
ATOM 11014 C C . GLU A 1 78 ? 108.878 -13.163 0.897 1.00 0.00 91 GLU A C 6
ATOM 11015 O O . GLU A 1 78 ? 109.391 -14.097 1.513 1.00 0.00 91 GLU A O 6
ATOM 11027 N N . ALA A 1 79 ? 107.725 -12.600 1.269 1.00 0.00 92 ALA A N 6
ATOM 11028 C CA . ALA A 1 79 ? 106.996 -13.072 2.452 1.00 0.00 92 ALA A CA 6
ATOM 11029 C C . ALA A 1 79 ? 105.510 -13.289 2.163 1.00 0.00 92 ALA A C 6
ATOM 11030 O O . ALA A 1 79 ? 104.834 -13.995 2.913 1.00 0.00 92 ALA A O 6
ATOM 11037 N N . CYS A 1 80 ? 104.992 -12.672 1.096 1.00 0.00 93 CYS A N 6
ATOM 11038 C CA . CYS A 1 80 ? 103.564 -12.806 0.757 1.00 0.00 93 CYS A CA 6
ATOM 11039 C C . CYS A 1 80 ? 103.347 -13.722 -0.452 1.00 0.00 93 CYS A C 6
ATOM 11040 O O . CYS A 1 80 ? 102.234 -13.815 -0.970 1.00 0.00 93 CYS A O 6
ATOM 11047 N N . SER A 1 81 ? 104.398 -14.421 -0.882 1.00 0.00 94 SER A N 6
ATOM 11048 C CA . SER A 1 81 ? 104.286 -15.353 -2.008 1.00 0.00 94 SER A CA 6
ATOM 11049 C C . SER A 1 81 ? 104.453 -16.777 -1.501 1.00 0.00 94 SER A C 6
ATOM 11050 O O . SER A 1 81 ? 105.478 -17.116 -0.910 1.00 0.00 94 SER A O 6
ATOM 11058 N N . PHE A 1 82 ? 103.438 -17.608 -1.728 1.00 0.00 95 PHE A N 6
ATOM 11059 C CA . PHE A 1 82 ? 103.480 -19.000 -1.281 1.00 0.00 95 PHE A CA 6
ATOM 11060 C C . PHE A 1 82 ? 103.203 -19.935 -2.450 1.00 0.00 95 PHE A C 6
ATOM 11061 O O . PHE A 1 82 ? 102.363 -19.645 -3.301 1.00 0.00 95 PHE A O 6
ATOM 11078 N N . ARG A 1 83 ? 103.901 -21.064 -2.478 1.00 0.00 96 ARG A N 6
ATOM 11079 C CA . ARG A 1 83 ? 103.708 -22.042 -3.541 1.00 0.00 96 ARG A CA 6
ATOM 11080 C C . ARG A 1 83 ? 102.557 -22.967 -3.165 1.00 0.00 96 ARG A C 6
ATOM 11081 O O . ARG A 1 83 ? 102.325 -23.222 -1.983 1.00 0.00 96 ARG A O 6
ATOM 11102 N N . GLU A 1 84 ? 101.823 -23.451 -4.162 1.00 0.00 97 GLU A N 6
ATOM 11103 C CA . GLU A 1 84 ? 100.685 -24.331 -3.897 1.00 0.00 97 GLU A CA 6
ATOM 11104 C C . GLU A 1 84 ? 101.115 -25.789 -3.876 1.00 0.00 97 GLU A C 6
ATOM 11105 O O . GLU A 1 84 ? 101.708 -26.292 -4.832 1.00 0.00 97 GLU A O 6
ATOM 11117 N N . LEU A 1 85 ? 100.799 -26.467 -2.774 1.00 0.00 98 LEU A N 6
ATOM 11118 C CA . LEU A 1 85 ? 101.138 -27.881 -2.617 1.00 0.00 98 LEU A CA 6
ATOM 11119 C C . LEU A 1 85 ? 99.871 -28.710 -2.737 1.00 0.00 98 LEU A C 6
ATOM 11120 O O . LEU A 1 85 ? 99.035 -28.695 -1.840 1.00 0.00 98 LEU A O 6
ATOM 11136 N N . LEU A 1 86 ? 99.720 -29.425 -3.847 1.00 0.00 99 LEU A N 6
ATOM 11137 C CA . LEU A 1 86 ? 98.517 -30.238 -4.052 1.00 0.00 99 LEU A CA 6
ATOM 11138 C C . LEU A 1 86 ? 98.760 -31.677 -3.591 1.00 0.00 99 LEU A C 6
ATOM 11139 O O . LEU A 1 86 ? 99.616 -32.380 -4.126 1.00 0.00 99 LEU A O 6
ATOM 11155 N N . LEU A 1 87 ? 97.991 -32.094 -2.589 1.00 0.00 100 LEU A N 6
ATOM 11156 C CA . LEU A 1 87 ? 98.110 -33.442 -2.039 1.00 0.00 100 LEU A CA 6
ATOM 11157 C C . LEU A 1 87 ? 97.303 -34.433 -2.867 1.00 0.00 100 LEU A C 6
ATOM 11158 O O . LEU A 1 87 ? 96.214 -34.120 -3.347 1.00 0.00 100 LEU A O 6
ATOM 11174 N N . GLU A 1 88 ? 97.831 -35.642 -2.992 1.00 0.00 101 GLU A N 6
ATOM 11175 C CA . GLU A 1 88 ? 97.138 -36.689 -3.722 1.00 0.00 101 GLU A CA 6
ATOM 11176 C C . GLU A 1 88 ? 95.813 -36.967 -3.029 1.00 0.00 101 GLU A C 6
ATOM 11177 O O . GLU A 1 88 ? 94.847 -37.412 -3.648 1.00 0.00 101 GLU A O 6
ATOM 11189 N N . ASP A 1 89 ? 95.785 -36.682 -1.729 1.00 0.00 102 ASP A N 6
ATOM 11190 C CA . ASP A 1 89 ? 94.583 -36.883 -0.935 1.00 0.00 102 ASP A CA 6
ATOM 11191 C C . ASP A 1 89 ? 93.497 -35.907 -1.370 1.00 0.00 102 ASP A C 6
ATOM 11192 O O . ASP A 1 89 ? 92.322 -36.087 -1.052 1.00 0.00 102 ASP A O 6
ATOM 11201 N N . GLY A 1 90 ? 93.901 -34.875 -2.112 1.00 0.00 103 GLY A N 6
ATOM 11202 C CA . GLY A 1 90 ? 92.959 -33.869 -2.605 1.00 0.00 103 GLY A CA 6
ATOM 11203 C C . GLY A 1 90 ? 92.953 -32.619 -1.730 1.00 0.00 103 GLY A C 6
ATOM 11204 O O . GLY A 1 90 ? 91.991 -31.851 -1.750 1.00 0.00 103 GLY A O 6
ATOM 11208 N N . TYR A 1 91 ? 94.031 -32.405 -0.964 1.00 0.00 104 TYR A N 6
ATOM 11209 C CA . TYR A 1 91 ? 94.126 -31.225 -0.093 1.00 0.00 104 TYR A CA 6
ATOM 11210 C C . TYR A 1 91 ? 95.173 -30.258 -0.634 1.00 0.00 104 TYR A C 6
ATOM 11211 O O . TYR A 1 91 ? 96.045 -30.649 -1.411 1.00 0.00 104 TYR A O 6
ATOM 11229 N N . ASN A 1 92 ? 95.076 -28.988 -0.236 1.00 0.00 105 ASN A N 6
ATOM 11230 C CA . ASN A 1 92 ? 96.018 -27.967 -0.703 1.00 0.00 105 ASN A CA 6
ATOM 11231 C C . ASN A 1 92 ? 96.611 -27.195 0.468 1.00 0.00 105 ASN A C 6
ATOM 11232 O O . ASN A 1 92 ? 95.916 -26.865 1.428 1.00 0.00 105 ASN A O 6
ATOM 11243 N N . VAL A 1 93 ? 97.911 -26.914 0.372 1.00 0.00 106 VAL A N 6
ATOM 11244 C CA . VAL A 1 93 ? 98.625 -26.182 1.416 1.00 0.00 106 VAL A CA 6
ATOM 11245 C C . VAL A 1 93 ? 99.509 -25.114 0.782 1.00 0.00 106 VAL A C 6
ATOM 11246 O O . VAL A 1 93 ? 99.837 -25.194 -0.402 1.00 0.00 106 VAL A O 6
ATOM 11259 N N . TYR A 1 94 ? 99.881 -24.109 1.570 1.00 0.00 107 TYR A N 6
ATOM 11260 C CA . TYR A 1 94 ? 100.715 -23.012 1.078 1.00 0.00 107 TYR A CA 6
ATOM 11261 C C . TYR A 1 94 ? 102.002 -22.899 1.894 1.00 0.00 107 TYR A C 6
ATOM 11262 O O . TYR A 1 94 ? 102.011 -23.157 3.097 1.00 0.00 107 TYR A O 6
ATOM 11280 N N . GLN A 1 95 ? 103.086 -22.512 1.227 1.00 0.00 108 GLN A N 6
ATOM 11281 C CA . GLN A 1 95 ? 104.384 -22.360 1.888 1.00 0.00 108 GLN A CA 6
ATOM 11282 C C . GLN A 1 95 ? 105.206 -21.279 1.190 1.00 0.00 108 GLN A C 6
ATOM 11283 O O . GLN A 1 95 ? 105.277 -21.240 -0.036 1.00 0.00 108 GLN A O 6
ATOM 11297 N N . SER A 1 96 ? 105.828 -20.403 1.979 1.00 0.00 109 SER A N 6
ATOM 11298 C CA . SER A 1 96 ? 106.637 -19.330 1.413 1.00 0.00 109 SER A CA 6
ATOM 11299 C C . SER A 1 96 ? 107.774 -19.902 0.574 1.00 0.00 109 SER A C 6
ATOM 11300 O O . SER A 1 96 ? 108.605 -20.655 1.071 1.00 0.00 109 SER A O 6
ATOM 11308 N N . GLU A 1 97 ? 107.801 -19.537 -0.701 1.00 0.00 110 GLU A N 6
ATOM 11309 C CA . GLU A 1 97 ? 108.834 -20.015 -1.610 1.00 0.00 110 GLU A CA 6
ATOM 11310 C C . GLU A 1 97 ? 110.207 -19.446 -1.251 1.00 0.00 110 GLU A C 6
ATOM 11311 O O . GLU A 1 97 ? 111.231 -20.100 -1.450 1.00 0.00 110 GLU A O 6
ATOM 11323 N N . ALA A 1 98 ? 110.225 -18.215 -0.753 1.00 0.00 111 ALA A N 6
ATOM 11324 C CA . ALA A 1 98 ? 111.483 -17.556 -0.406 1.00 0.00 111 ALA A CA 6
ATOM 11325 C C . ALA A 1 98 ? 112.246 -18.286 0.700 1.00 0.00 111 ALA A C 6
ATOM 11326 O O . ALA A 1 98 ? 113.438 -18.558 0.559 1.00 0.00 111 ALA A O 6
ATOM 11333 N N . HIS A 1 99 ? 111.572 -18.570 1.815 1.00 0.00 112 HIS A N 6
ATOM 11334 C CA . HIS A 1 99 ? 112.221 -19.232 2.955 1.00 0.00 112 HIS A CA 6
ATOM 11335 C C . HIS A 1 99 ? 111.777 -20.686 3.119 1.00 0.00 112 HIS A C 6
ATOM 11336 O O . HIS A 1 99 ? 112.423 -21.452 3.834 1.00 0.00 112 HIS A O 6
ATOM 11350 N N . GLY A 1 100 ? 110.682 -21.071 2.477 1.00 0.00 113 GLY A N 6
ATOM 11351 C CA . GLY A 1 100 ? 110.205 -22.444 2.603 1.00 0.00 113 GLY A CA 6
ATOM 11352 C C . GLY A 1 100 ? 109.554 -22.658 3.967 1.00 0.00 113 GLY A C 6
ATOM 11353 O O . GLY A 1 100 ? 109.480 -23.782 4.457 1.00 0.00 113 GLY A O 6
ATOM 11357 N N . LEU A 1 101 ? 109.096 -21.566 4.572 1.00 0.00 114 LEU A N 6
ATOM 11358 C CA . LEU A 1 101 ? 108.457 -21.626 5.887 1.00 0.00 114 LEU A CA 6
ATOM 11359 C C . LEU A 1 101 ? 107.013 -22.152 5.756 1.00 0.00 114 LEU A C 6
ATOM 11360 O O . LEU A 1 101 ? 106.172 -21.471 5.170 1.00 0.00 114 LEU A O 6
ATOM 11376 N N . PRO A 1 102 ? 106.685 -23.320 6.289 1.00 0.00 115 PRO A N 6
ATOM 11377 C CA . PRO A 1 102 ? 105.290 -23.848 6.194 1.00 0.00 115 PRO A CA 6
ATOM 11378 C C . PRO A 1 102 ? 104.272 -22.839 6.726 1.00 0.00 115 PRO A C 6
ATOM 11379 O O . PRO A 1 102 ? 104.569 -22.066 7.638 1.00 0.00 115 PRO A O 6
ATOM 11390 N N . LEU A 1 103 ? 103.077 -22.843 6.140 1.00 0.00 116 LEU A N 6
ATOM 11391 C CA . LEU A 1 103 ? 102.027 -21.915 6.555 1.00 0.00 116 LEU A CA 6
ATOM 11392 C C . LEU A 1 103 ? 101.157 -22.525 7.650 1.00 0.00 116 LEU A C 6
ATOM 11393 O O . LEU A 1 103 ? 100.656 -23.641 7.514 1.00 0.00 116 LEU A O 6
ATOM 11409 N N . HIS A 1 104 ? 100.978 -21.771 8.731 1.00 0.00 117 HIS A N 6
ATOM 11410 C CA . HIS A 1 104 ? 100.161 -22.222 9.854 1.00 0.00 117 HIS A CA 6
ATOM 11411 C C . HIS A 1 104 ? 99.596 -21.021 10.608 1.00 0.00 117 HIS A C 6
ATOM 11412 O O . HIS A 1 104 ? 100.103 -19.907 10.481 1.00 0.00 117 HIS A O 6
ATOM 11426 N N . LEU A 1 105 ? 98.547 -21.252 11.391 1.00 0.00 118 LEU A N 6
ATOM 11427 C CA . LEU A 1 105 ? 97.934 -20.171 12.154 1.00 0.00 118 LEU A CA 6
ATOM 11428 C C . LEU A 1 105 ? 98.880 -19.715 13.273 1.00 0.00 118 LEU A C 6
ATOM 11429 O O . LEU A 1 105 ? 99.638 -20.525 13.806 1.00 0.00 118 LEU A O 6
ATOM 11445 N N . PRO A 1 106 ? 98.868 -18.450 13.630 1.00 0.00 119 PRO A N 6
ATOM 11446 C CA . PRO A 1 106 ? 99.764 -17.906 14.699 1.00 0.00 119 PRO A CA 6
ATOM 11447 C C . PRO A 1 106 ? 99.312 -18.306 16.105 1.00 0.00 119 PRO A C 6
ATOM 11448 O O . PRO A 1 106 ? 98.128 -18.546 16.342 1.00 0.00 119 PRO A O 6
ATOM 11459 N N . GLY A 1 107 ? 100.262 -18.350 17.039 1.00 0.00 120 GLY A N 6
ATOM 11460 C CA . GLY A 1 107 ? 99.960 -18.694 18.431 1.00 0.00 120 GLY A CA 6
ATOM 11461 C C . GLY A 1 107 ? 100.323 -20.141 18.750 1.00 0.00 120 GLY A C 6
ATOM 11462 O O . GLY A 1 107 ? 100.644 -20.465 19.893 1.00 0.00 120 GLY A O 6
ATOM 11466 N N . ASN A 1 108 ? 100.275 -21.004 17.738 1.00 0.00 121 ASN A N 6
ATOM 11467 C CA . ASN A 1 108 ? 100.603 -22.415 17.929 1.00 0.00 121 ASN A CA 6
ATOM 11468 C C . ASN A 1 108 ? 99.899 -22.975 19.166 1.00 0.00 121 ASN A C 6
ATOM 11469 O O . ASN A 1 108 ? 99.177 -22.263 19.861 1.00 0.00 121 ASN A O 6
ATOM 11480 N N . LYS A 1 109 ? 100.123 -24.260 19.436 1.00 0.00 122 LYS A N 6
ATOM 11481 C CA . LYS A 1 109 ? 99.520 -24.917 20.599 1.00 0.00 122 LYS A CA 6
ATOM 11482 C C . LYS A 1 109 ? 100.514 -24.954 21.757 1.00 0.00 122 LYS A C 6
ATOM 11483 O O . LYS A 1 109 ? 100.166 -25.322 22.879 1.00 0.00 122 LYS A O 6
ATOM 11502 N N . SER A 1 110 ? 101.756 -24.575 21.469 1.00 0.00 123 SER A N 6
ATOM 11503 C CA . SER A 1 110 ? 102.810 -24.571 22.483 1.00 0.00 123 SER A CA 6
ATOM 11504 C C . SER A 1 110 ? 103.906 -23.569 22.088 1.00 0.00 123 SER A C 6
ATOM 11505 O O . SER A 1 110 ? 103.935 -23.125 20.941 1.00 0.00 123 SER A O 6
ATOM 11513 N N . PRO A 1 111 ? 104.803 -23.193 22.984 1.00 0.00 124 PRO A N 6
ATOM 11514 C CA . PRO A 1 111 ? 105.889 -22.218 22.643 1.00 0.00 124 PRO A CA 6
ATOM 11515 C C . PRO A 1 111 ? 106.821 -22.754 21.555 1.00 0.00 124 PRO A C 6
ATOM 11516 O O . PRO A 1 111 ? 107.079 -23.956 21.480 1.00 0.00 124 PRO A O 6
ATOM 11527 N N . HIS A 1 112 ? 107.324 -21.849 20.722 1.00 0.00 125 HIS A N 6
ATOM 11528 C CA . HIS A 1 112 ? 108.228 -22.230 19.645 1.00 0.00 125 HIS A CA 6
ATOM 11529 C C . HIS A 1 112 ? 109.585 -22.654 20.207 1.00 0.00 125 HIS A C 6
ATOM 11530 O O . HIS A 1 112 ? 110.469 -23.080 19.466 1.00 0.00 125 HIS A O 6
ATOM 11544 N N . ARG A 1 113 ? 109.737 -22.537 21.523 1.00 0.00 126 ARG A N 6
ATOM 11545 C CA . ARG A 1 113 ? 110.987 -22.919 22.174 1.00 0.00 126 ARG A CA 6
ATOM 11546 C C . ARG A 1 113 ? 111.212 -24.419 22.021 1.00 0.00 126 ARG A C 6
ATOM 11547 O O . ARG A 1 113 ? 112.337 -24.872 21.817 1.00 0.00 126 ARG A O 6
ATOM 11568 N N . ASP A 1 114 ? 110.122 -25.181 22.110 1.00 0.00 127 ASP A N 6
ATOM 11569 C CA . ASP A 1 114 ? 110.172 -26.637 21.967 1.00 0.00 127 ASP A CA 6
ATOM 11570 C C . ASP A 1 114 ? 109.513 -27.041 20.643 1.00 0.00 127 ASP A C 6
ATOM 11571 O O . ASP A 1 114 ? 108.287 -27.125 20.570 1.00 0.00 127 ASP A O 6
ATOM 11580 N N . PRO A 1 115 ? 110.275 -27.271 19.597 1.00 0.00 128 PRO A N 6
ATOM 11581 C CA . PRO A 1 115 ? 109.700 -27.643 18.270 1.00 0.00 128 PRO A CA 6
ATOM 11582 C C . PRO A 1 115 ? 108.709 -28.803 18.356 1.00 0.00 128 PRO A C 6
ATOM 11583 O O . PRO A 1 115 ? 107.619 -28.732 17.787 1.00 0.00 128 PRO A O 6
ATOM 11594 N N . ALA A 1 116 ? 109.087 -29.863 19.068 1.00 0.00 129 ALA A N 6
ATOM 11595 C CA . ALA A 1 116 ? 108.210 -31.028 19.206 1.00 0.00 129 ALA A CA 6
ATOM 11596 C C . ALA A 1 116 ? 107.646 -31.414 17.830 1.00 0.00 129 ALA A C 6
ATOM 11597 O O . ALA A 1 116 ? 108.001 -30.802 16.823 1.00 0.00 129 ALA A O 6
ATOM 11604 N N . PRO A 1 117 ? 106.776 -32.390 17.751 1.00 0.00 130 PRO A N 6
ATOM 11605 C CA . PRO A 1 117 ? 106.181 -32.787 16.443 1.00 0.00 130 PRO A CA 6
ATOM 11606 C C . PRO A 1 117 ? 105.497 -31.590 15.785 1.00 0.00 130 PRO A C 6
ATOM 11607 O O . PRO A 1 117 ? 104.859 -30.784 16.463 1.00 0.00 130 PRO A O 6
ATOM 11618 N N . ARG A 1 118 ? 105.651 -31.459 14.469 1.00 0.00 131 ARG A N 6
ATOM 11619 C CA . ARG A 1 118 ? 105.057 -30.330 13.749 1.00 0.00 131 ARG A CA 6
ATOM 11620 C C . ARG A 1 118 ? 104.520 -30.764 12.391 1.00 0.00 131 ARG A C 6
ATOM 11621 O O . ARG A 1 118 ? 105.257 -31.290 11.557 1.00 0.00 131 ARG A O 6
ATOM 11642 N N . GLY A 1 119 ? 103.228 -30.520 12.172 1.00 0.00 132 GLY A N 6
ATOM 11643 C CA . GLY A 1 119 ? 102.578 -30.864 10.905 1.00 0.00 132 GLY A CA 6
ATOM 11644 C C . GLY A 1 119 ? 101.970 -29.609 10.276 1.00 0.00 132 GLY A C 6
ATOM 11645 O O . GLY A 1 119 ? 101.525 -28.713 10.994 1.00 0.00 132 GLY A O 6
ATOM 11649 N N . PRO A 1 120 ? 101.934 -29.513 8.968 1.00 0.00 133 PRO A N 6
ATOM 11650 C CA . PRO A 1 120 ? 101.357 -28.324 8.271 1.00 0.00 133 PRO A CA 6
ATOM 11651 C C . PRO A 1 120 ? 99.832 -28.290 8.364 1.00 0.00 133 PRO A C 6
ATOM 11652 O O . PRO A 1 120 ? 99.185 -29.333 8.460 1.00 0.00 133 PRO A O 6
ATOM 11663 N N . ALA A 1 121 ? 99.261 -27.089 8.315 1.00 0.00 134 ALA A N 6
ATOM 11664 C CA . ALA A 1 121 ? 97.812 -26.947 8.374 1.00 0.00 134 ALA A CA 6
ATOM 11665 C C . ALA A 1 121 ? 97.221 -27.192 6.992 1.00 0.00 134 ALA A C 6
ATOM 11666 O O . ALA A 1 121 ? 97.546 -26.486 6.041 1.00 0.00 134 ALA A O 6
ATOM 11673 N N . ARG A 1 122 ? 96.356 -28.195 6.882 1.00 0.00 135 ARG A N 6
ATOM 11674 C CA . ARG A 1 122 ? 95.738 -28.512 5.598 1.00 0.00 135 ARG A CA 6
ATOM 11675 C C . ARG A 1 122 ? 94.590 -27.551 5.331 1.00 0.00 135 ARG A C 6
ATOM 11676 O O . ARG A 1 122 ? 93.641 -27.484 6.104 1.00 0.00 135 ARG A O 6
ATOM 11697 N N . PHE A 1 123 ? 94.682 -26.801 4.235 1.00 0.00 136 PHE A N 6
ATOM 11698 C CA . PHE A 1 123 ? 93.646 -25.826 3.881 1.00 0.00 136 PHE A CA 6
ATOM 11699 C C . PHE A 1 123 ? 92.937 -26.226 2.590 1.00 0.00 136 PHE A C 6
ATOM 11700 O O . PHE A 1 123 ? 93.554 -26.715 1.643 1.00 0.00 136 PHE A O 6
ATOM 11717 N N . LEU A 1 124 ? 91.629 -25.995 2.577 1.00 0.00 137 LEU A N 6
ATOM 11718 C CA . LEU A 1 124 ? 90.782 -26.299 1.432 1.00 0.00 137 LEU A CA 6
ATOM 11719 C C . LEU A 1 124 ? 90.223 -24.987 0.855 1.00 0.00 137 LEU A C 6
ATOM 11720 O O . LEU A 1 124 ? 89.448 -24.309 1.529 1.00 0.00 137 LEU A O 6
ATOM 11736 N N . PRO A 1 125 ? 90.593 -24.595 -0.347 1.00 0.00 138 PRO A N 6
ATOM 11737 C CA . PRO A 1 125 ? 90.095 -23.318 -0.943 1.00 0.00 138 PRO A CA 6
ATOM 11738 C C . PRO A 1 125 ? 88.672 -23.453 -1.488 1.00 0.00 138 PRO A C 6
ATOM 11739 O O . PRO A 1 125 ? 88.431 -24.193 -2.441 1.00 0.00 138 PRO A O 6
ATOM 11750 N N . LEU A 1 126 ? 87.734 -22.727 -0.877 1.00 0.00 139 LEU A N 6
ATOM 11751 C CA . LEU A 1 126 ? 86.333 -22.767 -1.307 1.00 0.00 139 LEU A CA 6
ATOM 11752 C C . LEU A 1 126 ? 86.073 -21.632 -2.306 1.00 0.00 139 LEU A C 6
ATOM 11753 O O . LEU A 1 126 ? 86.696 -20.577 -2.214 1.00 0.00 139 LEU A O 6
ATOM 11769 N N . PRO A 1 127 ? 85.180 -21.814 -3.248 1.00 0.00 140 PRO A N 6
ATOM 11770 C CA . PRO A 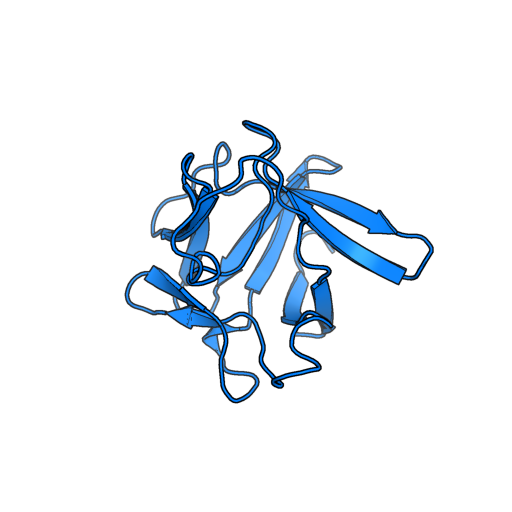1 127 ? 84.871 -20.759 -4.260 1.00 0.00 140 PRO A CA 6
ATOM 11771 C C . PRO A 1 127 ? 84.252 -19.517 -3.619 1.00 0.00 140 PRO A C 6
ATOM 11772 O O . PRO A 1 127 ? 83.262 -19.610 -2.894 1.00 0.00 140 PRO A O 6
ATOM 11783 N N . GLY A 1 128 ? 84.841 -18.355 -3.898 1.00 0.00 141 GLY A N 6
ATOM 11784 C CA . GLY A 1 128 ? 84.335 -17.102 -3.351 1.00 0.00 141 GLY A CA 6
ATOM 11785 C C . GLY A 1 128 ? 82.899 -16.856 -3.801 1.00 0.00 141 GLY A C 6
ATOM 11786 O O . GLY A 1 128 ? 82.341 -17.734 -4.438 1.00 0.00 141 GLY A O 6
ATOM 11791 N N . GLY A 1 1 ? 90.579 -13.766 -15.169 1.00 0.00 14 GLY A N 7
ATOM 11792 C CA . GLY A 1 1 ? 90.472 -15.211 -14.819 1.00 0.00 14 GLY A CA 7
ATOM 11793 C C . GLY A 1 1 ? 91.743 -15.659 -14.106 1.00 0.00 14 GLY A C 7
ATOM 11794 O O . GLY A 1 1 ? 91.845 -16.802 -13.658 1.00 0.00 14 GLY A O 7
ATOM 11800 N N . GLN A 1 2 ? 92.711 -14.752 -14.007 1.00 0.00 15 GLN A N 7
ATOM 11801 C CA . GLN A 1 2 ? 93.977 -15.062 -13.348 1.00 0.00 15 GLN A CA 7
ATOM 11802 C C . GLN A 1 2 ? 93.844 -14.919 -11.835 1.00 0.00 15 GLN A C 7
ATOM 11803 O O . GLN A 1 2 ? 94.774 -15.226 -11.087 1.00 0.00 15 GLN A O 7
ATOM 11817 N N . VAL A 1 3 ? 92.685 -14.429 -11.390 1.00 0.00 16 VAL A N 7
ATOM 11818 C CA . VAL A 1 3 ? 92.431 -14.220 -9.963 1.00 0.00 16 VAL A CA 7
ATOM 11819 C C . VAL A 1 3 ? 91.130 -14.888 -9.540 1.00 0.00 16 VAL A C 7
ATOM 11820 O O . VAL A 1 3 ? 90.137 -14.859 -10.267 1.00 0.00 16 VAL A O 7
ATOM 11833 N N . ARG A 1 4 ? 91.144 -15.493 -8.349 1.00 0.00 17 ARG A N 7
ATOM 11834 C CA . ARG A 1 4 ? 89.954 -16.173 -7.825 1.00 0.00 17 ARG A CA 7
ATOM 11835 C C . ARG A 1 4 ? 89.706 -15.802 -6.365 1.00 0.00 17 ARG A C 7
ATOM 11836 O O . ARG A 1 4 ? 90.640 -15.526 -5.613 1.00 0.00 17 ARG A O 7
ATOM 11857 N N . GLN A 1 5 ? 88.432 -15.802 -5.976 1.00 0.00 18 GLN A N 7
ATOM 11858 C CA . GLN A 1 5 ? 88.032 -15.474 -4.607 1.00 0.00 18 GLN A CA 7
ATOM 11859 C C . GLN A 1 5 ? 87.620 -16.746 -3.875 1.00 0.00 18 GLN A C 7
ATOM 11860 O O . GLN A 1 5 ? 86.730 -17.461 -4.335 1.00 0.00 18 GLN A O 7
ATOM 11874 N N . ARG A 1 6 ? 88.265 -17.040 -2.746 1.00 0.00 19 ARG A N 7
ATOM 11875 C CA . ARG A 1 6 ? 87.928 -18.250 -1.989 1.00 0.00 19 ARG A CA 7
ATOM 11876 C C . ARG A 1 6 ? 88.181 -18.067 -0.492 1.00 0.00 19 ARG A C 7
ATOM 11877 O O . ARG A 1 6 ? 89.029 -17.272 -0.084 1.00 0.00 19 ARG A O 7
ATOM 11898 N N . TYR A 1 7 ? 87.460 -18.841 0.320 1.00 0.00 20 TYR A N 7
ATOM 11899 C CA . TYR A 1 7 ? 87.625 -18.805 1.771 1.00 0.00 20 TYR A CA 7
ATOM 11900 C C . TYR A 1 7 ? 88.642 -19.860 2.173 1.00 0.00 20 TYR A C 7
ATOM 11901 O O . TYR A 1 7 ? 88.603 -20.971 1.654 1.00 0.00 20 TYR A O 7
ATOM 11919 N N . LEU A 1 8 ? 89.545 -19.534 3.094 1.00 0.00 21 LEU A N 7
ATOM 11920 C CA . LEU A 1 8 ? 90.548 -20.509 3.527 1.00 0.00 21 LEU A CA 7
ATOM 11921 C C . LEU A 1 8 ? 90.092 -21.161 4.834 1.00 0.00 21 LEU A C 7
ATOM 11922 O O . LEU A 1 8 ? 90.161 -20.550 5.901 1.00 0.00 21 LEU A O 7
ATOM 11938 N N . TYR A 1 9 ? 89.615 -22.406 4.738 1.00 0.00 22 TYR A N 7
ATOM 11939 C CA . TYR A 1 9 ? 89.128 -23.140 5.912 1.00 0.00 22 TYR A CA 7
ATOM 11940 C C . TYR A 1 9 ? 89.831 -24.483 6.046 1.00 0.00 22 TYR A C 7
ATOM 11941 O O . TYR A 1 9 ? 90.003 -25.206 5.071 1.00 0.00 22 TYR A O 7
ATOM 11959 N N . THR A 1 10 ? 90.212 -24.811 7.276 1.00 0.00 23 THR A N 7
ATOM 11960 C CA . THR A 1 10 ? 90.884 -26.078 7.570 1.00 0.00 23 THR A CA 7
ATOM 11961 C C . THR A 1 10 ? 89.977 -26.967 8.413 1.00 0.00 23 THR A C 7
ATOM 11962 O O . THR A 1 10 ? 89.130 -26.479 9.161 1.00 0.00 23 THR A O 7
ATOM 11973 N N . ASP A 1 11 ? 90.166 -28.272 8.285 1.00 0.00 24 ASP A N 7
ATOM 11974 C CA . ASP A 1 11 ? 89.363 -29.227 9.037 1.00 0.00 24 ASP A CA 7
ATOM 11975 C C . ASP A 1 11 ? 89.613 -29.078 10.534 1.00 0.00 24 ASP A C 7
ATOM 11976 O O . ASP A 1 11 ? 90.753 -29.148 10.995 1.00 0.00 24 ASP A O 7
ATOM 11985 N N . ASP A 1 12 ? 88.538 -28.868 11.287 1.00 0.00 25 ASP A N 7
ATOM 11986 C CA . ASP A 1 12 ? 88.645 -28.703 12.732 1.00 0.00 25 ASP A CA 7
ATOM 11987 C C . ASP A 1 12 ? 88.752 -30.058 13.423 1.00 0.00 25 ASP A C 7
ATOM 11988 O O . ASP A 1 12 ? 88.933 -30.133 14.637 1.00 0.00 25 ASP A O 7
ATOM 11997 N N . ALA A 1 13 ? 88.633 -31.130 12.653 1.00 0.00 26 ALA A N 7
ATOM 11998 C CA . ALA A 1 13 ? 88.717 -32.466 13.224 1.00 0.00 26 ALA A CA 7
ATOM 11999 C C . ALA A 1 13 ? 90.090 -32.697 13.848 1.00 0.00 26 ALA A C 7
ATOM 12000 O O . ALA A 1 13 ? 90.197 -33.129 14.997 1.00 0.00 26 ALA A O 7
ATOM 12007 N N . GLN A 1 14 ? 91.139 -32.410 13.079 1.00 0.00 27 GLN A N 7
ATOM 12008 C CA . GLN A 1 14 ? 92.514 -32.592 13.554 1.00 0.00 27 GLN A CA 7
ATOM 12009 C C . GLN A 1 14 ? 93.104 -31.292 14.109 1.00 0.00 27 GLN A C 7
ATOM 12010 O O . GLN A 1 14 ? 93.724 -31.287 15.172 1.00 0.00 27 GLN A O 7
ATOM 12024 N N . GLN A 1 15 ? 92.944 -30.199 13.365 1.00 0.00 28 GLN A N 7
ATOM 12025 C CA . GLN A 1 15 ? 93.504 -28.913 13.780 1.00 0.00 28 GLN A CA 7
ATOM 12026 C C . GLN A 1 15 ? 92.675 -28.254 14.884 1.00 0.00 28 GLN A C 7
ATOM 12027 O O . GLN A 1 15 ? 93.218 -27.553 15.738 1.00 0.00 28 GLN A O 7
ATOM 12041 N N . THR A 1 16 ? 91.364 -28.471 14.860 1.00 0.00 29 THR A N 7
ATOM 12042 C CA . THR A 1 16 ? 90.481 -27.879 15.865 1.00 0.00 29 THR A CA 7
ATOM 12043 C C . THR A 1 16 ? 90.638 -26.361 15.916 1.00 0.00 29 THR A C 7
ATOM 12044 O O . THR A 1 16 ? 91.073 -25.804 16.923 1.00 0.00 29 THR A O 7
ATOM 12055 N N . GLU A 1 17 ? 90.257 -25.699 14.825 1.00 0.00 30 GLU A N 7
ATOM 12056 C CA . GLU A 1 17 ? 90.329 -24.237 14.740 1.00 0.00 30 GLU A CA 7
ATOM 12057 C C . GLU A 1 17 ? 89.135 -23.704 13.946 1.00 0.00 30 GLU A C 7
ATOM 12058 O O . GLU A 1 17 ? 87.991 -24.038 14.255 1.00 0.00 30 GLU A O 7
ATOM 12070 N N . ALA A 1 18 ? 89.389 -22.872 12.934 1.00 0.00 31 ALA A N 7
ATOM 12071 C CA . ALA A 1 18 ? 88.297 -22.314 12.140 1.00 0.00 31 ALA A CA 7
ATOM 12072 C C . ALA A 1 18 ? 88.820 -21.534 10.938 1.00 0.00 31 ALA A C 7
ATOM 12073 O O . ALA A 1 18 ? 90.026 -21.446 10.712 1.00 0.00 31 ALA A O 7
ATOM 12080 N N . HIS A 1 19 ? 87.888 -20.976 10.168 1.00 0.00 32 HIS A N 7
ATOM 12081 C CA . HIS A 1 19 ? 88.237 -20.207 8.978 1.00 0.00 32 HIS A CA 7
ATOM 12082 C C . HIS A 1 19 ? 89.313 -19.172 9.290 1.00 0.00 32 HIS A C 7
ATOM 12083 O O . HIS A 1 19 ? 89.252 -18.482 10.306 1.00 0.00 32 HIS A O 7
ATOM 12097 N N . LEU A 1 20 ? 90.293 -19.072 8.397 1.00 0.00 33 LEU A N 7
ATOM 12098 C CA . LEU A 1 20 ? 91.387 -18.125 8.561 1.00 0.00 33 LEU A CA 7
ATOM 12099 C C . LEU A 1 20 ? 90.899 -16.716 8.250 1.00 0.00 33 LEU A C 7
ATOM 12100 O O . LEU A 1 20 ? 90.364 -16.468 7.169 1.00 0.00 33 LEU A O 7
ATOM 12116 N N . GLU A 1 21 ? 91.086 -15.790 9.193 1.00 0.00 34 GLU A N 7
ATOM 12117 C CA . GLU A 1 21 ? 90.660 -14.402 8.987 1.00 0.00 34 GLU A CA 7
ATOM 12118 C C . GLU A 1 21 ? 91.770 -13.425 9.332 1.00 0.00 34 GLU A C 7
ATOM 12119 O O . GLU A 1 21 ? 92.548 -13.648 10.259 1.00 0.00 34 GLU A O 7
ATOM 12131 N N . ILE A 1 22 ? 91.821 -12.325 8.583 1.00 0.00 35 ILE A N 7
ATOM 12132 C CA . ILE A 1 22 ? 92.827 -11.288 8.821 1.00 0.00 35 ILE A CA 7
ATOM 12133 C C . ILE A 1 22 ? 92.208 -10.156 9.630 1.00 0.00 35 ILE A C 7
ATOM 12134 O O . ILE A 1 22 ? 91.195 -9.578 9.236 1.00 0.00 35 ILE A O 7
ATOM 12150 N N . ARG A 1 23 ? 92.818 -9.851 10.766 1.00 0.00 36 ARG A N 7
ATOM 12151 C CA . ARG A 1 23 ? 92.316 -8.795 11.633 1.00 0.00 36 ARG A CA 7
ATOM 12152 C C . ARG A 1 23 ? 92.670 -7.426 11.066 1.00 0.00 36 ARG A C 7
ATOM 12153 O O . ARG A 1 23 ? 93.618 -7.284 10.294 1.00 0.00 36 ARG A O 7
ATOM 12174 N N . GLU A 1 24 ? 91.902 -6.423 11.462 1.00 0.00 37 GLU A N 7
ATOM 12175 C CA . GLU A 1 24 ? 92.141 -5.067 11.000 1.00 0.00 37 GLU A CA 7
ATOM 12176 C C . GLU A 1 24 ? 93.424 -4.552 11.628 1.00 0.00 37 GLU A C 7
ATOM 12177 O O . GLU A 1 24 ? 94.100 -3.680 11.082 1.00 0.00 37 GLU A O 7
ATOM 12189 N N . ASP A 1 25 ? 93.754 -5.119 12.782 1.00 0.00 38 ASP A N 7
ATOM 12190 C CA . ASP A 1 25 ? 94.959 -4.735 13.490 1.00 0.00 38 ASP A CA 7
ATOM 12191 C C . ASP A 1 25 ? 96.179 -5.304 12.784 1.00 0.00 38 ASP A C 7
ATOM 12192 O O . ASP A 1 25 ? 97.316 -4.968 13.114 1.00 0.00 38 ASP A O 7
ATOM 12201 N N . GLY A 1 26 ? 95.928 -6.164 11.799 1.00 0.00 39 GLY A N 7
ATOM 12202 C CA . GLY A 1 26 ? 97.006 -6.778 11.029 1.00 0.00 39 GLY A CA 7
ATOM 12203 C C . GLY A 1 26 ? 97.351 -8.166 11.556 1.00 0.00 39 GLY A C 7
ATOM 12204 O O . GLY A 1 26 ? 98.224 -8.839 11.011 1.00 0.00 39 GLY A O 7
ATOM 12208 N N . THR A 1 27 ? 96.661 -8.600 12.611 1.00 0.00 40 THR A N 7
ATOM 12209 C CA . THR A 1 27 ? 96.916 -9.923 13.178 1.00 0.00 40 THR A CA 7
ATOM 12210 C C . THR A 1 27 ? 96.133 -10.980 12.405 1.00 0.00 40 THR A C 7
ATOM 12211 O O . THR A 1 27 ? 95.232 -10.651 11.635 1.00 0.00 40 THR A O 7
ATOM 12222 N N . VAL A 1 28 ? 96.485 -12.252 12.599 1.00 0.00 41 VAL A N 7
ATOM 12223 C CA . VAL A 1 28 ? 95.803 -13.347 11.897 1.00 0.00 41 VAL A CA 7
ATOM 12224 C C . VAL A 1 28 ? 95.382 -14.430 12.884 1.00 0.00 41 VAL A C 7
ATOM 12225 O O . VAL A 1 28 ? 95.954 -14.559 13.966 1.00 0.00 41 VAL A O 7
ATOM 12238 N N . GLY A 1 29 ? 94.374 -15.205 12.497 1.00 0.00 42 GLY A N 7
ATOM 12239 C CA . GLY A 1 29 ? 93.873 -16.274 13.351 1.00 0.00 42 GLY A CA 7
ATOM 12240 C C . GLY A 1 29 ? 92.585 -16.852 12.781 1.00 0.00 42 GLY A C 7
ATOM 12241 O O . GLY A 1 29 ? 92.200 -16.539 11.655 1.00 0.00 42 GLY A O 7
ATOM 12245 N N . GLY A 1 30 ? 91.922 -17.698 13.562 1.00 0.00 43 GLY A N 7
ATOM 12246 C CA . GLY A 1 30 ? 90.678 -18.313 13.117 1.00 0.00 43 GLY A CA 7
ATOM 12247 C C . GLY A 1 30 ? 89.498 -17.368 13.320 1.00 0.00 43 GLY A C 7
ATOM 12248 O O . GLY A 1 30 ? 89.658 -16.255 13.820 1.00 0.00 43 GLY A O 7
ATOM 12252 N N . ALA A 1 31 ? 88.309 -17.823 12.927 1.00 0.00 44 ALA A N 7
ATOM 12253 C CA . ALA A 1 31 ? 87.092 -17.018 13.068 1.00 0.00 44 ALA A CA 7
ATOM 12254 C C . ALA A 1 31 ? 85.933 -17.888 13.548 1.00 0.00 44 ALA A C 7
ATOM 12255 O O . ALA A 1 31 ? 85.922 -19.096 13.327 1.00 0.00 44 ALA A O 7
ATOM 12262 N N . ALA A 1 32 ? 84.960 -17.267 14.203 1.00 0.00 45 ALA A N 7
ATOM 12263 C CA . ALA A 1 32 ? 83.807 -18.007 14.701 1.00 0.00 45 ALA A CA 7
ATOM 12264 C C . ALA A 1 32 ? 83.046 -18.630 13.537 1.00 0.00 45 ALA A C 7
ATOM 12265 O O . ALA A 1 32 ? 82.576 -19.765 13.621 1.00 0.00 45 ALA A O 7
ATOM 12272 N N . ASP A 1 33 ? 82.939 -17.878 12.446 1.00 0.00 46 ASP A N 7
ATOM 12273 C CA . ASP A 1 33 ? 82.243 -18.351 11.253 1.00 0.00 46 ASP A CA 7
ATOM 12274 C C . ASP A 1 33 ? 82.786 -17.651 10.013 1.00 0.00 46 ASP A C 7
ATOM 12275 O O . ASP A 1 33 ? 83.436 -16.609 10.115 1.00 0.00 46 ASP A O 7
ATOM 12284 N N . GLN A 1 34 ? 82.514 -18.221 8.844 1.00 0.00 47 GLN A N 7
ATOM 12285 C CA . GLN A 1 34 ? 82.983 -17.633 7.599 1.00 0.00 47 GLN A CA 7
ATOM 12286 C C . GLN A 1 34 ? 82.530 -16.183 7.507 1.00 0.00 47 GLN A C 7
ATOM 12287 O O . GLN A 1 34 ? 81.410 -15.894 7.084 1.00 0.00 47 GLN A O 7
ATOM 12301 N N . SER A 1 35 ? 83.410 -15.278 7.918 1.00 0.00 48 SER A N 7
ATOM 12302 C CA . SER A 1 35 ? 83.115 -13.844 7.899 1.00 0.00 48 SER A CA 7
ATOM 12303 C C . SER A 1 35 ? 83.764 -13.185 6.674 1.00 0.00 48 SER A C 7
ATOM 12304 O O . SER A 1 35 ? 84.718 -13.727 6.117 1.00 0.00 48 SER A O 7
ATOM 12312 N N . PRO A 1 36 ? 83.294 -12.030 6.249 1.00 0.00 49 PRO A N 7
ATOM 12313 C CA . PRO A 1 36 ? 83.889 -11.321 5.075 1.00 0.00 49 PRO A CA 7
ATOM 12314 C C . PRO A 1 36 ? 85.414 -11.222 5.163 1.00 0.00 49 PRO A C 7
ATOM 12315 O O . PRO A 1 36 ? 86.104 -11.241 4.143 1.00 0.00 49 PRO A O 7
ATOM 12326 N N . GLU A 1 37 ? 85.929 -11.093 6.380 1.00 0.00 50 GLU A N 7
ATOM 12327 C CA . GLU A 1 37 ? 87.370 -10.970 6.576 1.00 0.00 50 GLU A CA 7
ATOM 12328 C C . GLU A 1 37 ? 88.090 -12.280 6.266 1.00 0.00 50 GLU A C 7
ATOM 12329 O O . GLU A 1 37 ? 89.313 -12.299 6.116 1.00 0.00 50 GLU A O 7
ATOM 12341 N N . SER A 1 38 ? 87.337 -13.372 6.165 1.00 0.00 51 SER A N 7
ATOM 12342 C CA . SER A 1 38 ? 87.930 -14.668 5.865 1.00 0.00 51 SER A CA 7
ATOM 12343 C C . SER A 1 38 ? 88.110 -14.823 4.362 1.00 0.00 51 SER A C 7
ATOM 12344 O O . SER A 1 38 ? 88.767 -15.753 3.894 1.00 0.00 51 SER A O 7
ATOM 12352 N N . LEU A 1 39 ? 87.515 -13.902 3.614 1.00 0.00 52 LEU A N 7
ATOM 12353 C CA . LEU A 1 39 ? 87.598 -13.925 2.164 1.00 0.00 52 LEU A CA 7
ATOM 12354 C C . LEU A 1 39 ? 88.950 -13.375 1.707 1.00 0.00 52 LEU A C 7
ATOM 12355 O O . LEU A 1 39 ? 89.299 -12.235 2.016 1.00 0.00 52 LEU A O 7
ATOM 12371 N N . LEU A 1 40 ? 89.701 -14.186 0.965 1.00 0.00 53 LEU A N 7
ATOM 12372 C CA . LEU A 1 40 ? 91.012 -13.767 0.466 1.00 0.00 53 LEU A CA 7
ATOM 12373 C C . LEU A 1 40 ? 91.052 -13.841 -1.056 1.00 0.00 53 LEU A C 7
ATOM 12374 O O . LEU A 1 40 ? 90.755 -14.882 -1.644 1.00 0.00 53 LEU A O 7
ATOM 12390 N N . GLN A 1 41 ? 91.438 -12.738 -1.692 1.00 0.00 54 GLN A N 7
ATOM 12391 C CA . GLN A 1 41 ? 91.528 -12.714 -3.153 1.00 0.00 54 GLN A CA 7
ATOM 12392 C C . GLN A 1 41 ? 92.780 -13.450 -3.605 1.00 0.00 54 GLN A C 7
ATOM 12393 O O . GLN A 1 41 ? 93.898 -13.034 -3.307 1.00 0.00 54 GLN A O 7
ATOM 12407 N N . LEU A 1 42 ? 92.586 -14.551 -4.322 1.00 0.00 55 LEU A N 7
ATOM 12408 C CA . LEU A 1 42 ? 93.701 -15.349 -4.802 1.00 0.00 55 LEU A CA 7
ATOM 12409 C C . LEU A 1 42 ? 94.193 -14.829 -6.140 1.00 0.00 55 LEU A C 7
ATOM 12410 O O . LEU A 1 42 ? 93.562 -15.053 -7.165 1.00 0.00 55 LEU A O 7
ATOM 12426 N N . LYS A 1 43 ? 95.337 -14.154 -6.122 1.00 0.00 56 LYS A N 7
ATOM 12427 C CA . LYS A 1 43 ? 95.935 -13.617 -7.347 1.00 0.00 56 LYS A CA 7
ATOM 12428 C C . LYS A 1 43 ? 97.136 -14.464 -7.756 1.00 0.00 56 LYS A C 7
ATOM 12429 O O . LYS A 1 43 ? 97.940 -14.865 -6.919 1.00 0.00 56 LYS A O 7
ATOM 12448 N N . ALA A 1 44 ? 97.246 -14.732 -9.053 1.00 0.00 57 ALA A N 7
ATOM 12449 C CA . ALA A 1 44 ? 98.350 -15.534 -9.576 1.00 0.00 57 ALA A CA 7
ATOM 12450 C C . ALA A 1 44 ? 99.477 -14.636 -10.078 1.00 0.00 57 ALA A C 7
ATOM 12451 O O . ALA A 1 44 ? 99.285 -13.858 -11.011 1.00 0.00 57 ALA A O 7
ATOM 12458 N N . LEU A 1 45 ? 100.657 -14.753 -9.470 1.00 0.00 58 LEU A N 7
ATOM 12459 C CA . LEU A 1 45 ? 101.799 -13.947 -9.897 1.00 0.00 58 LEU A CA 7
ATOM 12460 C C . LEU A 1 45 ? 102.514 -14.651 -11.042 1.00 0.00 58 LEU A C 7
ATOM 12461 O O . LEU A 1 45 ? 102.467 -14.218 -12.193 1.00 0.00 58 LEU A O 7
ATOM 12477 N N . LYS A 1 46 ? 103.169 -15.757 -10.698 1.00 0.00 59 LYS A N 7
ATOM 12478 C CA . LYS A 1 46 ? 103.904 -16.571 -11.663 1.00 0.00 59 LYS A CA 7
ATOM 12479 C C . LYS A 1 46 ? 103.418 -18.016 -11.557 1.00 0.00 59 LYS A C 7
ATOM 12480 O O . LYS A 1 46 ? 102.975 -18.431 -10.489 1.00 0.00 59 LYS A O 7
ATOM 12499 N N . PRO A 1 47 ? 103.479 -18.793 -12.613 1.00 0.00 60 PRO A N 7
ATOM 12500 C CA . PRO A 1 47 ? 103.021 -20.209 -12.564 1.00 0.00 60 PRO A CA 7
ATOM 12501 C C . PRO A 1 47 ? 103.450 -20.909 -11.272 1.00 0.00 60 PRO A C 7
ATOM 12502 O O . PRO A 1 47 ? 104.629 -21.202 -11.074 1.00 0.00 60 PRO A O 7
ATOM 12513 N N . GLY A 1 48 ? 102.476 -21.184 -10.403 1.00 0.00 61 GLY A N 7
ATOM 12514 C CA . GLY A 1 48 ? 102.741 -21.864 -9.132 1.00 0.00 61 GLY A CA 7
ATOM 12515 C C . GLY A 1 48 ? 102.829 -20.883 -7.964 1.00 0.00 61 GLY A C 7
ATOM 12516 O O . GLY A 1 48 ? 102.671 -21.278 -6.808 1.00 0.00 61 GLY A O 7
ATOM 12520 N N . VAL A 1 49 ? 103.071 -19.603 -8.257 1.00 0.00 62 VAL A N 7
ATOM 12521 C CA . VAL A 1 49 ? 103.167 -18.586 -7.205 1.00 0.00 62 VAL A CA 7
ATOM 12522 C C . VAL A 1 49 ? 101.925 -17.709 -7.209 1.00 0.00 62 VAL A C 7
ATOM 12523 O O . VAL A 1 49 ? 101.523 -17.190 -8.250 1.00 0.00 62 VAL A O 7
ATOM 12536 N N . ILE A 1 50 ? 101.308 -17.559 -6.036 1.00 0.00 63 ILE A N 7
ATOM 12537 C CA . ILE A 1 50 ? 100.094 -16.756 -5.908 1.00 0.00 63 ILE A CA 7
ATOM 12538 C C . ILE A 1 50 ? 100.200 -15.772 -4.747 1.00 0.00 63 ILE A C 7
ATOM 12539 O O . ILE A 1 50 ? 101.076 -15.887 -3.890 1.00 0.00 63 ILE A O 7
ATOM 12555 N N . GLN A 1 51 ? 99.277 -14.813 -4.727 1.00 0.00 64 GLN A N 7
ATOM 12556 C CA . GLN A 1 51 ? 99.217 -13.799 -3.674 1.00 0.00 64 GLN A CA 7
ATOM 12557 C C . GLN A 1 51 ? 97.818 -13.790 -3.067 1.00 0.00 64 GLN A C 7
ATOM 12558 O O . GLN A 1 51 ? 96.850 -14.167 -3.727 1.00 0.00 64 GLN A O 7
ATOM 12572 N N . ILE A 1 52 ? 97.715 -13.375 -1.802 1.00 0.00 65 ILE A N 7
ATOM 12573 C CA . ILE A 1 52 ? 96.424 -13.339 -1.110 1.00 0.00 65 ILE A CA 7
ATOM 12574 C C . ILE A 1 52 ? 96.185 -11.970 -0.479 1.00 0.00 65 ILE A C 7
ATOM 12575 O O . ILE A 1 52 ? 97.009 -11.465 0.282 1.00 0.00 65 ILE A O 7
ATOM 12591 N N . LEU A 1 53 ? 95.043 -11.380 -0.826 1.00 0.00 66 LEU A N 7
ATOM 12592 C CA . LEU A 1 53 ? 94.651 -10.058 -0.332 1.00 0.00 66 LEU A CA 7
ATOM 12593 C C . LEU A 1 53 ? 93.241 -10.124 0.257 1.00 0.00 66 LEU A C 7
ATOM 12594 O O . LEU A 1 53 ? 92.283 -10.453 -0.442 1.00 0.00 66 LEU A O 7
ATOM 12610 N N . GLY A 1 54 ? 93.123 -9.807 1.544 1.00 0.00 67 GLY A N 7
ATOM 12611 C CA . GLY A 1 54 ? 91.823 -9.831 2.214 1.00 0.00 67 GLY A CA 7
ATOM 12612 C C . GLY A 1 54 ? 90.989 -8.627 1.808 1.00 0.00 67 GLY A C 7
ATOM 12613 O O . GLY A 1 54 ? 91.444 -7.491 1.892 1.00 0.00 67 GLY A O 7
ATOM 12617 N N . VAL A 1 55 ? 89.778 -8.891 1.335 1.00 0.00 68 VAL A N 7
ATOM 12618 C CA . VAL A 1 55 ? 88.892 -7.832 0.871 1.00 0.00 68 VAL A CA 7
ATOM 12619 C C . VAL A 1 55 ? 88.424 -6.901 1.991 1.00 0.00 68 VAL A C 7
ATOM 12620 O O . VAL A 1 55 ? 88.358 -5.687 1.800 1.00 0.00 68 VAL A O 7
ATOM 12633 N N . LYS A 1 56 ? 88.067 -7.462 3.142 1.00 0.00 69 LYS A N 7
ATOM 12634 C CA . LYS A 1 56 ? 87.574 -6.643 4.250 1.00 0.00 69 LYS A CA 7
ATOM 12635 C C . LYS A 1 56 ? 88.644 -5.693 4.783 1.00 0.00 69 LYS A C 7
ATOM 12636 O O . LYS A 1 56 ? 88.383 -4.507 4.984 1.00 0.00 69 LYS A O 7
ATOM 12655 N N . THR A 1 57 ? 89.840 -6.218 5.039 1.00 0.00 70 THR A N 7
ATOM 12656 C CA . THR A 1 57 ? 90.927 -5.398 5.584 1.00 0.00 70 THR A CA 7
ATOM 12657 C C . THR A 1 57 ? 91.822 -4.828 4.489 1.00 0.00 70 THR A C 7
ATOM 12658 O O . THR A 1 57 ? 92.641 -3.949 4.751 1.00 0.00 70 THR A O 7
ATOM 12669 N N . SER A 1 58 ? 91.674 -5.326 3.268 1.00 0.00 71 SER A N 7
ATOM 12670 C CA . SER A 1 58 ? 92.495 -4.839 2.166 1.00 0.00 71 SER A CA 7
ATOM 12671 C C . SER A 1 58 ? 93.976 -4.961 2.521 1.00 0.00 71 SER A C 7
ATOM 12672 O O . SER A 1 58 ? 94.807 -4.191 2.038 1.00 0.00 71 SER A O 7
ATOM 12680 N N . ARG A 1 59 ? 94.299 -5.947 3.361 1.00 0.00 72 ARG A N 7
ATOM 12681 C CA . ARG A 1 59 ? 95.678 -6.190 3.775 1.00 0.00 72 ARG A CA 7
ATOM 12682 C C . ARG A 1 59 ? 96.270 -7.344 2.978 1.00 0.00 72 ARG A C 7
ATOM 12683 O O . ARG A 1 59 ? 95.590 -8.333 2.703 1.00 0.00 72 ARG A O 7
ATOM 12704 N N . PHE A 1 60 ? 97.543 -7.223 2.623 1.00 0.00 73 PHE A N 7
ATOM 12705 C CA . PHE A 1 60 ? 98.219 -8.275 1.873 1.00 0.00 73 PHE A CA 7
ATOM 12706 C C . PHE A 1 60 ? 98.877 -9.231 2.857 1.00 0.00 73 PHE A C 7
ATOM 12707 O O . PHE A 1 60 ? 99.758 -8.836 3.619 1.00 0.00 73 PHE A O 7
ATOM 12724 N N . LEU A 1 61 ? 98.424 -10.478 2.863 1.00 0.00 74 LEU A N 7
ATOM 12725 C CA . LEU A 1 61 ? 98.966 -11.456 3.794 1.00 0.00 74 LEU A CA 7
ATOM 12726 C C . LEU A 1 61 ? 100.428 -11.768 3.467 1.00 0.00 74 LEU A C 7
ATOM 12727 O O . LEU A 1 61 ? 100.742 -12.236 2.374 1.00 0.00 74 LEU A O 7
ATOM 12743 N N . CYS A 1 62 ? 101.313 -11.521 4.435 1.00 0.00 75 CYS A N 7
ATOM 12744 C CA . CYS A 1 62 ? 102.745 -11.791 4.265 1.00 0.00 75 CYS A CA 7
ATOM 12745 C C . CYS A 1 62 ? 103.279 -12.558 5.475 1.00 0.00 75 CYS A C 7
ATOM 12746 O O . CYS A 1 62 ? 102.848 -12.335 6.606 1.00 0.00 75 CYS A O 7
ATOM 12753 N N . GLN A 1 63 ? 104.226 -13.458 5.221 1.00 0.00 76 GLN A N 7
ATOM 12754 C CA . GLN A 1 63 ? 104.837 -14.261 6.279 1.00 0.00 76 GLN A CA 7
ATOM 12755 C C . GLN A 1 63 ? 106.245 -13.760 6.579 1.00 0.00 76 GLN A C 7
ATOM 12756 O O . GLN A 1 63 ? 107.073 -13.625 5.677 1.00 0.00 76 GLN A O 7
ATOM 12770 N N . ARG A 1 64 ? 106.512 -13.491 7.851 1.00 0.00 77 ARG A N 7
ATOM 12771 C CA . ARG A 1 64 ? 107.829 -13.010 8.267 1.00 0.00 77 ARG A CA 7
ATOM 12772 C C . ARG A 1 64 ? 108.787 -14.200 8.386 1.00 0.00 77 ARG A C 7
ATOM 12773 O O . ARG A 1 64 ? 108.349 -15.348 8.447 1.00 0.00 77 ARG A O 7
ATOM 12794 N N . PRO A 1 65 ? 110.074 -13.954 8.428 1.00 0.00 78 PRO A N 7
ATOM 12795 C CA . PRO A 1 65 ? 111.083 -15.045 8.550 1.00 0.00 78 PRO A CA 7
ATOM 12796 C C . PRO A 1 65 ? 110.830 -15.886 9.801 1.00 0.00 78 PRO A C 7
ATOM 12797 O O . PRO A 1 65 ? 111.198 -17.060 9.863 1.00 0.00 78 PRO A O 7
ATOM 12808 N N . ASP A 1 66 ? 110.170 -15.279 10.781 1.00 0.00 79 ASP A N 7
ATOM 12809 C CA . ASP A 1 66 ? 109.835 -15.976 12.018 1.00 0.00 79 ASP A CA 7
ATOM 12810 C C . ASP A 1 66 ? 108.779 -17.039 11.738 1.00 0.00 79 ASP A C 7
ATOM 12811 O O . ASP A 1 66 ? 108.492 -17.887 12.584 1.00 0.00 79 ASP A O 7
ATOM 12820 N N . GLY A 1 67 ? 108.208 -16.985 10.537 1.00 0.00 80 GLY A N 7
ATOM 12821 C CA . GLY A 1 67 ? 107.182 -17.943 10.132 1.00 0.00 80 GLY A CA 7
ATOM 12822 C C . GLY A 1 67 ? 105.797 -17.509 10.603 1.00 0.00 80 GLY A C 7
ATOM 12823 O O . GLY A 1 67 ? 104.839 -18.278 10.522 1.00 0.00 80 GLY A O 7
ATOM 12827 N N . ALA A 1 68 ? 105.693 -16.275 11.089 1.00 0.00 81 ALA A N 7
ATOM 12828 C CA . ALA A 1 68 ? 104.409 -15.753 11.564 1.00 0.00 81 ALA A CA 7
ATOM 12829 C C . ALA A 1 68 ? 103.656 -15.072 10.419 1.00 0.00 81 ALA A C 7
ATOM 12830 O O . ALA A 1 68 ? 104.265 -14.544 9.492 1.00 0.00 81 ALA A O 7
ATOM 12837 N N . LEU A 1 69 ? 102.325 -15.107 10.482 1.00 0.00 82 LEU A N 7
ATOM 12838 C CA . LEU A 1 69 ? 101.476 -14.508 9.439 1.00 0.00 82 LEU A CA 7
ATOM 12839 C C . LEU A 1 69 ? 100.851 -13.196 9.924 1.00 0.00 82 LEU A C 7
ATOM 12840 O O . LEU A 1 69 ? 100.402 -13.097 11.065 1.00 0.00 82 LEU A O 7
ATOM 12856 N N . TYR A 1 70 ? 100.817 -12.192 9.041 1.00 0.00 83 TYR A N 7
ATOM 12857 C CA . TYR A 1 70 ? 100.229 -10.902 9.400 1.00 0.00 83 TYR A CA 7
ATOM 12858 C C . TYR A 1 70 ? 99.782 -10.136 8.148 1.00 0.00 83 TYR A C 7
ATOM 12859 O O . TYR A 1 70 ? 100.306 -10.354 7.056 1.00 0.00 83 TYR A O 7
ATOM 12877 N N . GLY A 1 71 ? 98.822 -9.230 8.327 1.00 0.00 84 GLY A N 7
ATOM 12878 C CA . GLY A 1 71 ? 98.312 -8.417 7.221 1.00 0.00 84 GLY A CA 7
ATOM 12879 C C . GLY A 1 71 ? 99.094 -7.107 7.112 1.00 0.00 84 GLY A C 7
ATOM 12880 O O . GLY A 1 71 ? 99.549 -6.564 8.118 1.00 0.00 84 GLY A O 7
ATOM 12884 N N . SER A 1 72 ? 99.255 -6.599 5.887 1.00 0.00 85 SER A N 7
ATOM 12885 C CA . SER A 1 72 ? 99.996 -5.354 5.672 1.00 0.00 85 SER A CA 7
ATOM 12886 C C . SER A 1 72 ? 99.378 -4.519 4.552 1.00 0.00 85 SER A C 7
ATOM 12887 O O . SER A 1 72 ? 98.606 -5.024 3.738 1.00 0.00 85 SER A O 7
ATOM 12895 N N . LEU A 1 73 ? 99.737 -3.233 4.519 1.00 0.00 86 LEU A N 7
ATOM 12896 C CA . LEU A 1 73 ? 99.230 -2.317 3.495 1.00 0.00 86 LEU A CA 7
ATOM 12897 C C . LEU A 1 73 ? 100.182 -2.288 2.302 1.00 0.00 86 LEU A C 7
ATOM 12898 O O . LEU A 1 73 ? 99.876 -1.699 1.265 1.00 0.00 86 LEU A O 7
ATOM 12914 N N . HIS A 1 74 ? 101.344 -2.921 2.461 1.00 0.00 87 HIS A N 7
ATOM 12915 C CA . HIS A 1 74 ? 102.352 -2.959 1.397 1.00 0.00 87 HIS A CA 7
ATOM 12916 C C . HIS A 1 74 ? 102.521 -4.375 0.863 1.00 0.00 87 HIS A C 7
ATOM 12917 O O . HIS A 1 74 ? 102.497 -5.344 1.621 1.00 0.00 87 HIS A O 7
ATOM 12931 N N . PHE A 1 75 ? 102.697 -4.487 -0.453 1.00 0.00 88 PHE A N 7
ATOM 12932 C CA . PHE A 1 75 ? 102.876 -5.792 -1.086 1.00 0.00 88 PHE A CA 7
ATOM 12933 C C . PHE A 1 75 ? 104.349 -6.187 -1.084 1.00 0.00 88 PHE A C 7
ATOM 12934 O O . PHE A 1 75 ? 105.220 -5.402 -1.462 1.00 0.00 88 PHE A O 7
ATOM 12951 N N . ASP A 1 76 ? 104.614 -7.416 -0.648 1.00 0.00 89 ASP A N 7
ATOM 12952 C CA . ASP A 1 76 ? 105.976 -7.942 -0.584 1.00 0.00 89 ASP A CA 7
ATOM 12953 C C . ASP A 1 76 ? 105.981 -9.405 -1.048 1.00 0.00 89 ASP A C 7
ATOM 12954 O O . ASP A 1 76 ? 105.556 -10.274 -0.295 1.00 0.00 89 ASP A O 7
ATOM 12963 N N . PRO A 1 77 ? 106.420 -9.720 -2.255 1.00 0.00 90 PRO A N 7
ATOM 12964 C CA . PRO A 1 77 ? 106.398 -11.134 -2.738 1.00 0.00 90 PRO A CA 7
ATOM 12965 C C . PRO A 1 77 ? 107.338 -12.019 -1.926 1.00 0.00 90 PRO A C 7
ATOM 12966 O O . PRO A 1 77 ? 107.147 -13.232 -1.837 1.00 0.00 90 PRO A O 7
ATOM 12977 N N . GLU A 1 78 ? 108.341 -11.400 -1.325 1.00 0.00 91 GLU A N 7
ATOM 12978 C CA . GLU A 1 78 ? 109.301 -12.130 -0.514 1.00 0.00 91 GLU A CA 7
ATOM 12979 C C . GLU A 1 78 ? 108.608 -12.828 0.648 1.00 0.00 91 GLU A C 7
ATOM 12980 O O . GLU A 1 78 ? 109.179 -13.720 1.273 1.00 0.00 91 GLU A O 7
ATOM 12992 N N . ALA A 1 79 ? 107.374 -12.413 0.940 1.00 0.00 92 ALA A N 7
ATOM 12993 C CA . ALA A 1 79 ? 106.614 -13.005 2.040 1.00 0.00 92 ALA A CA 7
ATOM 12994 C C . ALA A 1 79 ? 105.169 -13.273 1.621 1.00 0.00 92 ALA A C 7
ATOM 12995 O O . ALA A 1 79 ? 104.568 -14.260 2.045 1.00 0.00 92 ALA A O 7
ATOM 13002 N N . CYS A 1 80 ? 104.610 -12.387 0.799 1.00 0.00 93 CYS A N 7
ATOM 13003 C CA . CYS A 1 80 ? 103.225 -12.545 0.346 1.00 0.00 93 CYS A CA 7
ATOM 13004 C C . CYS A 1 80 ? 103.120 -13.560 -0.792 1.00 0.00 93 CYS A C 7
ATOM 13005 O O . CYS A 1 80 ? 102.054 -13.713 -1.388 1.00 0.00 93 CYS A O 7
ATOM 13012 N N . SER A 1 81 ? 104.219 -14.249 -1.100 1.00 0.00 94 SER A N 7
ATOM 13013 C CA . SER A 1 81 ? 104.218 -15.244 -2.177 1.00 0.00 94 SER A CA 7
ATOM 13014 C C . SER A 1 81 ? 104.300 -16.653 -1.600 1.00 0.00 94 SER A C 7
ATOM 13015 O O . SER A 1 81 ? 105.201 -16.963 -0.823 1.00 0.00 94 SER A O 7
ATOM 13023 N N . PHE A 1 82 ? 103.346 -17.505 -1.982 1.00 0.00 95 PHE A N 7
ATOM 13024 C CA . PHE A 1 82 ? 103.313 -18.884 -1.490 1.00 0.00 95 PHE A CA 7
ATOM 13025 C C . PHE A 1 82 ? 103.035 -19.858 -2.627 1.00 0.00 95 PHE A C 7
ATOM 13026 O O . PHE A 1 82 ? 102.199 -19.597 -3.492 1.00 0.00 95 PHE A O 7
ATOM 13043 N N . ARG A 1 83 ? 103.720 -20.993 -2.603 1.00 0.00 96 ARG A N 7
ATOM 13044 C CA . ARG A 1 83 ? 103.517 -22.014 -3.620 1.00 0.00 96 ARG A CA 7
ATOM 13045 C C . ARG A 1 83 ? 102.277 -22.829 -3.285 1.00 0.00 96 ARG A C 7
ATOM 13046 O O . ARG A 1 83 ? 101.980 -23.064 -2.113 1.00 0.00 96 ARG A O 7
ATOM 13067 N N . GLU A 1 84 ? 101.553 -23.260 -4.315 1.00 0.00 97 GLU A N 7
ATOM 13068 C CA . GLU A 1 84 ? 100.341 -24.052 -4.104 1.00 0.00 97 GLU A CA 7
ATOM 13069 C C . GLU A 1 84 ? 100.679 -25.539 -4.078 1.00 0.00 97 GLU A C 7
ATOM 13070 O O . GLU A 1 84 ? 101.150 -26.104 -5.064 1.00 0.00 97 GLU A O 7
ATOM 13082 N N . LEU A 1 85 ? 100.441 -26.168 -2.930 1.00 0.00 98 LEU A N 7
ATOM 13083 C CA . LEU A 1 85 ? 100.723 -27.595 -2.764 1.00 0.00 98 LEU A CA 7
ATOM 13084 C C . LEU A 1 85 ? 99.420 -28.379 -2.656 1.00 0.00 98 LEU A C 7
ATOM 13085 O O . LEU A 1 85 ? 98.670 -28.215 -1.694 1.00 0.00 98 LEU A O 7
ATOM 13101 N N . LEU A 1 86 ? 99.160 -29.244 -3.635 1.00 0.00 99 LEU A N 7
ATOM 13102 C CA . LEU A 1 86 ? 97.943 -30.068 -3.628 1.00 0.00 99 LEU A CA 7
ATOM 13103 C C . LEU A 1 86 ? 98.304 -31.518 -3.325 1.00 0.00 99 LEU A C 7
ATOM 13104 O O . LEU A 1 86 ? 99.194 -32.095 -3.951 1.00 0.00 99 LEU A O 7
ATOM 13120 N N . LEU A 1 87 ? 97.606 -32.092 -2.349 1.00 0.00 100 LEU A N 7
ATOM 13121 C CA . LEU A 1 87 ? 97.846 -33.472 -1.941 1.00 0.00 100 LEU A CA 7
ATOM 13122 C C . LEU A 1 87 ? 96.866 -34.413 -2.628 1.00 0.00 100 LEU A C 7
ATOM 13123 O O . LEU A 1 87 ? 95.686 -34.101 -2.780 1.00 0.00 100 LEU A O 7
ATOM 13139 N N . GLU A 1 88 ? 97.368 -35.573 -3.030 1.00 0.00 101 GLU A N 7
ATOM 13140 C CA . GLU A 1 88 ? 96.536 -36.570 -3.690 1.00 0.00 101 GLU A CA 7
ATOM 13141 C C . GLU A 1 88 ? 95.351 -36.913 -2.805 1.00 0.00 101 GLU A C 7
ATOM 13142 O O . GLU A 1 88 ? 94.305 -37.354 -3.282 1.00 0.00 101 GLU A O 7
ATOM 13154 N N . ASP A 1 89 ? 95.527 -36.695 -1.509 1.00 0.00 102 ASP A N 7
ATOM 13155 C CA . ASP A 1 89 ? 94.477 -36.968 -0.545 1.00 0.00 102 ASP A CA 7
ATOM 13156 C C . ASP A 1 89 ? 93.327 -35.979 -0.721 1.00 0.00 102 ASP A C 7
ATOM 13157 O O . ASP A 1 89 ? 92.258 -36.153 -0.136 1.00 0.00 102 ASP A O 7
ATOM 13166 N N . GLY A 1 90 ? 93.545 -34.949 -1.543 1.00 0.00 103 GLY A N 7
ATOM 13167 C CA . GLY A 1 90 ? 92.510 -33.950 -1.800 1.00 0.00 103 GLY A CA 7
ATOM 13168 C C . GLY A 1 90 ? 92.623 -32.762 -0.852 1.00 0.00 103 GLY A C 7
ATOM 13169 O O . GLY A 1 90 ? 91.657 -32.021 -0.669 1.00 0.00 103 GLY A O 7
ATOM 13173 N N . TYR A 1 91 ? 93.806 -32.567 -0.261 1.00 0.00 104 TYR A N 7
ATOM 13174 C CA . TYR A 1 91 ? 94.022 -31.437 0.654 1.00 0.00 104 TYR A CA 7
ATOM 13175 C C . TYR A 1 91 ? 94.974 -30.429 0.025 1.00 0.00 104 TYR A C 7
ATOM 13176 O O . TYR A 1 91 ? 95.913 -30.801 -0.680 1.00 0.00 104 TYR A O 7
ATOM 13194 N N . ASN A 1 92 ? 94.720 -29.145 0.278 1.00 0.00 105 ASN A N 7
ATOM 13195 C CA . ASN A 1 92 ? 95.553 -28.075 -0.273 1.00 0.00 105 ASN A CA 7
ATOM 13196 C C . ASN A 1 92 ? 96.372 -27.429 0.835 1.00 0.00 105 ASN A C 7
ATOM 13197 O O . ASN A 1 92 ? 95.896 -27.267 1.958 1.00 0.00 105 ASN A O 7
ATOM 13208 N N . VAL A 1 93 ? 97.610 -27.060 0.518 1.00 0.00 106 VAL A N 7
ATOM 13209 C CA . VAL A 1 93 ? 98.486 -26.431 1.502 1.00 0.00 106 VAL A CA 7
ATOM 13210 C C . VAL A 1 93 ? 99.333 -25.356 0.823 1.00 0.00 106 VAL A C 7
ATOM 13211 O O . VAL A 1 93 ? 99.473 -25.353 -0.401 1.00 0.00 106 VAL A O 7
ATOM 13224 N N . TYR A 1 94 ? 99.881 -24.432 1.614 1.00 0.00 107 TYR A N 7
ATOM 13225 C CA . TYR A 1 94 ? 100.695 -23.341 1.065 1.00 0.00 107 TYR A CA 7
ATOM 13226 C C . TYR A 1 94 ? 102.021 -23.208 1.806 1.00 0.00 107 TYR A C 7
ATOM 13227 O O . TYR A 1 94 ? 102.145 -23.603 2.967 1.00 0.00 107 TYR A O 7
ATOM 13245 N N . GLN A 1 95 ? 103.014 -22.653 1.115 1.00 0.00 108 GLN A N 7
ATOM 13246 C CA . GLN A 1 95 ? 104.341 -22.471 1.697 1.00 0.00 108 GLN A CA 7
ATOM 13247 C C . GLN A 1 95 ? 105.084 -21.330 1.003 1.00 0.00 108 GLN A C 7
ATOM 13248 O O . GLN A 1 95 ? 105.047 -21.210 -0.222 1.00 0.00 108 GLN A O 7
ATOM 13262 N N . SER A 1 96 ? 105.771 -20.501 1.790 1.00 0.00 109 SER A N 7
ATOM 13263 C CA . SER A 1 96 ? 106.528 -19.387 1.229 1.00 0.00 109 SER A CA 7
ATOM 13264 C C . SER A 1 96 ? 107.705 -19.921 0.422 1.00 0.00 109 SER A C 7
ATOM 13265 O O . SER A 1 96 ? 108.443 -20.777 0.893 1.00 0.00 109 SER A O 7
ATOM 13273 N N . GLU A 1 97 ? 107.863 -19.428 -0.803 1.00 0.00 110 GLU A N 7
ATOM 13274 C CA . GLU A 1 97 ? 108.944 -19.886 -1.672 1.00 0.00 110 GLU A CA 7
ATOM 13275 C C . GLU A 1 97 ? 110.239 -19.115 -1.423 1.00 0.00 110 GLU A C 7
ATOM 13276 O O . GLU A 1 97 ? 111.332 -19.659 -1.583 1.00 0.00 110 GLU A O 7
ATOM 13288 N N . ALA A 1 98 ? 110.112 -17.845 -1.056 1.00 0.00 111 ALA A N 7
ATOM 13289 C CA . ALA A 1 98 ? 111.284 -17.007 -0.816 1.00 0.00 111 ALA A CA 7
ATOM 13290 C C . ALA A 1 98 ? 112.144 -17.555 0.321 1.00 0.00 111 ALA A C 7
ATOM 13291 O O . ALA A 1 98 ? 113.371 -17.593 0.217 1.00 0.00 111 ALA A O 7
ATOM 13298 N N . HIS A 1 99 ? 111.501 -17.959 1.416 1.00 0.00 112 HIS A N 7
ATOM 13299 C CA . HIS A 1 99 ? 112.221 -18.480 2.582 1.00 0.00 112 HIS A CA 7
ATOM 13300 C C . HIS A 1 99 ? 112.006 -19.983 2.775 1.00 0.00 112 HIS A C 7
ATOM 13301 O O . HIS A 1 99 ? 112.790 -20.634 3.465 1.00 0.00 112 HIS A O 7
ATOM 13315 N N . GLY A 1 100 ? 110.946 -20.533 2.194 1.00 0.00 113 GLY A N 7
ATOM 13316 C CA . GLY A 1 100 ? 110.677 -21.959 2.363 1.00 0.00 113 GLY A CA 7
ATOM 13317 C C . GLY A 1 100 ? 110.073 -22.218 3.740 1.00 0.00 113 GLY A C 7
ATOM 13318 O O . GLY A 1 100 ? 110.140 -23.331 4.262 1.00 0.00 113 GLY A O 7
ATOM 13322 N N . LEU A 1 101 ? 109.487 -21.175 4.326 1.00 0.00 114 LEU A N 7
ATOM 13323 C CA . LEU A 1 101 ? 108.879 -21.291 5.648 1.00 0.00 114 LEU A CA 7
ATOM 13324 C C . LEU A 1 101 ? 107.444 -21.845 5.530 1.00 0.00 114 LEU A C 7
ATOM 13325 O O . LEU A 1 101 ? 106.597 -21.208 4.902 1.00 0.00 114 LEU A O 7
ATOM 13341 N N . PRO A 1 102 ? 107.128 -22.989 6.118 1.00 0.00 115 PRO A N 7
ATOM 13342 C CA . PRO A 1 102 ? 105.741 -23.545 6.045 1.00 0.00 115 PRO A CA 7
ATOM 13343 C C . PRO A 1 102 ? 104.704 -22.528 6.529 1.00 0.00 115 PRO A C 7
ATOM 13344 O O . PRO A 1 102 ? 104.965 -21.760 7.454 1.00 0.00 115 PRO A O 7
ATOM 13355 N N . LEU A 1 103 ? 103.536 -22.521 5.887 1.00 0.00 116 LEU A N 7
ATOM 13356 C CA . LEU A 1 103 ? 102.475 -21.583 6.254 1.00 0.00 116 LEU A CA 7
ATOM 13357 C C . LEU A 1 103 ? 101.607 -22.151 7.376 1.00 0.00 116 LEU A C 7
ATOM 13358 O O . LEU A 1 103 ? 101.046 -23.240 7.250 1.00 0.00 116 LEU A O 7
ATOM 13374 N N . HIS A 1 104 ? 101.498 -21.398 8.471 1.00 0.00 117 HIS A N 7
ATOM 13375 C CA . HIS A 1 104 ? 100.691 -21.825 9.613 1.00 0.00 117 HIS A CA 7
ATOM 13376 C C . HIS A 1 104 ? 100.238 -20.615 10.427 1.00 0.00 117 HIS A C 7
ATOM 13377 O O . HIS A 1 104 ? 100.918 -19.590 10.459 1.00 0.00 117 HIS A O 7
ATOM 13391 N N . LEU A 1 105 ? 99.090 -20.742 11.090 1.00 0.00 118 LEU A N 7
ATOM 13392 C CA . LEU A 1 105 ? 98.574 -19.647 11.906 1.00 0.00 118 LEU A CA 7
ATOM 13393 C C . LEU A 1 105 ? 99.530 -19.380 13.075 1.00 0.00 118 LEU A C 7
ATOM 13394 O O . LEU A 1 105 ? 100.152 -20.311 13.586 1.00 0.00 118 LEU A O 7
ATOM 13410 N N . PRO A 1 106 ? 99.666 -18.146 13.512 1.00 0.00 119 PRO A N 7
ATOM 13411 C CA . PRO A 1 106 ? 100.576 -17.801 14.646 1.00 0.00 119 PRO A CA 7
ATOM 13412 C C . PRO A 1 106 ? 100.043 -18.293 15.992 1.00 0.00 119 PRO A C 7
ATOM 13413 O O . PRO A 1 106 ? 98.838 -18.464 16.172 1.00 0.00 119 PRO A O 7
ATOM 13424 N N . GLY A 1 107 ? 100.959 -18.523 16.931 1.00 0.00 120 GLY A N 7
ATOM 13425 C CA . GLY A 1 107 ? 100.592 -19.003 18.263 1.00 0.00 120 GLY A CA 7
ATOM 13426 C C . GLY A 1 107 ? 100.809 -20.507 18.363 1.00 0.00 120 GLY A C 7
ATOM 13427 O O . GLY A 1 107 ? 100.586 -21.111 19.411 1.00 0.00 120 GLY A O 7
ATOM 13431 N N . ASN A 1 108 ? 101.258 -21.102 17.261 1.00 0.00 121 ASN A N 7
ATOM 13432 C CA . ASN A 1 108 ? 101.518 -22.536 17.222 1.00 0.00 121 ASN A CA 7
ATOM 13433 C C . ASN A 1 108 ? 100.398 -23.313 17.910 1.00 0.00 121 ASN A C 7
ATOM 13434 O O . ASN A 1 108 ? 99.336 -22.762 18.202 1.00 0.00 121 ASN A O 7
ATOM 13445 N N . LYS A 1 109 ? 100.637 -24.598 18.151 1.00 0.00 122 LYS A N 7
ATOM 13446 C CA . LYS A 1 109 ? 99.633 -25.443 18.786 1.00 0.00 122 LYS A CA 7
ATOM 13447 C C . LYS A 1 109 ? 99.294 -24.934 20.185 1.00 0.00 122 LYS A C 7
ATOM 13448 O O . LYS A 1 109 ? 98.123 -24.825 20.547 1.00 0.00 122 LYS A O 7
ATOM 13467 N N . SER A 1 110 ? 100.327 -24.624 20.971 1.00 0.00 123 SER A N 7
ATOM 13468 C CA . SER A 1 110 ? 100.133 -24.129 22.336 1.00 0.00 123 SER A CA 7
ATOM 13469 C C . SER A 1 110 ? 101.182 -23.051 22.665 1.00 0.00 123 SER A C 7
ATOM 13470 O O . SER A 1 110 ? 102.378 -23.306 22.516 1.00 0.00 123 SER A O 7
ATOM 13478 N N . PRO A 1 111 ? 100.794 -21.866 23.110 1.00 0.00 124 PRO A N 7
ATOM 13479 C CA . PRO A 1 111 ? 101.781 -20.792 23.447 1.00 0.00 124 PRO A CA 7
ATOM 13480 C C . PRO A 1 111 ? 102.933 -21.293 24.322 1.00 0.00 124 PRO A C 7
ATOM 13481 O O . PRO A 1 111 ? 104.085 -20.914 24.111 1.00 0.00 124 PRO A O 7
ATOM 13492 N N . HIS A 1 112 ? 102.624 -22.139 25.303 1.00 0.00 125 HIS A N 7
ATOM 13493 C CA . HIS A 1 112 ? 103.662 -22.662 26.190 1.00 0.00 125 HIS A CA 7
ATOM 13494 C C . HIS A 1 112 ? 104.383 -23.846 25.545 1.00 0.00 125 HIS A C 7
ATOM 13495 O O . HIS A 1 112 ? 104.800 -23.773 24.388 1.00 0.00 125 HIS A O 7
ATOM 13509 N N . ARG A 1 113 ? 104.534 -24.932 26.298 1.00 0.00 126 ARG A N 7
ATOM 13510 C CA . ARG A 1 113 ? 105.210 -26.120 25.790 1.00 0.00 126 ARG A CA 7
ATOM 13511 C C . ARG A 1 113 ? 104.350 -26.815 24.741 1.00 0.00 126 ARG A C 7
ATOM 13512 O O . ARG A 1 113 ? 103.123 -26.790 24.818 1.00 0.00 126 ARG A O 7
ATOM 13533 N N . ASP A 1 114 ? 104.999 -27.432 23.757 1.00 0.00 127 ASP A N 7
ATOM 13534 C CA . ASP A 1 114 ? 104.274 -28.124 22.697 1.00 0.00 127 ASP A CA 7
ATOM 13535 C C . ASP A 1 114 ? 105.162 -29.200 22.060 1.00 0.00 127 ASP A C 7
ATOM 13536 O O . ASP A 1 114 ? 106.388 -29.089 22.085 1.00 0.00 127 ASP A O 7
ATOM 13545 N N . PRO A 1 115 ? 104.577 -30.224 21.481 1.00 0.00 128 PRO A N 7
ATOM 13546 C CA . PRO A 1 115 ? 105.355 -31.315 20.820 1.00 0.00 128 PRO A CA 7
ATOM 13547 C C . PRO A 1 115 ? 106.236 -30.761 19.701 1.00 0.00 128 PRO A C 7
ATOM 13548 O O . PRO A 1 115 ? 107.219 -31.386 19.304 1.00 0.00 128 PRO A O 7
ATOM 13559 N N . ALA A 1 116 ? 105.871 -29.578 19.212 1.00 0.00 129 ALA A N 7
ATOM 13560 C CA . ALA A 1 116 ? 106.623 -28.917 18.149 1.00 0.00 129 ALA A CA 7
ATOM 13561 C C . ALA A 1 116 ? 106.308 -29.533 16.785 1.00 0.00 129 ALA A C 7
ATOM 13562 O O . ALA A 1 116 ? 107.118 -30.266 16.220 1.00 0.00 129 ALA A O 7
ATOM 13569 N N . PRO A 1 117 ? 105.155 -29.240 16.245 1.00 0.00 130 PRO A N 7
ATOM 13570 C CA . PRO A 1 117 ? 104.741 -29.763 14.918 1.00 0.00 130 PRO A CA 7
ATOM 13571 C C . PRO A 1 117 ? 105.320 -28.917 13.786 1.00 0.00 130 PRO A C 7
ATOM 13572 O O . PRO A 1 117 ? 104.914 -27.773 13.584 1.00 0.00 130 PRO A O 7
ATOM 13583 N N . ARG A 1 118 ? 106.281 -29.484 13.062 1.00 0.00 131 ARG A N 7
ATOM 13584 C CA . ARG A 1 118 ? 106.925 -28.769 11.963 1.00 0.00 131 ARG A CA 7
ATOM 13585 C C . ARG A 1 118 ? 106.129 -28.921 10.673 1.00 0.00 131 ARG A C 7
ATOM 13586 O O . ARG A 1 118 ? 106.415 -28.256 9.677 1.00 0.00 131 ARG A O 7
ATOM 13607 N N . GLY A 1 119 ? 105.130 -29.797 10.691 1.00 0.00 132 GLY A N 7
ATOM 13608 C CA . GLY A 1 119 ? 104.311 -30.018 9.508 1.00 0.00 132 GLY A CA 7
ATOM 13609 C C . GLY A 1 119 ? 103.442 -28.791 9.217 1.00 0.00 132 GLY A C 7
ATOM 13610 O O . GLY A 1 119 ? 103.084 -28.052 10.134 1.00 0.00 132 GLY A O 7
ATOM 13614 N N . PRO A 1 120 ? 103.096 -28.556 7.972 1.00 0.00 133 PRO A N 7
ATOM 13615 C CA . PRO A 1 120 ? 102.249 -27.391 7.580 1.00 0.00 133 PRO A CA 7
ATOM 13616 C C . PRO A 1 120 ? 100.777 -27.615 7.921 1.00 0.00 133 PRO A C 7
ATOM 13617 O O . PRO A 1 120 ? 100.322 -28.754 8.029 1.00 0.00 133 PRO A O 7
ATOM 13628 N N . ALA A 1 121 ? 100.033 -26.525 8.075 1.00 0.00 134 ALA A N 7
ATOM 13629 C CA . ALA A 1 121 ? 98.612 -26.623 8.387 1.00 0.00 134 ALA A CA 7
ATOM 13630 C C . ALA A 1 121 ? 97.814 -26.941 7.126 1.00 0.00 134 ALA A C 7
ATOM 13631 O O . ALA A 1 121 ? 97.892 -26.216 6.136 1.00 0.00 134 ALA A O 7
ATOM 13638 N N . ARG A 1 122 ? 97.041 -28.022 7.174 1.00 0.00 135 ARG A N 7
ATOM 13639 C CA . ARG A 1 122 ? 96.224 -28.420 6.032 1.00 0.00 135 ARG A CA 7
ATOM 13640 C C . ARG A 1 122 ? 95.043 -27.472 5.901 1.00 0.00 135 ARG A C 7
ATOM 13641 O O . ARG A 1 122 ? 94.470 -27.051 6.899 1.00 0.00 135 ARG A O 7
ATOM 13662 N N . PHE A 1 123 ? 94.689 -27.124 4.668 1.00 0.00 136 PHE A N 7
ATOM 13663 C CA . PHE A 1 123 ? 93.575 -26.206 4.426 1.00 0.00 136 PHE A CA 7
ATOM 13664 C C . PHE A 1 123 ? 92.670 -26.707 3.297 1.00 0.00 136 PHE A C 7
ATOM 13665 O O . PHE A 1 123 ? 93.100 -27.435 2.402 1.00 0.00 136 PHE A O 7
ATOM 13682 N N . LEU A 1 124 ? 91.407 -26.289 3.366 1.00 0.00 137 LEU A N 7
ATOM 13683 C CA . LEU A 1 124 ? 90.393 -26.655 2.383 1.00 0.00 137 LEU A CA 7
ATOM 13684 C C . LEU A 1 124 ? 89.736 -25.385 1.822 1.00 0.00 137 LEU A C 7
ATOM 13685 O O . LEU A 1 124 ? 88.752 -24.896 2.382 1.00 0.00 137 LEU A O 7
ATOM 13701 N N . PRO A 1 125 ? 90.254 -24.831 0.751 1.00 0.00 138 PRO A N 7
ATOM 13702 C CA . PRO A 1 125 ? 89.683 -23.591 0.139 1.00 0.00 138 PRO A CA 7
ATOM 13703 C C . PRO A 1 125 ? 88.227 -23.776 -0.303 1.00 0.00 138 PRO A C 7
ATOM 13704 O O . PRO A 1 125 ? 87.873 -24.802 -0.884 1.00 0.00 138 PRO A O 7
ATOM 13715 N N . LEU A 1 126 ? 87.383 -22.766 -0.036 1.00 0.00 139 LEU A N 7
ATOM 13716 C CA . LEU A 1 126 ? 85.960 -22.817 -0.420 1.00 0.00 139 LEU A CA 7
ATOM 13717 C C . LEU A 1 126 ? 85.661 -21.697 -1.430 1.00 0.00 139 LEU A C 7
ATOM 13718 O O . LEU A 1 126 ? 86.289 -20.641 -1.373 1.00 0.00 139 LEU A O 7
ATOM 13734 N N . PRO A 1 127 ? 84.716 -21.871 -2.331 1.00 0.00 140 PRO A N 7
ATOM 13735 C CA . PRO A 1 127 ? 84.382 -20.797 -3.314 1.00 0.00 140 PRO A CA 7
ATOM 13736 C C . PRO A 1 127 ? 84.110 -19.460 -2.615 1.00 0.00 140 PRO A C 7
ATOM 13737 O O . PRO A 1 127 ? 83.374 -19.406 -1.630 1.00 0.00 140 PRO A O 7
ATOM 13748 N N . GLY A 1 128 ? 84.703 -18.387 -3.130 1.00 0.00 141 GLY A N 7
ATOM 13749 C CA . GLY A 1 128 ? 84.504 -17.067 -2.541 1.00 0.00 141 GLY A CA 7
ATOM 13750 C C . GLY A 1 128 ? 83.039 -16.655 -2.629 1.00 0.00 141 GLY A C 7
ATOM 13751 O O . GLY A 1 128 ? 82.675 -15.688 -1.978 1.00 0.00 141 GLY A O 7
ATOM 13756 N N . GLY A 1 1 ? 96.645 -20.246 -13.402 1.00 0.00 14 GLY A N 8
ATOM 13757 C CA . GLY A 1 1 ? 97.027 -19.133 -12.486 1.00 0.00 14 GLY A CA 8
ATOM 13758 C C . GLY A 1 1 ? 95.872 -18.139 -12.386 1.00 0.00 14 GLY A C 8
ATOM 13759 O O . GLY A 1 1 ? 94.882 -18.391 -11.698 1.00 0.00 14 GLY A O 8
ATOM 13765 N N . GLN A 1 2 ? 96.000 -17.013 -13.083 1.00 0.00 15 GLN A N 8
ATOM 13766 C CA . GLN A 1 2 ? 94.952 -15.997 -13.068 1.00 0.00 15 GLN A CA 8
ATOM 13767 C C . GLN A 1 2 ? 94.599 -15.591 -11.637 1.00 0.00 15 GLN A C 8
ATOM 13768 O O . GLN A 1 2 ? 95.341 -15.878 -10.698 1.00 0.00 15 GLN A O 8
ATOM 13782 N N . VAL A 1 3 ? 93.454 -14.916 -11.477 1.00 0.00 16 VAL A N 8
ATOM 13783 C CA . VAL A 1 3 ? 92.997 -14.464 -10.161 1.00 0.00 16 VAL A CA 8
ATOM 13784 C C . VAL A 1 3 ? 91.630 -15.052 -9.846 1.00 0.00 16 VAL A C 8
ATOM 13785 O O . VAL A 1 3 ? 90.742 -15.087 -10.698 1.00 0.00 16 VAL A O 8
ATOM 13798 N N . ARG A 1 4 ? 91.474 -15.522 -8.612 1.00 0.00 17 ARG A N 8
ATOM 13799 C CA . ARG A 1 4 ? 90.211 -16.125 -8.178 1.00 0.00 17 ARG A CA 8
ATOM 13800 C C . ARG A 1 4 ? 89.874 -15.724 -6.744 1.00 0.00 17 ARG A C 8
ATOM 13801 O O . ARG A 1 4 ? 90.764 -15.469 -5.933 1.00 0.00 17 ARG A O 8
ATOM 13822 N N . GLN A 1 5 ? 88.577 -15.680 -6.438 1.00 0.00 18 GLN A N 8
ATOM 13823 C CA . GLN A 1 5 ? 88.107 -15.322 -5.097 1.00 0.00 18 GLN A CA 8
ATOM 13824 C C . GLN A 1 5 ? 87.648 -16.569 -4.358 1.00 0.00 18 GLN A C 8
ATOM 13825 O O . GLN A 1 5 ? 86.762 -17.282 -4.832 1.00 0.00 18 GLN A O 8
ATOM 13839 N N . ARG A 1 6 ? 88.257 -16.857 -3.201 1.00 0.00 19 ARG A N 8
ATOM 13840 C CA . ARG A 1 6 ? 87.877 -18.054 -2.451 1.00 0.00 19 ARG A CA 8
ATOM 13841 C C . ARG A 1 6 ? 88.046 -17.869 -0.941 1.00 0.00 19 ARG A C 8
ATOM 13842 O O . ARG A 1 6 ? 88.864 -17.072 -0.482 1.00 0.00 19 ARG A O 8
ATOM 13863 N N . TYR A 1 7 ? 87.272 -18.645 -0.173 1.00 0.00 20 TYR A N 8
ATOM 13864 C CA . TYR A 1 7 ? 87.343 -18.607 1.287 1.00 0.00 20 TYR A CA 8
ATOM 13865 C C . TYR A 1 7 ? 88.362 -19.636 1.748 1.00 0.00 20 TYR A C 8
ATOM 13866 O O . TYR A 1 7 ? 88.353 -20.766 1.265 1.00 0.00 20 TYR A O 8
ATOM 13884 N N . LEU A 1 8 ? 89.236 -19.265 2.681 1.00 0.00 21 LEU A N 8
ATOM 13885 C CA . LEU A 1 8 ? 90.241 -20.210 3.172 1.00 0.00 21 LEU A CA 8
ATOM 13886 C C . LEU A 1 8 ? 89.763 -20.836 4.483 1.00 0.00 21 LEU A C 8
ATOM 13887 O O . LEU A 1 8 ? 89.742 -20.185 5.528 1.00 0.00 21 LEU A O 8
ATOM 13903 N N . TYR A 1 9 ? 89.370 -22.104 4.401 1.00 0.00 22 TYR A N 8
ATOM 13904 C CA . TYR A 1 9 ? 88.874 -22.851 5.563 1.00 0.00 22 TYR A CA 8
ATOM 13905 C C . TYR A 1 9 ? 89.600 -24.186 5.672 1.00 0.00 22 TYR A C 8
ATOM 13906 O O . TYR A 1 9 ? 89.923 -24.807 4.662 1.00 0.00 22 TYR A O 8
ATOM 13924 N N . THR A 1 10 ? 89.848 -24.624 6.905 1.00 0.00 23 THR A N 8
ATOM 13925 C CA . THR A 1 10 ? 90.538 -25.897 7.143 1.00 0.00 23 THR A CA 8
ATOM 13926 C C . THR A 1 10 ? 89.606 -26.886 7.837 1.00 0.00 23 THR A C 8
ATOM 13927 O O . THR A 1 10 ? 88.817 -26.522 8.708 1.00 0.00 23 THR A O 8
ATOM 13938 N N . ASP A 1 11 ? 89.702 -28.138 7.414 1.00 0.00 24 ASP A N 8
ATOM 13939 C CA . ASP A 1 11 ? 88.864 -29.203 7.963 1.00 0.00 24 ASP A CA 8
ATOM 13940 C C . ASP A 1 11 ? 89.262 -29.535 9.396 1.00 0.00 24 ASP A C 8
ATOM 13941 O O . ASP A 1 11 ? 88.404 -29.768 10.247 1.00 0.00 24 ASP A O 8
ATOM 13950 N N . ASP A 1 12 ? 90.562 -29.561 9.654 1.00 0.00 25 ASP A N 8
ATOM 13951 C CA . ASP A 1 12 ? 91.056 -29.873 10.990 1.00 0.00 25 ASP A CA 8
ATOM 13952 C C . ASP A 1 12 ? 90.738 -28.729 11.940 1.00 0.00 25 ASP A C 8
ATOM 13953 O O . ASP A 1 12 ? 90.946 -28.828 13.148 1.00 0.00 25 ASP A O 8
ATOM 13962 N N . ALA A 1 13 ? 90.227 -27.642 11.379 1.00 0.00 26 ALA A N 8
ATOM 13963 C CA . ALA A 1 13 ? 89.876 -26.474 12.173 1.00 0.00 26 ALA A CA 8
ATOM 13964 C C . ALA A 1 13 ? 88.810 -26.823 13.206 1.00 0.00 26 ALA A C 8
ATOM 13965 O O . ALA A 1 13 ? 88.773 -26.247 14.293 1.00 0.00 26 ALA A O 8
ATOM 13972 N N . GLN A 1 14 ? 87.946 -27.772 12.859 1.00 0.00 27 GLN A N 8
ATOM 13973 C CA . GLN A 1 14 ? 86.886 -28.194 13.761 1.00 0.00 27 GLN A CA 8
ATOM 13974 C C . GLN A 1 14 ? 87.468 -28.583 15.113 1.00 0.00 27 GLN A C 8
ATOM 13975 O O . GLN A 1 14 ? 86.771 -28.572 16.129 1.00 0.00 27 GLN A O 8
ATOM 13989 N N . GLN A 1 15 ? 88.751 -28.923 15.115 1.00 0.00 28 GLN A N 8
ATOM 13990 C CA . GLN A 1 15 ? 89.422 -29.312 16.344 1.00 0.00 28 GLN A CA 8
ATOM 13991 C C . GLN A 1 15 ? 89.361 -28.173 17.354 1.00 0.00 28 GLN A C 8
ATOM 13992 O O . GLN A 1 15 ? 89.296 -28.407 18.560 1.00 0.00 28 GLN A O 8
ATOM 14006 N N . THR A 1 16 ? 89.375 -26.942 16.847 1.00 0.00 29 THR A N 8
ATOM 14007 C CA . THR A 1 16 ? 89.316 -25.763 17.707 1.00 0.00 29 THR A CA 8
ATOM 14008 C C . THR A 1 16 ? 89.357 -24.483 16.874 1.00 0.00 29 THR A C 8
ATOM 14009 O O . THR A 1 16 ? 88.691 -23.500 17.197 1.00 0.00 29 THR A O 8
ATOM 14020 N N . GLU A 1 17 ? 90.155 -24.503 15.811 1.00 0.00 30 GLU A N 8
ATOM 14021 C CA . GLU A 1 17 ? 90.297 -23.338 14.939 1.00 0.00 30 GLU A CA 8
ATOM 14022 C C . GLU A 1 17 ? 89.041 -23.166 14.073 1.00 0.00 30 GLU A C 8
ATOM 14023 O O . GLU A 1 17 ? 88.006 -23.777 14.341 1.00 0.00 30 GLU A O 8
ATOM 14035 N N . ALA A 1 18 ? 89.132 -22.324 13.042 1.00 0.00 31 ALA A N 8
ATOM 14036 C CA . ALA A 1 18 ? 87.989 -22.083 12.161 1.00 0.00 31 ALA A CA 8
ATOM 14037 C C . ALA A 1 18 ? 88.396 -21.258 10.942 1.00 0.00 31 ALA A C 8
ATOM 14038 O O . ALA A 1 18 ? 89.562 -20.899 10.784 1.00 0.00 31 ALA A O 8
ATOM 14045 N N . HIS A 1 19 ? 87.414 -20.966 10.083 1.00 0.00 32 HIS A N 8
ATOM 14046 C CA . HIS A 1 19 ? 87.652 -20.185 8.865 1.00 0.00 32 HIS A CA 8
ATOM 14047 C C . HIS A 1 19 ? 88.706 -19.106 9.103 1.00 0.00 32 HIS A C 8
ATOM 14048 O O . HIS A 1 19 ? 88.609 -18.331 10.053 1.00 0.00 32 HIS A O 8
ATOM 14062 N N . LEU A 1 20 ? 89.709 -19.057 8.234 1.00 0.00 33 LEU A N 8
ATOM 14063 C CA . LEU A 1 20 ? 90.766 -18.067 8.368 1.00 0.00 33 LEU A CA 8
ATOM 14064 C C . LEU A 1 20 ? 90.187 -16.678 8.152 1.00 0.00 33 LEU A C 8
ATOM 14065 O O . LEU A 1 20 ? 89.589 -16.401 7.113 1.00 0.00 33 LEU A O 8
ATOM 14081 N N . GLU A 1 21 ? 90.349 -15.813 9.149 1.00 0.00 34 GLU A N 8
ATOM 14082 C CA . GLU A 1 21 ? 89.818 -14.451 9.076 1.00 0.00 34 GLU A CA 8
ATOM 14083 C C . GLU A 1 21 ? 90.895 -13.418 9.395 1.00 0.00 34 GLU A C 8
ATOM 14084 O O . GLU A 1 21 ? 91.632 -13.559 10.370 1.00 0.00 34 GLU A O 8
ATOM 14096 N N . ILE A 1 22 ? 90.976 -12.367 8.566 1.00 0.00 35 ILE A N 8
ATOM 14097 C CA . ILE A 1 22 ? 91.965 -11.304 8.777 1.00 0.00 35 ILE A CA 8
ATOM 14098 C C . ILE A 1 22 ? 91.309 -10.092 9.428 1.00 0.00 35 ILE A C 8
ATOM 14099 O O . ILE A 1 22 ? 90.347 -9.533 8.904 1.00 0.00 35 ILE A O 8
ATOM 14115 N N . ARG A 1 23 ? 91.852 -9.691 10.567 1.00 0.00 36 ARG A N 8
ATOM 14116 C CA . ARG A 1 23 ? 91.339 -8.539 11.297 1.00 0.00 36 ARG A CA 8
ATOM 14117 C C . ARG A 1 23 ? 91.820 -7.243 10.647 1.00 0.00 36 ARG A C 8
ATOM 14118 O O . ARG A 1 23 ? 92.865 -7.210 9.997 1.00 0.00 36 ARG A O 8
ATOM 14139 N N . GLU A 1 24 ? 91.057 -6.178 10.850 1.00 0.00 37 GLU A N 8
ATOM 14140 C CA . GLU A 1 24 ? 91.413 -4.878 10.306 1.00 0.00 37 GLU A CA 8
ATOM 14141 C C . GLU A 1 24 ? 92.682 -4.396 10.979 1.00 0.00 37 GLU A C 8
ATOM 14142 O O . GLU A 1 24 ? 93.485 -3.670 10.394 1.00 0.00 37 GLU A O 8
ATOM 14154 N N . ASP A 1 25 ? 92.846 -4.820 12.226 1.00 0.00 38 ASP A N 8
ATOM 14155 C CA . ASP A 1 25 ? 94.014 -4.445 13.004 1.00 0.00 38 ASP A CA 8
ATOM 14156 C C . ASP A 1 25 ? 95.254 -5.090 12.410 1.00 0.00 38 ASP A C 8
ATOM 14157 O O . ASP A 1 25 ? 96.378 -4.829 12.842 1.00 0.00 38 ASP A O 8
ATOM 14166 N N . GLY A 1 26 ? 95.037 -5.942 11.412 1.00 0.00 39 GLY A N 8
ATOM 14167 C CA . GLY A 1 26 ? 96.136 -6.636 10.748 1.00 0.00 39 GLY A CA 8
ATOM 14168 C C . GLY A 1 26 ? 96.396 -7.993 11.389 1.00 0.00 39 GLY A C 8
ATOM 14169 O O . GLY A 1 26 ? 97.280 -8.731 10.953 1.00 0.00 39 GLY A O 8
ATOM 14173 N N . THR A 1 27 ? 95.618 -8.333 12.416 1.00 0.00 40 THR A N 8
ATOM 14174 C CA . THR A 1 27 ? 95.785 -9.624 13.081 1.00 0.00 40 THR A CA 8
ATOM 14175 C C . THR A 1 27 ? 95.076 -10.712 12.278 1.00 0.00 40 THR A C 8
ATOM 14176 O O . THR A 1 27 ? 94.245 -10.419 11.419 1.00 0.00 40 THR A O 8
ATOM 14187 N N . VAL A 1 28 ? 95.426 -11.971 12.544 1.00 0.00 41 VAL A N 8
ATOM 14188 C CA . VAL A 1 28 ? 94.832 -13.101 11.819 1.00 0.00 41 VAL A CA 8
ATOM 14189 C C . VAL A 1 28 ? 94.444 -14.218 12.779 1.00 0.00 41 VAL A C 8
ATOM 14190 O O . VAL A 1 28 ? 94.963 -14.302 13.892 1.00 0.00 41 VAL A O 8
ATOM 14203 N N . GLY A 1 29 ? 93.527 -15.077 12.341 1.00 0.00 42 GLY A N 8
ATOM 14204 C CA . GLY A 1 29 ? 93.079 -16.184 13.172 1.00 0.00 42 GLY A CA 8
ATOM 14205 C C . GLY A 1 29 ? 91.772 -16.763 12.647 1.00 0.00 42 GLY A C 8
ATOM 14206 O O . GLY A 1 29 ? 91.299 -16.384 11.577 1.00 0.00 42 GLY A O 8
ATOM 14210 N N . GLY A 1 30 ? 91.194 -17.686 13.406 1.00 0.00 43 GLY A N 8
ATOM 14211 C CA . GLY A 1 30 ? 89.941 -18.313 13.007 1.00 0.00 43 GLY A CA 8
ATOM 14212 C C . GLY A 1 30 ? 88.758 -17.398 13.303 1.00 0.00 43 GLY A C 8
ATOM 14213 O O . GLY A 1 30 ? 88.920 -16.331 13.896 1.00 0.00 43 GLY A O 8
ATOM 14217 N N . ALA A 1 31 ? 87.567 -17.823 12.888 1.00 0.00 44 ALA A N 8
ATOM 14218 C CA . ALA A 1 31 ? 86.354 -17.034 13.111 1.00 0.00 44 ALA A CA 8
ATOM 14219 C C . ALA A 1 31 ? 85.164 -17.949 13.376 1.00 0.00 44 ALA A C 8
ATOM 14220 O O . ALA A 1 31 ? 85.169 -19.119 12.993 1.00 0.00 44 ALA A O 8
ATOM 14227 N N . ALA A 1 32 ? 84.151 -17.406 14.040 1.00 0.00 45 ALA A N 8
ATOM 14228 C CA . ALA A 1 32 ? 82.956 -18.177 14.363 1.00 0.00 45 ALA A CA 8
ATOM 14229 C C . ALA A 1 32 ? 82.243 -18.636 13.094 1.00 0.00 45 ALA A C 8
ATOM 14230 O O . ALA A 1 32 ? 81.687 -19.733 13.052 1.00 0.00 45 ALA A O 8
ATOM 14237 N N . ASP A 1 33 ? 82.263 -17.795 12.064 1.00 0.00 46 ASP A N 8
ATOM 14238 C CA . ASP A 1 33 ? 81.610 -18.133 10.800 1.00 0.00 46 ASP A CA 8
ATOM 14239 C C . ASP A 1 33 ? 82.282 -17.416 9.634 1.00 0.00 46 ASP A C 8
ATOM 14240 O O . ASP A 1 33 ? 83.102 -16.520 9.831 1.00 0.00 46 ASP A O 8
ATOM 14249 N N . GLN A 1 34 ? 81.921 -17.816 8.420 1.00 0.00 47 GLN A N 8
ATOM 14250 C CA . GLN A 1 34 ? 82.486 -17.208 7.223 1.00 0.00 47 GLN A CA 8
ATOM 14251 C C . GLN A 1 34 ? 82.052 -15.750 7.117 1.00 0.00 47 GLN A C 8
ATOM 14252 O O . GLN A 1 34 ? 80.895 -15.460 6.811 1.00 0.00 47 GLN A O 8
ATOM 14266 N N . SER A 1 35 ? 82.985 -14.833 7.377 1.00 0.00 48 SER A N 8
ATOM 14267 C CA . SER A 1 35 ? 82.692 -13.396 7.313 1.00 0.00 48 SER A CA 8
ATOM 14268 C C . SER A 1 35 ? 83.411 -12.769 6.106 1.00 0.00 48 SER A C 8
ATOM 14269 O O . SER A 1 35 ? 84.180 -13.445 5.428 1.00 0.00 48 SER A O 8
ATOM 14277 N N . PRO A 1 36 ? 83.172 -11.509 5.813 1.00 0.00 49 PRO A N 8
ATOM 14278 C CA . PRO A 1 36 ? 83.817 -10.823 4.645 1.00 0.00 49 PRO A CA 8
ATOM 14279 C C . PRO A 1 36 ? 85.347 -10.878 4.683 1.00 0.00 49 PRO A C 8
ATOM 14280 O O . PRO A 1 36 ? 85.996 -11.026 3.646 1.00 0.00 49 PRO A O 8
ATOM 14291 N N . GLU A 1 37 ? 85.916 -10.735 5.875 1.00 0.00 50 GLU A N 8
ATOM 14292 C CA . GLU A 1 37 ? 87.372 -10.748 6.022 1.00 0.00 50 GLU A CA 8
ATOM 14293 C C . GLU A 1 37 ? 87.947 -12.140 5.760 1.00 0.00 50 GLU A C 8
ATOM 14294 O O . GLU A 1 37 ? 89.152 -12.285 5.555 1.00 0.00 50 GLU A O 8
ATOM 14306 N N . SER A 1 38 ? 87.090 -13.158 5.736 1.00 0.00 51 SER A N 8
ATOM 14307 C CA . SER A 1 38 ? 87.555 -14.508 5.456 1.00 0.00 51 SER A CA 8
ATOM 14308 C C . SER A 1 38 ? 87.726 -14.672 3.951 1.00 0.00 51 SER A C 8
ATOM 14309 O O . SER A 1 38 ? 88.340 -15.631 3.480 1.00 0.00 51 SER A O 8
ATOM 14317 N N . LEU A 1 39 ? 87.178 -13.713 3.207 1.00 0.00 52 LEU A N 8
ATOM 14318 C CA . LEU A 1 39 ? 87.257 -13.721 1.759 1.00 0.00 52 LEU A CA 8
ATOM 14319 C C . LEU A 1 39 ? 88.611 -13.177 1.319 1.00 0.00 52 LEU A C 8
ATOM 14320 O O . LEU A 1 39 ? 88.943 -12.019 1.587 1.00 0.00 52 LEU A O 8
ATOM 14336 N N . LEU A 1 40 ? 89.388 -14.015 0.648 1.00 0.00 53 LEU A N 8
ATOM 14337 C CA . LEU A 1 40 ? 90.711 -13.618 0.178 1.00 0.00 53 LEU A CA 8
ATOM 14338 C C . LEU A 1 40 ? 90.796 -13.776 -1.327 1.00 0.00 53 LEU A C 8
ATOM 14339 O O . LEU A 1 40 ? 90.556 -14.862 -1.857 1.00 0.00 53 LEU A O 8
ATOM 14355 N N . GLN A 1 41 ? 91.163 -12.703 -2.018 1.00 0.00 54 GLN A N 8
ATOM 14356 C CA . GLN A 1 41 ? 91.299 -12.776 -3.472 1.00 0.00 54 GLN A CA 8
ATOM 14357 C C . GLN A 1 41 ? 92.689 -13.303 -3.802 1.00 0.00 54 GLN A C 8
ATOM 14358 O O . GLN A 1 41 ? 93.699 -12.686 -3.467 1.00 0.00 54 GLN A O 8
ATOM 14372 N N . LEU A 1 42 ? 92.725 -14.472 -4.424 1.00 0.00 55 LEU A N 8
ATOM 14373 C CA . LEU A 1 42 ? 93.977 -15.120 -4.767 1.00 0.00 55 LEU A CA 8
ATOM 14374 C C . LEU A 1 42 ? 94.442 -14.703 -6.148 1.00 0.00 55 LEU A C 8
ATOM 14375 O O . LEU A 1 42 ? 93.708 -14.843 -7.118 1.00 0.00 55 LEU A O 8
ATOM 14391 N N . LYS A 1 43 ? 95.677 -14.204 -6.231 1.00 0.00 56 LYS A N 8
ATOM 14392 C CA . LYS A 1 43 ? 96.251 -13.779 -7.510 1.00 0.00 56 LYS A CA 8
ATOM 14393 C C . LYS A 1 43 ? 97.454 -14.635 -7.860 1.00 0.00 56 LYS A C 8
ATOM 14394 O O . LYS A 1 43 ? 98.288 -14.937 -7.006 1.00 0.00 56 LYS A O 8
ATOM 14413 N N . ALA A 1 44 ? 97.538 -15.018 -9.127 1.00 0.00 57 ALA A N 8
ATOM 14414 C CA . ALA A 1 44 ? 98.641 -15.837 -9.605 1.00 0.00 57 ALA A CA 8
ATOM 14415 C C . ALA A 1 44 ? 99.800 -14.950 -10.048 1.00 0.00 57 ALA A C 8
ATOM 14416 O O . ALA A 1 44 ? 99.694 -14.228 -11.039 1.00 0.00 57 ALA A O 8
ATOM 14423 N N . LEU A 1 45 ? 100.907 -15.009 -9.310 1.00 0.00 58 LEU A N 8
ATOM 14424 C CA . LEU A 1 45 ? 102.073 -14.201 -9.650 1.00 0.00 58 LEU A CA 8
ATOM 14425 C C . LEU A 1 45 ? 102.887 -14.905 -10.725 1.00 0.00 58 LEU A C 8
ATOM 14426 O O . LEU A 1 45 ? 102.911 -14.488 -11.883 1.00 0.00 58 LEU A O 8
ATOM 14442 N N . LYS A 1 46 ? 103.534 -15.993 -10.323 1.00 0.00 59 LYS A N 8
ATOM 14443 C CA . LYS A 1 46 ? 104.346 -16.802 -11.232 1.00 0.00 59 LYS A CA 8
ATOM 14444 C C . LYS A 1 46 ? 103.865 -18.250 -11.166 1.00 0.00 59 LYS A C 8
ATOM 14445 O O . LYS A 1 46 ? 103.366 -18.678 -10.130 1.00 0.00 59 LYS A O 8
ATOM 14464 N N . PRO A 1 47 ? 103.995 -19.020 -12.218 1.00 0.00 60 PRO A N 8
ATOM 14465 C CA . PRO A 1 47 ? 103.549 -20.439 -12.194 1.00 0.00 60 PRO A CA 8
ATOM 14466 C C . PRO A 1 47 ? 103.961 -21.139 -10.895 1.00 0.00 60 PRO A C 8
ATOM 14467 O O . PRO A 1 47 ? 105.138 -21.433 -10.687 1.00 0.00 60 PRO A O 8
ATOM 14478 N N . GLY A 1 48 ? 102.982 -21.414 -10.032 1.00 0.00 61 GLY A N 8
ATOM 14479 C CA . GLY A 1 48 ? 103.247 -22.094 -8.760 1.00 0.00 61 GLY A CA 8
ATOM 14480 C C . GLY A 1 48 ? 103.239 -21.126 -7.575 1.00 0.00 61 GLY A C 8
ATOM 14481 O O . GLY A 1 48 ? 103.139 -21.554 -6.427 1.00 0.00 61 GLY A O 8
ATOM 14485 N N . VAL A 1 49 ? 103.348 -19.821 -7.850 1.00 0.00 62 VAL A N 8
ATOM 14486 C CA . VAL A 1 49 ? 103.351 -18.808 -6.786 1.00 0.00 62 VAL A CA 8
ATOM 14487 C C . VAL A 1 49 ? 102.131 -17.904 -6.900 1.00 0.00 62 VAL A C 8
ATOM 14488 O O . VAL A 1 49 ? 101.831 -17.378 -7.971 1.00 0.00 62 VAL A O 8
ATOM 14501 N N . ILE A 1 50 ? 101.426 -17.734 -5.779 1.00 0.00 63 ILE A N 8
ATOM 14502 C CA . ILE A 1 50 ? 100.224 -16.899 -5.745 1.00 0.00 63 ILE A CA 8
ATOM 14503 C C . ILE A 1 50 ? 100.302 -15.877 -4.615 1.00 0.00 63 ILE A C 8
ATOM 14504 O O . ILE A 1 50 ? 101.150 -15.970 -3.728 1.00 0.00 63 ILE A O 8
ATOM 14520 N N . GLN A 1 51 ? 99.392 -14.908 -4.658 1.00 0.00 64 GLN A N 8
ATOM 14521 C CA . GLN A 1 51 ? 99.318 -13.851 -3.644 1.00 0.00 64 GLN A CA 8
ATOM 14522 C C . GLN A 1 51 ? 97.882 -13.735 -3.149 1.00 0.00 64 GLN A C 8
ATOM 14523 O O . GLN A 1 51 ? 96.941 -14.020 -3.891 1.00 0.00 64 GLN A O 8
ATOM 14537 N N . ILE A 1 52 ? 97.711 -13.332 -1.888 1.00 0.00 65 ILE A N 8
ATOM 14538 C CA . ILE A 1 52 ? 96.376 -13.203 -1.299 1.00 0.00 65 ILE A CA 8
ATOM 14539 C C . ILE A 1 52 ? 96.186 -11.833 -0.663 1.00 0.00 65 ILE A C 8
ATOM 14540 O O . ILE A 1 52 ? 97.007 -11.369 0.128 1.00 0.00 65 ILE A O 8
ATOM 14556 N N . LEU A 1 53 ? 95.086 -11.193 -1.045 1.00 0.00 66 LEU A N 8
ATOM 14557 C CA . LEU A 1 53 ? 94.736 -9.861 -0.557 1.00 0.00 66 LEU A CA 8
ATOM 14558 C C . LEU A 1 53 ? 93.280 -9.875 -0.076 1.00 0.00 66 LEU A C 8
ATOM 14559 O O . LEU A 1 53 ? 92.370 -10.200 -0.832 1.00 0.00 66 LEU A O 8
ATOM 14575 N N . GLY A 1 54 ? 93.065 -9.551 1.192 1.00 0.00 67 GLY A N 8
ATOM 14576 C CA . GLY A 1 54 ? 91.710 -9.556 1.745 1.00 0.00 67 GLY A CA 8
ATOM 14577 C C . GLY A 1 54 ? 90.892 -8.415 1.149 1.00 0.00 67 GLY A C 8
ATOM 14578 O O . GLY A 1 54 ? 91.361 -7.280 1.088 1.00 0.00 67 GLY A O 8
ATOM 14582 N N . VAL A 1 55 ? 89.677 -8.717 0.693 1.00 0.00 68 VAL A N 8
ATOM 14583 C CA . VAL A 1 55 ? 88.836 -7.689 0.086 1.00 0.00 68 VAL A CA 8
ATOM 14584 C C . VAL A 1 55 ? 88.295 -6.695 1.120 1.00 0.00 68 VAL A C 8
ATOM 14585 O O . VAL A 1 55 ? 88.284 -5.487 0.883 1.00 0.00 68 VAL A O 8
ATOM 14598 N N . LYS A 1 56 ? 87.828 -7.210 2.253 1.00 0.00 69 LYS A N 8
ATOM 14599 C CA . LYS A 1 56 ? 87.262 -6.362 3.305 1.00 0.00 69 LYS A CA 8
ATOM 14600 C C . LYS A 1 56 ? 88.305 -5.449 3.951 1.00 0.00 69 LYS A C 8
ATOM 14601 O O . LYS A 1 56 ? 88.061 -4.257 4.141 1.00 0.00 69 LYS A O 8
ATOM 14620 N N . THR A 1 57 ? 89.452 -6.014 4.320 1.00 0.00 70 THR A N 8
ATOM 14621 C CA . THR A 1 57 ? 90.499 -5.230 4.983 1.00 0.00 70 THR A CA 8
ATOM 14622 C C . THR A 1 57 ? 91.446 -4.587 3.979 1.00 0.00 70 THR A C 8
ATOM 14623 O O . THR A 1 57 ? 92.127 -3.613 4.299 1.00 0.00 70 THR A O 8
ATOM 14634 N N . SER A 1 58 ? 91.500 -5.131 2.774 1.00 0.00 71 SER A N 8
ATOM 14635 C CA . SER A 1 58 ? 92.389 -4.582 1.762 1.00 0.00 71 SER A CA 8
ATOM 14636 C C . SER A 1 58 ? 93.840 -4.749 2.203 1.00 0.00 71 SER A C 8
ATOM 14637 O O . SER A 1 58 ? 94.710 -3.965 1.822 1.00 0.00 71 SER A O 8
ATOM 14645 N N . ARG A 1 59 ? 94.090 -5.775 3.020 1.00 0.00 72 ARG A N 8
ATOM 14646 C CA . ARG A 1 59 ? 95.431 -6.049 3.531 1.00 0.00 72 ARG A CA 8
ATOM 14647 C C . ARG A 1 59 ? 96.032 -7.281 2.863 1.00 0.00 72 ARG A C 8
ATOM 14648 O O . ARG A 1 59 ? 95.344 -8.274 2.632 1.00 0.00 72 ARG A O 8
ATOM 14669 N N . PHE A 1 60 ? 97.328 -7.217 2.582 1.00 0.00 73 PHE A N 8
ATOM 14670 C CA . PHE A 1 60 ? 98.027 -8.337 1.963 1.00 0.00 73 PHE A CA 8
ATOM 14671 C C . PHE A 1 60 ? 98.536 -9.274 3.048 1.00 0.00 73 PHE A C 8
ATOM 14672 O O . PHE A 1 60 ? 99.387 -8.898 3.854 1.00 0.00 73 PHE A O 8
ATOM 14689 N N . LEU A 1 61 ? 98.000 -10.487 3.073 1.00 0.00 74 LEU A N 8
ATOM 14690 C CA . LEU A 1 61 ? 98.399 -11.457 4.081 1.00 0.00 74 LEU A CA 8
ATOM 14691 C C . LEU A 1 61 ? 99.836 -11.914 3.830 1.00 0.00 74 LEU A C 8
ATOM 14692 O O . LEU A 1 61 ? 100.109 -12.634 2.871 1.00 0.00 74 LEU A O 8
ATOM 14708 N N . CYS A 1 62 ? 100.752 -11.484 4.699 1.00 0.00 75 CYS A N 8
ATOM 14709 C CA . CYS A 1 62 ? 102.167 -11.846 4.570 1.00 0.00 75 CYS A CA 8
ATOM 14710 C C . CYS A 1 62 ? 102.683 -12.452 5.876 1.00 0.00 75 CYS A C 8
ATOM 14711 O O . CYS A 1 62 ? 102.249 -12.063 6.960 1.00 0.00 75 CYS A O 8
ATOM 14718 N N . GLN A 1 63 ? 103.597 -13.422 5.767 1.00 0.00 76 GLN A N 8
ATOM 14719 C CA . GLN A 1 63 ? 104.146 -14.091 6.948 1.00 0.00 76 GLN A CA 8
ATOM 14720 C C . GLN A 1 63 ? 105.559 -13.606 7.262 1.00 0.00 76 GLN A C 8
ATOM 14721 O O . GLN A 1 63 ? 106.433 -13.585 6.395 1.00 0.00 76 GLN A O 8
ATOM 14735 N N . ARG A 1 64 ? 105.767 -13.228 8.521 1.00 0.00 77 ARG A N 8
ATOM 14736 C CA . ARG A 1 64 ? 107.074 -12.750 8.978 1.00 0.00 77 ARG A CA 8
ATOM 14737 C C . ARG A 1 64 ? 108.007 -13.947 9.188 1.00 0.00 77 ARG A C 8
ATOM 14738 O O . ARG A 1 64 ? 107.549 -15.088 9.247 1.00 0.00 77 ARG A O 8
ATOM 14759 N N . PRO A 1 65 ? 109.290 -13.718 9.318 1.00 0.00 78 PRO A N 8
ATOM 14760 C CA . PRO A 1 65 ? 110.269 -14.823 9.542 1.00 0.00 78 PRO A CA 8
ATOM 14761 C C . PRO A 1 65 ? 109.947 -15.581 10.830 1.00 0.00 78 PRO A C 8
ATOM 14762 O O . PRO A 1 65 ? 110.369 -16.721 11.015 1.00 0.00 78 PRO A O 8
ATOM 14773 N N . ASP A 1 66 ? 109.180 -14.938 11.706 1.00 0.00 79 ASP A N 8
ATOM 14774 C CA . ASP A 1 66 ? 108.783 -15.562 12.964 1.00 0.00 79 ASP A CA 8
ATOM 14775 C C . ASP A 1 66 ? 107.726 -16.632 12.705 1.00 0.00 79 ASP A C 8
ATOM 14776 O O . ASP A 1 66 ? 107.381 -17.410 13.595 1.00 0.00 79 ASP A O 8
ATOM 14785 N N . GLY A 1 67 ? 107.221 -16.665 11.474 1.00 0.00 80 GLY A N 8
ATOM 14786 C CA . GLY A 1 67 ? 106.205 -17.644 11.091 1.00 0.00 80 GLY A CA 8
ATOM 14787 C C . GLY A 1 67 ? 104.799 -17.158 11.441 1.00 0.00 80 GLY A C 8
ATOM 14788 O O . GLY A 1 67 ? 103.833 -17.917 11.350 1.00 0.00 80 GLY A O 8
ATOM 14792 N N . ALA A 1 68 ? 104.687 -15.893 11.843 1.00 0.00 81 ALA A N 8
ATOM 14793 C CA . ALA A 1 68 ? 103.388 -15.320 12.205 1.00 0.00 81 ALA A CA 8
ATOM 14794 C C . ALA A 1 68 ? 102.716 -14.690 10.985 1.00 0.00 81 ALA A C 8
ATOM 14795 O O . ALA A 1 68 ? 103.387 -14.184 10.092 1.00 0.00 81 ALA A O 8
ATOM 14802 N N . LEU A 1 69 ? 101.385 -14.730 10.952 1.00 0.00 82 LEU A N 8
ATOM 14803 C CA . LEU A 1 69 ? 100.623 -14.164 9.832 1.00 0.00 82 LEU A CA 8
ATOM 14804 C C . LEU A 1 69 ? 100.066 -12.789 10.204 1.00 0.00 82 LEU A C 8
ATOM 14805 O O . LEU A 1 69 ? 99.536 -12.604 11.300 1.00 0.00 82 LEU A O 8
ATOM 14821 N N . TYR A 1 70 ? 100.174 -11.830 9.282 1.00 0.00 83 TYR A N 8
ATOM 14822 C CA . TYR A 1 70 ? 99.658 -10.487 9.538 1.00 0.00 83 TYR A CA 8
ATOM 14823 C C . TYR A 1 70 ? 99.286 -9.786 8.231 1.00 0.00 83 TYR A C 8
ATOM 14824 O O . TYR A 1 70 ? 99.933 -9.984 7.202 1.00 0.00 83 TYR A O 8
ATOM 14842 N N . GLY A 1 71 ? 98.257 -8.947 8.292 1.00 0.00 84 GLY A N 8
ATOM 14843 C CA . GLY A 1 71 ? 97.820 -8.194 7.121 1.00 0.00 84 GLY A CA 8
ATOM 14844 C C . GLY A 1 71 ? 98.646 -6.916 6.979 1.00 0.00 84 GLY A C 8
ATOM 14845 O O . GLY A 1 71 ? 98.948 -6.253 7.971 1.00 0.00 84 GLY A O 8
ATOM 14849 N N . SER A 1 72 ? 99.021 -6.575 5.743 1.00 0.00 85 SER A N 8
ATOM 14850 C CA . SER A 1 72 ? 99.826 -5.373 5.493 1.00 0.00 85 SER A CA 8
ATOM 14851 C C . SER A 1 72 ? 99.239 -4.559 4.345 1.00 0.00 85 SER A C 8
ATOM 14852 O O . SER A 1 72 ? 98.544 -5.096 3.485 1.00 0.00 85 SER A O 8
ATOM 14860 N N . LEU A 1 73 ? 99.520 -3.256 4.336 1.00 0.00 86 LEU A N 8
ATOM 14861 C CA . LEU A 1 73 ? 99.007 -2.381 3.282 1.00 0.00 86 LEU A CA 8
ATOM 14862 C C . LEU A 1 73 ? 99.942 -2.399 2.076 1.00 0.00 86 LEU A C 8
ATOM 14863 O O . LEU A 1 73 ? 99.576 -1.941 0.993 1.00 0.00 86 LEU A O 8
ATOM 14879 N N . HIS A 1 74 ? 101.156 -2.918 2.268 1.00 0.00 87 HIS A N 8
ATOM 14880 C CA . HIS A 1 74 ? 102.145 -2.977 1.186 1.00 0.00 87 HIS A CA 8
ATOM 14881 C C . HIS A 1 74 ? 102.389 -4.416 0.745 1.00 0.00 87 HIS A C 8
ATOM 14882 O O . HIS A 1 74 ? 102.391 -5.339 1.561 1.00 0.00 87 HIS A O 8
ATOM 14896 N N . PHE A 1 75 ? 102.594 -4.590 -0.557 1.00 0.00 88 PHE A N 8
ATOM 14897 C CA . PHE A 1 75 ? 102.842 -5.911 -1.128 1.00 0.00 88 PHE A CA 8
ATOM 14898 C C . PHE A 1 75 ? 104.329 -6.268 -1.031 1.00 0.00 88 PHE A C 8
ATOM 14899 O O . PHE A 1 75 ? 105.194 -5.482 -1.415 1.00 0.00 88 PHE A O 8
ATOM 14916 N N . ASP A 1 76 ? 104.612 -7.468 -0.515 1.00 0.00 89 ASP A N 8
ATOM 14917 C CA . ASP A 1 76 ? 105.991 -7.943 -0.365 1.00 0.00 89 ASP A CA 8
ATOM 14918 C C . ASP A 1 76 ? 106.080 -9.430 -0.741 1.00 0.00 89 ASP A C 8
ATOM 14919 O O . ASP A 1 76 ? 105.726 -10.284 0.066 1.00 0.00 89 ASP A O 8
ATOM 14928 N N . PRO A 1 77 ? 106.522 -9.765 -1.936 1.00 0.00 90 PRO A N 8
ATOM 14929 C CA . PRO A 1 77 ? 106.621 -11.194 -2.380 1.00 0.00 90 PRO A CA 8
ATOM 14930 C C . PRO A 1 77 ? 107.377 -12.072 -1.381 1.00 0.00 90 PRO A C 8
ATOM 14931 O O . PRO A 1 77 ? 107.031 -13.234 -1.165 1.00 0.00 90 PRO A O 8
ATOM 14942 N N . GLU A 1 78 ? 108.426 -11.507 -0.809 1.00 0.00 91 GLU A N 8
ATOM 14943 C CA . GLU A 1 78 ? 109.267 -12.232 0.139 1.00 0.00 91 GLU A CA 8
ATOM 14944 C C . GLU A 1 78 ? 108.450 -12.872 1.261 1.00 0.00 91 GLU A C 8
ATOM 14945 O O . GLU A 1 78 ? 108.908 -13.821 1.901 1.00 0.00 91 GLU A O 8
ATOM 14957 N N . ALA A 1 79 ? 107.254 -12.348 1.518 1.00 0.00 92 ALA A N 8
ATOM 14958 C CA . ALA A 1 79 ? 106.406 -12.886 2.590 1.00 0.00 92 ALA A CA 8
ATOM 14959 C C . ALA A 1 79 ? 104.943 -12.974 2.161 1.00 0.00 92 ALA A C 8
ATOM 14960 O O . ALA A 1 79 ? 104.160 -13.718 2.751 1.00 0.00 92 ALA A O 8
ATOM 14967 N N . CYS A 1 80 ? 104.574 -12.199 1.147 1.00 0.00 93 CYS A N 8
ATOM 14968 C CA . CYS A 1 80 ? 103.194 -12.182 0.663 1.00 0.00 93 CYS A CA 8
ATOM 14969 C C . CYS A 1 80 ? 102.994 -13.180 -0.477 1.00 0.00 93 CYS A C 8
ATOM 14970 O O . CYS A 1 80 ? 101.921 -13.236 -1.077 1.00 0.00 93 CYS A O 8
ATOM 14977 N N . SER A 1 81 ? 104.023 -13.980 -0.761 1.00 0.00 94 SER A N 8
ATOM 14978 C CA . SER A 1 81 ? 103.940 -14.990 -1.820 1.00 0.00 94 SER A CA 8
ATOM 14979 C C . SER A 1 81 ? 103.893 -16.381 -1.199 1.00 0.00 94 SER A C 8
ATOM 14980 O O . SER A 1 81 ? 104.492 -16.618 -0.150 1.00 0.00 94 SER A O 8
ATOM 14988 N N . PHE A 1 82 ? 103.169 -17.301 -1.838 1.00 0.00 95 PHE A N 8
ATOM 14989 C CA . PHE A 1 82 ? 103.049 -18.658 -1.313 1.00 0.00 95 PHE A CA 8
ATOM 14990 C C . PHE A 1 82 ? 102.964 -19.685 -2.431 1.00 0.00 95 PHE A C 8
ATOM 14991 O O . PHE A 1 82 ? 102.468 -19.397 -3.521 1.00 0.00 95 PHE A O 8
ATOM 15008 N N . ARG A 1 83 ? 103.438 -20.892 -2.139 1.00 0.00 96 ARG A N 8
ATOM 15009 C CA . ARG A 1 83 ? 103.408 -21.985 -3.104 1.00 0.00 96 ARG A CA 8
ATOM 15010 C C . ARG A 1 83 ? 102.175 -22.846 -2.861 1.00 0.00 96 ARG A C 8
ATOM 15011 O O . ARG A 1 83 ? 101.842 -23.154 -1.715 1.00 0.00 96 ARG A O 8
ATOM 15032 N N . GLU A 1 84 ? 101.491 -23.231 -3.936 1.00 0.00 97 GLU A N 8
ATOM 15033 C CA . GLU A 1 84 ? 100.289 -24.054 -3.807 1.00 0.00 97 GLU A CA 8
ATOM 15034 C C . GLU A 1 84 ? 100.654 -25.532 -3.858 1.00 0.00 97 GLU A C 8
ATOM 15035 O O . GLU A 1 84 ? 101.325 -25.991 -4.782 1.00 0.00 97 GLU A O 8
ATOM 15047 N N . LEU A 1 85 ? 100.227 -26.271 -2.834 1.00 0.00 98 LEU A N 8
ATOM 15048 C CA . LEU A 1 85 ? 100.519 -27.701 -2.738 1.00 0.00 98 LEU A CA 8
ATOM 15049 C C . LEU A 1 85 ? 99.224 -28.502 -2.799 1.00 0.00 98 LEU A C 8
ATOM 15050 O O . LEU A 1 85 ? 98.230 -28.116 -2.195 1.00 0.00 98 LEU A O 8
ATOM 15066 N N . LEU A 1 86 ? 99.243 -29.622 -3.523 1.00 0.00 99 LEU A N 8
ATOM 15067 C CA . LEU A 1 86 ? 98.058 -30.483 -3.645 1.00 0.00 99 LEU A CA 8
ATOM 15068 C C . LEU A 1 86 ? 98.376 -31.876 -3.104 1.00 0.00 99 LEU A C 8
ATOM 15069 O O . LEU A 1 86 ? 99.374 -32.488 -3.481 1.00 0.00 99 LEU A O 8
ATOM 15085 N N . LEU A 1 87 ? 97.514 -32.364 -2.214 1.00 0.00 100 LEU A N 8
ATOM 15086 C CA . LEU A 1 87 ? 97.696 -33.686 -1.616 1.00 0.00 100 LEU A CA 8
ATOM 15087 C C . LEU A 1 87 ? 96.886 -34.730 -2.375 1.00 0.00 100 LEU A C 8
ATOM 15088 O O . LEU A 1 87 ? 95.969 -34.398 -3.126 1.00 0.00 100 LEU A O 8
ATOM 15104 N N . GLU A 1 88 ? 97.236 -35.994 -2.168 1.00 0.00 101 GLU A N 8
ATOM 15105 C CA . GLU A 1 88 ? 96.546 -37.096 -2.827 1.00 0.00 101 GLU A CA 8
ATOM 15106 C C . GLU A 1 88 ? 95.072 -37.102 -2.439 1.00 0.00 101 GLU A C 8
ATOM 15107 O O . GLU A 1 88 ? 94.201 -37.401 -3.256 1.00 0.00 101 GLU A O 8
ATOM 15119 N N . ASP A 1 89 ? 94.810 -36.775 -1.183 1.00 0.00 102 ASP A N 8
ATOM 15120 C CA . ASP A 1 89 ? 93.449 -36.746 -0.668 1.00 0.00 102 ASP A CA 8
ATOM 15121 C C . ASP A 1 89 ? 92.634 -35.641 -1.335 1.00 0.00 102 ASP A C 8
ATOM 15122 O O . ASP A 1 89 ? 91.421 -35.555 -1.141 1.00 0.00 102 ASP A O 8
ATOM 15131 N N . GLY A 1 90 ? 93.301 -34.798 -2.122 1.00 0.00 103 GLY A N 8
ATOM 15132 C CA . GLY A 1 90 ? 92.617 -33.705 -2.810 1.00 0.00 103 GLY A CA 8
ATOM 15133 C C . GLY A 1 90 ? 92.571 -32.454 -1.941 1.00 0.00 103 GLY A C 8
ATOM 15134 O O . GLY A 1 90 ? 91.802 -31.531 -2.209 1.00 0.00 103 GLY A O 8
ATOM 15138 N N . TYR A 1 91 ? 93.413 -32.419 -0.911 1.00 0.00 104 TYR A N 8
ATOM 15139 C CA . TYR A 1 91 ? 93.477 -31.263 -0.019 1.00 0.00 104 TYR A CA 8
ATOM 15140 C C . TYR A 1 91 ? 94.576 -30.327 -0.498 1.00 0.00 104 TYR A C 8
ATOM 15141 O O . TYR A 1 91 ? 95.454 -30.738 -1.256 1.00 0.00 104 TYR A O 8
ATOM 15159 N N . ASN A 1 92 ? 94.521 -29.063 -0.075 1.00 0.00 105 ASN A N 8
ATOM 15160 C CA . ASN A 1 92 ? 95.520 -28.079 -0.499 1.00 0.00 105 ASN A CA 8
ATOM 15161 C C . ASN A 1 92 ? 96.140 -27.368 0.692 1.00 0.00 105 ASN A C 8
ATOM 15162 O O . ASN A 1 92 ? 95.466 -27.068 1.677 1.00 0.00 105 ASN A O 8
ATOM 15173 N N . VAL A 1 93 ? 97.441 -27.095 0.585 1.00 0.00 106 VAL A N 8
ATOM 15174 C CA . VAL A 1 93 ? 98.177 -26.411 1.644 1.00 0.00 106 VAL A CA 8
ATOM 15175 C C . VAL A 1 93 ? 99.007 -25.277 1.048 1.00 0.00 106 VAL A C 8
ATOM 15176 O O . VAL A 1 93 ? 99.311 -25.283 -0.145 1.00 0.00 106 VAL A O 8
ATOM 15189 N N . TYR A 1 94 ? 99.368 -24.304 1.883 1.00 0.00 107 TYR A N 8
ATOM 15190 C CA . TYR A 1 94 ? 100.160 -23.157 1.431 1.00 0.00 107 TYR A CA 8
ATOM 15191 C C . TYR A 1 94 ? 101.436 -23.017 2.255 1.00 0.00 107 TYR A C 8
ATOM 15192 O O . TYR A 1 94 ? 101.445 -23.267 3.460 1.00 0.00 107 TYR A O 8
ATOM 15210 N N . GLN A 1 95 ? 102.512 -22.620 1.583 1.00 0.00 108 GLN A N 8
ATOM 15211 C CA . GLN A 1 95 ? 103.810 -22.444 2.231 1.00 0.00 108 GLN A CA 8
ATOM 15212 C C . GLN A 1 95 ? 104.573 -21.313 1.550 1.00 0.00 108 GLN A C 8
ATOM 15213 O O . GLN A 1 95 ? 104.591 -21.221 0.323 1.00 0.00 108 GLN A O 8
ATOM 15227 N N . SER A 1 96 ? 105.206 -20.450 2.344 1.00 0.00 109 SER A N 8
ATOM 15228 C CA . SER A 1 96 ? 105.957 -19.342 1.777 1.00 0.00 109 SER A CA 8
ATOM 15229 C C . SER A 1 96 ? 107.088 -19.884 0.912 1.00 0.00 109 SER A C 8
ATOM 15230 O O . SER A 1 96 ? 107.813 -20.785 1.323 1.00 0.00 109 SER A O 8
ATOM 15238 N N . GLU A 1 97 ? 107.216 -19.355 -0.300 1.00 0.00 110 GLU A N 8
ATOM 15239 C CA . GLU A 1 97 ? 108.244 -19.822 -1.228 1.00 0.00 110 GLU A CA 8
ATOM 15240 C C . GLU A 1 97 ? 109.588 -19.135 -0.995 1.00 0.00 110 GLU A C 8
ATOM 15241 O O . GLU A 1 97 ? 110.640 -19.732 -1.218 1.00 0.00 110 GLU A O 8
ATOM 15253 N N . ALA A 1 98 ? 109.553 -17.880 -0.569 1.00 0.00 111 ALA A N 8
ATOM 15254 C CA . ALA A 1 98 ? 110.784 -17.129 -0.346 1.00 0.00 111 ALA A CA 8
ATOM 15255 C C . ALA A 1 98 ? 111.711 -17.804 0.666 1.00 0.00 111 ALA A C 8
ATOM 15256 O O . ALA A 1 98 ? 112.870 -18.082 0.360 1.00 0.00 111 ALA A O 8
ATOM 15263 N N . HIS A 1 99 ? 111.213 -18.037 1.880 1.00 0.00 112 HIS A N 8
ATOM 15264 C CA . HIS A 1 99 ? 112.027 -18.643 2.938 1.00 0.00 112 HIS A CA 8
ATOM 15265 C C . HIS A 1 99 ? 111.659 -20.106 3.191 1.00 0.00 112 HIS A C 8
ATOM 15266 O O . HIS A 1 99 ? 112.393 -20.821 3.873 1.00 0.00 112 HIS A O 8
ATOM 15280 N N . GLY A 1 100 ? 110.526 -20.552 2.658 1.00 0.00 113 GLY A N 8
ATOM 15281 C CA . GLY A 1 100 ? 110.105 -21.937 2.867 1.00 0.00 113 GLY A CA 8
ATOM 15282 C C . GLY A 1 100 ? 109.398 -22.095 4.211 1.00 0.00 113 GLY A C 8
ATOM 15283 O O . GLY A 1 100 ? 109.342 -23.192 4.766 1.00 0.00 113 GLY A O 8
ATOM 15287 N N . LEU A 1 101 ? 108.865 -20.992 4.733 1.00 0.00 114 LEU A N 8
ATOM 15288 C CA . LEU A 1 101 ? 108.173 -21.027 6.018 1.00 0.00 114 LEU A CA 8
ATOM 15289 C C . LEU A 1 101 ? 106.772 -21.631 5.858 1.00 0.00 114 LEU A C 8
ATOM 15290 O O . LEU A 1 101 ? 106.038 -21.234 4.953 1.00 0.00 114 LEU A O 8
ATOM 15306 N N . PRO A 1 102 ? 106.365 -22.556 6.707 1.00 0.00 115 PRO A N 8
ATOM 15307 C CA . PRO A 1 102 ? 105.007 -23.165 6.603 1.00 0.00 115 PRO A CA 8
ATOM 15308 C C . PRO A 1 102 ? 103.927 -22.158 6.983 1.00 0.00 115 PRO A C 8
ATOM 15309 O O . PRO A 1 102 ? 104.122 -21.338 7.882 1.00 0.00 115 PRO A O 8
ATOM 15320 N N . LEU A 1 103 ? 102.792 -22.213 6.294 1.00 0.00 116 LEU A N 8
ATOM 15321 C CA . LEU A 1 103 ? 101.700 -21.281 6.575 1.00 0.00 116 LEU A CA 8
ATOM 15322 C C . LEU A 1 103 ? 100.772 -21.855 7.641 1.00 0.00 116 LEU A C 8
ATOM 15323 O O . LEU A 1 103 ? 100.250 -22.961 7.500 1.00 0.00 116 LEU A O 8
ATOM 15339 N N . HIS A 1 104 ? 100.579 -21.087 8.710 1.00 0.00 117 HIS A N 8
ATOM 15340 C CA . HIS A 1 104 ? 99.720 -21.509 9.813 1.00 0.00 117 HIS A CA 8
ATOM 15341 C C . HIS A 1 104 ? 99.234 -20.291 10.597 1.00 0.00 117 HIS A C 8
ATOM 15342 O O . HIS A 1 104 ? 99.888 -19.249 10.603 1.00 0.00 117 HIS A O 8
ATOM 15356 N N . LEU A 1 105 ? 98.094 -20.425 11.268 1.00 0.00 118 LEU A N 8
ATOM 15357 C CA . LEU A 1 105 ? 97.558 -19.318 12.058 1.00 0.00 118 LEU A CA 8
ATOM 15358 C C . LEU A 1 105 ? 98.354 -19.175 13.362 1.00 0.00 118 LEU A C 8
ATOM 15359 O O . LEU A 1 105 ? 98.842 -20.170 13.898 1.00 0.00 118 LEU A O 8
ATOM 15375 N N . PRO A 1 106 ? 98.499 -17.976 13.887 1.00 0.00 119 PRO A N 8
ATOM 15376 C CA . PRO A 1 106 ? 99.257 -17.749 15.157 1.00 0.00 119 PRO A CA 8
ATOM 15377 C C . PRO A 1 106 ? 98.536 -18.344 16.366 1.00 0.00 119 PRO A C 8
ATOM 15378 O O . PRO A 1 106 ? 97.317 -18.513 16.352 1.00 0.00 119 PRO A O 8
ATOM 15389 N N . GLY A 1 107 ? 99.303 -18.673 17.405 1.00 0.00 120 GLY A N 8
ATOM 15390 C CA . GLY A 1 107 ? 98.735 -19.265 18.617 1.00 0.00 120 GLY A CA 8
ATOM 15391 C C . GLY A 1 107 ? 98.911 -20.779 18.603 1.00 0.00 120 GLY A C 8
ATOM 15392 O O . GLY A 1 107 ? 98.226 -21.504 19.325 1.00 0.00 120 GLY A O 8
ATOM 15396 N N . ASN A 1 108 ? 99.833 -21.245 17.767 1.00 0.00 121 ASN A N 8
ATOM 15397 C CA . ASN A 1 108 ? 100.109 -22.674 17.645 1.00 0.00 121 ASN A CA 8
ATOM 15398 C C . ASN A 1 108 ? 101.171 -23.110 18.652 1.00 0.00 121 ASN A C 8
ATOM 15399 O O . ASN A 1 108 ? 102.312 -22.654 18.600 1.00 0.00 121 ASN A O 8
ATOM 15410 N N . LYS A 1 109 ? 100.786 -23.997 19.562 1.00 0.00 122 LYS A N 8
ATOM 15411 C CA . LYS A 1 109 ? 101.714 -24.492 20.573 1.00 0.00 122 LYS A CA 8
ATOM 15412 C C . LYS A 1 109 ? 102.733 -25.439 19.946 1.00 0.00 122 LYS A C 8
ATOM 15413 O O . LYS A 1 109 ? 102.404 -26.218 19.051 1.00 0.00 122 LYS A O 8
ATOM 15432 N N . SER A 1 110 ? 103.972 -25.362 20.418 1.00 0.00 123 SER A N 8
ATOM 15433 C CA . SER A 1 110 ? 105.034 -26.213 19.891 1.00 0.00 123 SER A CA 8
ATOM 15434 C C . SER A 1 110 ? 106.325 -26.054 20.704 1.00 0.00 123 SER A C 8
ATOM 15435 O O . SER A 1 110 ? 106.811 -27.021 21.287 1.00 0.00 123 SER A O 8
ATOM 15443 N N . PRO A 1 111 ? 106.895 -24.870 20.750 1.00 0.00 124 PRO A N 8
ATOM 15444 C CA . PRO A 1 111 ? 108.163 -24.630 21.508 1.00 0.00 124 PRO A CA 8
ATOM 15445 C C . PRO A 1 111 ? 107.994 -24.862 23.012 1.00 0.00 124 PRO A C 8
ATOM 15446 O O . PRO A 1 111 ? 107.335 -24.084 23.703 1.00 0.00 124 PRO A O 8
ATOM 15457 N N . HIS A 1 112 ? 108.604 -25.938 23.508 1.00 0.00 125 HIS A N 8
ATOM 15458 C CA . HIS A 1 112 ? 108.533 -26.283 24.930 1.00 0.00 125 HIS A CA 8
ATOM 15459 C C . HIS A 1 112 ? 109.878 -26.815 25.418 1.00 0.00 125 HIS A C 8
ATOM 15460 O O . HIS A 1 112 ? 109.931 -27.695 26.277 1.00 0.00 125 HIS A O 8
ATOM 15474 N N . ARG A 1 113 ? 110.961 -26.278 24.863 1.00 0.00 126 ARG A N 8
ATOM 15475 C CA . ARG A 1 113 ? 112.299 -26.715 25.248 1.00 0.00 126 ARG A CA 8
ATOM 15476 C C . ARG A 1 113 ? 112.438 -28.220 25.040 1.00 0.00 126 ARG A C 8
ATOM 15477 O O . ARG A 1 113 ? 113.119 -28.907 25.802 1.00 0.00 126 ARG A O 8
ATOM 15498 N N . ASP A 1 114 ? 111.779 -28.726 24.004 1.00 0.00 127 ASP A N 8
ATOM 15499 C CA . ASP A 1 114 ? 111.821 -30.153 23.696 1.00 0.00 127 ASP A CA 8
ATOM 15500 C C . ASP A 1 114 ? 111.491 -30.379 22.219 1.00 0.00 127 ASP A C 8
ATOM 15501 O O . ASP A 1 114 ? 110.761 -29.590 21.619 1.00 0.00 127 ASP A O 8
ATOM 15510 N N . PRO A 1 115 ? 111.999 -31.432 21.619 1.00 0.00 128 PRO A N 8
ATOM 15511 C CA . PRO A 1 115 ? 111.721 -31.733 20.184 1.00 0.00 128 PRO A CA 8
ATOM 15512 C C . PRO A 1 115 ? 110.242 -32.044 19.961 1.00 0.00 128 PRO A C 8
ATOM 15513 O O . PRO A 1 115 ? 109.589 -32.637 20.821 1.00 0.00 128 PRO A O 8
ATOM 15524 N N . ALA A 1 116 ? 109.721 -31.634 18.810 1.00 0.00 129 ALA A N 8
ATOM 15525 C CA . ALA A 1 116 ? 108.317 -31.865 18.491 1.00 0.00 129 ALA A CA 8
ATOM 15526 C C . ALA A 1 116 ? 108.007 -31.386 17.073 1.00 0.00 129 ALA A C 8
ATOM 15527 O O . ALA A 1 116 ? 107.591 -30.243 16.882 1.00 0.00 129 ALA A O 8
ATOM 15534 N N . PRO A 1 117 ? 108.193 -32.221 16.081 1.00 0.00 130 PRO A N 8
ATOM 15535 C CA . PRO A 1 117 ? 107.914 -31.842 14.663 1.00 0.00 130 PRO A CA 8
ATOM 15536 C C . PRO A 1 117 ? 106.461 -31.406 14.472 1.00 0.00 130 PRO A C 8
ATOM 15537 O O . PRO A 1 117 ? 105.550 -31.959 15.087 1.00 0.00 130 PRO A O 8
ATOM 15548 N N . ARG A 1 118 ? 106.259 -30.404 13.619 1.00 0.00 131 ARG A N 8
ATOM 15549 C CA . ARG A 1 118 ? 104.918 -29.883 13.348 1.00 0.00 131 ARG A CA 8
ATOM 15550 C C . ARG A 1 118 ? 104.713 -29.697 11.848 1.00 0.00 131 ARG A C 8
ATOM 15551 O O . ARG A 1 118 ? 105.546 -29.100 11.168 1.00 0.00 131 ARG A O 8
ATOM 15572 N N . GLY A 1 119 ? 103.594 -30.207 11.339 1.00 0.00 132 GLY A N 8
ATOM 15573 C CA . GLY A 1 119 ? 103.280 -30.088 9.916 1.00 0.00 132 GLY A CA 8
ATOM 15574 C C . GLY A 1 119 ? 102.368 -28.891 9.672 1.00 0.00 132 GLY A C 8
ATOM 15575 O O . GLY A 1 119 ? 101.732 -28.387 10.598 1.00 0.00 132 GLY A O 8
ATOM 15579 N N . PRO A 1 120 ? 102.284 -28.434 8.452 1.00 0.00 133 PRO A N 8
ATOM 15580 C CA . PRO A 1 120 ? 101.422 -27.271 8.087 1.00 0.00 133 PRO A CA 8
ATOM 15581 C C . PRO A 1 120 ? 99.941 -27.637 8.142 1.00 0.00 133 PRO A C 8
ATOM 15582 O O . PRO A 1 120 ? 99.565 -28.780 7.885 1.00 0.00 133 PRO A O 8
ATOM 15593 N N . ALA A 1 121 ? 99.104 -26.662 8.479 1.00 0.00 134 ALA A N 8
ATOM 15594 C CA . ALA A 1 121 ? 97.668 -26.907 8.562 1.00 0.00 134 ALA A CA 8
ATOM 15595 C C . ALA A 1 121 ? 97.071 -27.056 7.168 1.00 0.00 134 ALA A C 8
ATOM 15596 O O . ALA A 1 121 ? 97.346 -26.252 6.278 1.00 0.00 134 ALA A O 8
ATOM 15603 N N . ARG A 1 122 ? 96.249 -28.084 6.982 1.00 0.00 135 ARG A N 8
ATOM 15604 C CA . ARG A 1 122 ? 95.619 -28.315 5.688 1.00 0.00 135 ARG A CA 8
ATOM 15605 C C . ARG A 1 122 ? 94.457 -27.351 5.505 1.00 0.00 135 ARG A C 8
ATOM 15606 O O . ARG A 1 122 ? 93.649 -27.173 6.410 1.00 0.00 135 ARG A O 8
ATOM 15627 N N . PHE A 1 123 ? 94.381 -26.728 4.331 1.00 0.00 136 PHE A N 8
ATOM 15628 C CA . PHE A 1 123 ? 93.313 -25.767 4.031 1.00 0.00 136 PHE A CA 8
ATOM 15629 C C . PHE A 1 123 ? 92.518 -26.202 2.798 1.00 0.00 136 PHE A C 8
ATOM 15630 O O . PHE A 1 123 ? 93.028 -26.898 1.920 1.00 0.00 136 PHE A O 8
ATOM 15647 N N . LEU A 1 124 ? 91.260 -25.771 2.759 1.00 0.00 137 LEU A N 8
ATOM 15648 C CA . LEU A 1 124 ? 90.349 -26.085 1.660 1.00 0.00 137 LEU A CA 8
ATOM 15649 C C . LEU A 1 124 ? 89.771 -24.772 1.095 1.00 0.00 137 LEU A C 8
ATOM 15650 O O . LEU A 1 124 ? 88.965 -24.123 1.763 1.00 0.00 137 LEU A O 8
ATOM 15666 N N . PRO A 1 125 ? 90.155 -24.350 -0.094 1.00 0.00 138 PRO A N 8
ATOM 15667 C CA . PRO A 1 125 ? 89.636 -23.081 -0.678 1.00 0.00 138 PRO A CA 8
ATOM 15668 C C . PRO A 1 125 ? 88.232 -23.248 -1.268 1.00 0.00 138 PRO A C 8
ATOM 15669 O O . PRO A 1 125 ? 88.033 -24.002 -2.221 1.00 0.00 138 PRO A O 8
ATOM 15680 N N . LEU A 1 126 ? 87.260 -22.537 -0.690 1.00 0.00 139 LEU A N 8
ATOM 15681 C CA . LEU A 1 126 ? 85.867 -22.608 -1.154 1.00 0.00 139 LEU A CA 8
ATOM 15682 C C . LEU A 1 126 ? 85.606 -21.496 -2.178 1.00 0.00 139 LEU A C 8
ATOM 15683 O O . LEU A 1 126 ? 86.217 -20.438 -2.100 1.00 0.00 139 LEU A O 8
ATOM 15699 N N . PRO A 1 127 ? 84.719 -21.698 -3.125 1.00 0.00 140 PRO A N 8
ATOM 15700 C CA . PRO A 1 127 ? 84.415 -20.657 -4.157 1.00 0.00 140 PRO A CA 8
ATOM 15701 C C . PRO A 1 127 ? 83.921 -19.350 -3.528 1.00 0.00 140 PRO A C 8
ATOM 15702 O O . PRO A 1 127 ? 82.933 -19.341 -2.792 1.00 0.00 140 PRO A O 8
ATOM 15713 N N . GLY A 1 128 ? 84.615 -18.250 -3.827 1.00 0.00 141 GLY A N 8
ATOM 15714 C CA . GLY A 1 128 ? 84.240 -16.945 -3.291 1.00 0.00 141 GLY A CA 8
ATOM 15715 C C . GLY A 1 128 ? 82.820 -16.577 -3.706 1.00 0.00 141 GLY A C 8
ATOM 15716 O O . GLY A 1 128 ? 82.580 -16.477 -4.899 1.00 0.00 141 GLY A O 8
ATOM 15721 N N . GLY A 1 1 ? 92.411 -14.048 -16.549 1.00 0.00 14 GLY A N 9
ATOM 15722 C CA . GLY A 1 1 ? 92.001 -14.153 -15.121 1.00 0.00 14 GLY A CA 9
ATOM 15723 C C . GLY A 1 1 ? 92.888 -15.164 -14.403 1.00 0.00 14 GLY A C 9
ATOM 15724 O O . GLY A 1 1 ? 92.489 -16.307 -14.182 1.00 0.00 14 GLY A O 9
ATOM 15730 N N . GLN A 1 2 ? 94.093 -14.733 -14.034 1.00 0.00 15 GLN A N 9
ATOM 15731 C CA . GLN A 1 2 ? 95.034 -15.605 -13.331 1.00 0.00 15 GLN A CA 9
ATOM 15732 C C . GLN A 1 2 ? 94.850 -15.458 -11.826 1.00 0.00 15 GLN A C 9
ATOM 15733 O O . GLN A 1 2 ? 95.697 -15.881 -11.039 1.00 0.00 15 GLN A O 9
ATOM 15747 N N . VAL A 1 3 ? 93.733 -14.844 -11.436 1.00 0.00 16 VAL A N 9
ATOM 15748 C CA . VAL A 1 3 ? 93.417 -14.620 -10.025 1.00 0.00 16 VAL A CA 9
ATOM 15749 C C . VAL A 1 3 ? 92.063 -15.228 -9.681 1.00 0.00 16 VAL A C 9
ATOM 15750 O O . VAL A 1 3 ? 91.110 -15.131 -10.452 1.00 0.00 16 VAL A O 9
ATOM 15763 N N . ARG A 1 4 ? 91.989 -15.861 -8.510 1.00 0.00 17 ARG A N 9
ATOM 15764 C CA . ARG A 1 4 ? 90.741 -16.491 -8.058 1.00 0.00 17 ARG A CA 9
ATOM 15765 C C . ARG A 1 4 ? 90.446 -16.104 -6.615 1.00 0.00 17 ARG A C 9
ATOM 15766 O O . ARG A 1 4 ? 91.360 -15.918 -5.818 1.00 0.00 17 ARG A O 9
ATOM 15787 N N . GLN A 1 5 ? 89.161 -15.996 -6.280 1.00 0.00 18 GLN A N 9
ATOM 15788 C CA . GLN A 1 5 ? 88.752 -15.644 -4.918 1.00 0.00 18 GLN A CA 9
ATOM 15789 C C . GLN A 1 5 ? 88.291 -16.903 -4.181 1.00 0.00 18 GLN A C 9
ATOM 15790 O O . GLN A 1 5 ? 87.402 -17.612 -4.651 1.00 0.00 18 GLN A O 9
ATOM 15804 N N . ARG A 1 6 ? 88.922 -17.205 -3.042 1.00 0.00 19 ARG A N 9
ATOM 15805 C CA . ARG A 1 6 ? 88.569 -18.415 -2.287 1.00 0.00 19 ARG A CA 9
ATOM 15806 C C . ARG A 1 6 ? 88.696 -18.204 -0.777 1.00 0.00 19 ARG A C 9
ATOM 15807 O O . ARG A 1 6 ? 89.475 -17.370 -0.315 1.00 0.00 19 ARG A O 9
ATOM 15828 N N . TYR A 1 7 ? 87.945 -19.004 -0.015 1.00 0.00 20 TYR A N 9
ATOM 15829 C CA . TYR A 1 7 ? 87.991 -18.949 1.445 1.00 0.00 20 TYR A CA 9
ATOM 15830 C C . TYR A 1 7 ? 89.031 -19.946 1.944 1.00 0.00 20 TYR A C 9
ATOM 15831 O O . TYR A 1 7 ? 89.132 -21.051 1.409 1.00 0.00 20 TYR A O 9
ATOM 15849 N N . LEU A 1 8 ? 89.793 -19.577 2.974 1.00 0.00 21 LEU A N 9
ATOM 15850 C CA . LEU A 1 8 ? 90.803 -20.486 3.527 1.00 0.00 21 LEU A CA 9
ATOM 15851 C C . LEU A 1 8 ? 90.282 -21.058 4.846 1.00 0.00 21 LEU A C 9
ATOM 15852 O O . LEU A 1 8 ? 90.175 -20.349 5.846 1.00 0.00 21 LEU A O 9
ATOM 15868 N N . TYR A 1 9 ? 89.930 -22.343 4.822 1.00 0.00 22 TYR A N 9
ATOM 15869 C CA . TYR A 1 9 ? 89.381 -23.025 6.000 1.00 0.00 22 TYR A CA 9
ATOM 15870 C C . TYR A 1 9 ? 90.168 -24.292 6.311 1.00 0.00 22 TYR A C 9
ATOM 15871 O O . TYR A 1 9 ? 90.634 -24.978 5.412 1.00 0.00 22 TYR A O 9
ATOM 15889 N N . THR A 1 10 ? 90.304 -24.598 7.597 1.00 0.00 23 THR A N 9
ATOM 15890 C CA . THR A 1 10 ? 91.032 -25.794 8.034 1.00 0.00 23 THR A CA 9
ATOM 15891 C C . THR A 1 10 ? 90.181 -26.615 8.995 1.00 0.00 23 THR A C 9
ATOM 15892 O O . THR A 1 10 ? 89.219 -26.111 9.573 1.00 0.00 23 THR A O 9
ATOM 15903 N N . ASP A 1 11 ? 90.533 -27.887 9.149 1.00 0.00 24 ASP A N 9
ATOM 15904 C CA . ASP A 1 11 ? 89.785 -28.770 10.034 1.00 0.00 24 ASP A CA 9
ATOM 15905 C C . ASP A 1 11 ? 89.944 -28.342 11.486 1.00 0.00 24 ASP A C 9
ATOM 15906 O O . ASP A 1 11 ? 90.577 -29.032 12.283 1.00 0.00 24 ASP A O 9
ATOM 15915 N N . ASP A 1 12 ? 89.353 -27.204 11.820 1.00 0.00 25 ASP A N 9
ATOM 15916 C CA . ASP A 1 12 ? 89.416 -26.683 13.183 1.00 0.00 25 ASP A CA 9
ATOM 15917 C C . ASP A 1 12 ? 88.264 -27.253 14.002 1.00 0.00 25 ASP A C 9
ATOM 15918 O O . ASP A 1 12 ? 87.965 -26.777 15.098 1.00 0.00 25 ASP A O 9
ATOM 15927 N N . ALA A 1 13 ? 87.613 -28.269 13.447 1.00 0.00 26 ALA A N 9
ATOM 15928 C CA . ALA A 1 13 ? 86.480 -28.904 14.107 1.00 0.00 26 ALA A CA 9
ATOM 15929 C C . ALA A 1 13 ? 86.842 -29.349 15.521 1.00 0.00 26 ALA A C 9
ATOM 15930 O O . ALA A 1 13 ? 85.963 -29.659 16.326 1.00 0.00 26 ALA A O 9
ATOM 15937 N N . GLN A 1 14 ? 88.135 -29.383 15.818 1.00 0.00 27 GLN A N 9
ATOM 15938 C CA . GLN A 1 14 ? 88.586 -29.797 17.138 1.00 0.00 27 GLN A CA 9
ATOM 15939 C C . GLN A 1 14 ? 87.955 -28.929 18.223 1.00 0.00 27 GLN A C 9
ATOM 15940 O O . GLN A 1 14 ? 87.504 -29.438 19.249 1.00 0.00 27 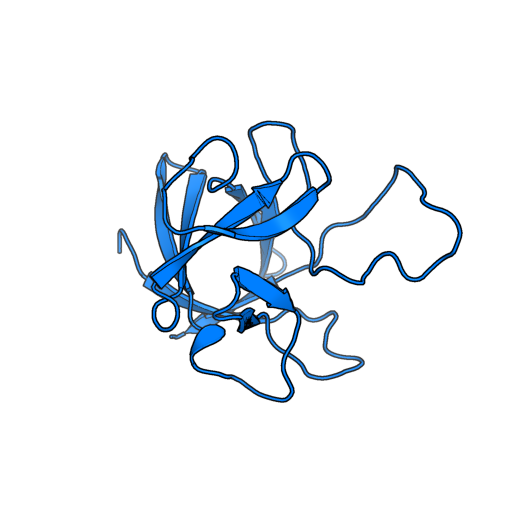GLN A O 9
ATOM 15954 N N . GLN A 1 15 ? 87.918 -27.616 17.993 1.00 0.00 28 GLN A N 9
ATOM 15955 C CA . GLN A 1 15 ? 87.328 -26.692 18.964 1.00 0.00 28 GLN A CA 9
ATOM 15956 C C . GLN A 1 15 ? 85.846 -26.474 18.666 1.00 0.00 28 GLN A C 9
ATOM 15957 O O . GLN A 1 15 ? 85.013 -26.518 19.570 1.00 0.00 28 GLN A O 9
ATOM 15971 N N . THR A 1 16 ? 85.532 -26.255 17.390 1.00 0.00 29 THR A N 9
ATOM 15972 C CA . THR A 1 16 ? 84.151 -26.040 16.954 1.00 0.00 29 THR A CA 9
ATOM 15973 C C . THR A 1 16 ? 84.101 -25.884 15.436 1.00 0.00 29 THR A C 9
ATOM 15974 O O . THR A 1 16 ? 83.859 -26.847 14.710 1.00 0.00 29 THR A O 9
ATOM 15985 N N . GLU A 1 17 ? 84.332 -24.659 14.973 1.00 0.00 30 GLU A N 9
ATOM 15986 C CA . GLU A 1 17 ? 84.316 -24.359 13.544 1.00 0.00 30 GLU A CA 9
ATOM 15987 C C . GLU A 1 17 ? 84.726 -22.907 13.319 1.00 0.00 30 GLU A C 9
ATOM 15988 O O . GLU A 1 17 ? 84.186 -22.000 13.952 1.00 0.00 30 GLU A O 9
ATOM 16000 N N . ALA A 1 18 ? 85.685 -22.688 12.424 1.00 0.00 31 ALA A N 9
ATOM 16001 C CA . ALA A 1 18 ? 86.146 -21.331 12.147 1.00 0.00 31 ALA A CA 9
ATOM 16002 C C . ALA A 1 18 ? 86.913 -21.262 10.831 1.00 0.00 31 ALA A C 9
ATOM 16003 O O . ALA A 1 18 ? 87.420 -22.269 10.338 1.00 0.00 31 ALA A O 9
ATOM 16010 N N . HIS A 1 19 ? 86.994 -20.054 10.271 1.00 0.00 32 HIS A N 9
ATOM 16011 C CA . HIS A 1 19 ? 87.702 -19.824 9.010 1.00 0.00 32 HIS A CA 9
ATOM 16012 C C . HIS A 1 19 ? 88.771 -18.755 9.214 1.00 0.00 32 HIS A C 9
ATOM 16013 O O . HIS A 1 19 ? 88.628 -17.889 10.074 1.00 0.00 32 HIS A O 9
ATOM 16027 N N . LEU A 1 20 ? 89.839 -18.814 8.427 1.00 0.00 33 LEU A N 9
ATOM 16028 C CA . LEU A 1 20 ? 90.913 -17.836 8.556 1.00 0.00 33 LEU A CA 9
ATOM 16029 C C . LEU A 1 20 ? 90.422 -16.473 8.090 1.00 0.00 33 LEU A C 9
ATOM 16030 O O . LEU A 1 20 ? 89.910 -16.338 6.980 1.00 0.00 33 LEU A O 9
ATOM 16046 N N . GLU A 1 21 ? 90.580 -15.459 8.943 1.00 0.00 34 GLU A N 9
ATOM 16047 C CA . GLU A 1 21 ? 90.143 -14.104 8.594 1.00 0.00 34 GLU A CA 9
ATOM 16048 C C . GLU A 1 21 ? 91.168 -13.065 9.005 1.00 0.00 34 GLU A C 9
ATOM 16049 O O . GLU A 1 21 ? 91.910 -13.244 9.970 1.00 0.00 34 GLU A O 9
ATOM 16061 N N . ILE A 1 22 ? 91.194 -11.968 8.252 1.00 0.00 35 ILE A N 9
ATOM 16062 C CA . ILE A 1 22 ? 92.127 -10.871 8.522 1.00 0.00 35 ILE A CA 9
ATOM 16063 C C . ILE A 1 22 ? 91.398 -9.685 9.146 1.00 0.00 35 ILE A C 9
ATOM 16064 O O . ILE A 1 22 ? 90.388 -9.215 8.626 1.00 0.00 35 ILE A O 9
ATOM 16080 N N . ARG A 1 23 ? 91.931 -9.206 10.264 1.00 0.00 36 ARG A N 9
ATOM 16081 C CA . ARG A 1 23 ? 91.349 -8.066 10.968 1.00 0.00 36 ARG A CA 9
ATOM 16082 C C . ARG A 1 23 ? 91.819 -6.758 10.337 1.00 0.00 36 ARG A C 9
ATOM 16083 O O . ARG A 1 23 ? 92.851 -6.713 9.665 1.00 0.00 36 ARG A O 9
ATOM 16104 N N . GLU A 1 24 ? 91.057 -5.697 10.569 1.00 0.00 37 GLU A N 9
ATOM 16105 C CA . GLU A 1 24 ? 91.399 -4.387 10.035 1.00 0.00 37 GLU A CA 9
ATOM 16106 C C . GLU A 1 24 ? 92.661 -3.893 10.713 1.00 0.00 37 GLU A C 9
ATOM 16107 O O . GLU A 1 24 ? 93.449 -3.145 10.134 1.00 0.00 37 GLU A O 9
ATOM 16119 N N . ASP A 1 25 ? 92.837 -4.320 11.957 1.00 0.00 38 ASP A N 9
ATOM 16120 C CA . ASP A 1 25 ? 93.999 -3.921 12.728 1.00 0.00 38 ASP A CA 9
ATOM 16121 C C . ASP A 1 25 ? 95.238 -4.611 12.188 1.00 0.00 38 ASP A C 9
ATOM 16122 O O . ASP A 1 25 ? 96.361 -4.311 12.592 1.00 0.00 38 ASP A O 9
ATOM 16131 N N . GLY A 1 26 ? 95.020 -5.538 11.261 1.00 0.00 39 GLY A N 9
ATOM 16132 C CA . GLY A 1 26 ? 96.119 -6.278 10.650 1.00 0.00 39 GLY A CA 9
ATOM 16133 C C . GLY A 1 26 ? 96.364 -7.599 11.367 1.00 0.00 39 GLY A C 9
ATOM 16134 O O . GLY A 1 26 ? 97.257 -8.358 10.989 1.00 0.00 39 GLY A O 9
ATOM 16138 N N . THR A 1 27 ? 95.565 -7.888 12.395 1.00 0.00 40 THR A N 9
ATOM 16139 C CA . THR A 1 27 ? 95.726 -9.143 13.123 1.00 0.00 40 THR A CA 9
ATOM 16140 C C . THR A 1 27 ? 95.054 -10.270 12.342 1.00 0.00 40 THR A C 9
ATOM 16141 O O . THR A 1 27 ? 94.233 -10.019 11.460 1.00 0.00 40 THR A O 9
ATOM 16152 N N . VAL A 1 28 ? 95.427 -11.512 12.647 1.00 0.00 41 VAL A N 9
ATOM 16153 C CA . VAL A 1 28 ? 94.875 -12.673 11.941 1.00 0.00 41 VAL A CA 9
ATOM 16154 C C . VAL A 1 28 ? 94.461 -13.761 12.923 1.00 0.00 41 VAL A C 9
ATOM 16155 O O . VAL A 1 28 ? 94.922 -13.791 14.064 1.00 0.00 41 VAL A O 9
ATOM 16168 N N . GLY A 1 29 ? 93.582 -14.649 12.472 1.00 0.00 42 GLY A N 9
ATOM 16169 C CA . GLY A 1 29 ? 93.105 -15.735 13.316 1.00 0.00 42 GLY A CA 9
ATOM 16170 C C . GLY A 1 29 ? 91.878 -16.384 12.698 1.00 0.00 42 GLY A C 9
ATOM 16171 O O . GLY A 1 29 ? 91.649 -16.275 11.493 1.00 0.00 42 GLY A O 9
ATOM 16175 N N . GLY A 1 30 ? 91.085 -17.056 13.526 1.00 0.00 43 GLY A N 9
ATOM 16176 C CA . GLY A 1 30 ? 89.873 -17.716 13.048 1.00 0.00 43 GLY A CA 9
ATOM 16177 C C . GLY A 1 30 ? 88.654 -16.823 13.253 1.00 0.00 43 GLY A C 9
ATOM 16178 O O . GLY A 1 30 ? 88.752 -15.748 13.846 1.00 0.00 43 GLY A O 9
ATOM 16182 N N . ALA A 1 31 ? 87.504 -17.271 12.751 1.00 0.00 44 ALA A N 9
ATOM 16183 C CA . ALA A 1 31 ? 86.263 -16.505 12.872 1.00 0.00 44 ALA A CA 9
ATOM 16184 C C . ALA A 1 31 ? 85.109 -17.417 13.253 1.00 0.00 44 ALA A C 9
ATOM 16185 O O . ALA A 1 31 ? 85.230 -18.640 13.212 1.00 0.00 44 ALA A O 9
ATOM 16192 N N . ALA A 1 32 ? 83.986 -16.816 13.621 1.00 0.00 45 ALA A N 9
ATOM 16193 C CA . ALA A 1 32 ? 82.816 -17.592 13.998 1.00 0.00 45 ALA A CA 9
ATOM 16194 C C . ALA A 1 32 ? 82.311 -18.388 12.800 1.00 0.00 45 ALA A C 9
ATOM 16195 O O . ALA A 1 32 ? 81.853 -19.521 12.944 1.00 0.00 45 ALA A O 9
ATOM 16202 N N . ASP A 1 33 ? 82.395 -17.782 11.618 1.00 0.00 46 ASP A N 9
ATOM 16203 C CA . ASP A 1 33 ? 81.943 -18.436 10.397 1.00 0.00 46 ASP A CA 9
ATOM 16204 C C . ASP A 1 33 ? 82.617 -17.835 9.169 1.00 0.00 46 ASP A C 9
ATOM 16205 O O . ASP A 1 33 ? 83.311 -16.822 9.261 1.00 0.00 46 ASP A O 9
ATOM 16214 N N . GLN A 1 34 ? 82.394 -18.460 8.015 1.00 0.00 47 GLN A N 9
ATOM 16215 C CA . GLN A 1 34 ? 82.972 -17.970 6.767 1.00 0.00 47 GLN A CA 9
ATOM 16216 C C . GLN A 1 34 ? 82.343 -16.632 6.388 1.00 0.00 47 GLN A C 9
ATOM 16217 O O . GLN A 1 34 ? 81.339 -16.578 5.683 1.00 0.00 47 GLN A O 9
ATOM 16231 N N . SER A 1 35 ? 82.938 -15.544 6.877 1.00 0.00 48 SER A N 9
ATOM 16232 C CA . SER A 1 35 ? 82.422 -14.198 6.596 1.00 0.00 48 SER A CA 9
ATOM 16233 C C . SER A 1 35 ? 83.243 -13.532 5.481 1.00 0.00 48 SER A C 9
ATOM 16234 O O . SER A 1 35 ? 84.218 -14.105 4.997 1.00 0.00 48 SER A O 9
ATOM 16242 N N . PRO A 1 36 ? 82.869 -12.342 5.063 1.00 0.00 49 PRO A N 9
ATOM 16243 C CA . PRO A 1 36 ? 83.592 -11.609 3.976 1.00 0.00 49 PRO A CA 9
ATOM 16244 C C . PRO A 1 36 ? 85.085 -11.440 4.272 1.00 0.00 49 PRO A C 9
ATOM 16245 O O . PRO A 1 36 ? 85.919 -11.506 3.370 1.00 0.00 49 PRO A O 9
ATOM 16256 N N . GLU A 1 37 ? 85.411 -11.208 5.537 1.00 0.00 50 GLU A N 9
ATOM 16257 C CA . GLU A 1 37 ? 86.803 -11.017 5.931 1.00 0.00 50 GLU A CA 9
ATOM 16258 C C . GLU A 1 37 ? 87.612 -12.297 5.738 1.00 0.00 50 GLU A C 9
ATOM 16259 O O . GLU A 1 37 ? 88.842 -12.258 5.696 1.00 0.00 50 GLU A O 9
ATOM 16271 N N . SER A 1 38 ? 86.923 -13.428 5.621 1.00 0.00 51 SER A N 9
ATOM 16272 C CA . SER A 1 38 ? 87.604 -14.702 5.433 1.00 0.00 51 SER A CA 9
ATOM 16273 C C . SER A 1 38 ? 87.952 -14.910 3.966 1.00 0.00 51 SER A C 9
ATOM 16274 O O . SER A 1 38 ? 88.653 -15.856 3.609 1.00 0.00 51 SER A O 9
ATOM 16282 N N . LEU A 1 39 ? 87.442 -14.025 3.118 1.00 0.00 52 LEU A N 9
ATOM 16283 C CA . LEU A 1 39 ? 87.682 -14.116 1.686 1.00 0.00 52 LEU A CA 9
ATOM 16284 C C . LEU A 1 39 ? 89.055 -13.545 1.327 1.00 0.00 52 LEU A C 9
ATOM 16285 O O . LEU A 1 39 ? 89.366 -12.397 1.652 1.00 0.00 52 LEU A O 9
ATOM 16301 N N . LEU A 1 40 ? 89.866 -14.351 0.647 1.00 0.00 53 LEU A N 9
ATOM 16302 C CA . LEU A 1 40 ? 91.202 -13.925 0.232 1.00 0.00 53 LEU A CA 9
ATOM 16303 C C . LEU A 1 40 ? 91.366 -14.075 -1.277 1.00 0.00 53 LEU A C 9
ATOM 16304 O O . LEU A 1 40 ? 91.114 -15.144 -1.832 1.00 0.00 53 LEU A O 9
ATOM 16320 N N . GLN A 1 41 ? 91.804 -13.005 -1.935 1.00 0.00 54 GLN A N 9
ATOM 16321 C CA . GLN A 1 41 ? 92.008 -13.059 -3.382 1.00 0.00 54 GLN A CA 9
ATOM 16322 C C . GLN A 1 41 ? 93.290 -13.814 -3.698 1.00 0.00 54 GLN A C 9
ATOM 16323 O O . GLN A 1 41 ? 94.376 -13.387 -3.318 1.00 0.00 54 GLN A O 9
ATOM 16337 N N . LEU A 1 42 ? 93.161 -14.931 -4.399 1.00 0.00 55 LEU A N 9
ATOM 16338 C CA . LEU A 1 42 ? 94.320 -15.732 -4.758 1.00 0.00 55 LEU A CA 9
ATOM 16339 C C . LEU A 1 42 ? 94.890 -15.266 -6.084 1.00 0.00 55 LEU A C 9
ATOM 16340 O O . LEU A 1 42 ? 94.299 -15.496 -7.135 1.00 0.00 55 LEU A O 9
ATOM 16356 N N . LYS A 1 43 ? 96.055 -14.624 -6.027 1.00 0.00 56 LYS A N 9
ATOM 16357 C CA . LYS A 1 43 ? 96.721 -14.130 -7.235 1.00 0.00 56 LYS A CA 9
ATOM 16358 C C . LYS A 1 43 ? 97.951 -14.971 -7.541 1.00 0.00 56 LYS A C 9
ATOM 16359 O O . LYS A 1 43 ? 98.807 -15.172 -6.683 1.00 0.00 56 LYS A O 9
ATOM 16378 N N . ALA A 1 44 ? 98.028 -15.460 -8.771 1.00 0.00 57 ALA A N 9
ATOM 16379 C CA . ALA A 1 44 ? 99.153 -16.286 -9.195 1.00 0.00 57 ALA A CA 9
ATOM 16380 C C . ALA A 1 44 ? 100.305 -15.417 -9.693 1.00 0.00 57 ALA A C 9
ATOM 16381 O O . ALA A 1 44 ? 100.212 -14.805 -10.757 1.00 0.00 57 ALA A O 9
ATOM 16388 N N . LEU A 1 45 ? 101.396 -15.365 -8.926 1.00 0.00 58 LEU A N 9
ATOM 16389 C CA . LEU A 1 45 ? 102.546 -14.562 -9.331 1.00 0.00 58 LEU A CA 9
ATOM 16390 C C . LEU A 1 45 ? 103.351 -15.305 -10.387 1.00 0.00 58 LEU A C 9
ATOM 16391 O O . LEU A 1 45 ? 103.469 -14.859 -11.528 1.00 0.00 58 LEU A O 9
ATOM 16407 N N . LYS A 1 46 ? 103.899 -16.448 -9.987 1.00 0.00 59 LYS A N 9
ATOM 16408 C CA . LYS A 1 46 ? 104.702 -17.284 -10.879 1.00 0.00 59 LYS A CA 9
ATOM 16409 C C . LYS A 1 46 ? 104.179 -18.721 -10.822 1.00 0.00 59 LYS A C 9
ATOM 16410 O O . LYS A 1 46 ? 103.242 -19.002 -10.074 1.00 0.00 59 LYS A O 9
ATOM 16429 N N . PRO A 1 47 ? 104.743 -19.638 -11.571 1.00 0.00 60 PRO A N 9
ATOM 16430 C CA . PRO A 1 47 ? 104.278 -21.051 -11.544 1.00 0.00 60 PRO A CA 9
ATOM 16431 C C . PRO A 1 47 ? 104.521 -21.684 -10.176 1.00 0.00 60 PRO A C 9
ATOM 16432 O O . PRO A 1 47 ? 105.656 -21.995 -9.815 1.00 0.00 60 PRO A O 9
ATOM 16443 N N . GLY A 1 48 ? 103.441 -21.870 -9.422 1.00 0.00 61 GLY A N 9
ATOM 16444 C CA . GLY A 1 48 ? 103.530 -22.468 -8.092 1.00 0.00 61 GLY A CA 9
ATOM 16445 C C . GLY A 1 48 ? 103.561 -21.405 -6.994 1.00 0.00 61 GLY A C 9
ATOM 16446 O O . GLY A 1 48 ? 103.400 -21.727 -5.820 1.00 0.00 61 GLY A O 9
ATOM 16450 N N . VAL A 1 49 ? 103.764 -20.137 -7.372 1.00 0.00 62 VAL A N 9
ATOM 16451 C CA . VAL A 1 49 ? 103.808 -19.047 -6.389 1.00 0.00 62 VAL A CA 9
ATOM 16452 C C . VAL A 1 49 ? 102.545 -18.207 -6.484 1.00 0.00 62 VAL A C 9
ATOM 16453 O O . VAL A 1 49 ? 102.151 -17.785 -7.571 1.00 0.00 62 VAL A O 9
ATOM 16466 N N . ILE A 1 50 ? 101.899 -17.979 -5.339 1.00 0.00 63 ILE A N 9
ATOM 16467 C CA . ILE A 1 50 ? 100.662 -17.201 -5.305 1.00 0.00 63 ILE A CA 9
ATOM 16468 C C . ILE A 1 50 ? 100.704 -16.141 -4.205 1.00 0.00 63 ILE A C 9
ATOM 16469 O O . ILE A 1 50 ? 101.520 -16.207 -3.287 1.00 0.00 63 ILE A O 9
ATOM 16485 N N . GLN A 1 51 ? 99.795 -15.172 -4.310 1.00 0.00 64 GLN A N 9
ATOM 16486 C CA . GLN A 1 51 ? 99.682 -14.085 -3.333 1.00 0.00 64 GLN A CA 9
ATOM 16487 C C . GLN A 1 51 ? 98.254 -14.064 -2.786 1.00 0.00 64 GLN A C 9
ATOM 16488 O O . GLN A 1 51 ? 97.331 -14.554 -3.436 1.00 0.00 64 GLN A O 9
ATOM 16502 N N . ILE A 1 52 ? 98.081 -13.515 -1.584 1.00 0.00 65 ILE A N 9
ATOM 16503 C CA . ILE A 1 52 ? 96.760 -13.455 -0.955 1.00 0.00 65 ILE A CA 9
ATOM 16504 C C . ILE A 1 52 ? 96.453 -12.042 -0.457 1.00 0.00 65 ILE A C 9
ATOM 16505 O O . ILE A 1 52 ? 97.223 -11.452 0.300 1.00 0.00 65 ILE A O 9
ATOM 16521 N N . LEU A 1 53 ? 95.314 -11.512 -0.905 1.00 0.00 66 LEU A N 9
ATOM 16522 C CA . LEU A 1 53 ? 94.870 -10.165 -0.535 1.00 0.00 66 LEU A CA 9
ATOM 16523 C C . LEU A 1 53 ? 93.409 -10.218 -0.082 1.00 0.00 66 LEU A C 9
ATOM 16524 O O . LEU A 1 53 ? 92.532 -10.628 -0.840 1.00 0.00 66 LEU A O 9
ATOM 16540 N N . GLY A 1 54 ? 93.157 -9.812 1.162 1.00 0.00 67 GLY A N 9
ATOM 16541 C CA . GLY A 1 54 ? 91.799 -9.830 1.707 1.00 0.00 67 GLY A CA 9
ATOM 16542 C C . GLY A 1 54 ? 90.932 -8.739 1.084 1.00 0.00 67 GLY A C 9
ATOM 16543 O O . GLY A 1 54 ? 91.322 -7.573 1.040 1.00 0.00 67 GLY A O 9
ATOM 16547 N N . VAL A 1 55 ? 89.756 -9.127 0.593 1.00 0.00 68 VAL A N 9
ATOM 16548 C CA . VAL A 1 55 ? 88.851 -8.175 -0.037 1.00 0.00 68 VAL A CA 9
ATOM 16549 C C . VAL A 1 55 ? 88.285 -7.170 0.965 1.00 0.00 68 VAL A C 9
ATOM 16550 O O . VAL A 1 55 ? 88.178 -5.980 0.670 1.00 0.00 68 VAL A O 9
ATOM 16563 N N . LYS A 1 56 ? 87.882 -7.664 2.127 1.00 0.00 69 LYS A N 9
ATOM 16564 C CA . LYS A 1 56 ? 87.279 -6.807 3.144 1.00 0.00 69 LYS A CA 9
ATOM 16565 C C . LYS A 1 56 ? 88.257 -5.780 3.709 1.00 0.00 69 LYS A C 9
ATOM 16566 O O . LYS A 1 56 ? 87.930 -4.597 3.813 1.00 0.00 69 LYS A O 9
ATOM 16585 N N . THR A 1 57 ? 89.443 -6.232 4.104 1.00 0.00 70 THR A N 9
ATOM 16586 C CA . THR A 1 57 ? 90.440 -5.331 4.695 1.00 0.00 70 THR A CA 9
ATOM 16587 C C . THR A 1 57 ? 91.369 -4.735 3.644 1.00 0.00 70 THR A C 9
ATOM 16588 O O . THR A 1 57 ? 92.044 -3.738 3.905 1.00 0.00 70 THR A O 9
ATOM 16599 N N . SER A 1 58 ? 91.426 -5.344 2.466 1.00 0.00 71 SER A N 9
ATOM 16600 C CA . SER A 1 58 ? 92.305 -4.839 1.419 1.00 0.00 71 SER A CA 9
ATOM 16601 C C . SER A 1 58 ? 93.758 -4.898 1.885 1.00 0.00 71 SER A C 9
ATOM 16602 O O . SER A 1 58 ? 94.600 -4.125 1.428 1.00 0.00 71 SER A O 9
ATOM 16610 N N . ARG A 1 59 ? 94.044 -5.826 2.802 1.00 0.00 72 ARG A N 9
ATOM 16611 C CA . ARG A 1 59 ? 95.392 -5.996 3.337 1.00 0.00 72 ARG A CA 9
ATOM 16612 C C . ARG A 1 59 ? 96.059 -7.224 2.736 1.00 0.00 72 ARG A C 9
ATOM 16613 O O . ARG A 1 59 ? 95.412 -8.244 2.511 1.00 0.00 72 ARG A O 9
ATOM 16634 N N . PHE A 1 60 ? 97.363 -7.127 2.493 1.00 0.00 73 PHE A N 9
ATOM 16635 C CA . PHE A 1 60 ? 98.109 -8.246 1.931 1.00 0.00 73 PHE A CA 9
ATOM 16636 C C . PHE A 1 60 ? 98.615 -9.129 3.063 1.00 0.00 73 PHE A C 9
ATOM 16637 O O . PHE A 1 60 ? 99.427 -8.701 3.882 1.00 0.00 73 PHE A O 9
ATOM 16654 N N . LEU A 1 61 ? 98.112 -10.356 3.113 1.00 0.00 74 LEU A N 9
ATOM 16655 C CA . LEU A 1 61 ? 98.502 -11.286 4.163 1.00 0.00 74 LEU A CA 9
ATOM 16656 C C . LEU A 1 61 ? 99.937 -11.762 3.939 1.00 0.00 74 LEU A C 9
ATOM 16657 O O . LEU A 1 61 ? 100.197 -12.563 3.040 1.00 0.00 74 LEU A O 9
ATOM 16673 N N . CYS A 1 62 ? 100.867 -11.265 4.762 1.00 0.00 75 CYS A N 9
ATOM 16674 C CA . CYS A 1 62 ? 102.281 -11.640 4.644 1.00 0.00 75 CYS A CA 9
ATOM 16675 C C . CYS A 1 62 ? 102.773 -12.297 5.933 1.00 0.00 75 CYS A C 9
ATOM 16676 O O . CYS A 1 62 ? 102.235 -12.050 7.013 1.00 0.00 75 CYS A O 9
ATOM 16683 N N . GLN A 1 63 ? 103.793 -13.151 5.806 1.00 0.00 76 GLN A N 9
ATOM 16684 C CA . GLN A 1 63 ? 104.358 -13.867 6.955 1.00 0.00 76 GLN A CA 9
ATOM 16685 C C . GLN A 1 63 ? 105.701 -13.268 7.368 1.00 0.00 76 GLN A C 9
ATOM 16686 O O . GLN A 1 63 ? 106.542 -12.954 6.526 1.00 0.00 76 GLN A O 9
ATOM 16700 N N . ARG A 1 64 ? 105.880 -13.103 8.679 1.00 0.00 77 ARG A N 9
ATOM 16701 C CA . ARG A 1 64 ? 107.112 -12.524 9.229 1.00 0.00 77 ARG A CA 9
ATOM 16702 C C . ARG A 1 64 ? 108.142 -13.631 9.506 1.00 0.00 77 ARG A C 9
ATOM 16703 O O . ARG A 1 64 ? 107.804 -14.814 9.460 1.00 0.00 77 ARG A O 9
ATOM 16724 N N . PRO A 1 65 ? 109.377 -13.280 9.801 1.00 0.00 78 PRO A N 9
ATOM 16725 C CA . PRO A 1 65 ? 110.441 -14.291 10.096 1.00 0.00 78 PRO A CA 9
ATOM 16726 C C . PRO A 1 65 ? 110.021 -15.267 11.196 1.00 0.00 78 PRO A C 9
ATOM 16727 O O . PRO A 1 65 ? 110.406 -16.436 11.181 1.00 0.00 78 PRO A O 9
ATOM 16738 N N . ASP A 1 66 ? 109.239 -14.775 12.151 1.00 0.00 79 ASP A N 9
ATOM 16739 C CA . ASP A 1 66 ? 108.782 -15.609 13.255 1.00 0.00 79 ASP A CA 9
ATOM 16740 C C . ASP A 1 66 ? 107.760 -16.630 12.772 1.00 0.00 79 ASP A C 9
ATOM 16741 O O . ASP A 1 66 ? 107.401 -17.556 13.497 1.00 0.00 79 ASP A O 9
ATOM 16750 N N . GLY A 1 67 ? 107.291 -16.452 11.541 1.00 0.00 80 GLY A N 9
ATOM 16751 C CA . GLY A 1 67 ? 106.303 -17.361 10.969 1.00 0.00 80 GLY A CA 9
ATOM 16752 C C . GLY A 1 67 ? 104.893 -16.920 11.333 1.00 0.00 80 GLY A C 9
ATOM 16753 O O . GLY A 1 67 ? 103.922 -17.639 11.088 1.00 0.00 80 GLY A O 9
ATOM 16757 N N . ALA A 1 68 ? 104.784 -15.726 11.908 1.00 0.00 81 ALA A N 9
ATOM 16758 C CA . ALA A 1 68 ? 103.484 -15.185 12.288 1.00 0.00 81 ALA A CA 9
ATOM 16759 C C . ALA A 1 68 ? 102.828 -14.558 11.063 1.00 0.00 81 ALA A C 9
ATOM 16760 O O . ALA A 1 68 ? 103.493 -14.296 10.064 1.00 0.00 81 ALA A O 9
ATOM 16767 N N . LEU A 1 69 ? 101.516 -14.354 11.131 1.00 0.00 82 LEU A N 9
ATOM 16768 C CA . LEU A 1 69 ? 100.759 -13.797 10.003 1.00 0.00 82 LEU A CA 9
ATOM 16769 C C . LEU A 1 69 ? 100.180 -12.421 10.337 1.00 0.00 82 LEU A C 9
ATOM 16770 O O . LEU A 1 69 ? 99.737 -12.175 11.459 1.00 0.00 82 LEU A O 9
ATOM 16786 N N . TYR A 1 70 ? 100.176 -11.531 9.341 1.00 0.00 83 TYR A N 9
ATOM 16787 C CA . TYR A 1 70 ? 99.633 -10.188 9.526 1.00 0.00 83 TYR A CA 9
ATOM 16788 C C . TYR A 1 70 ? 99.243 -9.568 8.186 1.00 0.00 83 TYR A C 9
ATOM 16789 O O . TYR A 1 70 ? 99.812 -9.899 7.146 1.00 0.00 83 TYR A O 9
ATOM 16807 N N . GLY A 1 71 ? 98.279 -8.648 8.225 1.00 0.00 84 GLY A N 9
ATOM 16808 C CA . GLY A 1 71 ? 97.824 -7.958 7.017 1.00 0.00 84 GLY A CA 9
ATOM 16809 C C . GLY A 1 71 ? 98.509 -6.599 6.897 1.00 0.00 84 GLY A C 9
ATOM 16810 O O . GLY A 1 71 ? 98.705 -5.907 7.897 1.00 0.00 84 GLY A O 9
ATOM 16814 N N . SER A 1 72 ? 98.886 -6.221 5.674 1.00 0.00 85 SER A N 9
ATOM 16815 C CA . SER A 1 72 ? 99.565 -4.942 5.449 1.00 0.00 85 SER A CA 9
ATOM 16816 C C . SER A 1 72 ? 99.022 -4.232 4.212 1.00 0.00 85 SER A C 9
ATOM 16817 O O . SER A 1 72 ? 98.404 -4.848 3.346 1.00 0.00 85 SER A O 9
ATOM 16825 N N . LEU A 1 73 ? 99.268 -2.923 4.143 1.00 0.00 86 LEU A N 9
ATOM 16826 C CA . LEU A 1 73 ? 98.811 -2.118 3.012 1.00 0.00 86 LEU A CA 9
ATOM 16827 C C . LEU A 1 73 ? 99.846 -2.142 1.891 1.00 0.00 86 LEU A C 9
ATOM 16828 O O . LEU A 1 73 ? 99.582 -1.674 0.784 1.00 0.00 86 LEU A O 9
ATOM 16844 N N . HIS A 1 74 ? 101.027 -2.687 2.185 1.00 0.00 87 HIS A N 9
ATOM 16845 C CA . HIS A 1 74 ? 102.106 -2.768 1.195 1.00 0.00 87 HIS A CA 9
ATOM 16846 C C . HIS A 1 74 ? 102.334 -4.217 0.771 1.00 0.00 87 HIS A C 9
ATOM 16847 O O . HIS A 1 74 ? 102.302 -5.129 1.597 1.00 0.00 87 HIS A O 9
ATOM 16861 N N . PHE A 1 75 ? 102.556 -4.418 -0.525 1.00 0.00 88 PHE A N 9
ATOM 16862 C CA . PHE A 1 75 ? 102.782 -5.757 -1.066 1.00 0.00 88 PHE A CA 9
ATOM 16863 C C . PHE A 1 75 ? 104.276 -6.090 -1.072 1.00 0.00 88 PHE A C 9
ATOM 16864 O O . PHE A 1 75 ? 105.095 -5.313 -1.562 1.00 0.00 88 PHE A O 9
ATOM 16881 N N . ASP A 1 76 ? 104.619 -7.252 -0.510 1.00 0.00 89 ASP A N 9
ATOM 16882 C CA . ASP A 1 76 ? 106.015 -7.698 -0.432 1.00 0.00 89 ASP A CA 9
ATOM 16883 C C . ASP A 1 76 ? 106.122 -9.176 -0.830 1.00 0.00 89 ASP A C 9
ATOM 16884 O O . ASP A 1 76 ? 105.883 -10.051 -0.003 1.00 0.00 89 ASP A O 9
ATOM 16893 N N . PRO A 1 77 ? 106.456 -9.479 -2.065 1.00 0.00 90 PRO A N 9
ATOM 16894 C CA . PRO A 1 77 ? 106.557 -10.896 -2.533 1.00 0.00 90 PRO A CA 9
ATOM 16895 C C . PRO A 1 77 ? 107.440 -11.756 -1.628 1.00 0.00 90 PRO A C 9
ATOM 16896 O O . PRO A 1 77 ? 107.139 -12.917 -1.359 1.00 0.00 90 PRO A O 9
ATOM 16907 N N . GLU A 1 78 ? 108.542 -11.175 -1.190 1.00 0.00 91 GLU A N 9
ATOM 16908 C CA . GLU A 1 78 ? 109.501 -11.882 -0.344 1.00 0.00 91 GLU A CA 9
ATOM 16909 C C . GLU A 1 78 ? 108.839 -12.467 0.901 1.00 0.00 91 GLU A C 9
ATOM 16910 O O . GLU A 1 78 ? 109.329 -13.448 1.460 1.00 0.00 91 GLU A O 9
ATOM 16922 N N . ALA A 1 79 ? 107.740 -11.857 1.348 1.00 0.00 92 ALA A N 9
ATOM 16923 C CA . ALA A 1 79 ? 107.041 -12.328 2.551 1.00 0.00 92 ALA A CA 9
ATOM 16924 C C . ALA A 1 79 ? 105.576 -12.649 2.269 1.00 0.00 92 ALA A C 9
ATOM 16925 O O . ALA A 1 79 ? 104.943 -13.372 3.038 1.00 0.00 92 ALA A O 9
ATOM 16932 N N . CYS A 1 80 ? 105.027 -12.096 1.185 1.00 0.00 93 CYS A N 9
ATOM 16933 C CA . CYS A 1 80 ? 103.616 -12.326 0.845 1.00 0.00 93 CYS A CA 9
ATOM 16934 C C . CYS A 1 80 ? 103.461 -13.318 -0.315 1.00 0.00 93 CYS A C 9
ATOM 16935 O O . CYS A 1 80 ? 102.374 -13.456 -0.877 1.00 0.00 93 CYS A O 9
ATOM 16942 N N . SER A 1 81 ? 104.537 -14.036 -0.642 1.00 0.00 94 SER A N 9
ATOM 16943 C CA . SER A 1 81 ? 104.492 -15.050 -1.702 1.00 0.00 94 SER A CA 9
ATOM 16944 C C . SER A 1 81 ? 104.589 -16.431 -1.066 1.00 0.00 94 SER A C 9
ATOM 16945 O O . SER A 1 81 ? 105.473 -16.676 -0.246 1.00 0.00 94 SER A O 9
ATOM 16953 N N . PHE A 1 82 ? 103.669 -17.327 -1.425 1.00 0.00 95 PHE A N 9
ATOM 16954 C CA . PHE A 1 82 ? 103.662 -18.675 -0.849 1.00 0.00 95 PHE A CA 9
ATOM 16955 C C . PHE A 1 82 ? 103.563 -19.743 -1.928 1.00 0.00 95 PHE A C 9
ATOM 16956 O O . PHE A 1 82 ? 102.928 -19.545 -2.963 1.00 0.00 95 PHE A O 9
ATOM 16973 N N . ARG A 1 83 ? 104.176 -20.890 -1.654 1.00 0.00 96 ARG A N 9
ATOM 16974 C CA . ARG A 1 83 ? 104.140 -22.018 -2.575 1.00 0.00 96 ARG A CA 9
ATOM 16975 C C . ARG A 1 83 ? 102.996 -22.939 -2.168 1.00 0.00 96 ARG A C 9
ATOM 16976 O O . ARG A 1 83 ? 102.745 -23.128 -0.978 1.00 0.00 96 ARG A O 9
ATOM 16997 N N . GLU A 1 84 ? 102.289 -23.498 -3.145 1.00 0.00 97 GLU A N 9
ATOM 16998 C CA . GLU A 1 84 ? 101.160 -24.377 -2.841 1.00 0.00 97 GLU A CA 9
ATOM 16999 C C . GLU A 1 84 ? 101.624 -25.822 -2.701 1.00 0.00 97 GLU A C 9
ATOM 17000 O O . GLU A 1 84 ? 102.270 -26.373 -3.592 1.00 0.00 97 GLU A O 9
ATOM 17012 N N . LEU A 1 85 ? 101.303 -26.425 -1.555 1.00 0.00 98 LEU A N 9
ATOM 17013 C CA . LEU A 1 85 ? 101.694 -27.809 -1.280 1.00 0.00 98 LEU A CA 9
ATOM 17014 C C . LEU A 1 85 ? 100.468 -28.712 -1.279 1.00 0.00 98 LEU A C 9
ATOM 17015 O O . LEU A 1 85 ? 99.640 -28.640 -0.374 1.00 0.00 98 LEU A O 9
ATOM 17031 N N . LEU A 1 86 ? 100.363 -29.573 -2.289 1.00 0.00 99 LEU A N 9
ATOM 17032 C CA . LEU A 1 86 ? 99.231 -30.498 -2.384 1.00 0.00 99 LEU A CA 9
ATOM 17033 C C . LEU A 1 86 ? 99.565 -31.806 -1.671 1.00 0.00 99 LEU A C 9
ATOM 17034 O O . LEU A 1 86 ? 100.617 -32.404 -1.902 1.00 0.00 99 LEU A O 9
ATOM 17050 N N . LEU A 1 87 ? 98.656 -32.238 -0.803 1.00 0.00 100 LEU A N 9
ATOM 17051 C CA . LEU A 1 87 ? 98.838 -33.475 -0.046 1.00 0.00 100 LEU A CA 9
ATOM 17052 C C . LEU A 1 87 ? 98.081 -34.618 -0.712 1.00 0.00 100 LEU A C 9
ATOM 17053 O O . LEU A 1 87 ? 97.030 -34.412 -1.318 1.00 0.00 100 LEU A O 9
ATOM 17069 N N . GLU A 1 88 ? 98.620 -35.823 -0.589 1.00 0.00 101 GLU A N 9
ATOM 17070 C CA . GLU A 1 88 ? 97.990 -36.998 -1.175 1.00 0.00 101 GLU A CA 9
ATOM 17071 C C . GLU A 1 88 ? 96.560 -37.122 -0.661 1.00 0.00 101 GLU A C 9
ATOM 17072 O O . GLU A 1 88 ? 95.665 -37.579 -1.374 1.00 0.00 101 GLU A O 9
ATOM 17084 N N . ASP A 1 89 ? 96.364 -36.715 0.582 1.00 0.00 102 ASP A N 9
ATOM 17085 C CA . ASP A 1 89 ? 95.054 -36.777 1.212 1.00 0.00 102 ASP A CA 9
ATOM 17086 C C . ASP A 1 89 ? 94.074 -35.827 0.527 1.00 0.00 102 ASP A C 9
ATOM 17087 O O . ASP A 1 89 ? 92.874 -35.857 0.805 1.00 0.00 102 ASP A O 9
ATOM 17096 N N . GLY A 1 90 ? 94.586 -34.988 -0.374 1.00 0.00 103 GLY A N 9
ATOM 17097 C CA . GLY A 1 90 ? 93.737 -34.040 -1.095 1.00 0.00 103 GLY A CA 9
ATOM 17098 C C . GLY A 1 90 ? 93.629 -32.713 -0.354 1.00 0.00 103 GLY A C 9
ATOM 17099 O O . GLY A 1 90 ? 92.700 -31.939 -0.581 1.00 0.00 103 GLY A O 9
ATOM 17103 N N . TYR A 1 91 ? 94.596 -32.446 0.526 1.00 0.00 104 TYR A N 9
ATOM 17104 C CA . TYR A 1 91 ? 94.614 -31.196 1.290 1.00 0.00 104 TYR A CA 9
ATOM 17105 C C . TYR A 1 91 ? 95.692 -30.273 0.737 1.00 0.00 104 TYR A C 9
ATOM 17106 O O . TYR A 1 91 ? 96.627 -30.728 0.076 1.00 0.00 104 TYR A O 9
ATOM 17124 N N . ASN A 1 92 ? 95.551 -28.971 0.991 1.00 0.00 105 ASN A N 9
ATOM 17125 C CA . ASN A 1 92 ? 96.515 -27.984 0.492 1.00 0.00 105 ASN A CA 9
ATOM 17126 C C . ASN A 1 92 ? 97.034 -27.105 1.623 1.00 0.00 105 ASN A C 9
ATOM 17127 O O . ASN A 1 92 ? 96.281 -26.684 2.500 1.00 0.00 105 ASN A O 9
ATOM 17138 N N . VAL A 1 93 ? 98.335 -26.826 1.577 1.00 0.00 106 VAL A N 9
ATOM 17139 C CA . VAL A 1 93 ? 98.990 -25.987 2.579 1.00 0.00 106 VAL A CA 9
ATOM 17140 C C . VAL A 1 93 ? 99.839 -24.934 1.868 1.00 0.00 106 VAL A C 9
ATOM 17141 O O . VAL A 1 93 ? 100.156 -25.082 0.688 1.00 0.00 106 VAL A O 9
ATOM 17154 N N . TYR A 1 94 ? 100.179 -23.861 2.577 1.00 0.00 107 TYR A N 9
ATOM 17155 C CA . TYR A 1 94 ? 100.965 -22.770 1.993 1.00 0.00 107 TYR A CA 9
ATOM 17156 C C . TYR A 1 94 ? 102.266 -22.554 2.762 1.00 0.00 107 TYR A C 9
ATOM 17157 O O . TYR A 1 94 ? 102.324 -22.754 3.973 1.00 0.00 107 TYR A O 9
ATOM 17175 N N . GLN A 1 95 ? 103.312 -22.156 2.039 1.00 0.00 108 GLN A N 9
ATOM 17176 C CA . GLN A 1 95 ? 104.620 -21.924 2.652 1.00 0.00 108 GLN A CA 9
ATOM 17177 C C . GLN A 1 95 ? 105.393 -20.847 1.892 1.00 0.00 108 GLN A C 9
ATOM 17178 O O . GLN A 1 95 ? 105.436 -20.853 0.662 1.00 0.00 108 GLN A O 9
ATOM 17192 N N . SER A 1 96 ? 106.012 -19.931 2.635 1.00 0.00 109 SER A N 9
ATOM 17193 C CA . SER A 1 96 ? 106.792 -18.859 2.026 1.00 0.00 109 SER A CA 9
ATOM 17194 C C . SER A 1 96 ? 108.009 -19.439 1.315 1.00 0.00 109 SER A C 9
ATOM 17195 O O . SER A 1 96 ? 108.851 -20.075 1.941 1.00 0.00 109 SER A O 9
ATOM 17203 N N . GLU A 1 97 ? 108.090 -19.232 0.007 1.00 0.00 110 GLU A N 9
ATOM 17204 C CA . GLU A 1 97 ? 109.205 -19.758 -0.770 1.00 0.00 110 GLU A CA 9
ATOM 17205 C C . GLU A 1 97 ? 110.506 -19.011 -0.483 1.00 0.00 110 GLU A C 9
ATOM 17206 O O . GLU A 1 97 ? 111.587 -19.595 -0.536 1.00 0.00 110 GLU A O 9
ATOM 17218 N N . ALA A 1 98 ? 110.401 -17.714 -0.210 1.00 0.00 111 ALA A N 9
ATOM 17219 C CA . ALA A 1 98 ? 111.586 -16.898 0.047 1.00 0.00 111 ALA A CA 9
ATOM 17220 C C . ALA A 1 98 ? 112.367 -17.377 1.270 1.00 0.00 111 ALA A C 9
ATOM 17221 O O . ALA A 1 98 ? 113.586 -17.536 1.207 1.00 0.00 111 ALA A O 9
ATOM 17228 N N . HIS A 1 99 ? 111.674 -17.583 2.389 1.00 0.00 112 HIS A N 9
ATOM 17229 C CA . HIS A 1 99 ? 112.331 -18.016 3.628 1.00 0.00 112 HIS A CA 9
ATOM 17230 C C . HIS A 1 99 ? 112.082 -19.496 3.924 1.00 0.00 112 HIS A C 9
ATOM 17231 O O . HIS A 1 99 ? 112.863 -20.126 4.638 1.00 0.00 112 HIS A O 9
ATOM 17245 N N . GLY A 1 100 ? 110.999 -20.047 3.389 1.00 0.00 113 GLY A N 9
ATOM 17246 C CA . GLY A 1 100 ? 110.682 -21.454 3.631 1.00 0.00 113 GLY A CA 9
ATOM 17247 C C . GLY A 1 100 ? 109.945 -21.624 4.957 1.00 0.00 113 GLY A C 9
ATOM 17248 O O . GLY A 1 100 ? 109.937 -22.708 5.535 1.00 0.00 113 GLY A O 9
ATOM 17252 N N . LEU A 1 101 ? 109.336 -20.539 5.434 1.00 0.00 114 LEU A N 9
ATOM 17253 C CA . LEU A 1 101 ? 108.602 -20.566 6.699 1.00 0.00 114 LEU A CA 9
ATOM 17254 C C . LEU A 1 101 ? 107.186 -21.137 6.496 1.00 0.00 114 LEU A C 9
ATOM 17255 O O . LEU A 1 101 ? 106.368 -20.503 5.827 1.00 0.00 114 LEU A O 9
ATOM 17271 N N . PRO A 1 102 ? 106.852 -22.291 7.054 1.00 0.00 115 PRO A N 9
ATOM 17272 C CA . PRO A 1 102 ? 105.479 -22.864 6.893 1.00 0.00 115 PRO A CA 9
ATOM 17273 C C . PRO A 1 102 ? 104.392 -21.893 7.364 1.00 0.00 115 PRO A C 9
ATOM 17274 O O . PRO A 1 102 ? 104.589 -21.134 8.314 1.00 0.00 115 PRO A O 9
ATOM 17285 N N . LEU A 1 103 ? 103.246 -21.930 6.690 1.00 0.00 116 LEU A N 9
ATOM 17286 C CA . LEU A 1 103 ? 102.125 -21.060 7.038 1.00 0.00 116 LEU A CA 9
ATOM 17287 C C . LEU A 1 103 ? 101.225 -21.745 8.057 1.00 0.00 116 LEU A C 9
ATOM 17288 O O . LEU A 1 103 ? 100.849 -22.906 7.886 1.00 0.00 116 LEU A O 9
ATOM 17304 N N . HIS A 1 104 ? 100.887 -21.025 9.124 1.00 0.00 117 HIS A N 9
ATOM 17305 C CA . HIS A 1 104 ? 100.035 -21.577 10.172 1.00 0.00 117 HIS A CA 9
ATOM 17306 C C . HIS A 1 104 ? 99.212 -20.477 10.834 1.00 0.00 117 HIS A C 9
ATOM 17307 O O . HIS A 1 104 ? 99.666 -19.341 10.971 1.00 0.00 117 HIS A O 9
ATOM 17321 N N . LEU A 1 105 ? 97.999 -20.827 11.244 1.00 0.00 118 LEU A N 9
ATOM 17322 C CA . LEU A 1 105 ? 97.111 -19.875 11.896 1.00 0.00 118 LEU A CA 9
ATOM 17323 C C . LEU A 1 105 ? 97.701 -19.433 13.248 1.00 0.00 118 LEU A C 9
ATOM 17324 O O . LEU A 1 105 ? 97.897 -20.275 14.125 1.00 0.00 118 LEU A O 9
ATOM 17340 N N . PRO A 1 106 ? 97.980 -18.157 13.464 1.00 0.00 119 PRO A N 9
ATOM 17341 C CA . PRO A 1 106 ? 98.538 -17.692 14.772 1.00 0.00 119 PRO A CA 9
ATOM 17342 C C . PRO A 1 106 ? 97.718 -18.204 15.954 1.00 0.00 119 PRO A C 9
ATOM 17343 O O . PRO A 1 106 ? 96.505 -18.382 15.852 1.00 0.00 119 PRO A O 9
ATOM 17354 N N . GLY A 1 107 ? 98.400 -18.453 17.070 1.00 0.00 120 GLY A N 9
ATOM 17355 C CA . GLY A 1 107 ? 97.743 -18.965 18.272 1.00 0.00 120 GLY A CA 9
ATOM 17356 C C . GLY A 1 107 ? 97.989 -20.460 18.393 1.00 0.00 120 GLY A C 9
ATOM 17357 O O . GLY A 1 107 ? 97.433 -21.131 19.263 1.00 0.00 120 GLY A O 9
ATOM 17361 N N . ASN A 1 108 ? 98.835 -20.969 17.505 1.00 0.00 121 ASN A N 9
ATOM 17362 C CA . ASN A 1 108 ? 99.176 -22.385 17.492 1.00 0.00 121 ASN A CA 9
ATOM 17363 C C . ASN A 1 108 ? 100.307 -22.668 18.473 1.00 0.00 121 ASN A C 9
ATOM 17364 O O . ASN A 1 108 ? 101.482 -22.660 18.103 1.00 0.00 121 ASN A O 9
ATOM 17375 N N . LYS A 1 109 ? 99.945 -22.915 19.726 1.00 0.00 122 LYS A N 9
ATOM 17376 C CA . LYS A 1 109 ? 100.936 -23.197 20.756 1.00 0.00 122 LYS A CA 9
ATOM 17377 C C . LYS A 1 109 ? 101.593 -24.549 20.503 1.00 0.00 122 LYS A C 9
ATOM 17378 O O . LYS A 1 109 ? 101.231 -25.553 21.117 1.00 0.00 122 LYS A O 9
ATOM 17397 N N . SER A 1 110 ? 102.559 -24.567 19.590 1.00 0.00 123 SER A N 9
ATOM 17398 C CA . SER A 1 110 ? 103.259 -25.801 19.256 1.00 0.00 123 SER A CA 9
ATOM 17399 C C . SER A 1 110 ? 104.527 -25.499 18.461 1.00 0.00 123 SER A C 9
ATOM 17400 O O . SER A 1 110 ? 104.772 -26.096 17.412 1.00 0.00 123 SER A O 9
ATOM 17408 N N . PRO A 1 111 ? 105.331 -24.588 18.943 1.00 0.00 124 PRO A N 9
ATOM 17409 C CA . PRO A 1 111 ? 106.606 -24.193 18.268 1.00 0.00 124 PRO A CA 9
ATOM 17410 C C . PRO A 1 111 ? 107.562 -25.377 18.117 1.00 0.00 124 PRO A C 9
ATOM 17411 O O . PRO A 1 111 ? 107.636 -25.994 17.054 1.00 0.00 124 PRO A O 9
ATOM 17422 N N . HIS A 1 112 ? 108.288 -25.686 19.185 1.00 0.00 125 HIS A N 9
ATOM 17423 C CA . HIS A 1 112 ? 109.232 -26.797 19.156 1.00 0.00 125 HIS A CA 9
ATOM 17424 C C . HIS A 1 112 ? 110.306 -26.550 18.097 1.00 0.00 125 HIS A C 9
ATOM 17425 O O . HIS A 1 112 ? 110.003 -26.133 16.979 1.00 0.00 125 HIS A O 9
ATOM 17439 N N . ARG A 1 113 ? 111.560 -26.802 18.458 1.00 0.00 126 ARG A N 9
ATOM 17440 C CA . ARG A 1 113 ? 112.668 -26.598 17.531 1.00 0.00 126 ARG A CA 9
ATOM 17441 C C . ARG A 1 113 ? 112.496 -27.463 16.286 1.00 0.00 126 ARG A C 9
ATOM 17442 O O . ARG A 1 113 ? 112.114 -26.973 15.223 1.00 0.00 126 ARG A O 9
ATOM 17463 N N . ASP A 1 114 ? 112.788 -28.749 16.428 1.00 0.00 127 ASP A N 9
ATOM 17464 C CA . ASP A 1 114 ? 112.677 -29.681 15.311 1.00 0.00 127 ASP A CA 9
ATOM 17465 C C . ASP A 1 114 ? 111.207 -30.033 15.053 1.00 0.00 127 ASP A C 9
ATOM 17466 O O . ASP A 1 114 ? 110.405 -30.061 15.986 1.00 0.00 127 ASP A O 9
ATOM 17475 N N . PRO A 1 115 ? 110.830 -30.304 13.820 1.00 0.00 128 PRO A N 9
ATOM 17476 C CA . PRO A 1 115 ? 109.419 -30.658 13.482 1.00 0.00 128 PRO A CA 9
ATOM 17477 C C . PRO A 1 115 ? 109.050 -32.058 13.971 1.00 0.00 128 PRO A C 9
ATOM 17478 O O . PRO A 1 115 ? 109.680 -33.046 13.592 1.00 0.00 128 PRO A O 9
ATOM 17489 N N . ALA A 1 116 ? 108.023 -32.133 14.812 1.00 0.00 129 ALA A N 9
ATOM 17490 C CA . ALA A 1 116 ? 107.570 -33.412 15.349 1.00 0.00 129 ALA A CA 9
ATOM 17491 C C . ALA A 1 116 ? 106.664 -34.114 14.328 1.00 0.00 129 ALA A C 9
ATOM 17492 O O . ALA A 1 116 ? 106.459 -33.602 13.227 1.00 0.00 129 ALA A O 9
ATOM 17499 N N . PRO A 1 117 ? 106.133 -35.268 14.656 1.00 0.00 130 PRO A N 9
ATOM 17500 C CA . PRO A 1 117 ? 105.246 -36.036 13.728 1.00 0.00 130 PRO A CA 9
ATOM 17501 C C . PRO A 1 117 ? 104.072 -35.204 13.213 1.00 0.00 130 PRO A C 9
ATOM 17502 O O . PRO A 1 117 ? 103.671 -35.333 12.056 1.00 0.00 130 PRO A O 9
ATOM 17513 N N . ARG A 1 118 ? 103.524 -34.350 14.071 1.00 0.00 131 ARG A N 9
ATOM 17514 C CA . ARG A 1 118 ? 102.400 -33.510 13.672 1.00 0.00 131 ARG A CA 9
ATOM 17515 C C . ARG A 1 118 ? 102.854 -32.464 12.657 1.00 0.00 131 ARG A C 9
ATOM 17516 O O . ARG A 1 118 ? 103.930 -31.877 12.793 1.00 0.00 131 ARG A O 9
ATOM 17537 N N . GLY A 1 119 ? 102.036 -32.247 11.630 1.00 0.00 132 GLY A N 9
ATOM 17538 C CA . GLY A 1 119 ? 102.358 -31.282 10.578 1.00 0.00 132 GLY A CA 9
ATOM 17539 C C . GLY A 1 119 ? 101.637 -29.954 10.802 1.00 0.00 132 GLY A C 9
ATOM 17540 O O . GLY A 1 119 ? 100.948 -29.773 11.807 1.00 0.00 132 GLY A O 9
ATOM 17544 N N . PRO A 1 120 ? 101.781 -29.030 9.885 1.00 0.00 133 PRO A N 9
ATOM 17545 C CA . PRO A 1 120 ? 101.130 -27.689 9.979 1.00 0.00 133 PRO A CA 9
ATOM 17546 C C . PRO A 1 120 ? 99.622 -27.777 9.753 1.00 0.00 133 PRO A C 9
ATOM 17547 O O . PRO A 1 120 ? 99.119 -28.789 9.265 1.00 0.00 133 PRO A O 9
ATOM 17558 N N . ALA A 1 121 ? 98.905 -26.722 10.124 1.00 0.00 134 ALA A N 9
ATOM 17559 C CA . ALA A 1 121 ? 97.459 -26.710 9.969 1.00 0.00 134 ALA A CA 9
ATOM 17560 C C . ALA A 1 121 ? 97.072 -26.874 8.508 1.00 0.00 134 ALA A C 9
ATOM 17561 O O . ALA A 1 121 ? 97.319 -25.991 7.687 1.00 0.00 134 ALA A O 9
ATOM 17568 N N . ARG A 1 122 ? 96.446 -28.002 8.195 1.00 0.00 135 ARG A N 9
ATOM 17569 C CA . ARG A 1 122 ? 96.009 -28.259 6.834 1.00 0.00 135 ARG A CA 9
ATOM 17570 C C . ARG A 1 122 ? 94.816 -27.368 6.522 1.00 0.00 135 ARG A C 9
ATOM 17571 O O . ARG A 1 122 ? 93.921 -27.201 7.351 1.00 0.00 135 ARG A O 9
ATOM 17592 N N . PHE A 1 123 ? 94.828 -26.769 5.336 1.00 0.00 136 PHE A N 9
ATOM 17593 C CA . PHE A 1 123 ? 93.762 -25.855 4.921 1.00 0.00 136 PHE A CA 9
ATOM 17594 C C . PHE A 1 123 ? 93.092 -26.339 3.631 1.00 0.00 136 PHE A C 9
ATOM 17595 O O . PHE A 1 123 ? 93.716 -26.982 2.786 1.00 0.00 136 PHE A O 9
ATOM 17612 N N . LEU A 1 124 ? 91.806 -26.012 3.506 1.00 0.00 137 LEU A N 9
ATOM 17613 C CA . LEU A 1 124 ? 90.995 -26.383 2.351 1.00 0.00 137 LEU A CA 9
ATOM 17614 C C . LEU A 1 124 ? 90.500 -25.115 1.637 1.00 0.00 137 LEU A C 9
ATOM 17615 O O . LEU A 1 124 ? 89.787 -24.318 2.245 1.00 0.00 137 LEU A O 9
ATOM 17631 N N . PRO A 1 125 ? 90.837 -24.895 0.385 1.00 0.00 138 PRO A N 9
ATOM 17632 C CA . PRO A 1 125 ? 90.373 -23.680 -0.349 1.00 0.00 138 PRO A CA 9
ATOM 17633 C C . PRO A 1 125 ? 88.951 -23.846 -0.895 1.00 0.00 138 PRO A C 9
ATOM 17634 O O . PRO A 1 125 ? 88.715 -24.658 -1.789 1.00 0.00 138 PRO A O 9
ATOM 17645 N N . LEU A 1 126 ? 88.008 -23.062 -0.363 1.00 0.00 139 LEU A N 9
ATOM 17646 C CA . LEU A 1 126 ? 86.616 -23.128 -0.823 1.00 0.00 139 LEU A CA 9
ATOM 17647 C C . LEU A 1 126 ? 86.388 -22.040 -1.880 1.00 0.00 139 LEU A C 9
ATOM 17648 O O . LEU A 1 126 ? 87.029 -20.993 -1.835 1.00 0.00 139 LEU A O 9
ATOM 17664 N N . PRO A 1 127 ? 85.507 -22.253 -2.823 1.00 0.00 140 PRO A N 9
ATOM 17665 C CA . PRO A 1 127 ? 85.241 -21.244 -3.889 1.00 0.00 140 PRO A CA 9
ATOM 17666 C C . PRO A 1 127 ? 84.669 -19.951 -3.309 1.00 0.00 140 PRO A C 9
ATOM 17667 O O . PRO A 1 127 ? 83.689 -19.974 -2.563 1.00 0.00 140 PRO A O 9
ATOM 17678 N N . GLY A 1 128 ? 85.289 -18.828 -3.656 1.00 0.00 141 GLY A N 9
ATOM 17679 C CA . GLY A 1 128 ? 84.833 -17.534 -3.163 1.00 0.00 141 GLY A CA 9
ATOM 17680 C C . GLY A 1 128 ? 83.399 -17.259 -3.606 1.00 0.00 141 GLY A C 9
ATOM 17681 O O . GLY A 1 128 ? 83.230 -16.624 -4.634 1.00 0.00 141 GLY A O 9
ATOM 17686 N N . GLY A 1 1 ? 91.422 -12.720 -15.353 1.00 0.00 14 GLY A N 10
ATOM 17687 C CA . GLY A 1 1 ? 90.913 -14.030 -14.861 1.00 0.00 14 GLY A CA 10
ATOM 17688 C C . GLY A 1 1 ? 92.045 -14.810 -14.202 1.00 0.00 14 GLY A C 10
ATOM 17689 O O . GLY A 1 1 ? 91.892 -15.986 -13.875 1.00 0.00 14 GLY A O 10
ATOM 17695 N N . GLN A 1 2 ? 93.181 -14.148 -14.001 1.00 0.00 15 GLN A N 10
ATOM 17696 C CA . GLN A 1 2 ? 94.331 -14.791 -13.370 1.00 0.00 15 GLN A CA 10
ATOM 17697 C C . GLN A 1 2 ? 94.188 -14.747 -11.854 1.00 0.00 15 GLN A C 10
ATOM 17698 O O . GLN A 1 2 ? 95.063 -15.208 -11.120 1.00 0.00 15 GLN A O 10
ATOM 17712 N N . VAL A 1 3 ? 93.072 -14.182 -11.395 1.00 0.00 16 VAL A N 10
ATOM 17713 C CA . VAL A 1 3 ? 92.792 -14.065 -9.966 1.00 0.00 16 VAL A CA 10
ATOM 17714 C C . VAL A 1 3 ? 91.373 -14.531 -9.670 1.00 0.00 16 VAL A C 10
ATOM 17715 O O . VAL A 1 3 ? 90.444 -14.271 -10.436 1.00 0.00 16 VAL A O 10
ATOM 17728 N N . ARG A 1 4 ? 91.217 -15.235 -8.554 1.00 0.00 17 ARG A N 10
ATOM 17729 C CA . ARG A 1 4 ? 89.905 -15.757 -8.149 1.00 0.00 17 ARG A CA 10
ATOM 17730 C C . ARG A 1 4 ? 89.664 -15.524 -6.661 1.00 0.00 17 ARG A C 10
ATOM 17731 O O . ARG A 1 4 ? 90.603 -15.485 -5.866 1.00 0.00 17 ARG A O 10
ATOM 17752 N N . GLN A 1 5 ? 88.391 -15.374 -6.294 1.00 0.00 18 GLN A N 10
ATOM 17753 C CA . GLN A 1 5 ? 88.011 -15.146 -4.900 1.00 0.00 18 GLN A CA 10
ATOM 17754 C C . GLN A 1 5 ? 87.664 -16.468 -4.229 1.00 0.00 18 GLN A C 10
ATOM 17755 O O . GLN A 1 5 ? 86.813 -17.212 -4.718 1.00 0.00 18 GLN A O 10
ATOM 17769 N N . ARG A 1 6 ? 88.328 -16.772 -3.113 1.00 0.00 19 ARG A N 10
ATOM 17770 C CA . ARG A 1 6 ? 88.066 -18.027 -2.405 1.00 0.00 19 ARG A CA 10
ATOM 17771 C C . ARG A 1 6 ? 88.301 -17.879 -0.900 1.00 0.00 19 ARG A C 10
ATOM 17772 O O . ARG A 1 6 ? 89.148 -17.098 -0.467 1.00 0.00 19 ARG A O 10
ATOM 17793 N N . TYR A 1 7 ? 87.570 -18.672 -0.115 1.00 0.00 20 TYR A N 10
ATOM 17794 C CA . TYR A 1 7 ? 87.724 -18.670 1.339 1.00 0.00 20 TYR A CA 10
ATOM 17795 C C . TYR A 1 7 ? 88.721 -19.752 1.729 1.00 0.00 20 TYR A C 10
ATOM 17796 O O . TYR A 1 7 ? 88.722 -20.834 1.139 1.00 0.00 20 TYR A O 10
ATOM 17814 N N . LEU A 1 8 ? 89.546 -19.489 2.738 1.00 0.00 21 LEU A N 10
ATOM 17815 C CA . LEU A 1 8 ? 90.511 -20.493 3.198 1.00 0.00 21 LEU A CA 10
ATOM 17816 C C . LEU A 1 8 ? 89.958 -21.190 4.440 1.00 0.00 21 LEU A C 10
ATOM 17817 O O . LEU A 1 8 ? 89.932 -20.611 5.526 1.00 0.00 21 LEU A O 10
ATOM 17833 N N . TYR A 1 9 ? 89.515 -22.437 4.269 1.00 0.00 22 TYR A N 10
ATOM 17834 C CA . TYR A 1 9 ? 88.958 -23.214 5.382 1.00 0.00 22 TYR A CA 10
ATOM 17835 C C . TYR A 1 9 ? 89.707 -24.527 5.535 1.00 0.00 22 TYR A C 10
ATOM 17836 O O . TYR A 1 9 ? 90.040 -25.175 4.553 1.00 0.00 22 TYR A O 10
ATOM 17854 N N . THR A 1 10 ? 89.958 -24.916 6.779 1.00 0.00 23 THR A N 10
ATOM 17855 C CA . THR A 1 10 ? 90.673 -26.165 7.071 1.00 0.00 23 THR A CA 10
ATOM 17856 C C . THR A 1 10 ? 89.814 -27.076 7.944 1.00 0.00 23 THR A C 10
ATOM 17857 O O . THR A 1 10 ? 88.906 -26.614 8.633 1.00 0.00 23 THR A O 10
ATOM 17868 N N . ASP A 1 11 ? 90.095 -28.375 7.896 1.00 0.00 24 ASP A N 10
ATOM 17869 C CA . ASP A 1 11 ? 89.327 -29.340 8.674 1.00 0.00 24 ASP A CA 10
ATOM 17870 C C . ASP A 1 11 ? 89.728 -29.301 10.144 1.00 0.00 24 ASP A C 10
ATOM 17871 O O . ASP A 1 11 ? 90.158 -30.306 10.709 1.00 0.00 24 ASP A O 10
ATOM 17880 N N . ASP A 1 12 ? 89.564 -28.137 10.760 1.00 0.00 25 ASP A N 10
ATOM 17881 C CA . ASP A 1 12 ? 89.892 -27.967 12.174 1.00 0.00 25 ASP A CA 10
ATOM 17882 C C . ASP A 1 12 ? 88.664 -28.262 13.027 1.00 0.00 25 ASP A C 10
ATOM 17883 O O . ASP A 1 12 ? 88.680 -28.087 14.245 1.00 0.00 25 ASP A O 10
ATOM 17892 N N . ALA A 1 13 ? 87.597 -28.702 12.366 1.00 0.00 26 ALA A N 10
ATOM 17893 C CA . ALA A 1 13 ? 86.346 -29.013 13.050 1.00 0.00 26 ALA A CA 10
ATOM 17894 C C . ALA A 1 13 ? 86.543 -30.107 14.097 1.00 0.00 26 ALA A C 10
ATOM 17895 O O . ALA A 1 13 ? 85.803 -30.171 15.079 1.00 0.00 26 ALA A O 10
ATOM 17902 N N . GLN A 1 14 ? 87.538 -30.964 13.890 1.00 0.00 27 GLN A N 10
ATOM 17903 C CA . GLN A 1 14 ? 87.803 -32.042 14.837 1.00 0.00 27 GLN A CA 10
ATOM 17904 C C . GLN A 1 14 ? 88.084 -31.459 16.217 1.00 0.00 27 GLN A C 10
ATOM 17905 O O . GLN A 1 14 ? 87.534 -31.913 17.221 1.00 0.00 27 GLN A O 10
ATOM 17919 N N . GLN A 1 15 ? 88.932 -30.436 16.254 1.00 0.00 28 GLN A N 10
ATOM 17920 C CA . GLN A 1 15 ? 89.272 -29.771 17.509 1.00 0.00 28 GLN A CA 10
ATOM 17921 C C . GLN A 1 15 ? 88.274 -28.655 17.792 1.00 0.00 28 GLN A C 10
ATOM 17922 O O . GLN A 1 15 ? 87.823 -28.480 18.924 1.00 0.00 28 GLN A O 10
ATOM 17936 N N . THR A 1 16 ? 87.935 -27.914 16.741 1.00 0.00 29 THR A N 10
ATOM 17937 C CA . THR A 1 16 ? 86.984 -26.810 16.841 1.00 0.00 29 THR A CA 10
ATOM 17938 C C . THR A 1 16 ? 86.798 -26.161 15.474 1.00 0.00 29 THR A C 10
ATOM 17939 O O . THR A 1 16 ? 87.767 -25.960 14.741 1.00 0.00 29 THR A O 10
ATOM 17950 N N . GLU A 1 17 ? 85.558 -25.827 15.134 1.00 0.00 30 GLU A N 10
ATOM 17951 C CA . GLU A 1 17 ? 85.286 -25.194 13.847 1.00 0.00 30 GLU A CA 10
ATOM 17952 C C . GLU A 1 17 ? 85.994 -23.847 13.779 1.00 0.00 30 GLU A C 10
ATOM 17953 O O . GLU A 1 17 ? 85.829 -23.008 14.665 1.00 0.00 30 GLU A O 10
ATOM 17965 N N . ALA A 1 18 ? 86.795 -23.644 12.734 1.00 0.00 31 ALA A N 10
ATOM 17966 C CA . ALA A 1 18 ? 87.528 -22.388 12.591 1.00 0.00 31 ALA A CA 10
ATOM 17967 C C . ALA A 1 18 ? 87.796 -22.047 11.126 1.00 0.00 31 ALA A C 10
ATOM 17968 O O . ALA A 1 18 ? 88.092 -22.920 10.309 1.00 0.00 31 ALA A O 10
ATOM 17975 N N . HIS A 1 19 ? 87.705 -20.753 10.823 1.00 0.00 32 HIS A N 10
ATOM 17976 C CA . HIS A 1 19 ? 87.949 -20.233 9.476 1.00 0.00 32 HIS A CA 10
ATOM 17977 C C . HIS A 1 19 ? 89.047 -19.176 9.552 1.00 0.00 32 HIS A C 10
ATOM 17978 O O . HIS A 1 19 ? 89.104 -18.416 10.517 1.00 0.00 32 HIS A O 10
ATOM 17992 N N . LEU A 1 20 ? 89.927 -19.136 8.558 1.00 0.00 33 LEU A N 10
ATOM 17993 C CA . LEU A 1 20 ? 91.024 -18.170 8.576 1.00 0.00 33 LEU A CA 10
ATOM 17994 C C . LEU A 1 20 ? 90.512 -16.762 8.296 1.00 0.00 33 LEU A C 10
ATOM 17995 O O . LEU A 1 20 ? 89.921 -16.505 7.247 1.00 0.00 33 LEU A O 10
ATOM 18011 N N . GLU A 1 21 ? 90.754 -15.846 9.237 1.00 0.00 34 GLU A N 10
ATOM 18012 C CA . GLU A 1 21 ? 90.319 -14.454 9.077 1.00 0.00 34 GLU A CA 10
ATOM 18013 C C . GLU A 1 21 ? 91.452 -13.482 9.370 1.00 0.00 34 GLU A C 10
ATOM 18014 O O . GLU A 1 21 ? 92.248 -13.691 10.287 1.00 0.00 34 GLU A O 10
ATOM 18026 N N . ILE A 1 22 ? 91.503 -12.400 8.591 1.00 0.00 35 ILE A N 10
ATOM 18027 C CA . ILE A 1 22 ? 92.524 -11.370 8.779 1.00 0.00 35 ILE A CA 10
ATOM 18028 C C . ILE A 1 22 ? 91.905 -10.169 9.484 1.00 0.00 35 ILE A C 10
ATOM 18029 O O . ILE A 1 22 ? 90.935 -9.585 9.001 1.00 0.00 35 ILE A O 10
ATOM 18045 N N . ARG A 1 23 ? 92.473 -9.806 10.626 1.00 0.00 36 ARG A N 10
ATOM 18046 C CA . ARG A 1 23 ? 91.972 -8.672 11.392 1.00 0.00 36 ARG A CA 10
ATOM 18047 C C . ARG A 1 23 ? 92.369 -7.357 10.730 1.00 0.00 36 ARG A C 10
ATOM 18048 O O . ARG A 1 23 ? 93.369 -7.278 10.018 1.00 0.00 36 ARG A O 10
ATOM 18069 N N . GLU A 1 24 ? 91.585 -6.325 11.004 1.00 0.00 37 GLU A N 10
ATOM 18070 C CA . GLU A 1 24 ? 91.856 -5.004 10.473 1.00 0.00 37 GLU A CA 10
ATOM 18071 C C . GLU A 1 24 ? 93.125 -4.462 11.112 1.00 0.00 37 GLU A C 10
ATOM 18072 O O . GLU A 1 24 ? 93.816 -3.619 10.541 1.00 0.00 37 GLU A O 10
ATOM 18084 N N . ASP A 1 25 ? 93.420 -4.961 12.309 1.00 0.00 38 ASP A N 10
ATOM 18085 C CA . ASP A 1 25 ? 94.608 -4.530 13.035 1.00 0.00 38 ASP A CA 10
ATOM 18086 C C . ASP A 1 25 ? 95.857 -5.144 12.418 1.00 0.00 38 ASP A C 10
ATOM 18087 O O . ASP A 1 25 ? 96.978 -4.766 12.754 1.00 0.00 38 ASP A O 10
ATOM 18096 N N . GLY A 1 26 ? 95.654 -6.092 11.506 1.00 0.00 39 GLY A N 10
ATOM 18097 C CA . GLY A 1 26 ? 96.769 -6.757 10.835 1.00 0.00 39 GLY A CA 10
ATOM 18098 C C . GLY A 1 26 ? 97.058 -8.126 11.440 1.00 0.00 39 GLY A C 10
ATOM 18099 O O . GLY A 1 26 ? 97.954 -8.832 10.980 1.00 0.00 39 GLY A O 10
ATOM 18103 N N . THR A 1 27 ? 96.299 -8.513 12.467 1.00 0.00 40 THR A N 10
ATOM 18104 C CA . THR A 1 27 ? 96.512 -9.818 13.093 1.00 0.00 40 THR A CA 10
ATOM 18105 C C . THR A 1 27 ? 95.768 -10.906 12.321 1.00 0.00 40 THR A C 10
ATOM 18106 O O . THR A 1 27 ? 94.889 -10.616 11.508 1.00 0.00 40 THR A O 10
ATOM 18117 N N . VAL A 1 28 ? 96.141 -12.163 12.569 1.00 0.00 41 VAL A N 10
ATOM 18118 C CA . VAL A 1 28 ? 95.523 -13.303 11.883 1.00 0.00 41 VAL A CA 10
ATOM 18119 C C . VAL A 1 28 ? 95.124 -14.379 12.890 1.00 0.00 41 VAL A C 10
ATOM 18120 O O . VAL A 1 28 ? 95.632 -14.412 14.010 1.00 0.00 41 VAL A O 10
ATOM 18133 N N . GLY A 1 29 ? 94.213 -15.258 12.480 1.00 0.00 42 GLY A N 10
ATOM 18134 C CA . GLY A 1 29 ? 93.757 -16.330 13.356 1.00 0.00 42 GLY A CA 10
ATOM 18135 C C . GLY A 1 29 ? 92.476 -16.960 12.824 1.00 0.00 42 GLY A C 10
ATOM 18136 O O . GLY A 1 29 ? 92.043 -16.664 11.711 1.00 0.00 42 GLY A O 10
ATOM 18140 N N . GLY A 1 30 ? 91.875 -17.836 13.624 1.00 0.00 43 GLY A N 10
ATOM 18141 C CA . GLY A 1 30 ? 90.647 -18.511 13.220 1.00 0.00 43 GLY A CA 10
ATOM 18142 C C . GLY A 1 30 ? 89.416 -17.656 13.509 1.00 0.00 43 GLY A C 10
ATOM 18143 O O . GLY A 1 30 ? 89.488 -16.673 14.249 1.00 0.00 43 GLY A O 10
ATOM 18147 N N . ALA A 1 31 ? 88.281 -18.045 12.922 1.00 0.00 44 ALA A N 10
ATOM 18148 C CA . ALA A 1 31 ? 87.018 -17.322 13.108 1.00 0.00 44 ALA A CA 10
ATOM 18149 C C . ALA A 1 31 ? 85.888 -18.294 13.442 1.00 0.00 44 ALA A C 10
ATOM 18150 O O . ALA A 1 31 ? 85.952 -19.475 13.103 1.00 0.00 44 ALA A O 10
ATOM 18157 N N . ALA A 1 32 ? 84.856 -17.785 14.104 1.00 0.00 45 ALA A N 10
ATOM 18158 C CA . ALA A 1 32 ? 83.715 -18.613 14.478 1.00 0.00 45 ALA A CA 10
ATOM 18159 C C . ALA A 1 32 ? 82.995 -19.143 13.239 1.00 0.00 45 ALA A C 10
ATOM 18160 O O . ALA A 1 32 ? 82.518 -20.277 13.228 1.00 0.00 45 ALA A O 10
ATOM 18167 N N . ASP A 1 33 ? 82.918 -18.320 12.198 1.00 0.00 46 ASP A N 10
ATOM 18168 C CA . ASP A 1 33 ? 82.253 -18.727 10.961 1.00 0.00 46 ASP A CA 10
ATOM 18169 C C . ASP A 1 33 ? 82.728 -17.880 9.786 1.00 0.00 46 ASP A C 10
ATOM 18170 O O . ASP A 1 33 ? 83.368 -16.845 9.974 1.00 0.00 46 ASP A O 10
ATOM 18179 N N . GLN A 1 34 ? 82.409 -18.323 8.572 1.00 0.00 47 GLN A N 10
ATOM 18180 C CA . GLN A 1 34 ? 82.811 -17.590 7.378 1.00 0.00 47 GLN A CA 10
ATOM 18181 C C . GLN A 1 34 ? 82.517 -16.103 7.532 1.00 0.00 47 GLN A C 10
ATOM 18182 O O . GLN A 1 34 ? 81.395 -15.652 7.300 1.00 0.00 47 GLN A O 10
ATOM 18196 N N . SER A 1 35 ? 83.540 -15.347 7.917 1.00 0.00 48 SER A N 10
ATOM 18197 C CA . SER A 1 35 ? 83.407 -13.902 8.094 1.00 0.00 48 SER A CA 10
ATOM 18198 C C . SER A 1 35 ? 83.865 -13.190 6.815 1.00 0.00 48 SER A C 10
ATOM 18199 O O . SER A 1 35 ? 84.726 -13.709 6.108 1.00 0.00 48 SER A O 10
ATOM 18207 N N . PRO A 1 36 ? 83.343 -12.028 6.487 1.00 0.00 49 PRO A N 10
ATOM 18208 C CA . PRO A 1 36 ? 83.779 -11.307 5.254 1.00 0.00 49 PRO A CA 10
ATOM 18209 C C . PRO A 1 36 ? 85.303 -11.204 5.165 1.00 0.00 49 PRO A C 10
ATOM 18210 O O . PRO A 1 36 ? 85.877 -11.249 4.077 1.00 0.00 49 PRO A O 10
ATOM 18221 N N . GLU A 1 37 ? 85.947 -11.055 6.317 1.00 0.00 50 GLU A N 10
ATOM 18222 C CA . GLU A 1 37 ? 87.401 -10.933 6.360 1.00 0.00 50 GLU A CA 10
ATOM 18223 C C . GLU A 1 37 ? 88.088 -12.267 6.055 1.00 0.00 50 GLU A C 10
ATOM 18224 O O . GLU A 1 37 ? 89.313 -12.320 5.950 1.00 0.00 50 GLU A O 10
ATOM 18236 N N . SER A 1 38 ? 87.312 -13.339 5.909 1.00 0.00 51 SER A N 10
ATOM 18237 C CA . SER A 1 38 ? 87.893 -14.645 5.611 1.00 0.00 51 SER A CA 10
ATOM 18238 C C . SER A 1 38 ? 88.107 -14.800 4.113 1.00 0.00 51 SER A C 10
ATOM 18239 O O . SER A 1 38 ? 88.767 -15.735 3.661 1.00 0.00 51 SER A O 10
ATOM 18247 N N . LEU A 1 39 ? 87.539 -13.874 3.350 1.00 0.00 52 LEU A N 10
ATOM 18248 C CA . LEU A 1 39 ? 87.663 -13.903 1.902 1.00 0.00 52 LEU A CA 10
ATOM 18249 C C . LEU A 1 39 ? 89.027 -13.362 1.488 1.00 0.00 52 LEU A C 10
ATOM 18250 O O . LEU A 1 39 ? 89.401 -12.245 1.849 1.00 0.00 52 LEU A O 10
ATOM 18266 N N . LEU A 1 40 ? 89.765 -14.165 0.733 1.00 0.00 53 LEU A N 10
ATOM 18267 C CA . LEU A 1 40 ? 91.091 -13.778 0.270 1.00 0.00 53 LEU A CA 10
ATOM 18268 C C . LEU A 1 40 ? 91.161 -13.864 -1.248 1.00 0.00 53 LEU A C 10
ATOM 18269 O O . LEU A 1 40 ? 90.826 -14.895 -1.832 1.00 0.00 53 LEU A O 10
ATOM 18285 N N . GLN A 1 41 ? 91.618 -12.793 -1.887 1.00 0.00 54 GLN A N 10
ATOM 18286 C CA . GLN A 1 41 ? 91.743 -12.809 -3.344 1.00 0.00 54 GLN A CA 10
ATOM 18287 C C . GLN A 1 41 ? 92.961 -13.628 -3.728 1.00 0.00 54 GLN A C 10
ATOM 18288 O O . GLN A 1 41 ? 94.088 -13.248 -3.425 1.00 0.00 54 GLN A O 10
ATOM 18302 N N . LEU A 1 42 ? 92.733 -14.759 -4.385 1.00 0.00 55 LEU A N 10
ATOM 18303 C CA . LEU A 1 42 ? 93.828 -15.624 -4.782 1.00 0.00 55 LEU A CA 10
ATOM 18304 C C . LEU A 1 42 ? 94.427 -15.154 -6.095 1.00 0.00 55 LEU A C 10
ATOM 18305 O O . LEU A 1 42 ? 93.834 -15.316 -7.161 1.00 0.00 55 LEU A O 10
ATOM 18321 N N . LYS A 1 43 ? 95.619 -14.573 -6.004 1.00 0.00 56 LYS A N 10
ATOM 18322 C CA . LYS A 1 43 ? 96.320 -14.074 -7.185 1.00 0.00 56 LYS A CA 10
ATOM 18323 C C . LYS A 1 43 ? 97.485 -14.976 -7.553 1.00 0.00 56 LYS A C 10
ATOM 18324 O O . LYS A 1 43 ? 98.258 -15.405 -6.697 1.00 0.00 56 LYS A O 10
ATOM 18343 N N . ALA A 1 44 ? 97.609 -15.247 -8.848 1.00 0.00 57 ALA A N 10
ATOM 18344 C CA . ALA A 1 44 ? 98.693 -16.088 -9.355 1.00 0.00 57 ALA A CA 10
ATOM 18345 C C . ALA A 1 44 ? 99.853 -15.219 -9.837 1.00 0.00 57 ALA A C 10
ATOM 18346 O O . ALA A 1 44 ? 99.785 -14.630 -10.917 1.00 0.00 57 ALA A O 10
ATOM 18353 N N . LEU A 1 45 ? 100.919 -15.138 -9.038 1.00 0.00 58 LEU A N 10
ATOM 18354 C CA . LEU A 1 45 ? 102.071 -14.328 -9.422 1.00 0.00 58 LEU A CA 10
ATOM 18355 C C . LEU A 1 45 ? 102.823 -15.010 -10.555 1.00 0.00 58 LEU A C 10
ATOM 18356 O O . LEU A 1 45 ? 102.740 -14.597 -11.713 1.00 0.00 58 LEU A O 10
ATOM 18372 N N . LYS A 1 46 ? 103.543 -16.072 -10.208 1.00 0.00 59 LYS A N 10
ATOM 18373 C CA . LYS A 1 46 ? 104.307 -16.846 -11.185 1.00 0.00 59 LYS A CA 10
ATOM 18374 C C . LYS A 1 46 ? 103.773 -18.278 -11.193 1.00 0.00 59 LYS A C 10
ATOM 18375 O O . LYS A 1 46 ? 102.924 -18.617 -10.367 1.00 0.00 59 LYS A O 10
ATOM 18394 N N . PRO A 1 47 ? 104.229 -19.133 -12.078 1.00 0.00 60 PRO A N 10
ATOM 18395 C CA . PRO A 1 47 ? 103.735 -20.538 -12.116 1.00 0.00 60 PRO A CA 10
ATOM 18396 C C . PRO A 1 47 ? 104.133 -21.278 -10.841 1.00 0.00 60 PRO A C 10
ATOM 18397 O O . PRO A 1 47 ? 105.307 -21.578 -10.625 1.00 0.00 60 PRO A O 10
ATOM 18408 N N . GLY A 1 48 ? 103.145 -21.560 -9.995 1.00 0.00 61 GLY A N 10
ATOM 18409 C CA . GLY A 1 48 ? 103.394 -22.253 -8.733 1.00 0.00 61 GLY A CA 10
ATOM 18410 C C . GLY A 1 48 ? 103.463 -21.264 -7.569 1.00 0.00 61 GLY A C 10
ATOM 18411 O O . GLY A 1 48 ? 103.418 -21.666 -6.406 1.00 0.00 61 GLY A O 10
ATOM 18415 N N . VAL A 1 49 ? 103.561 -19.965 -7.882 1.00 0.00 62 VAL A N 10
ATOM 18416 C CA . VAL A 1 49 ? 103.624 -18.928 -6.842 1.00 0.00 62 VAL A CA 10
ATOM 18417 C C . VAL A 1 49 ? 102.367 -18.074 -6.878 1.00 0.00 62 VAL A C 10
ATOM 18418 O O . VAL A 1 49 ? 101.953 -17.604 -7.937 1.00 0.00 62 VAL A O 10
ATOM 18431 N N . ILE A 1 50 ? 101.748 -17.897 -5.712 1.00 0.00 63 ILE A N 10
ATOM 18432 C CA . ILE A 1 50 ? 100.516 -17.118 -5.607 1.00 0.00 63 ILE A CA 10
ATOM 18433 C C . ILE A 1 50 ? 100.596 -16.099 -4.473 1.00 0.00 63 ILE A C 10
ATOM 18434 O O . ILE A 1 50 ? 101.445 -16.194 -3.587 1.00 0.00 63 ILE A O 10
ATOM 18450 N N . GLN A 1 51 ? 99.673 -15.138 -4.506 1.00 0.00 64 GLN A N 10
ATOM 18451 C CA . GLN A 1 51 ? 99.585 -14.097 -3.479 1.00 0.00 64 GLN A CA 10
ATOM 18452 C C . GLN A 1 51 ? 98.137 -13.982 -3.020 1.00 0.00 64 GLN A C 10
ATOM 18453 O O . GLN A 1 51 ? 97.216 -14.282 -3.781 1.00 0.00 64 GLN A O 10
ATOM 18467 N N . ILE A 1 52 ? 97.935 -13.575 -1.767 1.00 0.00 65 ILE A N 10
ATOM 18468 C CA . ILE A 1 52 ? 96.584 -13.458 -1.206 1.00 0.00 65 ILE A CA 10
ATOM 18469 C C . ILE A 1 52 ? 96.349 -12.081 -0.582 1.00 0.00 65 ILE A C 10
ATOM 18470 O O . ILE A 1 52 ? 97.139 -11.603 0.231 1.00 0.00 65 ILE A O 10
ATOM 18486 N N . LEU A 1 53 ? 95.242 -11.455 -0.991 1.00 0.00 66 LEU A N 10
ATOM 18487 C CA . LEU A 1 53 ? 94.854 -10.124 -0.512 1.00 0.00 66 LEU A CA 10
ATOM 18488 C C . LEU A 1 53 ? 93.421 -10.165 0.026 1.00 0.00 66 LEU A C 10
ATOM 18489 O O . LEU A 1 53 ? 92.491 -10.527 -0.695 1.00 0.00 66 LEU A O 10
ATOM 18505 N N . GLY A 1 54 ? 93.244 -9.778 1.287 1.00 0.00 67 GLY A N 10
ATOM 18506 C CA . GLY A 1 54 ? 91.914 -9.763 1.896 1.00 0.00 67 GLY A CA 10
ATOM 18507 C C . GLY A 1 54 ? 91.077 -8.626 1.316 1.00 0.00 67 GLY A C 10
ATOM 18508 O O . GLY A 1 54 ? 91.552 -7.497 1.193 1.00 0.00 67 GLY A O 10
ATOM 18512 N N . VAL A 1 55 ? 89.840 -8.933 0.933 1.00 0.00 68 VAL A N 10
ATOM 18513 C CA . VAL A 1 55 ? 88.963 -7.932 0.335 1.00 0.00 68 VAL A CA 10
ATOM 18514 C C . VAL A 1 55 ? 88.499 -6.871 1.337 1.00 0.00 68 VAL A C 10
ATOM 18515 O O . VAL A 1 55 ? 88.518 -5.677 1.038 1.00 0.00 68 VAL A O 10
ATOM 18528 N N . LYS A 1 56 ? 88.045 -7.311 2.504 1.00 0.00 69 LYS A N 10
ATOM 18529 C CA . LYS A 1 56 ? 87.535 -6.390 3.519 1.00 0.00 69 LYS A CA 10
ATOM 18530 C C . LYS A 1 56 ? 88.625 -5.503 4.116 1.00 0.00 69 LYS A C 10
ATOM 18531 O O . LYS A 1 56 ? 88.431 -4.297 4.273 1.00 0.00 69 LYS A O 10
ATOM 18550 N N . THR A 1 57 ? 89.744 -6.105 4.497 1.00 0.00 70 THR A N 10
ATOM 18551 C CA . THR A 1 57 ? 90.822 -5.349 5.137 1.00 0.00 70 THR A CA 10
ATOM 18552 C C . THR A 1 57 ? 91.797 -4.766 4.119 1.00 0.00 70 THR A C 10
ATOM 18553 O O . THR A 1 57 ? 92.529 -3.825 4.428 1.00 0.00 70 THR A O 10
ATOM 18564 N N . SER A 1 58 ? 91.815 -5.320 2.915 1.00 0.00 71 SER A N 10
ATOM 18565 C CA . SER A 1 58 ? 92.721 -4.824 1.888 1.00 0.00 71 SER A CA 10
ATOM 18566 C C . SER A 1 58 ? 94.173 -5.009 2.330 1.00 0.00 71 SER A C 10
ATOM 18567 O O . SER A 1 58 ? 95.054 -4.239 1.946 1.00 0.00 71 SER A O 10
ATOM 18575 N N . ARG A 1 59 ? 94.413 -6.039 3.139 1.00 0.00 72 ARG A N 10
ATOM 18576 C CA . ARG A 1 59 ? 95.752 -6.334 3.633 1.00 0.00 72 ARG A CA 10
ATOM 18577 C C . ARG A 1 59 ? 96.320 -7.562 2.939 1.00 0.00 72 ARG A C 10
ATOM 18578 O O . ARG A 1 59 ? 95.604 -8.533 2.695 1.00 0.00 72 ARG A O 10
ATOM 18599 N N . PHE A 1 60 ? 97.615 -7.524 2.639 1.00 0.00 73 PHE A N 10
ATOM 18600 C CA . PHE A 1 60 ? 98.272 -8.650 1.990 1.00 0.00 73 PHE A CA 10
ATOM 18601 C C . PHE A 1 60 ? 98.791 -9.607 3.055 1.00 0.00 73 PHE A C 10
ATOM 18602 O O . PHE A 1 60 ? 99.689 -9.264 3.823 1.00 0.00 73 PHE A O 10
ATOM 18619 N N . LEU A 1 61 ? 98.213 -10.801 3.108 1.00 0.00 74 LEU A N 10
ATOM 18620 C CA . LEU A 1 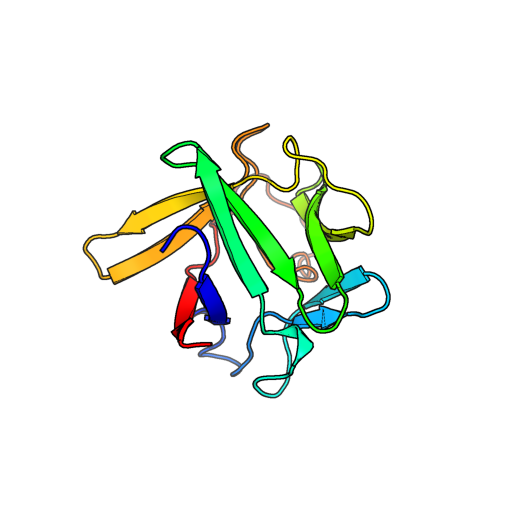61 ? 98.625 -11.785 4.102 1.00 0.00 74 LEU A CA 10
ATOM 18621 C C . LEU A 1 61 ? 100.084 -12.169 3.875 1.00 0.00 74 LEU A C 10
ATOM 18622 O O . LEU A 1 61 ? 100.416 -12.857 2.908 1.00 0.00 74 LEU A O 10
ATOM 18638 N N . CYS A 1 62 ? 100.953 -11.712 4.776 1.00 0.00 75 CYS A N 10
ATOM 18639 C CA . CYS A 1 62 ? 102.384 -11.994 4.682 1.00 0.00 75 CYS A CA 10
ATOM 18640 C C . CYS A 1 62 ? 102.890 -12.621 5.980 1.00 0.00 75 CYS A C 10
ATOM 18641 O O . CYS A 1 62 ? 102.408 -12.301 7.066 1.00 0.00 75 CYS A O 10
ATOM 18648 N N . GLN A 1 63 ? 103.850 -13.537 5.848 1.00 0.00 76 GLN A N 10
ATOM 18649 C CA . GLN A 1 63 ? 104.419 -14.241 6.997 1.00 0.00 76 GLN A CA 10
ATOM 18650 C C . GLN A 1 63 ? 105.826 -13.738 7.309 1.00 0.00 76 GLN A C 10
ATOM 18651 O O . GLN A 1 63 ? 106.645 -13.556 6.408 1.00 0.00 76 GLN A O 10
ATOM 18665 N N . ARG A 1 64 ? 106.106 -13.530 8.595 1.00 0.00 77 ARG A N 10
ATOM 18666 C CA . ARG A 1 64 ? 107.430 -13.062 9.020 1.00 0.00 77 ARG A CA 10
ATOM 18667 C C . ARG A 1 64 ? 108.378 -14.262 9.145 1.00 0.00 77 ARG A C 10
ATOM 18668 O O . ARG A 1 64 ? 107.923 -15.402 9.228 1.00 0.00 77 ARG A O 10
ATOM 18689 N N . PRO A 1 65 ? 109.673 -14.040 9.185 1.00 0.00 78 PRO A N 10
ATOM 18690 C CA . PRO A 1 65 ? 110.659 -15.154 9.334 1.00 0.00 78 PRO A CA 10
ATOM 18691 C C . PRO A 1 65 ? 110.291 -16.082 10.493 1.00 0.00 78 PRO A C 10
ATOM 18692 O O . PRO A 1 65 ? 110.511 -17.292 10.431 1.00 0.00 78 PRO A O 10
ATOM 18703 N N . ASP A 1 66 ? 109.734 -15.500 11.548 1.00 0.00 79 ASP A N 10
ATOM 18704 C CA . ASP A 1 66 ? 109.338 -16.271 12.721 1.00 0.00 79 ASP A CA 10
ATOM 18705 C C . ASP A 1 66 ? 108.235 -17.268 12.371 1.00 0.00 79 ASP A C 10
ATOM 18706 O O . ASP A 1 66 ? 107.879 -18.119 13.185 1.00 0.00 79 ASP A O 10
ATOM 18715 N N . GLY A 1 67 ? 107.701 -17.161 11.157 1.00 0.00 80 GLY A N 10
ATOM 18716 C CA . GLY A 1 67 ? 106.643 -18.066 10.715 1.00 0.00 80 GLY A CA 10
ATOM 18717 C C . GLY A 1 67 ? 105.267 -17.584 11.167 1.00 0.00 80 GLY A C 10
ATOM 18718 O O . GLY A 1 67 ? 104.283 -18.315 11.065 1.00 0.00 80 GLY A O 10
ATOM 18722 N N . ALA A 1 68 ? 105.199 -16.350 11.665 1.00 0.00 81 ALA A N 10
ATOM 18723 C CA . ALA A 1 68 ? 103.927 -15.790 12.127 1.00 0.00 81 ALA A CA 10
ATOM 18724 C C . ALA A 1 68 ? 103.218 -15.063 10.980 1.00 0.00 81 ALA A C 10
ATOM 18725 O O . ALA A 1 68 ? 103.856 -14.409 10.159 1.00 0.00 81 ALA A O 10
ATOM 18732 N N . LEU A 1 69 ? 101.894 -15.200 10.935 1.00 0.00 82 LEU A N 10
ATOM 18733 C CA . LEU A 1 69 ? 101.084 -14.575 9.883 1.00 0.00 82 LEU A CA 10
ATOM 18734 C C . LEU A 1 69 ? 100.568 -13.197 10.311 1.00 0.00 82 LEU A C 10
ATOM 18735 O O . LEU A 1 69 ? 100.210 -12.988 11.470 1.00 0.00 82 LEU A O 10
ATOM 18751 N N . TYR A 1 70 ? 100.509 -12.274 9.351 1.00 0.00 83 TYR A N 10
ATOM 18752 C CA . TYR A 1 70 ? 100.001 -10.931 9.617 1.00 0.00 83 TYR A CA 10
ATOM 18753 C C . TYR A 1 70 ? 99.655 -10.234 8.299 1.00 0.00 83 TYR A C 10
ATOM 18754 O O . TYR A 1 70 ? 100.296 -10.478 7.276 1.00 0.00 83 TYR A O 10
ATOM 18772 N N . GLY A 1 71 ? 98.646 -9.363 8.330 1.00 0.00 84 GLY A N 10
ATOM 18773 C CA . GLY A 1 71 ? 98.230 -8.632 7.129 1.00 0.00 84 GLY A CA 10
ATOM 18774 C C . GLY A 1 71 ? 98.948 -7.287 7.038 1.00 0.00 84 GLY A C 10
ATOM 18775 O O . GLY A 1 71 ? 99.174 -6.628 8.052 1.00 0.00 84 GLY A O 10
ATOM 18779 N N . SER A 1 72 ? 99.313 -6.882 5.818 1.00 0.00 85 SER A N 10
ATOM 18780 C CA . SER A 1 72 ? 100.018 -5.611 5.615 1.00 0.00 85 SER A CA 10
ATOM 18781 C C . SER A 1 72 ? 99.456 -4.847 4.421 1.00 0.00 85 SER A C 10
ATOM 18782 O O . SER A 1 72 ? 98.868 -5.433 3.515 1.00 0.00 85 SER A O 10
ATOM 18790 N N . LEU A 1 73 ? 99.658 -3.530 4.422 1.00 0.00 86 LEU A N 10
ATOM 18791 C CA . LEU A 1 73 ? 99.183 -2.691 3.325 1.00 0.00 86 LEU A CA 10
ATOM 18792 C C . LEU A 1 73 ? 100.220 -2.670 2.211 1.00 0.00 86 LEU A C 10
ATOM 18793 O O . LEU A 1 73 ? 99.960 -2.173 1.115 1.00 0.00 86 LEU A O 10
ATOM 18809 N N . HIS A 1 74 ? 101.404 -3.212 2.502 1.00 0.00 87 HIS A N 10
ATOM 18810 C CA . HIS A 1 74 ? 102.494 -3.252 1.525 1.00 0.00 87 HIS A CA 10
ATOM 18811 C C . HIS A 1 74 ? 102.717 -4.669 1.015 1.00 0.00 87 HIS A C 10
ATOM 18812 O O . HIS A 1 74 ? 102.503 -5.646 1.733 1.00 0.00 87 HIS A O 10
ATOM 18826 N N . PHE A 1 75 ? 103.148 -4.768 -0.240 1.00 0.00 88 PHE A N 10
ATOM 18827 C CA . PHE A 1 75 ? 103.399 -6.062 -0.870 1.00 0.00 88 PHE A CA 10
ATOM 18828 C C . PHE A 1 75 ? 104.875 -6.449 -0.754 1.00 0.00 88 PHE A C 10
ATOM 18829 O O . PHE A 1 75 ? 105.765 -5.657 -1.068 1.00 0.00 88 PHE A O 10
ATOM 18846 N N . ASP A 1 76 ? 105.117 -7.678 -0.299 1.00 0.00 89 ASP A N 10
ATOM 18847 C CA . ASP A 1 76 ? 106.478 -8.198 -0.135 1.00 0.00 89 ASP A CA 10
ATOM 18848 C C . ASP A 1 76 ? 106.537 -9.647 -0.630 1.00 0.00 89 ASP A C 10
ATOM 18849 O O . ASP A 1 76 ? 106.144 -10.555 0.095 1.00 0.00 89 ASP A O 10
ATOM 18858 N N . PRO A 1 77 ? 106.994 -9.892 -1.840 1.00 0.00 90 PRO A N 10
ATOM 18859 C CA . PRO A 1 77 ? 107.055 -11.280 -2.394 1.00 0.00 90 PRO A CA 10
ATOM 18860 C C . PRO A 1 77 ? 107.772 -12.251 -1.455 1.00 0.00 90 PRO A C 10
ATOM 18861 O O . PRO A 1 77 ? 107.370 -13.404 -1.303 1.00 0.00 90 PRO A O 10
ATOM 18872 N N . GLU A 1 78 ? 108.848 -11.775 -0.858 1.00 0.00 91 GLU A N 10
ATOM 18873 C CA . GLU A 1 78 ? 109.654 -12.598 0.039 1.00 0.00 91 GLU A CA 10
ATOM 18874 C C . GLU A 1 78 ? 108.838 -13.141 1.215 1.00 0.00 91 GLU A C 10
ATOM 18875 O O . GLU A 1 78 ? 109.230 -14.129 1.837 1.00 0.00 91 GLU A O 10
ATOM 18887 N N . ALA A 1 79 ? 107.715 -12.494 1.537 1.00 0.00 92 ALA A N 10
ATOM 18888 C CA . ALA A 1 79 ? 106.884 -12.936 2.669 1.00 0.00 92 ALA A CA 10
ATOM 18889 C C . ALA A 1 79 ? 105.398 -12.995 2.310 1.00 0.00 92 ALA A C 10
ATOM 18890 O O . ALA A 1 79 ? 104.600 -13.543 3.069 1.00 0.00 92 ALA A O 10
ATOM 18897 N N . CYS A 1 80 ? 105.021 -12.413 1.174 1.00 0.00 93 CYS A N 10
ATOM 18898 C CA . CYS A 1 80 ? 103.612 -12.392 0.757 1.00 0.00 93 CYS A CA 10
ATOM 18899 C C . CYS A 1 80 ? 103.329 -13.407 -0.351 1.00 0.00 93 CYS A C 10
ATOM 18900 O O . CYS A 1 80 ? 102.193 -13.529 -0.810 1.00 0.00 93 CYS A O 10
ATOM 18907 N N . SER A 1 81 ? 104.357 -14.145 -0.770 1.00 0.00 94 SER A N 10
ATOM 18908 C CA . SER A 1 81 ? 104.206 -15.161 -1.814 1.00 0.00 94 SER A CA 10
ATOM 18909 C C . SER A 1 81 ? 104.308 -16.552 -1.199 1.00 0.00 94 SER A C 10
ATOM 18910 O O . SER A 1 81 ? 105.041 -16.754 -0.232 1.00 0.00 94 SER A O 10
ATOM 18918 N N . PHE A 1 82 ? 103.566 -17.511 -1.752 1.00 0.00 95 PHE A N 10
ATOM 18919 C CA . PHE A 1 82 ? 103.591 -18.871 -1.222 1.00 0.00 95 PHE A CA 10
ATOM 18920 C C . PHE A 1 82 ? 103.438 -19.904 -2.328 1.00 0.00 95 PHE A C 10
ATOM 18921 O O . PHE A 1 82 ? 102.698 -19.700 -3.291 1.00 0.00 95 PHE A O 10
ATOM 18938 N N . ARG A 1 83 ? 104.132 -21.022 -2.164 1.00 0.00 96 ARG A N 10
ATOM 18939 C CA . ARG A 1 83 ? 104.064 -22.106 -3.130 1.00 0.00 96 ARG A CA 10
ATOM 18940 C C . ARG A 1 83 ? 102.809 -22.927 -2.867 1.00 0.00 96 ARG A C 10
ATOM 18941 O O . ARG A 1 83 ? 102.507 -23.258 -1.721 1.00 0.00 96 ARG A O 10
ATOM 18962 N N . GLU A 1 84 ? 102.067 -23.240 -3.923 1.00 0.00 97 GLU A N 10
ATOM 18963 C CA . GLU A 1 84 ? 100.832 -24.006 -3.772 1.00 0.00 97 GLU A CA 10
ATOM 18964 C C . GLU A 1 84 ? 101.099 -25.505 -3.873 1.00 0.00 97 GLU A C 10
ATOM 18965 O O . GLU A 1 84 ? 101.498 -26.015 -4.919 1.00 0.00 97 GLU A O 10
ATOM 18977 N N . LEU A 1 85 ? 100.861 -26.209 -2.767 1.00 0.00 98 LEU A N 10
ATOM 18978 C CA . LEU A 1 85 ? 101.055 -27.657 -2.720 1.00 0.00 98 LEU A CA 10
ATOM 18979 C C . LEU A 1 85 ? 99.697 -28.332 -2.843 1.00 0.00 98 LEU A C 10
ATOM 18980 O O . LEU A 1 85 ? 98.812 -28.102 -2.018 1.00 0.00 98 LEU A O 10
ATOM 18996 N N . LEU A 1 86 ? 99.520 -29.146 -3.882 1.00 0.00 99 LEU A N 10
ATOM 18997 C CA . LEU A 1 86 ? 98.238 -29.823 -4.108 1.00 0.00 99 LEU A CA 10
ATOM 18998 C C . LEU A 1 86 ? 98.360 -31.318 -3.827 1.00 0.00 99 LEU A C 10
ATOM 18999 O O . LEU A 1 86 ? 99.009 -32.058 -4.567 1.00 0.00 99 LEU A O 10
ATOM 19015 N N . LEU A 1 87 ? 97.716 -31.745 -2.748 1.00 0.00 100 LEU A N 10
ATOM 19016 C CA . LEU A 1 87 ? 97.732 -33.145 -2.356 1.00 0.00 100 LEU A CA 10
ATOM 19017 C C . LEU A 1 87 ? 96.803 -33.955 -3.251 1.00 0.00 100 LEU A C 10
ATOM 19018 O O . LEU A 1 87 ? 95.728 -33.490 -3.630 1.00 0.00 100 LEU A O 10
ATOM 19034 N N . GLU A 1 88 ? 97.225 -35.167 -3.587 1.00 0.00 101 GLU A N 10
ATOM 19035 C CA . GLU A 1 88 ? 96.422 -36.031 -4.439 1.00 0.00 101 GLU A CA 10
ATOM 19036 C C . GLU A 1 88 ? 95.109 -36.379 -3.752 1.00 0.00 101 GLU A C 10
ATOM 19037 O O . GLU A 1 88 ? 94.110 -36.669 -4.409 1.00 0.00 101 GLU A O 10
ATOM 19049 N N . ASP A 1 89 ? 95.118 -36.335 -2.425 1.00 0.00 102 ASP A N 10
ATOM 19050 C CA . ASP A 1 89 ? 93.920 -36.636 -1.655 1.00 0.00 102 ASP A CA 10
ATOM 19051 C C . ASP A 1 89 ? 92.848 -35.580 -1.910 1.00 0.00 102 ASP A C 10
ATOM 19052 O O . ASP A 1 89 ? 91.705 -35.726 -1.476 1.00 0.00 102 ASP A O 10
ATOM 19061 N N . GLY A 1 90 ? 93.220 -34.516 -2.628 1.00 0.00 103 GLY A N 10
ATOM 19062 C CA . GLY A 1 90 ? 92.275 -33.444 -2.945 1.00 0.00 103 GLY A CA 10
ATOM 19063 C C . GLY A 1 90 ? 92.368 -32.288 -1.951 1.00 0.00 103 GLY A C 10
ATOM 19064 O O . GLY A 1 90 ? 91.418 -31.517 -1.807 1.00 0.00 103 GLY A O 10
ATOM 19068 N N . TYR A 1 91 ? 93.510 -32.160 -1.268 1.00 0.00 104 TYR A N 10
ATOM 19069 C CA . TYR A 1 91 ? 93.701 -31.077 -0.292 1.00 0.00 104 TYR A CA 10
ATOM 19070 C C . TYR A 1 91 ? 94.793 -30.127 -0.767 1.00 0.00 104 TYR A C 10
ATOM 19071 O O . TYR A 1 91 ? 95.699 -30.525 -1.500 1.00 0.00 104 TYR A O 10
ATOM 19089 N N . ASN A 1 92 ? 94.690 -28.857 -0.363 1.00 0.00 105 ASN A N 10
ATOM 19090 C CA . ASN A 1 92 ? 95.663 -27.839 -0.771 1.00 0.00 105 ASN A CA 10
ATOM 19091 C C . ASN A 1 92 ? 96.355 -27.240 0.453 1.00 0.00 105 ASN A C 10
ATOM 19092 O O . ASN A 1 92 ? 95.725 -27.010 1.484 1.00 0.00 105 ASN A O 10
ATOM 19103 N N . VAL A 1 93 ? 97.656 -26.981 0.323 1.00 0.00 106 VAL A N 10
ATOM 19104 C CA . VAL A 1 93 ? 98.436 -26.397 1.417 1.00 0.00 106 VAL A CA 10
ATOM 19105 C C . VAL A 1 93 ? 99.357 -25.314 0.856 1.00 0.00 106 VAL A C 10
ATOM 19106 O O . VAL A 1 93 ? 99.704 -25.346 -0.325 1.00 0.00 106 VAL A O 10
ATOM 19119 N N . TYR A 1 94 ? 99.739 -24.349 1.695 1.00 0.00 107 TYR A N 10
ATOM 19120 C CA . TYR A 1 94 ? 100.608 -23.249 1.252 1.00 0.00 107 TYR A CA 10
ATOM 19121 C C . TYR A 1 94 ? 101.874 -23.156 2.100 1.00 0.00 107 TYR A C 10
ATOM 19122 O O . TYR A 1 94 ? 101.889 -23.544 3.270 1.00 0.00 107 TYR A O 10
ATOM 19140 N N . GLN A 1 95 ? 102.941 -22.641 1.488 1.00 0.00 108 GLN A N 10
ATOM 19141 C CA . GLN A 1 95 ? 104.224 -22.494 2.170 1.00 0.00 108 GLN A CA 10
ATOM 19142 C C . GLN A 1 95 ? 105.064 -21.407 1.500 1.00 0.00 108 GLN A C 10
ATOM 19143 O O . GLN A 1 95 ? 105.078 -21.291 0.276 1.00 0.00 108 GLN A O 10
ATOM 19157 N N . SER A 1 96 ? 105.765 -20.615 2.309 1.00 0.00 109 SER A N 10
ATOM 19158 C CA . SER A 1 96 ? 106.605 -19.546 1.772 1.00 0.00 109 SER A CA 10
ATOM 19159 C C . SER A 1 96 ? 107.811 -20.128 1.043 1.00 0.00 109 SER A C 10
ATOM 19160 O O . SER A 1 96 ? 108.448 -21.058 1.531 1.00 0.00 109 SER A O 10
ATOM 19168 N N . GLU A 1 97 ? 108.120 -19.577 -0.129 1.00 0.00 110 GLU A N 10
ATOM 19169 C CA . GLU A 1 97 ? 109.256 -20.049 -0.917 1.00 0.00 110 GLU A CA 10
ATOM 19170 C C . GLU A 1 97 ? 110.548 -19.353 -0.494 1.00 0.00 110 GLU A C 10
ATOM 19171 O O . GLU A 1 97 ? 111.645 -19.844 -0.759 1.00 0.00 110 GLU A O 10
ATOM 19183 N N . ALA A 1 98 ? 110.409 -18.193 0.136 1.00 0.00 111 ALA A N 10
ATOM 19184 C CA . ALA A 1 98 ? 111.570 -17.416 0.562 1.00 0.00 111 ALA A CA 10
ATOM 19185 C C . ALA A 1 98 ? 112.483 -18.211 1.495 1.00 0.00 111 ALA A C 10
ATOM 19186 O O . ALA A 1 98 ? 113.701 -18.211 1.318 1.00 0.00 111 ALA A O 10
ATOM 19193 N N . HIS A 1 99 ? 111.904 -18.870 2.499 1.00 0.00 112 HIS A N 10
ATOM 19194 C CA . HIS A 1 99 ? 112.704 -19.643 3.460 1.00 0.00 112 HIS A CA 10
ATOM 19195 C C . HIS A 1 99 ? 112.112 -21.028 3.707 1.00 0.00 112 HIS A C 10
ATOM 19196 O O . HIS A 1 99 ? 112.614 -21.783 4.539 1.00 0.00 112 HIS A O 10
ATOM 19210 N N . GLY A 1 100 ? 111.056 -21.368 2.977 1.00 0.00 113 GLY A N 10
ATOM 19211 C CA . GLY A 1 100 ? 110.433 -22.678 3.136 1.00 0.00 113 GLY A CA 10
ATOM 19212 C C . GLY A 1 100 ? 109.719 -22.798 4.478 1.00 0.00 113 GLY A C 10
ATOM 19213 O O . GLY A 1 100 ? 109.624 -23.887 5.038 1.00 0.00 113 GLY A O 10
ATOM 19217 N N . LEU A 1 101 ? 109.221 -21.675 4.987 1.00 0.00 114 LEU A N 10
ATOM 19218 C CA . LEU A 1 101 ? 108.516 -21.672 6.267 1.00 0.00 114 LEU A CA 10
ATOM 19219 C C . LEU A 1 101 ? 107.076 -22.183 6.087 1.00 0.00 114 LEU A C 10
ATOM 19220 O O . LEU A 1 101 ? 106.279 -21.522 5.423 1.00 0.00 114 LEU A O 10
ATOM 19236 N N . PRO A 1 102 ? 106.698 -23.313 6.659 1.00 0.00 115 PRO A N 10
ATOM 19237 C CA . PRO A 1 102 ? 105.299 -23.815 6.519 1.00 0.00 115 PRO A CA 10
ATOM 19238 C C . PRO A 1 102 ? 104.290 -22.759 6.977 1.00 0.00 115 PRO A C 10
ATOM 19239 O O . PRO A 1 102 ? 104.548 -22.019 7.927 1.00 0.00 115 PRO A O 10
ATOM 19250 N N . LEU A 1 103 ? 103.146 -22.686 6.297 1.00 0.00 116 LEU A N 10
ATOM 19251 C CA . LEU A 1 103 ? 102.118 -21.707 6.649 1.00 0.00 116 LEU A CA 10
ATOM 19252 C C . LEU A 1 103 ? 101.151 -22.309 7.658 1.00 0.00 116 LEU A C 10
ATOM 19253 O O . LEU A 1 103 ? 100.576 -23.374 7.431 1.00 0.00 116 LEU A O 10
ATOM 19269 N N . HIS A 1 104 ? 100.982 -21.614 8.781 1.00 0.00 117 HIS A N 10
ATOM 19270 C CA . HIS A 1 104 ? 100.088 -22.070 9.843 1.00 0.00 117 HIS A CA 10
ATOM 19271 C C . HIS A 1 104 ? 99.517 -20.873 10.596 1.00 0.00 117 HIS A C 10
ATOM 19272 O O . HIS A 1 104 ? 99.992 -19.748 10.441 1.00 0.00 117 HIS A O 10
ATOM 19286 N N . LEU A 1 105 ? 98.498 -21.121 11.412 1.00 0.00 118 LEU A N 10
ATOM 19287 C CA . LEU A 1 105 ? 97.877 -20.051 12.188 1.00 0.00 118 LEU A CA 10
ATOM 19288 C C . LEU A 1 105 ? 98.701 -19.773 13.452 1.00 0.00 118 LEU A C 10
ATOM 19289 O O . LEU A 1 105 ? 99.261 -20.699 14.036 1.00 0.00 118 LEU A O 10
ATOM 19305 N N . PRO A 1 106 ? 98.781 -18.538 13.896 1.00 0.00 119 PRO A N 10
ATOM 19306 C CA . PRO A 1 106 ? 99.553 -18.183 15.125 1.00 0.00 119 PRO A CA 10
ATOM 19307 C C . PRO A 1 106 ? 98.841 -18.667 16.385 1.00 0.00 119 PRO A C 10
ATOM 19308 O O . PRO A 1 106 ? 97.622 -18.840 16.388 1.00 0.00 119 PRO A O 10
ATOM 19319 N N . GLY A 1 107 ? 99.603 -18.893 17.455 1.00 0.00 120 GLY A N 10
ATOM 19320 C CA . GLY A 1 107 ? 99.013 -19.366 18.705 1.00 0.00 120 GLY A CA 10
ATOM 19321 C C . GLY A 1 107 ? 99.006 -20.888 18.754 1.00 0.00 120 GLY A C 10
ATOM 19322 O O . GLY A 1 107 ? 98.208 -21.495 19.467 1.00 0.00 120 GLY A O 10
ATOM 19326 N N . ASN A 1 108 ? 99.885 -21.496 17.969 1.00 0.00 121 ASN A N 10
ATOM 19327 C CA . ASN A 1 108 ? 99.958 -22.948 17.902 1.00 0.00 121 ASN A CA 10
ATOM 19328 C C . ASN A 1 108 ? 99.955 -23.550 19.305 1.00 0.00 121 ASN A C 10
ATOM 19329 O O . ASN A 1 108 ? 99.208 -24.491 19.578 1.00 0.00 121 ASN A O 10
ATOM 19340 N N . LYS A 1 109 ? 100.769 -22.998 20.199 1.00 0.00 122 LYS A N 10
ATOM 19341 C CA . LYS A 1 109 ? 100.811 -23.494 21.571 1.00 0.00 122 LYS A CA 10
ATOM 19342 C C . LYS A 1 109 ? 101.465 -22.477 22.500 1.00 0.00 122 LYS A C 10
ATOM 19343 O O . LYS A 1 109 ? 100.805 -21.913 23.373 1.00 0.00 122 LYS A O 10
ATOM 19362 N N . SER A 1 110 ? 102.762 -22.248 22.317 1.00 0.00 123 SER A N 10
ATOM 19363 C CA . SER A 1 110 ? 103.473 -21.294 23.160 1.00 0.00 123 SER A CA 10
ATOM 19364 C C . SER A 1 110 ? 104.895 -21.043 22.633 1.00 0.00 123 SER A C 10
ATOM 19365 O O . SER A 1 110 ? 105.460 -21.903 21.958 1.00 0.00 123 SER A O 10
ATOM 19373 N N . PRO A 1 111 ? 105.493 -19.901 22.939 1.00 0.00 124 PRO A N 10
ATOM 19374 C CA . PRO A 1 111 ? 106.892 -19.583 22.496 1.00 0.00 124 PRO A CA 10
ATOM 19375 C C . PRO A 1 111 ? 107.883 -20.699 22.847 1.00 0.00 124 PRO A C 10
ATOM 19376 O O . PRO A 1 111 ? 107.498 -21.842 23.092 1.00 0.00 124 PRO A O 10
ATOM 19387 N N . HIS A 1 112 ? 109.164 -20.342 22.881 1.00 0.00 125 HIS A N 10
ATOM 19388 C CA . HIS A 1 112 ? 110.214 -21.302 23.213 1.00 0.00 125 HIS A CA 10
ATOM 19389 C C . HIS A 1 112 ? 110.165 -22.505 22.277 1.00 0.00 125 HIS A C 10
ATOM 19390 O O . HIS A 1 112 ? 109.993 -23.642 22.714 1.00 0.00 125 HIS A O 10
ATOM 19404 N N . ARG A 1 113 ? 110.324 -22.239 20.984 1.00 0.00 126 ARG A N 10
ATOM 19405 C CA . ARG A 1 113 ? 110.304 -23.297 19.981 1.00 0.00 126 ARG A CA 10
ATOM 19406 C C . ARG A 1 113 ? 109.150 -24.261 20.238 1.00 0.00 126 ARG A C 10
ATOM 19407 O O . ARG A 1 113 ? 108.295 -24.010 21.087 1.00 0.00 126 ARG A O 10
ATOM 19428 N N . ASP A 1 114 ? 109.137 -25.366 19.499 1.00 0.00 127 ASP A N 10
ATOM 19429 C CA . ASP A 1 114 ? 108.088 -26.373 19.643 1.00 0.00 127 ASP A CA 10
ATOM 19430 C C . ASP A 1 114 ? 108.629 -27.756 19.261 1.00 0.00 127 ASP A C 10
ATOM 19431 O O . ASP A 1 114 ? 108.572 -28.145 18.093 1.00 0.00 127 ASP A O 10
ATOM 19440 N N . PRO A 1 115 ? 109.157 -28.501 20.206 1.00 0.00 128 PRO A N 10
ATOM 19441 C CA . PRO A 1 115 ? 109.720 -29.859 19.933 1.00 0.00 128 PRO A CA 10
ATOM 19442 C C . PRO A 1 115 ? 108.723 -30.765 19.212 1.00 0.00 128 PRO A C 10
ATOM 19443 O O . PRO A 1 115 ? 107.528 -30.751 19.505 1.00 0.00 128 PRO A O 10
ATOM 19454 N N . ALA A 1 116 ? 109.231 -31.540 18.260 1.00 0.00 129 ALA A N 10
ATOM 19455 C CA . ALA A 1 116 ? 108.391 -32.444 17.484 1.00 0.00 129 ALA A CA 10
ATOM 19456 C C . ALA A 1 116 ? 107.235 -31.682 16.841 1.00 0.00 129 ALA A C 10
ATOM 19457 O O . ALA A 1 116 ? 106.079 -31.849 17.230 1.00 0.00 129 ALA A O 10
ATOM 19464 N N . PRO A 1 117 ? 107.526 -30.851 15.873 1.00 0.00 130 PRO A N 10
ATOM 19465 C CA . PRO A 1 117 ? 106.486 -30.046 15.166 1.00 0.00 130 PRO A CA 10
ATOM 19466 C C . PRO A 1 117 ? 105.480 -30.929 14.426 1.00 0.00 130 PRO A C 10
ATOM 19467 O O . PRO A 1 117 ? 105.849 -31.942 13.829 1.00 0.00 130 PRO A O 10
ATOM 19478 N N . ARG A 1 118 ? 104.214 -30.524 14.454 1.00 0.00 131 ARG A N 10
ATOM 19479 C CA . ARG A 1 118 ? 103.160 -31.269 13.771 1.00 0.00 131 ARG A CA 10
ATOM 19480 C C . ARG A 1 118 ? 103.047 -30.788 12.327 1.00 0.00 131 ARG A C 10
ATOM 19481 O O . ARG A 1 118 ? 103.462 -29.675 11.998 1.00 0.00 131 ARG A O 10
ATOM 19502 N N . GLY A 1 119 ? 102.502 -31.641 11.468 1.00 0.00 132 GLY A N 10
ATOM 19503 C CA . GLY A 1 119 ? 102.356 -31.307 10.056 1.00 0.00 132 GLY A CA 10
ATOM 19504 C C . GLY A 1 119 ? 101.615 -29.987 9.863 1.00 0.00 132 GLY A C 10
ATOM 19505 O O . GLY A 1 119 ? 101.055 -29.430 10.809 1.00 0.00 132 GLY A O 10
ATOM 19509 N N . PRO A 1 120 ? 101.608 -29.485 8.655 1.00 0.00 133 PRO A N 10
ATOM 19510 C CA . PRO A 1 120 ? 100.931 -28.201 8.313 1.00 0.00 133 PRO A CA 10
ATOM 19511 C C . PRO A 1 120 ? 99.411 -28.345 8.268 1.00 0.00 133 PRO A C 10
ATOM 19512 O O . PRO A 1 120 ? 98.886 -29.435 8.038 1.00 0.00 133 PRO A O 10
ATOM 19523 N N . ALA A 1 121 ? 98.711 -27.239 8.489 1.00 0.00 134 ALA A N 10
ATOM 19524 C CA . ALA A 1 121 ? 97.255 -27.256 8.471 1.00 0.00 134 ALA A CA 10
ATOM 19525 C C . ALA A 1 121 ? 96.739 -27.520 7.062 1.00 0.00 134 ALA A C 10
ATOM 19526 O O . ALA A 1 121 ? 97.186 -26.894 6.100 1.00 0.00 134 ALA A O 10
ATOM 19533 N N . ARG A 1 122 ? 95.780 -28.431 6.949 1.00 0.00 135 ARG A N 10
ATOM 19534 C CA . ARG A 1 122 ? 95.193 -28.749 5.653 1.00 0.00 135 ARG A CA 10
ATOM 19535 C C . ARG A 1 122 ? 94.114 -27.725 5.340 1.00 0.00 135 ARG A C 10
ATOM 19536 O O . ARG A 1 122 ? 93.166 -27.566 6.108 1.00 0.00 135 ARG A O 10
ATOM 19557 N N . PHE A 1 123 ? 94.262 -27.021 4.217 1.00 0.00 136 PHE A N 10
ATOM 19558 C CA . PHE A 1 123 ? 93.292 -25.995 3.826 1.00 0.00 136 PHE A CA 10
ATOM 19559 C C . PHE A 1 123 ? 92.517 -26.410 2.580 1.00 0.00 136 PHE A C 10
ATOM 19560 O O . PHE A 1 123 ? 93.079 -26.892 1.598 1.00 0.00 136 PHE A O 10
ATOM 19577 N N . LEU A 1 124 ? 91.208 -26.199 2.661 1.00 0.00 137 LEU A N 10
ATOM 19578 C CA . LEU A 1 124 ? 90.276 -26.515 1.589 1.00 0.00 137 LEU A CA 10
ATOM 19579 C C . LEU A 1 124 ? 89.728 -25.212 0.989 1.00 0.00 137 LEU A C 10
ATOM 19580 O O . LEU A 1 124 ? 88.785 -24.635 1.534 1.00 0.00 137 LEU A O 10
ATOM 19596 N N . PRO A 1 125 ? 90.285 -24.725 -0.096 1.00 0.00 138 PRO A N 10
ATOM 19597 C CA . PRO A 1 125 ? 89.791 -23.467 -0.727 1.00 0.00 138 PRO A CA 10
ATOM 19598 C C . PRO A 1 125 ? 88.331 -23.595 -1.170 1.00 0.00 138 PRO A C 10
ATOM 19599 O O . PRO A 1 125 ? 87.975 -24.528 -1.888 1.00 0.00 138 PRO A O 10
ATOM 19610 N N . LEU A 1 126 ? 87.492 -22.641 -0.758 1.00 0.00 139 LEU A N 10
ATOM 19611 C CA . LEU A 1 126 ? 86.072 -22.651 -1.144 1.00 0.00 139 LEU A CA 10
ATOM 19612 C C . LEU A 1 126 ? 85.840 -21.569 -2.206 1.00 0.00 139 LEU A C 10
ATOM 19613 O O . LEU A 1 126 ? 86.531 -20.554 -2.204 1.00 0.00 139 LEU A O 10
ATOM 19629 N N . PRO A 1 127 ? 84.899 -21.747 -3.101 1.00 0.00 140 PRO A N 10
ATOM 19630 C CA . PRO A 1 127 ? 84.616 -20.729 -4.159 1.00 0.00 140 PRO A CA 10
ATOM 19631 C C . PRO A 1 127 ? 84.064 -19.433 -3.556 1.00 0.00 140 PRO A C 10
ATOM 19632 O O . PRO A 1 127 ? 83.052 -19.450 -2.856 1.00 0.00 140 PRO A O 10
ATOM 19643 N N . GLY A 1 128 ? 84.736 -18.315 -3.827 1.00 0.00 141 GLY A N 10
ATOM 19644 C CA . GLY A 1 128 ? 84.298 -17.027 -3.298 1.00 0.00 141 GLY A CA 10
ATOM 19645 C C . GLY A 1 128 ? 82.939 -16.631 -3.864 1.00 0.00 141 GLY A C 10
ATOM 19646 O O . GLY A 1 128 ? 82.012 -17.414 -3.733 1.00 0.00 141 GLY A O 10
#

GO terms:
  GO:0005515 protein binding (F, IPI)
  GO:0005576 extracellular region (C, TAS)
  GO:0007165 signal transduction (P, TAS)
  GO:0007267 cell-cell signaling (P, TAS)
  GO:0046326 positive regulation of D-glucose import across plasma membrane (P, IDA)
  GO:0070374 positive regulation of ERK1 and ERK2 cascade (P, IDA)